Protein 3EPH (pdb70)

Secondary structure (DSSP, 8-state):
--EEEEEEE-SSSSHHHHHHHHHHHHTEEEEE--TTTTBSS-TTTTTPPPGGGTTT--EES-S-B-TTS---HHHHHHHHHHHHHHHHTTT-EEEEE-S-GGGGGGGGT-S---SSS-----HHHHHHHT-SSSSSHHHHHHHS-HHHHTTS-TT-HHHHHHHHHHHHHH-S-HHHHHHT---PPSSEEEEEEEE--HHHHHHHHHHHHHHHHHTTHHHHHHHHHHHHTTTT--GGGTTSGGGGSTTTGGGGGGG---HHHHHHHHHHHHHHHHHHHHHHIIIIIHHHTTT-EEEEE-S-TTT-IIIIIIHHHHHHHHHHTT----S-SS-GGGGGGGSGGGTGGGS-----EEEEEEEE-TTSPEEEEESHHHHHHHHTSHHHHHHHHHHHHHHHHHHTT-/--EEEEEEE-SSSSHHHHHHHHHHHHTEEEEE--TTTTBSS-TTTTTPPPGGGTTT--EES-S-B-TTS---HHHHHHHHHHHHHHHHTTT-EEEEE-S-TTGGGGGGT-S---SSS-----HHHHHHHT-SSSSSHHHHHHHS-HHHHTTS-TT-HHHHHHHHHHHHHH-S-HHHHHHT---PPSSEEEEEEEE--HHHHHHHHHHHHHHHHHTTHHHHHHHHHHHHTTTT--GGGTTSGGGGSTTTGGGGGGG---HHHHHHHHHHHHHHHHHHHHHHIIIIIHHHTTT-EEEEE-S-TTT-IIIIIIHHHHHHHHHHTT----S-SS-GGGGGGGSTTTTTTTS-----EEEEEEEE-TTSPEEEEESHHHHHHHHTSHHHHHHHHHHHHHHHHHHHH-

B-factor: mean 91.41, std 31.66, range [27.46, 200.0]

Organism: Saccharomyces cerevisiae (strain ATCC 204508 / S288c) (NCBI:txid559292)

GO terms:
  GO:0052381 tRNA dimethylallyltransferase activity (F, IDA)
  GO:0000049 tRNA binding (F, IDA)
  GO:0005634 nucleus (C, IDA)
  GO:0005730 nucleolus (C, IDA)
  GO:0005739 mitochondrion (C, IDA)
  GO:0005829 cytosol (C, IDA)
  GO:0006400 tRNA modification (P, IDA)
  GO:0005739 mitochondrion (C, HDA)
  GO:0006400 tRNA modification (P, IMP)
  GO:0005634 nucleus (C, EXP)
  GO:0005737 cytoplasm (C, EXP)
  GO:0005739 mitochondrion (C, EXP)
  GO:0052381 tRNA dimethylallyltransferase activity (F, EXP)
  GO:0005829 cytosol (C, TAS)
  GO:0006400 tRNA modification (P, TAS)

Sequence (804 aa):
SKKVIVIAGTTGVGKSQLSIQLAQKFNGEVINSDSMQVYKDIPIITNKHPLQEREGIPHHVMNHVDWSEEYYSHRFETECMNAIEDIHRRGKIPIVVGGTHYYLQTLFNKRVDTKSSERKLTRKQLDILESTDPDVIYNTLVKCDPDIATKYHPNDYRRVQRMLEIYYKTGKKPSETFNEQKITLKFDTLFLWLYSKPEPLFQRLDDRVDDMLERGALQEIKQLYEYYSQNKFTPEQCENGVWQVIGFKEFLPWLTVKLEDCIERMKTRTRQYAKRQVKWIKKMLIPDIKGDIYLLDATDLSQWDTNASQRAIAISNDFISNRPIKQERAPKALEELLSKGETTMKKLDDWTHYTCNVCRNADGKNVVAIGEKYWKIHLGSRRHKSNLKRNTRQADFEKWKISKKVIVIAGTTGVGKSQLSIQLAQKFNGEVINSDSMQVYKDIPIITNKHPLQEREGIPHHVMNHVDWSEEYYSHRFETECMNAIEDIHRRGKIPIVVGGTHYYLQTLFNKRVDTKSSERKLTRKQLDILESTDPDVIYNTLVKCDPDIATKYHPNDYRRVQRMLEIYYKTGKKPSETFNEQKITLKFDTLFLWLYSKPEPLFQRLDDRVDDMLERGALQEIKQLYEYYSQNKFTPEQCENGVWQVIGFKEFLPWLTVKLEDCIERMKTRTRQYAKRQVKWIKKMLIPDIKGDIYLLDATDLSQWDTNASQRAIAISNDFISNRPIKQERAPKALEELLSKGETTMKKLDDWTHYTCNVCRNADGKNVVAIGEKYWKIHLGSRRHKSNLKRNTRQADFEKWKI

Foldseek 3Di:
DAEAEEEEAAPPLCQLVQLLLVCVVQVAAEEEPAQQQLAADLCLQSVDDDPVRNVPGHYFSGHDDYLVDFDDQVNCLVRVVVRSVVRVVVVHYYYYYYLPCVSVLSQFPPDDDLPVLDDPADPVLVCLLPPPDQQRVLVVLCVPQVVVSLQDDSRPSVVSSVQSVCCHSVVDRVVVVNVPGPRGGHHNYAYEYRYAPLVLVLVCLLVSLVVSVVVPSVVSQVVVVVVCPVPPHDLVCCVTGSSVGLRHSLCVVVVCVCSVVSSVVSSVVSSVSNVVSLVCCAAPVCVSVVNRHAYAYSHPVVPCCPRPVVLVCQQVVCVVVVHDGPDPRYDPVCVCSSDCCNHNVPDDDFSDKDFDPQADDPVRGTDIDGGPVVVVVVCPDVRVVVRVVVVVVVVVVVVVVD/DAEAEEEEAAPPLCQLVQLLLVCVVAVAAEEEPAQQQLAADLCLQSVDDDPVRNVPGHYFSGHDHYLVDFDDQVNCLVRVVVRSVVRVVVVHYYYYYYLPCVSVLSQFPPDDDLPVLDDPADPVLVCLLPPPDQQRVLVVLCVPQVVVSLQDDSRPSVVSSVQSVCCRSVVDRVVVVNVPRPRGGHHNYAAEYRYAPLPLVLVVLLVSLVVSVVVPSVVSQVVVVVVCPVPPHDLVCCVTHSSVRLRHSLCVVVVCVCSVVSSVVSSVVSSVSSVVSLVCCAAPVCVSVVNRHAYFYSHPVVPCCPRPVVLVCQQVVCVVVVHDGPDPRYDPVCVCSSDCCRHNVPDDDFSDKDFDPQADDPVGGTDIDGGPVVVVVVCPDVRVVVRVVVVVVVVVVVVVVD

CATH classification: 3.40.50.300 (+2 more: 1.10.20.140, 3.30.160.60)

Radius of gyration: 32.75 Å; Cα contacts (8 Å, |Δi|>4): 1126; chains: 2; bounding box: 130×86×68 Å

Nearest PDB structures (foldseek):
  3eph-assembly1_A  TM=1.002E+00  e=4.430E-74  Saccharomyces cerevisiae
  3d3q-assembly2_B  TM=7.161E-01  e=1.561E-20  Staphylococcus epidermidis ATCC 12228
  3exa-assembly1_A  TM=7.192E-01  e=3.386E-19  Halalkalibacterium halodurans
  2zm5-assembly1_A  TM=8.288E-01  e=1.146E-16  Escherichia coli K-12
  2qgn-assembly1_A  TM=8.743E-01  e=1.796E-14  Halalkalibacterium halodurans C-125

InterPro domains:
  IPR018022 IPP transferase [MF_00185] (16-358)
  IPR018022 IPP transferase [TIGR00174] (16-319)
  IPR027417 P-loop containing nucleoside triphosphate hydrolase [G3DSA:3.40.50.300] (16-339)
  IPR027417 P-loop containing nucleoside triphosphate hydrolase [SSF52540] (16-160)
  IPR030666 tRNA isopentenyltransferase, eukaryotes [PIRSF039110] (10-426)
  IPR039657 Dimethylallyltransferase [PTHR11088] (14-338)

Structure (mmCIF, N/CA/C/O backbone):
data_3EPH
#
_entry.id   3EPH
#
_cell.length_a   162.463
_cell.length_b   211.596
_cell.length_c   125.518
_cell.angle_alpha   90.00
_cell.angle_beta   90.00
_cell.angle_gamma   90.00
#
_symmetry.space_group_name_H-M   'C 2 2 21'
#
loop_
_entity.id
_entity.type
_entity.pdbx_description
1 polymer 'tRNA isopentenyltransferase'
2 polymer tRNA
3 non-polymer 'ZINC ION'
4 non-polymer 'MAGNESIUM ION'
5 non-polymer PYROPHOSPHATE
6 water water
#
loop_
_atom_site.group_PDB
_atom_site.id
_atom_site.type_symbol
_atom_site.label_atom_id
_atom_site.label_alt_id
_atom_site.label_comp_id
_atom_site.label_asym_id
_atom_site.label_entity_id
_atom_site.label_seq_id
_atom_site.pdbx_PDB_ins_code
_atom_site.Cartn_x
_atom_site.Cartn_y
_atom_site.Cartn_z
_atom_site.occupancy
_atom_site.B_iso_or_equiv
_atom_site.auth_seq_id
_atom_site.auth_comp_id
_atom_site.auth_asym_id
_atom_site.auth_atom_id
_atom_site.pdbx_PDB_model_num
ATOM 1 N N . SER A 1 1 ? 84.302 40.796 64.537 1.00 80.92 13 SER A N 1
ATOM 2 C CA . SER A 1 1 ? 83.339 40.155 65.485 1.00 80.42 13 SER A CA 1
ATOM 3 C C . SER A 1 1 ? 82.957 38.757 65.016 1.00 80.10 13 SER A C 1
ATOM 4 O O . SER A 1 1 ? 83.510 38.264 64.026 1.00 79.94 13 SER A O 1
ATOM 7 N N . LYS A 1 2 ? 82.015 38.129 65.725 1.00 79.53 14 LYS A N 1
ATOM 8 C CA . LYS A 1 2 ? 81.553 36.778 65.394 1.00 79.10 14 LYS A CA 1
ATOM 9 C C . LYS A 1 2 ? 80.981 36.644 63.983 1.00 77.58 14 LYS A C 1
ATOM 10 O O . LYS A 1 2 ? 79.884 37.132 63.694 1.00 75.29 14 LYS A O 1
ATOM 16 N N . LYS A 1 3 ? 81.742 35.971 63.120 1.00 76.13 15 LYS A N 1
ATOM 17 C CA . LYS A 1 3 ? 81.361 35.762 61.731 1.00 73.59 15 LYS A CA 1
ATOM 18 C C . LYS A 1 3 ? 80.390 34.599 61.536 1.00 71.14 15 LYS A C 1
ATOM 19 O O . LYS A 1 3 ? 80.288 33.712 62.377 1.00 69.94 15 LYS A O 1
ATOM 25 N N . VAL A 1 4 ? 79.681 34.624 60.410 1.00 68.78 16 VAL A N 1
ATOM 26 C CA . VAL A 1 4 ? 78.710 33.598 60.042 1.00 64.70 16 VAL A CA 1
ATOM 27 C C . VAL A 1 4 ? 78.668 33.524 58.530 1.00 64.02 16 VAL A C 1
ATOM 28 O O . VAL A 1 4 ? 78.437 34.528 57.877 1.00 65.82 16 VAL A O 1
ATOM 32 N N . ILE A 1 5 ? 78.893 32.347 57.968 1.00 63.45 17 ILE A N 1
ATOM 33 C CA . ILE A 1 5 ? 78.859 32.202 56.518 1.00 63.88 17 ILE A CA 1
ATOM 34 C C . ILE A 1 5 ? 77.548 31.566 56.087 1.00 64.56 17 ILE A C 1
ATOM 35 O O . ILE A 1 5 ? 77.065 30.636 56.742 1.00 66.04 17 ILE A O 1
ATOM 40 N N . VAL A 1 6 ? 76.970 32.065 54.995 1.00 63.72 18 VAL A N 1
ATOM 41 C CA . VAL A 1 6 ? 75.702 31.538 54.490 1.00 62.02 18 VAL A CA 1
ATOM 42 C C . VAL A 1 6 ? 75.863 31.172 53.022 1.00 60.62 18 VAL A C 1
ATOM 43 O O . VAL A 1 6 ? 76.537 31.865 52.271 1.00 60.42 18 VAL A O 1
ATOM 47 N N . ILE A 1 7 ? 75.259 30.060 52.628 1.00 59.60 19 ILE A N 1
ATOM 48 C CA . ILE A 1 7 ? 75.342 29.606 51.254 1.00 58.82 19 ILE A CA 1
ATOM 49 C C . ILE A 1 7 ? 73.952 29.513 50.657 1.00 58.80 19 ILE A C 1
ATOM 50 O O . ILE A 1 7 ? 73.131 28.702 51.108 1.00 60.30 19 ILE A O 1
ATOM 55 N N . ALA A 1 8 ? 73.684 30.348 49.651 1.00 57.28 20 ALA A N 1
ATOM 56 C CA . ALA A 1 8 ? 72.382 30.337 48.990 1.00 55.55 20 ALA A CA 1
ATOM 57 C C . ALA A 1 8 ? 72.511 29.826 47.564 1.00 54.09 20 ALA A C 1
ATOM 58 O O . ALA A 1 8 ? 73.623 29.730 47.013 1.00 52.28 20 ALA A O 1
ATOM 60 N N . GLY A 1 9 ? 71.365 29.506 46.975 1.00 52.72 21 GLY A N 1
ATOM 61 C CA . GLY A 1 9 ? 71.348 29.016 45.616 1.00 53.71 21 GLY A CA 1
ATOM 62 C C . GLY A 1 9 ? 70.122 28.166 45.384 1.00 54.92 21 GLY A C 1
ATOM 63 O O . GLY A 1 9 ? 69.350 27.906 46.312 1.00 54.21 21 GLY A O 1
ATOM 64 N N . THR A 1 10 ? 69.937 27.749 44.135 1.00 56.56 22 THR A N 1
ATOM 65 C CA . THR A 1 10 ? 68.807 26.914 43.756 1.00 57.21 22 THR A CA 1
ATOM 66 C C . THR A 1 10 ? 69.121 25.466 44.111 1.00 60.45 22 THR A C 1
ATOM 67 O O . THR A 1 10 ? 70.226 25.142 44.580 1.00 61.40 22 THR A O 1
ATOM 71 N N . THR A 1 11 ? 68.153 24.588 43.874 1.00 61.81 23 THR A N 1
ATOM 72 C CA . THR A 1 11 ? 68.336 23.173 44.161 1.00 63.01 23 THR A CA 1
ATOM 73 C C . THR A 1 11 ? 69.381 22.549 43.241 1.00 62.35 23 THR A C 1
ATOM 74 O O . THR A 1 11 ? 69.602 22.996 42.125 1.00 61.86 23 THR A O 1
ATOM 78 N N . GLY A 1 12 ? 70.030 21.508 43.726 1.00 62.53 24 GLY A N 1
ATOM 79 C CA . GLY A 1 12 ? 71.016 20.830 42.912 1.00 61.74 24 GLY A CA 1
ATOM 80 C C . GLY A 1 12 ? 72.050 21.736 42.286 1.00 60.87 24 GLY A C 1
ATOM 81 O O . GLY A 1 12 ? 72.229 21.750 41.072 1.00 58.97 24 GLY A O 1
ATOM 82 N N . VAL A 1 13 ? 72.732 22.498 43.133 1.00 62.60 25 VAL A N 1
ATOM 83 C CA . VAL A 1 13 ? 73.789 23.392 42.686 1.00 63.18 25 VAL A CA 1
ATOM 84 C C . VAL A 1 13 ? 75.101 23.070 43.410 1.00 64.16 25 VAL A C 1
ATOM 85 O O . VAL A 1 13 ? 76.171 23.555 43.022 1.00 65.65 25 VAL A O 1
ATOM 89 N N . GLY A 1 14 ? 75.017 22.245 44.458 1.00 63.22 26 GLY A N 1
ATOM 90 C CA . GLY A 1 14 ? 76.201 21.857 45.207 1.00 61.78 26 GLY A CA 1
ATOM 91 C C . GLY A 1 14 ? 76.366 22.632 46.494 1.00 61.78 26 GLY A C 1
ATOM 92 O O . GLY A 1 14 ? 77.469 22.776 47.026 1.00 59.63 26 GLY A O 1
ATOM 93 N N . LYS A 1 15 ? 75.258 23.140 47.006 1.00 62.56 27 LYS A N 1
ATOM 94 C CA . LYS A 1 15 ? 75.330 23.911 48.226 1.00 64.73 27 LYS A CA 1
ATOM 95 C C . LYS A 1 15 ? 75.878 23.075 49.366 1.00 66.07 27 LYS A C 1
ATOM 96 O O . LYS A 1 15 ? 76.852 23.467 50.002 1.00 68.55 27 LYS A O 1
ATOM 102 N N . SER A 1 16 ? 75.266 21.922 49.616 1.00 66.84 28 SER A N 1
ATOM 103 C CA . SER A 1 16 ? 75.712 21.043 50.690 1.00 67.32 28 SER A CA 1
ATOM 104 C C . SER A 1 16 ? 77.153 20.631 50.411 1.00 68.29 28 SER A C 1
ATOM 105 O O . SER A 1 16 ? 78.032 20.742 51.271 1.00 67.92 28 SER A O 1
ATOM 108 N N . GLN A 1 17 ? 77.392 20.178 49.187 1.00 69.84 29 GLN A N 1
ATOM 109 C CA . GLN A 1 17 ? 78.715 19.749 48.771 1.00 71.81 29 GLN A CA 1
ATOM 110 C C . GLN A 1 17 ? 79.774 20.810 49.130 1.00 70.86 29 GLN A C 1
ATOM 111 O O . GLN A 1 17 ? 80.850 20.480 49.651 1.00 69.85 29 GLN A O 1
ATOM 117 N N . LEU A 1 18 ? 79.449 22.079 48.872 1.00 69.93 30 LEU A N 1
ATOM 118 C CA . LEU A 1 18 ? 80.352 23.186 49.176 1.00 68.41 30 LEU A CA 1
ATOM 119 C C . LEU A 1 18 ? 80.421 23.418 50.676 1.00 68.35 30 LEU A C 1
ATOM 120 O O . LEU A 1 18 ? 81.506 23.547 51.239 1.00 68.47 30 LEU A O 1
ATOM 125 N N . SER A 1 19 ? 79.262 23.469 51.322 1.00 68.24 31 SER A N 1
ATOM 126 C CA . SER A 1 19 ? 79.211 23.724 52.756 1.00 69.96 31 SER A CA 1
ATOM 127 C C . SER A 1 19 ? 80.185 22.857 53.531 1.00 70.35 31 SER A C 1
ATOM 128 O O . SER A 1 19 ? 80.796 23.315 54.506 1.00 70.94 31 SER A O 1
ATOM 131 N N . ILE A 1 20 ? 80.319 21.604 53.094 1.00 69.58 32 ILE A N 1
ATOM 132 C CA . ILE A 1 20 ? 81.207 20.655 53.747 1.00 67.73 32 ILE A CA 1
ATOM 133 C C . ILE A 1 20 ? 82.665 21.067 53.578 1.00 68.05 32 ILE A C 1
ATOM 134 O O . ILE A 1 20 ? 83.417 21.137 54.556 1.00 68.08 32 ILE A O 1
ATOM 139 N N . GLN A 1 21 ? 83.059 21.339 52.335 1.00 67.71 33 GLN A N 1
ATOM 140 C CA . GLN A 1 21 ? 84.427 21.735 52.035 1.00 66.73 33 GLN A CA 1
ATOM 141 C C . GLN A 1 21 ? 84.839 22.900 52.912 1.00 65.68 33 GLN A C 1
ATOM 142 O O . GLN A 1 21 ? 85.887 22.876 53.544 1.00 64.85 33 GLN A O 1
ATOM 148 N N . LEU A 1 22 ? 84.004 23.929 52.952 1.00 66.01 34 LEU A N 1
ATOM 149 C CA . LEU A 1 22 ? 84.318 25.090 53.764 1.00 66.42 34 LEU A CA 1
ATOM 150 C C . LEU A 1 22 ? 84.420 24.706 55.226 1.00 68.01 34 LEU A C 1
ATOM 151 O O . LEU A 1 22 ? 85.404 25.050 55.880 1.00 68.56 34 LEU A O 1
ATOM 156 N N . ALA A 1 23 ? 83.419 23.982 55.728 1.00 69.96 35 ALA A N 1
ATOM 157 C CA . ALA A 1 23 ? 83.396 23.546 57.128 1.00 72.00 35 ALA A CA 1
ATOM 158 C C . ALA A 1 23 ? 84.737 22.941 57.567 1.00 72.90 35 ALA A C 1
ATOM 159 O O . ALA A 1 23 ? 85.277 23.288 58.627 1.00 72.38 35 ALA A O 1
ATOM 161 N N . GLN A 1 24 ? 85.273 22.041 56.748 1.00 73.55 36 GLN A N 1
ATOM 162 C CA . GLN A 1 24 ? 86.546 21.412 57.062 1.00 75.53 36 GLN A CA 1
ATOM 163 C C . GLN A 1 24 ? 87.611 22.487 57.046 1.00 76.67 36 GLN A C 1
ATOM 164 O O . GLN A 1 24 ? 88.171 22.853 58.077 1.00 77.83 36 GLN A O 1
ATOM 170 N N . LYS A 1 25 ? 87.875 22.996 55.853 1.00 77.45 37 LYS A N 1
ATOM 171 C CA . LYS A 1 25 ? 88.875 24.033 55.648 1.00 77.01 37 LYS A CA 1
ATOM 172 C C . LYS A 1 25 ? 88.885 25.160 56.693 1.00 75.37 37 LYS A C 1
ATOM 173 O O . LYS A 1 25 ? 89.948 25.615 57.089 1.00 75.12 37 LYS A O 1
ATOM 179 N N . PHE A 1 26 ? 87.717 25.603 57.144 1.00 73.45 38 PHE A N 1
ATOM 180 C CA . PHE A 1 26 ? 87.660 26.708 58.096 1.00 71.86 38 PHE A CA 1
ATOM 181 C C . PHE A 1 26 ? 87.109 26.383 59.477 1.00 72.23 38 PHE A C 1
ATOM 182 O O . PHE A 1 26 ? 86.733 27.299 60.227 1.00 71.27 38 PHE A O 1
ATOM 190 N N . ASN A 1 27 ? 87.057 25.096 59.814 1.00 72.47 39 ASN A N 1
ATOM 191 C CA . ASN A 1 27 ? 86.577 24.676 61.131 1.00 73.91 39 ASN A CA 1
ATOM 192 C C . ASN A 1 27 ? 85.183 25.229 61.449 1.00 74.08 39 ASN A C 1
ATOM 193 O O . ASN A 1 27 ? 85.039 26.146 62.257 1.00 75.38 39 ASN A O 1
ATOM 198 N N . GLY A 1 28 ? 84.151 24.672 60.828 1.00 73.48 40 GLY A N 1
ATOM 199 C CA . GLY A 1 28 ? 82.816 25.155 61.119 1.00 72.84 40 GLY A CA 1
ATOM 200 C C . GLY A 1 28 ? 81.798 24.039 61.113 1.00 73.24 40 GLY A C 1
ATOM 201 O O . GLY A 1 28 ? 82.126 22.892 60.797 1.00 73.47 40 GLY A O 1
ATOM 202 N N . GLU A 1 29 ? 80.560 24.372 61.462 1.00 73.11 41 GLU A N 1
ATOM 203 C CA . GLU A 1 29 ? 79.485 23.386 61.481 1.00 72.90 41 GLU A CA 1
ATOM 204 C C . GLU A 1 29 ? 78.312 23.884 60.650 1.00 71.98 41 GLU A C 1
ATOM 205 O O . GLU A 1 29 ? 77.988 25.076 60.656 1.00 73.33 41 GLU A O 1
ATOM 211 N N . VAL A 1 30 ? 77.672 22.964 59.937 1.00 69.26 42 VAL A N 1
ATOM 212 C CA . VAL A 1 30 ? 76.545 23.294 59.079 1.00 65.36 42 VAL A CA 1
ATOM 213 C C . VAL A 1 30 ? 75.231 23.465 59.822 1.00 65.37 42 VAL A C 1
ATOM 214 O O . VAL A 1 30 ? 74.974 22.784 60.810 1.00 66.42 42 VAL A O 1
ATOM 218 N N . ILE A 1 31 ? 74.399 24.376 59.327 1.00 63.82 43 ILE A N 1
ATOM 219 C CA . ILE A 1 31 ? 73.091 24.637 59.899 1.00 62.12 43 ILE A CA 1
ATOM 220 C C . ILE A 1 31 ? 72.137 24.623 58.723 1.00 63.48 43 ILE A C 1
ATOM 221 O O . ILE A 1 31 ? 72.209 25.491 57.854 1.00 64.05 43 ILE A O 1
ATOM 226 N N . ASN A 1 32 ? 71.253 23.635 58.683 1.00 63.61 44 ASN A N 1
ATOM 227 C CA . ASN A 1 32 ? 70.295 23.523 57.599 1.00 63.32 44 ASN A CA 1
ATOM 228 C C . ASN A 1 32 ? 69.219 24.593 57.672 1.00 63.97 44 ASN A C 1
ATOM 229 O O . ASN A 1 32 ? 68.719 24.895 58.753 1.00 64.24 44 ASN A O 1
ATOM 234 N N . SER A 1 33 ? 68.869 25.168 56.522 1.00 64.74 45 SER A N 1
ATOM 235 C CA . SER A 1 33 ? 67.834 26.194 56.465 1.00 66.07 45 SER A CA 1
ATOM 236 C C . SER A 1 33 ? 66.723 25.780 55.500 1.00 67.09 45 SER A C 1
ATOM 237 O O . SER A 1 33 ? 65.863 26.579 55.139 1.00 67.29 45 SER A O 1
ATOM 240 N N . ASP A 1 34 ? 66.752 24.519 55.083 1.00 68.72 46 ASP A N 1
ATOM 241 C CA . ASP A 1 34 ? 65.734 23.983 54.189 1.00 69.49 46 ASP A CA 1
ATOM 242 C C . ASP A 1 34 ? 64.471 23.636 54.992 1.00 69.26 46 ASP A C 1
ATOM 243 O O . ASP A 1 34 ? 64.493 22.765 55.857 1.00 68.64 46 ASP A O 1
ATOM 248 N N . SER A 1 35 ? 63.365 24.308 54.693 1.00 69.66 47 SER A N 1
ATOM 249 C CA . SER A 1 35 ? 62.125 24.094 55.431 1.00 69.84 47 SER A CA 1
ATOM 250 C C . SER A 1 35 ? 61.601 22.672 55.374 1.00 69.49 47 SER A C 1
ATOM 251 O O . SER A 1 35 ? 60.771 22.283 56.196 1.00 69.85 47 SER A O 1
ATOM 254 N N . MET A 1 36 ? 62.063 21.890 54.409 1.00 68.86 48 MET A N 1
ATOM 255 C CA . MET A 1 36 ? 61.590 20.520 54.338 1.00 69.32 48 MET A CA 1
ATOM 256 C C . MET A 1 36 ? 62.572 19.521 54.902 1.00 70.28 48 MET A C 1
ATOM 257 O O . MET A 1 36 ? 62.177 18.421 55.240 1.00 70.96 48 MET A O 1
ATOM 262 N N . GLN A 1 37 ? 63.849 19.878 54.993 1.00 71.81 49 GLN A N 1
ATOM 263 C CA . GLN A 1 37 ? 64.839 18.949 55.531 1.00 72.77 49 GLN A CA 1
ATOM 264 C C . GLN A 1 37 ? 64.816 18.936 57.044 1.00 74.54 49 GLN A C 1
ATOM 265 O O . GLN A 1 37 ? 65.589 18.209 57.670 1.00 74.90 49 GLN A O 1
ATOM 271 N N . VAL A 1 38 ? 63.937 19.743 57.632 1.00 75.91 50 VAL A N 1
ATOM 272 C CA . VAL A 1 38 ? 63.832 19.805 59.080 1.00 78.85 50 VAL A CA 1
ATOM 273 C C . VAL A 1 38 ? 62.973 18.675 59.627 1.00 81.21 50 VAL A C 1
ATOM 274 O O . VAL A 1 38 ? 62.894 18.490 60.845 1.00 83.15 50 VAL A O 1
ATOM 278 N N . TYR A 1 39 ? 62.336 17.920 58.733 1.00 82.49 51 TYR A N 1
ATOM 279 C CA . TYR A 1 39 ? 61.487 16.812 59.152 1.00 83.71 51 TYR A CA 1
ATOM 280 C C . TYR A 1 39 ? 62.252 15.508 59.320 1.00 83.83 51 TYR A C 1
ATOM 281 O O . TYR A 1 39 ? 63.363 15.343 58.812 1.00 82.28 51 TYR A O 1
ATOM 290 N N . LYS A 1 40 ? 61.623 14.579 60.030 1.00 85.01 52 LYS A N 1
ATOM 291 C CA . LYS A 1 40 ? 62.214 13.285 60.308 1.00 85.94 52 LYS A CA 1
ATOM 292 C C . LYS A 1 40 ? 62.256 12.367 59.096 1.00 86.86 52 LYS A C 1
ATOM 293 O O . LYS A 1 40 ? 61.330 12.332 58.289 1.00 86.94 52 LYS A O 1
ATOM 299 N N . ASP A 1 41 ? 63.352 11.628 58.981 1.00 87.84 53 ASP A N 1
ATOM 300 C CA . ASP A 1 41 ? 63.542 10.679 57.895 1.00 88.95 53 ASP A CA 1
ATOM 301 C C . ASP A 1 41 ? 63.228 11.269 56.536 1.00 87.94 53 ASP A C 1
ATOM 302 O O . ASP A 1 41 ? 63.534 12.425 56.263 1.00 88.78 53 ASP A O 1
ATOM 307 N N . ILE A 1 42 ? 62.613 10.453 55.688 1.00 86.96 54 ILE A N 1
ATOM 308 C CA . ILE A 1 42 ? 62.247 10.856 54.338 1.00 86.52 54 ILE A CA 1
ATOM 309 C C . ILE A 1 42 ? 63.401 11.612 53.646 1.00 86.64 54 ILE A C 1
ATOM 310 O O . ILE A 1 42 ? 63.186 12.650 53.026 1.00 88.46 54 ILE A O 1
ATOM 315 N N . PRO A 1 43 ? 64.639 11.074 53.717 1.00 85.48 55 PRO A N 1
ATOM 316 C CA . PRO A 1 43 ? 65.830 11.687 53.120 1.00 85.12 55 PRO A CA 1
ATOM 317 C C . PRO A 1 43 ? 65.942 11.715 51.601 1.00 85.45 55 PRO A C 1
ATOM 318 O O . PRO A 1 43 ? 66.410 12.693 51.038 1.00 85.74 55 PRO A O 1
ATOM 322 N N . ILE A 1 44 ? 65.544 10.642 50.934 1.00 86.71 56 ILE A N 1
ATOM 323 C CA . ILE A 1 44 ? 65.651 10.606 49.476 1.00 87.00 56 ILE A CA 1
ATOM 324 C C . ILE A 1 44 ? 64.951 11.767 48.764 1.00 85.82 56 ILE A C 1
ATOM 325 O O . ILE A 1 44 ? 65.600 12.510 48.016 1.00 84.94 56 ILE A O 1
ATOM 330 N N . ILE A 1 45 ? 63.645 11.928 49.010 1.00 84.83 57 ILE A N 1
ATOM 331 C CA . ILE A 1 45 ? 62.857 12.984 48.362 1.00 83.43 57 ILE A CA 1
ATOM 332 C C . ILE A 1 45 ? 63.129 14.365 48.934 1.00 82.25 57 ILE A C 1
ATOM 333 O O . ILE A 1 45 ? 63.064 15.370 48.222 1.00 82.42 57 ILE A O 1
ATOM 338 N N . THR A 1 46 ? 63.419 14.420 50.225 1.00 80.67 58 THR A N 1
ATOM 339 C CA . THR A 1 46 ? 63.713 15.692 50.854 1.00 79.99 58 THR A CA 1
ATOM 340 C C . THR A 1 46 ? 65.188 16.051 50.597 1.00 79.50 58 THR A C 1
ATOM 341 O O . THR A 1 46 ? 65.698 17.046 51.103 1.00 79.02 58 THR A O 1
ATOM 345 N N . ASN A 1 47 ? 65.849 15.220 49.795 1.00 79.31 59 ASN A N 1
ATOM 346 C CA . ASN A 1 47 ? 67.257 15.370 49.416 1.00 78.15 59 ASN A CA 1
ATOM 347 C C . ASN A 1 47 ? 68.233 15.812 50.509 1.00 77.66 59 ASN A C 1
ATOM 348 O O . ASN A 1 47 ? 68.913 16.834 50.372 1.00 77.38 59 ASN A O 1
ATOM 353 N N . LYS A 1 48 ? 68.312 15.041 51.592 1.00 77.02 60 LYS A N 1
ATOM 354 C CA . LYS A 1 48 ? 69.245 15.354 52.668 1.00 75.86 60 LYS A CA 1
ATOM 355 C C . LYS A 1 48 ? 70.608 14.851 52.227 1.00 77.79 60 LYS A C 1
ATOM 356 O O . LYS A 1 48 ? 70.716 13.805 51.581 1.00 78.56 60 LYS A O 1
ATOM 362 N N . HIS A 1 49 ? 71.648 15.602 52.564 1.00 78.71 61 HIS A N 1
ATOM 363 C CA . HIS A 1 49 ? 73.005 15.221 52.195 1.00 79.11 61 HIS A CA 1
ATOM 364 C C . HIS A 1 49 ? 73.360 14.019 53.070 1.00 79.74 61 HIS A C 1
ATOM 365 O O . HIS A 1 49 ? 73.287 14.098 54.300 1.00 80.55 61 HIS A O 1
ATOM 372 N N . PRO A 1 50 ? 73.717 12.879 52.445 1.00 79.65 62 PRO A N 1
ATOM 373 C CA . PRO A 1 50 ? 74.087 11.639 53.143 1.00 80.62 62 PRO A CA 1
ATOM 374 C C . PRO A 1 50 ? 75.209 11.800 54.171 1.00 82.20 62 PRO A C 1
ATOM 375 O O . PRO A 1 50 ? 76.145 12.569 53.953 1.00 82.05 62 PRO A O 1
ATOM 379 N N . LEU A 1 51 ? 75.119 11.070 55.280 1.00 83.26 63 LEU A N 1
ATOM 380 C CA . LEU A 1 51 ? 76.127 11.170 56.331 1.00 84.83 63 LEU A CA 1
ATOM 381 C C . LEU A 1 51 ? 77.535 10.810 55.902 1.00 85.60 63 LEU A C 1
ATOM 382 O O . LEU A 1 51 ? 78.493 11.524 56.203 1.00 84.29 63 LEU A O 1
ATOM 387 N N . GLN A 1 52 ? 77.674 9.692 55.206 1.00 87.42 64 GLN A N 1
ATOM 388 C CA . GLN A 1 52 ? 78.997 9.275 54.783 1.00 89.61 64 GLN A CA 1
ATOM 389 C C . GLN A 1 52 ? 79.605 10.244 53.783 1.00 90.27 64 GLN A C 1
ATOM 390 O O . GLN A 1 52 ? 80.554 9.914 53.082 1.00 91.33 64 GLN A O 1
ATOM 396 N N . GLU A 1 53 ? 79.058 11.451 53.730 1.00 90.92 65 GLU A N 1
ATOM 397 C CA . GLU A 1 53 ? 79.544 12.476 52.820 1.00 90.49 65 GLU A CA 1
ATOM 398 C C . GLU A 1 53 ? 79.574 13.800 53.558 1.00 88.80 65 GLU A C 1
ATOM 399 O O . GLU A 1 53 ? 79.593 14.867 52.942 1.00 88.89 65 GLU A O 1
ATOM 405 N N . ARG A 1 54 ? 79.546 13.726 54.883 1.00 86.29 66 ARG A N 1
ATOM 406 C CA . ARG A 1 54 ? 79.600 14.925 55.697 1.00 82.87 66 ARG A CA 1
ATOM 407 C C . ARG A 1 54 ? 80.923 15.009 56.435 1.00 82.29 66 ARG A C 1
ATOM 408 O O . ARG A 1 54 ? 81.113 15.921 57.228 1.00 83.19 66 ARG A O 1
ATOM 416 N N . GLU A 1 55 ? 81.829 14.062 56.192 1.00 80.40 67 GLU A N 1
ATOM 417 C CA . GLU A 1 55 ? 83.141 14.077 56.848 1.00 79.78 67 GLU A CA 1
ATOM 418 C C . GLU A 1 55 ? 83.042 14.319 58.351 1.00 77.80 67 GLU A C 1
ATOM 419 O O . GLU A 1 55 ? 83.957 14.867 58.966 1.00 76.43 67 GLU A O 1
ATOM 425 N N . GLY A 1 56 ? 81.924 13.930 58.942 1.00 76.61 68 GLY A N 1
ATOM 426 C CA . GLY A 1 56 ? 81.770 14.118 60.369 1.00 75.92 68 GLY A CA 1
ATOM 427 C C . GLY A 1 56 ? 81.431 15.540 60.764 1.00 75.81 68 GLY A C 1
ATOM 428 O O . GLY A 1 56 ? 81.306 15.844 61.942 1.00 76.55 68 GLY A O 1
ATOM 429 N N . ILE A 1 57 ? 81.287 16.426 59.793 1.00 75.37 69 ILE A N 1
ATOM 430 C CA . ILE A 1 57 ? 80.940 17.805 60.099 1.00 73.62 69 ILE A CA 1
ATOM 431 C C . ILE A 1 57 ? 79.537 17.848 60.721 1.00 72.53 69 ILE A C 1
ATOM 432 O O . ILE A 1 57 ? 78.577 17.325 60.153 1.00 71.69 69 ILE A O 1
ATOM 437 N N . PRO A 1 58 ? 79.414 18.452 61.914 1.00 71.96 70 PRO A N 1
ATOM 438 C CA . PRO A 1 58 ? 78.152 18.594 62.662 1.00 71.71 70 PRO A CA 1
ATOM 439 C C . PRO A 1 58 ? 77.064 19.332 61.875 1.00 71.43 70 PRO A C 1
ATOM 440 O O . PRO A 1 58 ? 77.349 20.280 61.149 1.00 73.33 70 PRO A O 1
ATOM 444 N N . HIS A 1 59 ? 75.817 18.914 62.021 1.00 69.91 71 HIS A N 1
ATOM 445 C CA . HIS A 1 59 ? 74.736 19.580 61.314 1.00 67.93 71 HIS A CA 1
ATOM 446 C C . HIS A 1 59 ? 73.684 19.967 62.328 1.00 68.89 71 HIS A C 1
ATOM 447 O O . HIS A 1 59 ? 73.503 19.257 63.307 1.00 71.66 71 HIS A O 1
ATOM 454 N N . HIS A 1 60 ? 73.001 21.086 62.128 1.00 68.90 72 HIS A N 1
ATOM 455 C CA . HIS A 1 60 ? 71.993 21.510 63.096 1.00 71.03 72 HIS A CA 1
ATOM 456 C C . HIS A 1 60 ? 70.656 21.857 62.432 1.00 71.22 72 HIS A C 1
ATOM 457 O O . HIS A 1 60 ? 70.560 21.917 61.214 1.00 71.15 72 HIS A O 1
ATOM 464 N N . VAL A 1 61 ? 69.624 22.072 63.241 1.00 72.19 73 VAL A N 1
ATOM 465 C CA . VAL A 1 61 ? 68.300 22.436 62.741 1.00 73.93 73 VAL A CA 1
ATOM 466 C C . VAL A 1 61 ? 67.959 21.659 61.465 1.00 75.13 73 VAL A C 1
ATOM 467 O O . VAL A 1 61 ? 67.507 22.207 60.459 1.00 75.04 73 VAL A O 1
ATOM 471 N N . MET A 1 62 ? 68.173 20.359 61.525 1.00 76.69 74 MET A N 1
ATOM 472 C CA . MET A 1 62 ? 67.910 19.504 60.386 1.00 77.82 74 MET A CA 1
ATOM 473 C C . MET A 1 62 ? 67.480 18.113 60.835 1.00 79.78 74 MET A C 1
ATOM 474 O O . MET A 1 62 ? 68.152 17.470 61.645 1.00 80.15 74 MET A O 1
ATOM 479 N N . ASN A 1 63 ? 66.353 17.652 60.307 1.00 81.47 75 ASN A N 1
ATOM 480 C CA . ASN A 1 63 ? 65.836 16.330 60.648 1.00 82.90 75 ASN A CA 1
ATOM 481 C C . ASN A 1 63 ? 65.610 16.184 62.157 1.00 83.40 75 ASN A C 1
ATOM 482 O O . ASN A 1 63 ? 66.416 15.580 62.865 1.00 84.27 75 ASN A O 1
ATOM 487 N N . HIS A 1 64 ? 64.496 16.723 62.640 1.00 83.51 76 HIS A N 1
ATOM 488 C CA . HIS A 1 64 ? 64.185 16.653 64.057 1.00 84.06 76 HIS A CA 1
ATOM 489 C C . HIS A 1 64 ? 62.703 16.938 64.294 1.00 84.09 76 HIS A C 1
ATOM 490 O O . HIS A 1 64 ? 62.169 16.733 65.386 1.00 84.18 76 HIS A O 1
ATOM 497 N N . VAL A 1 65 ? 62.030 17.400 63.258 1.00 84.27 77 VAL A N 1
ATOM 498 C CA . VAL A 1 65 ? 60.626 17.715 63.398 1.00 86.36 77 VAL A CA 1
ATOM 499 C C . VAL A 1 65 ? 59.750 16.521 63.040 1.00 86.47 77 VAL A C 1
ATOM 500 O O . VAL A 1 65 ? 59.978 15.854 62.020 1.00 85.77 77 VAL A O 1
ATOM 504 N N . ASP A 1 66 ? 58.752 16.253 63.888 1.00 86.00 78 ASP A N 1
ATOM 505 C CA . ASP A 1 66 ? 57.834 15.139 63.666 1.00 85.35 78 ASP A CA 1
ATOM 506 C C . ASP A 1 66 ? 56.786 15.489 62.611 1.00 83.73 78 ASP A C 1
ATOM 507 O O . ASP A 1 66 ? 56.273 16.610 62.591 1.00 83.45 78 ASP A O 1
ATOM 512 N N . TRP A 1 67 ? 56.461 14.527 61.748 1.00 81.39 79 TRP A N 1
ATOM 513 C CA . TRP A 1 67 ? 55.486 14.757 60.689 1.00 80.04 79 TRP A CA 1
ATOM 514 C C . TRP A 1 67 ? 54.180 15.322 61.210 1.00 80.41 79 TRP A C 1
ATOM 515 O O . TRP A 1 67 ? 53.339 15.774 60.433 1.00 81.20 79 TRP A O 1
ATOM 526 N N . SER A 1 68 ? 54.017 15.300 62.527 1.00 81.23 80 SER A N 1
ATOM 527 C CA . SER A 1 68 ? 52.810 15.802 63.170 1.00 81.79 80 SER A CA 1
ATOM 528 C C . SER A 1 68 ? 52.922 17.284 63.514 1.00 82.73 80 SER A C 1
ATOM 529 O O . SER A 1 68 ? 51.940 17.934 63.870 1.00 82.54 80 SER A O 1
ATOM 532 N N . GLU A 1 69 ? 54.130 17.814 63.406 1.00 84.51 81 GLU A N 1
ATOM 533 C CA . GLU A 1 69 ? 54.373 19.208 63.725 1.00 85.37 81 GLU A CA 1
ATOM 534 C C . GLU A 1 69 ? 54.369 20.080 62.474 1.00 85.19 81 GLU A C 1
ATOM 535 O O . GLU A 1 69 ? 54.441 19.585 61.347 1.00 83.85 81 GLU A O 1
ATOM 541 N N . GLU A 1 70 ? 54.288 21.388 62.694 1.00 84.96 82 GLU A N 1
ATOM 542 C CA . GLU A 1 70 ? 54.281 22.350 61.611 1.00 84.26 82 GLU A CA 1
ATOM 543 C C . GLU A 1 70 ? 55.354 23.410 61.818 1.00 83.62 82 GLU A C 1
ATOM 544 O O . GLU A 1 70 ? 55.113 24.430 62.461 1.00 83.37 82 GLU A O 1
ATOM 550 N N . TYR A 1 71 ? 56.538 23.157 61.264 1.00 82.92 83 TYR A N 1
ATOM 551 C CA . TYR A 1 71 ? 57.679 24.073 61.356 1.00 81.71 83 TYR A CA 1
ATOM 552 C C . TYR A 1 71 ? 57.331 25.417 60.716 1.00 81.56 83 TYR A C 1
ATOM 553 O O . TYR A 1 71 ? 56.430 25.491 59.876 1.00 79.87 83 TYR A O 1
ATOM 562 N N . TYR A 1 72 ? 58.046 26.471 61.105 1.00 81.82 84 TYR A N 1
ATOM 563 C CA . TYR A 1 72 ? 57.813 27.807 60.546 1.00 82.97 84 TYR A CA 1
ATOM 564 C C . TYR A 1 72 ? 58.963 28.781 60.859 1.00 82.13 84 TYR A C 1
ATOM 565 O O . TYR A 1 72 ? 59.946 28.388 61.490 1.00 83.43 84 TYR A O 1
ATOM 574 N N . SER A 1 73 ? 58.839 30.036 60.415 1.00 80.59 85 SER A N 1
ATOM 575 C CA . SER A 1 73 ? 59.866 31.066 60.618 1.00 79.60 85 SER A CA 1
ATOM 576 C C . SER A 1 73 ? 60.445 31.161 62.009 1.00 80.44 85 SER A C 1
ATOM 577 O O . SER A 1 73 ? 61.614 30.843 62.222 1.00 80.10 85 SER A O 1
ATOM 580 N N . HIS A 1 74 ? 59.643 31.622 62.959 1.00 81.98 86 HIS A N 1
ATOM 581 C CA . HIS A 1 74 ? 60.138 31.747 64.319 1.00 83.26 86 HIS A CA 1
ATOM 582 C C . HIS A 1 74 ? 60.770 30.478 64.848 1.00 82.93 86 HIS A C 1
ATOM 583 O O . HIS A 1 74 ? 61.821 30.531 65.489 1.00 83.58 86 HIS A O 1
ATOM 590 N N . ARG A 1 75 ? 60.126 29.343 64.586 1.00 81.51 87 ARG A N 1
ATOM 591 C CA . ARG A 1 75 ? 60.644 28.048 65.019 1.00 80.39 87 ARG A CA 1
ATOM 592 C C . ARG A 1 75 ? 62.078 27.943 64.525 1.00 78.65 87 ARG A C 1
ATOM 593 O O . ARG A 1 75 ? 62.940 27.376 65.198 1.00 79.86 87 ARG A O 1
ATOM 601 N N . PHE A 1 76 ? 62.331 28.506 63.348 1.00 75.50 88 PHE A N 1
ATOM 602 C CA . PHE A 1 76 ? 63.664 28.481 62.766 1.00 73.20 88 PHE A CA 1
ATOM 603 C C . PHE A 1 76 ? 64.541 29.549 63.388 1.00 72.65 88 PHE A C 1
ATOM 604 O O . PHE A 1 76 ? 65.718 29.316 63.665 1.00 72.18 88 PHE A O 1
ATOM 612 N N . GLU A 1 77 ? 63.965 30.725 63.602 1.00 71.89 89 GLU A N 1
ATOM 613 C CA . GLU A 1 77 ? 64.712 31.821 64.180 1.00 72.03 89 GLU A CA 1
ATOM 614 C C . GLU A 1 77 ? 65.352 31.443 65.508 1.00 73.28 89 GLU A C 1
ATOM 615 O O . GLU A 1 77 ? 66.535 31.717 65.738 1.00 73.60 89 GLU A O 1
ATOM 621 N N . THR A 1 78 ? 64.570 30.810 66.380 1.00 75.02 90 THR A N 1
ATOM 622 C CA . THR A 1 78 ? 65.070 30.400 67.696 1.00 75.52 90 THR A CA 1
ATOM 623 C C . THR A 1 78 ? 66.060 29.263 67.566 1.00 75.00 90 THR A C 1
ATOM 624 O O . THR A 1 78 ? 67.129 29.309 68.148 1.00 75.46 90 THR A O 1
ATOM 628 N N . GLU A 1 79 ? 65.702 28.245 66.795 1.00 75.19 91 GLU A N 1
ATOM 629 C CA . GLU A 1 79 ? 66.586 27.102 66.581 1.00 76.50 91 GLU A CA 1
ATOM 630 C C . GLU A 1 79 ? 67.899 27.491 65.880 1.00 75.96 91 GLU A C 1
ATOM 631 O O . GLU A 1 79 ? 68.996 27.132 66.320 1.00 74.98 91 GLU A O 1
ATOM 637 N N . CYS A 1 80 ? 67.781 28.226 64.783 1.00 76.18 92 CYS A N 1
ATOM 638 C CA . CYS A 1 80 ? 68.959 28.648 64.046 1.00 76.64 92 CYS A CA 1
ATOM 639 C C . CYS A 1 80 ? 69.850 29.508 64.921 1.00 77.55 92 CYS A C 1
ATOM 640 O O . CYS A 1 80 ? 71.076 29.385 64.893 1.00 76.06 92 CYS A O 1
ATOM 643 N N . MET A 1 81 ? 69.214 30.379 65.698 1.00 79.27 93 MET A N 1
ATOM 644 C CA . MET A 1 81 ? 69.932 31.282 66.579 1.00 81.43 93 MET A CA 1
ATOM 645 C C . MET A 1 81 ? 70.730 30.541 67.645 1.00 82.06 93 MET A C 1
ATOM 646 O O . MET A 1 81 ? 71.875 30.892 67.923 1.00 82.99 93 MET A O 1
ATOM 651 N N . ASN A 1 82 ? 70.138 29.510 68.235 1.00 82.96 94 ASN A N 1
ATOM 652 C CA . ASN A 1 82 ? 70.838 28.733 69.250 1.00 83.75 94 ASN A CA 1
ATOM 653 C C . ASN A 1 82 ? 72.066 28.076 68.649 1.00 84.24 94 ASN A C 1
ATOM 654 O O . ASN A 1 82 ? 73.158 28.160 69.213 1.00 84.91 94 ASN A O 1
ATOM 659 N N . ALA A 1 83 ? 71.893 27.422 67.506 1.00 83.80 95 ALA A N 1
ATOM 660 C CA . ALA A 1 83 ? 73.017 26.770 66.858 1.00 84.33 95 ALA A CA 1
ATOM 661 C C . ALA A 1 83 ? 74.167 27.760 66.672 1.00 85.34 95 ALA A C 1
ATOM 662 O O . ALA A 1 83 ? 75.324 27.446 66.962 1.00 85.66 95 ALA A O 1
ATOM 664 N N . ILE A 1 84 ? 73.842 28.957 66.187 1.00 86.15 96 ILE A N 1
ATOM 665 C CA . ILE A 1 84 ? 74.846 29.991 65.964 1.00 86.68 96 ILE A CA 1
ATOM 666 C C . ILE A 1 84 ? 75.597 30.213 67.260 1.00 86.84 96 ILE A C 1
ATOM 667 O O . ILE A 1 84 ? 76.795 29.958 67.339 1.00 87.12 96 ILE A O 1
ATOM 672 N N . GLU A 1 85 ? 74.871 30.664 68.279 1.00 87.50 97 GLU A N 1
ATOM 673 C CA . GLU A 1 85 ? 75.453 30.944 69.592 1.00 88.46 97 GLU A CA 1
ATOM 674 C C . GLU A 1 85 ? 76.347 29.805 70.044 1.00 86.85 97 GLU A C 1
ATOM 675 O O . GLU A 1 85 ? 77.522 30.002 70.356 1.00 86.23 97 GLU A O 1
ATOM 681 N N . ASP A 1 86 ? 75.767 28.613 70.067 1.00 85.37 98 ASP A N 1
ATOM 682 C CA . ASP A 1 86 ? 76.462 27.412 70.487 1.00 83.52 98 ASP A CA 1
ATOM 683 C C . ASP A 1 86 ? 77.734 27.173 69.703 1.00 81.44 98 ASP A C 1
ATOM 684 O O . ASP A 1 86 ? 78.799 26.977 70.283 1.00 80.46 98 ASP A O 1
ATOM 689 N N . ILE A 1 87 ? 77.627 27.195 68.384 1.00 79.98 99 ILE A N 1
ATOM 690 C CA . ILE A 1 87 ? 78.789 26.959 67.552 1.00 79.95 99 ILE A CA 1
ATOM 691 C C . ILE A 1 87 ? 79.874 28.002 67.838 1.00 81.48 99 ILE A C 1
ATOM 692 O O . ILE A 1 87 ? 81.057 27.671 67.976 1.00 80.30 99 ILE A O 1
ATOM 697 N N . HIS A 1 88 ? 79.454 29.257 67.954 1.00 82.98 100 HIS A N 1
ATOM 698 C CA . HIS A 1 88 ? 80.369 30.362 68.209 1.00 84.73 100 HIS A CA 1
ATOM 699 C C . HIS A 1 88 ? 81.128 30.235 69.515 1.00 85.79 100 HIS A C 1
ATOM 700 O O . HIS A 1 88 ? 82.356 30.349 69.526 1.00 87.01 100 HIS A O 1
ATOM 707 N N . ARG A 1 89 ? 80.412 30.000 70.612 1.00 85.73 101 ARG A N 1
ATOM 708 C CA . ARG A 1 89 ? 81.072 29.880 71.903 1.00 85.45 101 ARG A CA 1
ATOM 709 C C . ARG A 1 89 ? 81.997 28.675 71.974 1.00 83.64 101 ARG A C 1
ATOM 710 O O . ARG A 1 89 ? 82.576 28.400 73.020 1.00 83.90 101 ARG A O 1
ATOM 718 N N . ARG A 1 90 ? 82.138 27.956 70.865 1.00 81.34 102 ARG A N 1
ATOM 719 C CA . ARG A 1 90 ? 83.027 26.808 70.837 1.00 77.83 102 ARG A CA 1
ATOM 720 C C . ARG A 1 90 ? 84.153 27.037 69.856 1.00 78.39 102 ARG A C 1
ATOM 721 O O . ARG A 1 90 ? 84.800 26.084 69.433 1.00 80.13 102 ARG A O 1
ATOM 729 N N . GLY A 1 91 ? 84.375 28.292 69.476 1.00 78.76 103 GLY A N 1
ATOM 730 C CA . GLY A 1 91 ? 85.449 28.612 68.548 1.00 78.77 103 GLY A CA 1
ATOM 731 C C . GLY A 1 91 ? 85.228 28.156 67.118 1.00 78.08 103 GLY A C 1
ATOM 732 O O . GLY A 1 91 ? 86.163 28.086 66.312 1.00 77.24 103 GLY A O 1
ATOM 733 N N . LYS A 1 92 ? 83.980 27.845 66.798 1.00 77.95 104 LYS A N 1
ATOM 734 C CA . LYS A 1 92 ? 83.635 27.385 65.467 1.00 77.56 104 LYS A CA 1
ATOM 735 C C . LYS A 1 92 ? 82.839 28.417 64.686 1.00 76.23 104 LYS A C 1
ATOM 736 O O . LYS A 1 92 ? 82.204 29.308 65.255 1.00 75.14 104 LYS A O 1
ATOM 742 N N . ILE A 1 93 ? 82.888 28.287 63.368 1.00 74.24 105 ILE A N 1
ATOM 743 C CA . ILE A 1 93 ? 82.182 29.200 62.497 1.00 72.47 105 ILE A CA 1
ATOM 744 C C . ILE A 1 93 ? 80.961 28.521 61.866 1.00 70.27 105 ILE A C 1
ATOM 745 O O . ILE A 1 93 ? 81.085 27.507 61.178 1.00 69.49 105 ILE A O 1
ATOM 750 N N . PRO A 1 94 ? 79.758 29.058 62.134 1.00 68.34 106 PRO A N 1
ATOM 751 C CA . PRO A 1 94 ? 78.485 28.537 61.608 1.00 67.65 106 PRO A CA 1
ATOM 752 C C . PRO A 1 94 ? 78.371 28.658 60.088 1.00 66.42 106 PRO A C 1
ATOM 753 O O . PRO A 1 94 ? 78.876 29.601 59.492 1.00 66.96 106 PRO A O 1
ATOM 757 N N . ILE A 1 95 ? 77.689 27.712 59.464 1.00 65.00 107 ILE A N 1
ATOM 758 C CA . ILE A 1 95 ? 77.504 27.752 58.017 1.00 62.94 107 ILE A CA 1
ATOM 759 C C . ILE A 1 95 ? 76.077 27.344 57.681 1.00 63.34 107 ILE A C 1
ATOM 760 O O . ILE A 1 95 ? 75.773 26.159 57.612 1.00 64.53 107 ILE A O 1
ATOM 765 N N . VAL A 1 96 ? 75.192 28.314 57.492 1.00 62.48 108 VAL A N 1
ATOM 766 C CA . VAL A 1 96 ? 73.809 27.990 57.185 1.00 62.73 108 VAL A CA 1
ATOM 767 C C . VAL A 1 96 ? 73.615 27.722 55.689 1.00 62.77 108 VAL A C 1
ATOM 768 O O . VAL A 1 96 ? 73.993 28.530 54.850 1.00 61.93 108 VAL A O 1
ATOM 772 N N . VAL A 1 97 ? 73.024 26.577 55.365 1.00 63.78 109 VAL A N 1
ATOM 773 C CA . VAL A 1 97 ? 72.814 26.202 53.971 1.00 64.96 109 VAL A CA 1
ATOM 774 C C . VAL A 1 97 ? 71.366 25.791 53.737 1.00 67.34 109 VAL A C 1
ATOM 775 O O . VAL A 1 97 ? 70.784 25.079 54.560 1.00 68.79 109 VAL A O 1
ATOM 779 N N . GLY A 1 98 ? 70.784 26.220 52.620 1.00 67.63 110 GLY A N 1
ATOM 780 C CA . GLY A 1 98 ? 69.411 25.839 52.347 1.00 70.59 110 GLY A CA 1
ATOM 781 C C . GLY A 1 98 ? 68.817 26.522 51.135 1.00 72.30 110 GLY A C 1
ATOM 782 O O . GLY A 1 98 ? 69.435 27.416 50.557 1.00 73.27 110 GLY A O 1
ATOM 783 N N . GLY A 1 99 ? 67.619 26.093 50.745 1.00 72.38 111 GLY A N 1
ATOM 784 C CA . GLY A 1 99 ? 66.951 26.682 49.601 1.00 72.83 111 GLY A CA 1
ATOM 785 C C . GLY A 1 99 ? 65.797 27.563 50.044 1.00 74.01 111 GLY A C 1
ATOM 786 O O . GLY A 1 99 ? 65.221 28.308 49.235 1.00 74.73 111 GLY A O 1
ATOM 787 N N . THR A 1 100 ? 65.445 27.478 51.326 1.00 73.09 112 THR A N 1
ATOM 788 C CA . THR A 1 100 ? 64.361 28.300 51.853 1.00 72.26 112 THR A CA 1
ATOM 789 C C . THR A 1 100 ? 64.973 29.638 52.238 1.00 71.40 112 THR A C 1
ATOM 790 O O . THR A 1 100 ? 65.170 29.919 53.425 1.00 71.81 112 THR A O 1
ATOM 794 N N . HIS A 1 101 ? 65.271 30.456 51.230 1.00 69.18 113 HIS A N 1
ATOM 795 C CA . HIS A 1 101 ? 65.887 31.747 51.459 1.00 66.43 113 HIS A CA 1
ATOM 796 C C . HIS A 1 101 ? 65.025 32.672 52.291 1.00 66.74 113 HIS A C 1
ATOM 797 O O . HIS A 1 101 ? 65.530 33.613 52.906 1.00 66.80 113 HIS A O 1
ATOM 804 N N . TYR A 1 102 ? 63.726 32.399 52.313 1.00 65.86 114 TYR A N 1
ATOM 805 C CA . TYR A 1 102 ? 62.802 33.183 53.114 1.00 65.01 114 TYR A CA 1
ATOM 806 C C . TYR A 1 102 ? 63.264 33.238 54.583 1.00 64.34 114 TYR A C 1
ATOM 807 O O . TYR A 1 102 ? 63.269 34.314 55.190 1.00 62.04 114 TYR A O 1
ATOM 816 N N . TYR A 1 103 ? 63.658 32.088 55.140 1.00 64.49 115 TYR A N 1
ATOM 817 C CA . TYR A 1 103 ? 64.090 32.013 56.546 1.00 65.67 115 TYR A CA 1
ATOM 818 C C . TYR A 1 103 ? 65.326 32.850 56.838 1.00 64.81 115 TYR A C 1
ATOM 819 O O . TYR A 1 103 ? 65.534 33.318 57.960 1.00 65.67 115 TYR A O 1
ATOM 828 N N . LEU A 1 104 ? 66.159 33.023 55.828 1.00 62.78 116 LEU A N 1
ATOM 829 C CA . LEU A 1 104 ? 67.353 33.822 55.988 1.00 61.61 116 LEU A CA 1
ATOM 830 C C . LEU A 1 104 ? 67.032 35.206 56.552 1.00 62.12 116 LEU A C 1
ATOM 831 O O . LEU A 1 104 ? 67.906 35.867 57.096 1.00 62.87 116 LEU A O 1
ATOM 836 N N . GLN A 1 105 ? 65.791 35.660 56.417 1.00 62.60 117 GLN A N 1
ATOM 837 C CA . GLN A 1 105 ? 65.443 36.978 56.922 1.00 64.50 117 GLN A CA 1
ATOM 838 C C . GLN A 1 105 ? 65.773 37.128 58.404 1.00 67.14 117 GLN A C 1
ATOM 839 O O . GLN A 1 105 ? 66.030 38.233 58.905 1.00 68.56 117 GLN A O 1
ATOM 845 N N . THR A 1 106 ? 65.786 36.005 59.106 1.00 69.08 118 THR A N 1
ATOM 846 C CA . THR A 1 106 ? 66.074 36.022 60.526 1.00 69.86 118 THR A CA 1
ATOM 847 C C . THR A 1 106 ? 67.475 36.552 60.801 1.00 71.00 118 THR A C 1
ATOM 848 O O . THR A 1 106 ? 67.750 37.109 61.862 1.00 72.80 118 THR A O 1
ATOM 852 N N . LEU A 1 107 ? 68.360 36.383 59.829 1.00 70.79 119 LEU A N 1
ATOM 853 C CA . LEU A 1 107 ? 69.729 36.845 59.958 1.00 69.82 119 LEU A CA 1
ATOM 854 C C . LEU A 1 107 ? 69.851 38.365 60.015 1.00 70.62 119 LEU A C 1
ATOM 855 O O . LEU A 1 107 ? 70.955 38.886 60.188 1.00 70.31 119 LEU A O 1
ATOM 860 N N . PHE A 1 108 ? 68.735 39.074 59.844 1.00 70.78 120 PHE A N 1
ATOM 861 C CA . PHE A 1 108 ? 68.760 40.534 59.890 1.00 72.32 120 PHE A CA 1
ATOM 862 C C . PHE A 1 108 ? 67.447 41.165 60.353 1.00 74.68 120 PHE A C 1
ATOM 863 O O . PHE A 1 108 ? 66.955 42.117 59.751 1.00 75.23 120 PHE A O 1
ATOM 871 N N . ASN A 1 109 ? 66.905 40.624 61.444 1.00 77.35 121 ASN A N 1
ATOM 872 C CA . ASN A 1 109 ? 65.659 41.095 62.067 1.00 79.09 121 ASN A CA 1
ATOM 873 C C . ASN A 1 109 ? 64.605 41.536 61.076 1.00 78.61 121 ASN A C 1
ATOM 874 O O . ASN A 1 109 ? 64.201 42.687 61.084 1.00 79.77 121 ASN A O 1
ATOM 879 N N . LYS A 1 110 ? 64.154 40.633 60.222 1.00 77.92 122 LYS A N 1
ATOM 880 C CA . LYS A 1 110 ? 63.150 40.995 59.240 1.00 77.90 122 LYS A CA 1
ATOM 881 C C . LYS A 1 110 ? 61.861 40.273 59.589 1.00 79.18 122 LYS A C 1
ATOM 882 O O . LYS A 1 110 ? 61.265 39.616 58.746 1.00 78.50 122 LYS A O 1
ATOM 888 N N . ARG A 1 111 ? 61.446 40.387 60.846 1.00 81.42 123 ARG A N 1
ATOM 889 C CA . ARG A 1 111 ? 60.231 39.727 61.313 1.00 84.56 123 ARG A CA 1
ATOM 890 C C . ARG A 1 111 ? 59.549 40.494 62.441 1.00 86.95 123 ARG A C 1
ATOM 891 O O . ARG A 1 111 ? 60.027 41.546 62.867 1.00 86.64 123 ARG A O 1
ATOM 899 N N . VAL A 1 112 ? 58.430 39.963 62.920 1.00 90.25 124 VAL A N 1
ATOM 900 C CA . VAL A 1 112 ? 57.690 40.601 63.997 1.00 94.97 124 VAL A CA 1
ATOM 901 C C . VAL A 1 112 ? 57.369 39.627 65.112 1.00 99.02 124 VAL A C 1
ATOM 902 O O . VAL A 1 112 ? 56.551 38.725 64.948 1.00 98.87 124 VAL A O 1
ATOM 906 N N . ASP A 1 113 ? 58.013 39.822 66.254 1.00 104.77 125 ASP A N 1
ATOM 907 C CA . ASP A 1 113 ? 57.793 38.958 67.401 1.00 110.25 125 ASP A CA 1
ATOM 908 C C . ASP A 1 113 ? 56.422 39.252 68.003 1.00 112.71 125 ASP A C 1
ATOM 909 O O . ASP A 1 113 ? 56.171 40.344 68.521 1.00 112.69 125 ASP A O 1
ATOM 914 N N . THR A 1 114 ? 55.537 38.268 67.917 1.00 116.09 126 THR A N 1
ATOM 915 C CA . THR A 1 114 ? 54.185 38.398 68.446 1.00 119.73 126 THR A CA 1
ATOM 916 C C . THR A 1 114 ? 53.859 37.315 69.471 1.00 122.15 126 THR A C 1
ATOM 917 O O . THR A 1 114 ? 52.697 37.130 69.844 1.00 121.64 126 THR A O 1
ATOM 921 N N . LYS A 1 115 ? 54.891 36.600 69.917 1.00 125.04 127 LYS A N 1
ATOM 922 C CA . LYS A 1 115 ? 54.725 35.557 70.922 1.00 127.70 127 LYS A CA 1
ATOM 923 C C . LYS A 1 115 ? 54.821 36.197 72.311 1.00 129.59 127 LYS A C 1
ATOM 924 O O . LYS A 1 115 ? 53.922 36.035 73.137 1.00 129.36 127 LYS A O 1
ATOM 930 N N . SER A 1 116 ? 55.910 36.929 72.555 1.00 131.77 128 SER A N 1
ATOM 931 C CA . SER A 1 116 ? 56.129 37.606 73.836 1.00 133.64 128 SER A CA 1
ATOM 932 C C . SER A 1 116 ? 55.098 38.716 74.038 1.00 134.65 128 SER A C 1
ATOM 933 O O . SER A 1 116 ? 54.997 39.309 75.118 1.00 134.67 128 SER A O 1
ATOM 936 N N . SER A 1 117 ? 54.341 38.990 72.981 1.00 136.07 129 SER A N 1
ATOM 937 C CA . SER A 1 117 ? 53.303 40.013 73.003 1.00 137.24 129 SER A CA 1
ATOM 938 C C . SER A 1 117 ? 51.949 39.357 73.304 1.00 138.03 129 SER A C 1
ATOM 939 O O . SER A 1 117 ? 51.065 39.292 72.443 1.00 137.65 129 SER A O 1
ATOM 942 N N . GLU A 1 118 ? 51.797 38.867 74.533 1.00 138.87 130 GLU A N 1
ATOM 943 C CA . GLU A 1 118 ? 50.559 38.219 74.949 1.00 139.29 130 GLU A CA 1
ATOM 944 C C . GLU A 1 118 ? 49.397 39.207 74.950 1.00 138.95 130 GLU A C 1
ATOM 945 O O . GLU A 1 118 ? 49.563 40.389 75.266 1.00 139.51 130 GLU A O 1
ATOM 951 N N . ARG A 1 119 ? 48.220 38.713 74.586 1.00 137.82 131 ARG A N 1
ATOM 952 C CA . ARG A 1 119 ? 47.020 39.533 74.543 1.00 136.03 131 ARG A CA 1
ATOM 953 C C . ARG A 1 119 ? 45.837 38.641 74.164 1.00 134.25 131 ARG A C 1
ATOM 954 O O . ARG A 1 119 ? 45.710 38.221 73.016 1.00 134.38 131 ARG A O 1
ATOM 962 N N . LYS A 1 120 ? 44.979 38.343 75.133 1.00 131.80 132 LYS A N 1
ATOM 963 C CA . LYS A 1 120 ? 43.810 37.504 74.879 1.00 129.45 132 LYS A CA 1
ATOM 964 C C . LYS A 1 120 ? 42.924 38.114 73.796 1.00 127.33 132 LYS A C 1
ATOM 965 O O . LYS A 1 120 ? 42.263 39.126 74.024 1.00 127.51 132 LYS A O 1
ATOM 971 N N . LEU A 1 121 ? 42.909 37.503 72.617 1.00 124.51 133 LEU A N 1
ATOM 972 C CA . LEU A 1 121 ? 42.092 38.019 71.528 1.00 121.70 133 LEU A CA 1
ATOM 973 C C . LEU A 1 121 ? 40.630 38.078 71.933 1.00 119.98 133 LEU A C 1
ATOM 974 O O . LEU A 1 121 ? 40.147 37.214 72.650 1.00 119.08 133 LEU A O 1
ATOM 979 N N . THR A 1 122 ? 39.934 39.105 71.461 1.00 119.21 134 THR A N 1
ATOM 980 C CA . THR A 1 122 ? 38.520 39.309 71.768 1.00 118.57 134 THR A CA 1
ATOM 981 C C . THR A 1 122 ? 37.604 38.518 70.858 1.00 117.72 134 THR A C 1
ATOM 982 O O . THR A 1 122 ? 37.929 38.254 69.708 1.00 117.86 134 THR A O 1
ATOM 986 N N . ARG A 1 123 ? 36.448 38.152 71.391 1.00 117.14 135 ARG A N 1
ATOM 987 C CA . ARG A 1 123 ? 35.445 37.402 70.649 1.00 116.95 135 ARG A CA 1
ATOM 988 C C . ARG A 1 123 ? 35.107 38.176 69.375 1.00 115.24 135 ARG A C 1
ATOM 989 O O . ARG A 1 123 ? 34.831 37.593 68.330 1.00 113.86 135 ARG A O 1
ATOM 997 N N . LYS A 1 124 ? 35.154 39.500 69.466 1.00 114.26 136 LYS A N 1
ATOM 998 C CA . LYS A 1 124 ? 34.866 40.348 68.321 1.00 111.89 136 LYS A CA 1
ATOM 999 C C . LYS A 1 124 ? 36.037 40.291 67.350 1.00 109.87 136 LYS A C 1
ATOM 1000 O O . LYS A 1 124 ? 35.844 40.203 66.140 1.00 108.84 136 LYS A O 1
ATOM 1006 N N . GLN A 1 125 ? 37.252 40.331 67.893 1.00 107.80 137 GLN A N 1
ATOM 1007 C CA . GLN A 1 125 ? 38.459 40.285 67.079 1.00 105.49 137 GLN A CA 1
ATOM 1008 C C . GLN A 1 125 ? 38.592 38.938 66.390 1.00 105.10 137 GLN A C 1
ATOM 1009 O O . GLN A 1 125 ? 38.750 38.871 65.173 1.00 105.27 137 GLN A O 1
ATOM 1015 N N . LEU A 1 126 ? 38.525 37.866 67.174 1.00 104.74 138 LEU A N 1
ATOM 1016 C CA . LEU A 1 126 ? 38.639 36.517 66.634 1.00 103.86 138 LEU A CA 1
ATOM 1017 C C . LEU A 1 126 ? 37.586 36.234 65.577 1.00 104.07 138 LEU A C 1
ATOM 1018 O O . LEU A 1 126 ? 37.902 35.729 64.507 1.00 104.47 138 LEU A O 1
ATOM 1023 N N . ASP A 1 127 ? 36.333 36.563 65.867 1.00 104.46 139 ASP A N 1
ATOM 1024 C CA . ASP A 1 127 ? 35.259 36.314 64.907 1.00 104.52 139 ASP A CA 1
ATOM 1025 C C . ASP A 1 127 ? 35.562 36.931 63.558 1.00 103.00 139 ASP A C 1
ATOM 1026 O O . ASP A 1 127 ? 34.991 36.541 62.547 1.00 102.21 139 ASP A O 1
ATOM 1031 N N . ILE A 1 128 ? 36.462 37.901 63.543 1.00 102.19 140 ILE A N 1
ATOM 1032 C CA . ILE A 1 128 ? 36.834 38.540 62.296 1.00 101.78 140 ILE A CA 1
ATOM 1033 C C . ILE A 1 128 ? 37.980 37.787 61.633 1.00 101.74 140 ILE A C 1
ATOM 1034 O O . ILE A 1 128 ? 37.936 37.516 60.439 1.00 100.60 140 ILE A O 1
ATOM 1039 N N . LEU A 1 129 ? 38.999 37.439 62.412 1.00 102.40 141 LEU A N 1
ATOM 1040 C CA . LEU A 1 129 ? 40.151 36.710 61.887 1.00 103.53 141 LEU A CA 1
ATOM 1041 C C . LEU A 1 129 ? 39.762 35.356 61.314 1.00 105.32 141 LEU A C 1
ATOM 1042 O O . LEU A 1 129 ? 40.137 34.997 60.197 1.00 105.01 141 LEU A O 1
ATOM 1047 N N . GLU A 1 130 ? 39.014 34.598 62.102 1.00 107.34 142 GLU A N 1
ATOM 1048 C CA . GLU A 1 130 ? 38.589 33.279 61.684 1.00 109.02 142 GLU A CA 1
ATOM 1049 C C . GLU A 1 130 ? 37.239 33.364 60.989 1.00 109.66 142 GLU A C 1
ATOM 1050 O O . GLU A 1 130 ? 36.454 32.424 61.002 1.00 110.30 142 GLU A O 1
ATOM 1056 N N . SER A 1 131 ? 36.978 34.501 60.363 1.00 110.64 143 SER A N 1
ATOM 1057 C CA . SER A 1 131 ? 35.718 34.680 59.676 1.00 112.22 143 SER A CA 1
ATOM 1058 C C . SER A 1 131 ? 35.606 33.745 58.486 1.00 113.86 143 SER A C 1
ATOM 1059 O O . SER A 1 131 ? 36.588 33.484 57.789 1.00 113.19 143 SER A O 1
ATOM 1062 N N . THR A 1 132 ? 34.393 33.243 58.268 1.00 116.73 144 THR A N 1
ATOM 1063 C CA . THR A 1 132 ? 34.116 32.329 57.164 1.00 118.82 144 THR A CA 1
ATOM 1064 C C . THR A 1 132 ? 33.953 33.121 55.874 1.00 120.05 144 THR A C 1
ATOM 1065 O O . THR A 1 132 ? 34.091 32.572 54.782 1.00 120.43 144 THR A O 1
ATOM 1069 N N . ASP A 1 133 ? 33.679 34.416 56.009 1.00 121.46 145 ASP A N 1
ATOM 1070 C CA . ASP A 1 133 ? 33.498 35.288 54.852 1.00 122.60 145 ASP A CA 1
ATOM 1071 C C . ASP A 1 133 ? 34.773 35.397 54.010 1.00 122.65 145 ASP A C 1
ATOM 1072 O O . ASP A 1 133 ? 35.890 35.324 54.537 1.00 122.64 145 ASP A O 1
ATOM 1077 N N . PRO A 1 134 ? 34.618 35.591 52.687 1.00 122.26 146 PRO A N 1
ATOM 1078 C CA . PRO A 1 134 ? 35.770 35.701 51.781 1.00 121.17 146 PRO A CA 1
ATOM 1079 C C . PRO A 1 134 ? 36.692 36.916 51.954 1.00 118.72 146 PRO A C 1
ATOM 1080 O O . PRO A 1 134 ? 37.863 36.781 52.325 1.00 117.39 146 PRO A O 1
ATOM 1084 N N . ASP A 1 135 ? 36.154 38.098 51.679 1.00 116.26 147 ASP A N 1
ATOM 1085 C CA . ASP A 1 135 ? 36.918 39.331 51.765 1.00 113.09 147 ASP A CA 1
ATOM 1086 C C . ASP A 1 135 ? 36.388 40.289 52.830 1.00 109.76 147 ASP A C 1
ATOM 1087 O O . ASP A 1 135 ? 36.138 41.461 52.554 1.00 109.16 147 ASP A O 1
ATOM 1092 N N . VAL A 1 136 ? 36.222 39.798 54.053 1.00 105.69 148 VAL A N 1
ATOM 1093 C CA . VAL A 1 136 ? 35.720 40.654 55.126 1.00 101.13 148 VAL A CA 1
ATOM 1094 C C . VAL A 1 136 ? 36.865 41.034 56.039 1.00 98.86 148 VAL A C 1
ATOM 1095 O O . VAL A 1 136 ? 36.929 42.147 56.554 1.00 97.67 148 VAL A O 1
ATOM 1099 N N . ILE A 1 137 ? 37.775 40.090 56.234 1.00 96.60 149 ILE A N 1
ATOM 1100 C CA . ILE A 1 137 ? 38.925 40.320 57.086 1.00 94.01 149 ILE A CA 1
ATOM 1101 C C . ILE A 1 137 ? 39.803 41.398 56.480 1.00 92.61 149 ILE A C 1
ATOM 1102 O O . ILE A 1 137 ? 40.479 42.126 57.196 1.00 91.88 149 ILE A O 1
ATOM 1107 N N . TYR A 1 138 ? 39.784 41.501 55.156 1.00 91.28 150 TYR A N 1
ATOM 1108 C CA . TYR A 1 138 ? 40.584 42.505 54.470 1.00 89.45 150 TYR A CA 1
ATOM 1109 C C . TYR A 1 138 ? 40.033 43.883 54.782 1.00 89.14 150 TYR A C 1
ATOM 1110 O O . TYR A 1 138 ? 40.775 44.781 55.166 1.00 89.64 150 TYR A O 1
ATOM 1119 N N . ASN A 1 139 ? 38.724 44.042 54.620 1.00 88.89 151 ASN A N 1
ATOM 1120 C CA . ASN A 1 139 ? 38.072 45.320 54.894 1.00 87.90 151 ASN A CA 1
ATOM 1121 C C . ASN A 1 139 ? 38.376 45.825 56.292 1.00 86.01 151 ASN A C 1
ATOM 1122 O O . ASN A 1 139 ? 38.480 47.026 56.512 1.00 85.28 151 ASN A O 1
ATOM 1127 N N . THR A 1 140 ? 38.504 44.901 57.236 1.00 84.32 152 THR A N 1
ATOM 1128 C CA . THR A 1 140 ? 38.795 45.259 58.614 1.00 82.79 152 THR A CA 1
ATOM 1129 C C . THR A 1 140 ? 40.178 45.877 58.691 1.00 82.07 152 THR A C 1
ATOM 1130 O O . THR A 1 140 ? 40.392 46.862 59.398 1.00 80.96 152 THR A O 1
ATOM 1134 N N . LEU A 1 141 ? 41.113 45.285 57.951 1.00 81.86 153 LEU A N 1
ATOM 1135 C CA . LEU A 1 141 ? 42.498 45.747 57.911 1.00 81.29 153 LEU A CA 1
ATOM 1136 C C . LEU A 1 141 ? 42.569 47.142 57.298 1.00 80.69 153 LEU A C 1
ATOM 1137 O O . LEU A 1 141 ? 43.239 48.033 57.818 1.00 80.15 153 LEU A O 1
ATOM 1142 N N . VAL A 1 142 ? 41.874 47.327 56.184 1.00 80.62 154 VAL A N 1
ATOM 1143 C CA . VAL A 1 142 ? 41.859 48.620 55.511 1.00 81.03 154 VAL A CA 1
ATOM 1144 C C . VAL A 1 142 ? 41.342 49.685 56.475 1.00 83.42 154 VAL A C 1
ATOM 1145 O O . VAL A 1 142 ? 41.729 50.856 56.395 1.00 83.63 154 VAL A O 1
ATOM 1149 N N . LYS A 1 143 ? 40.459 49.265 57.382 1.00 85.38 155 LYS A N 1
ATOM 1150 C CA . LYS A 1 143 ? 39.856 50.179 58.340 1.00 85.76 155 LYS A CA 1
ATOM 1151 C C . LYS A 1 143 ? 40.892 50.602 59.337 1.00 85.71 155 LYS A C 1
ATOM 1152 O O . LYS A 1 143 ? 41.071 51.781 59.603 1.00 86.63 155 LYS A O 1
ATOM 1158 N N . CYS A 1 144 ? 41.580 49.629 59.897 1.00 85.94 156 CYS A N 1
ATOM 1159 C CA . CYS A 1 144 ? 42.607 49.954 60.858 1.00 88.23 156 CYS A CA 1
ATOM 1160 C C . CYS A 1 144 ? 43.982 49.818 60.207 1.00 89.09 156 CYS A C 1
ATOM 1161 O O . CYS A 1 144 ? 44.444 48.713 59.968 1.00 91.12 156 CYS A O 1
ATOM 1164 N N . ASP A 1 145 ? 44.631 50.943 59.920 1.00 88.71 157 ASP A N 1
ATOM 1165 C CA . ASP A 1 145 ? 45.954 50.947 59.275 1.00 88.24 157 ASP A CA 1
ATOM 1166 C C . ASP A 1 145 ? 45.853 50.552 57.817 1.00 86.57 157 ASP A C 1
ATOM 1167 O O . ASP A 1 145 ? 46.247 49.455 57.431 1.00 85.49 157 ASP A O 1
ATOM 1172 N N . PRO A 1 146 ? 45.330 51.453 56.985 1.00 85.67 158 PRO A N 1
ATOM 1173 C CA . PRO A 1 146 ? 45.176 51.192 55.554 1.00 84.77 158 PRO A CA 1
ATOM 1174 C C . PRO A 1 146 ? 46.492 51.238 54.797 1.00 83.97 158 PRO A C 1
ATOM 1175 O O . PRO A 1 146 ? 46.560 50.835 53.635 1.00 82.96 158 PRO A O 1
ATOM 1179 N N . ASP A 1 147 ? 47.535 51.733 55.461 1.00 83.82 159 ASP A N 1
ATOM 1180 C CA . ASP A 1 147 ? 48.840 51.848 54.827 1.00 82.37 159 ASP A CA 1
ATOM 1181 C C . ASP A 1 147 ? 49.521 50.514 54.682 1.00 80.85 159 ASP A C 1
ATOM 1182 O O . ASP A 1 147 ? 50.531 50.399 54.002 1.00 81.26 159 ASP A O 1
ATOM 1187 N N . ILE A 1 148 ? 48.972 49.499 55.324 1.00 79.62 160 ILE A N 1
ATOM 1188 C CA . ILE A 1 148 ? 49.552 48.173 55.221 1.00 77.68 160 ILE A CA 1
ATOM 1189 C C . ILE A 1 148 ? 48.648 47.325 54.336 1.00 77.34 160 ILE A C 1
ATOM 1190 O O . ILE A 1 148 ? 49.117 46.429 53.632 1.00 78.19 160 ILE A O 1
ATOM 1195 N N . ALA A 1 149 ? 47.354 47.630 54.357 1.00 75.27 161 ALA A N 1
ATOM 1196 C CA . ALA A 1 149 ? 46.388 46.885 53.560 1.00 74.03 161 ALA A CA 1
ATOM 1197 C C . ALA A 1 149 ? 46.610 47.136 52.093 1.00 72.18 161 ALA A C 1
ATOM 1198 O O . ALA A 1 149 ? 46.284 46.305 51.256 1.00 73.48 161 ALA A O 1
ATOM 1200 N N . THR A 1 150 ? 47.161 48.293 51.778 1.00 70.14 162 THR A N 1
ATOM 1201 C CA . THR A 1 150 ? 47.392 48.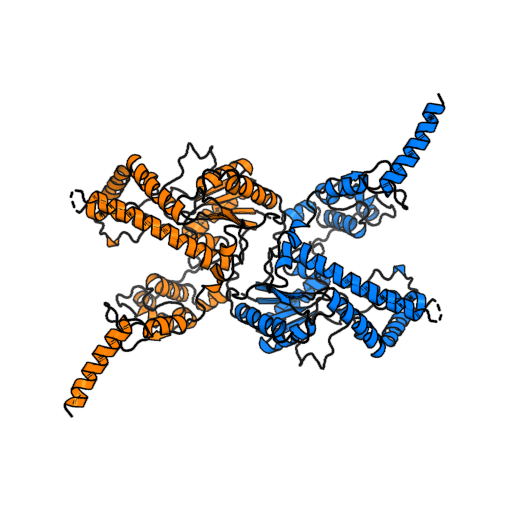619 50.391 1.00 68.87 162 THR A CA 1
ATOM 1202 C C . THR A 1 150 ? 48.578 47.874 49.803 1.00 67.94 162 THR A C 1
ATOM 1203 O O . THR A 1 150 ? 48.757 47.860 48.588 1.00 67.34 162 THR A O 1
ATOM 1207 N N . LYS A 1 151 ? 49.393 47.266 50.659 1.00 66.73 163 LYS A N 1
ATOM 1208 C CA . LYS A 1 151 ? 50.552 46.523 50.184 1.00 66.49 163 LYS A CA 1
ATOM 1209 C C . LYS A 1 151 ? 50.223 45.052 49.935 1.00 65.94 163 LYS A C 1
ATOM 1210 O O . LYS A 1 151 ? 51.103 44.265 49.591 1.00 65.55 163 LYS A O 1
ATOM 1216 N N . TYR A 1 152 ? 48.948 44.695 50.096 1.00 64.94 164 TYR A N 1
ATOM 1217 C CA . TYR A 1 152 ? 48.489 43.332 49.893 1.00 62.97 164 TYR A CA 1
ATOM 1218 C C . TYR A 1 152 ? 47.212 43.301 49.075 1.00 64.18 164 TYR A C 1
ATOM 1219 O O . TYR A 1 152 ? 46.383 44.194 49.167 1.00 65.06 164 TYR A O 1
ATOM 1228 N N . HIS A 1 153 ? 47.067 42.271 48.254 1.00 65.85 165 HIS A N 1
ATOM 1229 C CA . HIS A 1 153 ? 45.881 42.114 47.417 1.00 65.90 165 HIS A CA 1
ATOM 1230 C C . HIS A 1 153 ? 44.786 41.586 48.340 1.00 67.74 165 HIS A C 1
ATOM 1231 O O . HIS A 1 153 ? 45.070 40.851 49.291 1.00 68.64 165 HIS A O 1
ATOM 1238 N N . PRO A 1 154 ? 43.521 41.962 48.087 1.00 68.62 166 PRO A N 1
ATOM 1239 C CA . PRO A 1 154 ? 42.408 41.509 48.929 1.00 69.26 166 PRO A CA 1
ATOM 1240 C C . PRO A 1 154 ? 42.147 40.002 48.945 1.00 69.92 166 PRO A C 1
ATOM 1241 O O . PRO A 1 154 ? 41.271 39.528 49.677 1.00 71.42 166 PRO A O 1
ATOM 1245 N N . ASN A 1 155 ? 42.917 39.259 48.152 1.00 69.32 167 ASN A N 1
ATOM 1246 C CA . ASN A 1 155 ? 42.794 37.805 48.066 1.00 69.90 167 ASN A CA 1
ATOM 1247 C C . ASN A 1 155 ? 43.895 37.063 48.812 1.00 71.09 167 ASN A C 1
ATOM 1248 O O . ASN A 1 155 ? 43.788 35.861 49.041 1.00 71.94 167 ASN A O 1
ATOM 1253 N N . ASP A 1 156 ? 44.960 37.773 49.179 1.00 72.10 168 ASP A N 1
ATOM 1254 C CA . ASP A 1 156 ? 46.083 37.168 49.887 1.00 73.03 168 ASP A CA 1
ATOM 1255 C C . ASP A 1 156 ? 45.687 36.915 51.352 1.00 74.71 168 ASP A C 1
ATOM 1256 O O . ASP A 1 156 ? 46.280 37.466 52.285 1.00 74.92 168 ASP A O 1
ATOM 1261 N N . TYR A 1 157 ? 44.678 36.066 51.532 1.00 76.09 169 TYR A N 1
ATOM 1262 C CA . TYR A 1 157 ? 44.160 35.707 52.850 1.00 77.09 169 TYR A CA 1
ATOM 1263 C C . TYR A 1 157 ? 45.252 35.421 53.896 1.00 75.63 169 TYR A C 1
ATOM 1264 O O . TYR A 1 157 ? 45.265 36.033 54.964 1.00 75.01 169 TYR A O 1
ATOM 1273 N N . ARG A 1 158 ? 46.155 34.489 53.594 1.00 74.01 170 ARG A N 1
ATOM 1274 C CA . ARG A 1 158 ? 47.213 34.127 54.534 1.00 72.94 170 ARG A CA 1
ATOM 1275 C C . ARG A 1 158 ? 47.939 35.331 55.096 1.00 71.10 170 ARG A C 1
ATOM 1276 O O . ARG A 1 158 ? 48.220 35.401 56.296 1.00 69.69 170 ARG A O 1
ATOM 1284 N N . ARG A 1 159 ? 48.253 36.278 54.223 1.00 69.24 171 ARG A N 1
ATOM 1285 C CA . ARG A 1 159 ? 48.999 37.446 54.648 1.00 68.14 171 ARG A CA 1
ATOM 1286 C C . ARG A 1 159 ? 48.154 38.549 55.223 1.00 67.85 171 ARG A C 1
ATOM 1287 O O . ARG A 1 159 ? 48.503 39.132 56.242 1.00 66.85 171 ARG A O 1
ATOM 1295 N N . VAL A 1 160 ? 47.038 38.842 54.579 1.00 69.18 172 VAL A N 1
ATOM 1296 C CA . VAL A 1 160 ? 46.168 39.877 55.094 1.00 70.65 172 VAL A CA 1
ATOM 1297 C C . VAL A 1 160 ? 45.773 39.502 56.514 1.00 73.01 172 VAL A C 1
ATOM 1298 O O . VAL A 1 160 ? 45.662 40.356 57.389 1.00 74.88 172 VAL A O 1
ATOM 1302 N N . GLN A 1 161 ? 45.571 38.213 56.742 1.00 75.44 173 GLN A N 1
ATOM 1303 C CA . GLN A 1 161 ? 45.187 37.728 58.057 1.00 77.45 173 GLN A CA 1
ATOM 1304 C C . GLN A 1 161 ? 46.290 37.954 59.081 1.00 77.96 173 GLN A C 1
ATOM 1305 O O . GLN A 1 161 ? 46.042 38.424 60.191 1.00 77.93 173 GLN A O 1
ATOM 1311 N N . ARG A 1 162 ? 47.511 37.605 58.698 1.00 78.98 174 ARG A N 1
ATOM 1312 C CA . ARG A 1 162 ? 48.654 37.773 59.580 1.00 79.20 174 ARG A CA 1
ATOM 1313 C C . ARG A 1 162 ? 48.799 39.232 59.950 1.00 78.76 174 ARG A C 1
ATOM 1314 O O . ARG A 1 162 ? 49.021 39.559 61.111 1.00 79.57 174 ARG A O 1
ATOM 1322 N N . MET A 1 163 ? 48.661 40.114 58.968 1.00 77.51 175 MET A N 1
ATOM 1323 C CA . MET A 1 163 ? 48.817 41.529 59.250 1.00 76.82 175 MET A CA 1
ATOM 1324 C C . MET A 1 163 ? 47.853 41.987 60.319 1.00 77.14 175 MET A C 1
ATOM 1325 O O . MET A 1 163 ? 48.254 42.660 61.274 1.00 77.15 175 MET A O 1
ATOM 1330 N N . LEU A 1 164 ? 46.592 41.599 60.166 1.00 77.17 176 LEU A N 1
ATOM 1331 C CA . LEU A 1 164 ? 45.558 41.973 61.115 1.00 77.51 176 LEU A CA 1
ATOM 1332 C C . LEU A 1 164 ? 45.850 41.328 62.461 1.00 78.47 176 LEU A C 1
ATOM 1333 O O . LEU A 1 164 ? 45.628 41.925 63.524 1.00 78.69 176 LEU A O 1
ATOM 1338 N N . GLU A 1 165 ? 46.352 40.100 62.405 1.00 78.82 177 GLU A N 1
ATOM 1339 C CA . GLU A 1 165 ? 46.675 39.369 63.609 1.00 79.20 177 GLU A CA 1
ATOM 1340 C C . GLU A 1 165 ? 47.691 40.154 64.412 1.00 79.60 177 GLU A C 1
ATOM 1341 O O . GLU A 1 165 ? 47.604 40.220 65.634 1.00 80.59 177 GLU A O 1
ATOM 1347 N N . ILE A 1 166 ? 48.653 40.752 63.713 1.00 79.75 178 ILE A N 1
ATOM 1348 C CA . ILE A 1 166 ? 49.707 41.536 64.357 1.00 79.01 178 ILE A CA 1
ATOM 1349 C C . ILE A 1 166 ? 49.108 42.784 64.991 1.00 79.21 178 ILE A C 1
ATOM 1350 O O . ILE A 1 166 ? 49.378 43.102 66.150 1.00 78.49 178 ILE A O 1
ATOM 1355 N N . TYR A 1 167 ? 48.273 43.474 64.224 1.00 79.92 179 TYR A N 1
ATOM 1356 C CA . TYR A 1 167 ? 47.634 44.688 64.691 1.00 81.32 179 TYR A CA 1
ATOM 1357 C C . TYR A 1 167 ? 46.935 44.461 66.020 1.00 82.41 179 TYR A C 1
ATOM 1358 O O . TYR A 1 167 ? 46.888 45.359 66.869 1.00 83.05 179 TYR A O 1
ATOM 1367 N N . TYR A 1 168 ? 46.394 43.257 66.191 1.00 82.48 180 TYR A N 1
ATOM 1368 C CA . TYR A 1 168 ? 45.685 42.894 67.410 1.00 82.27 180 TYR A CA 1
ATOM 1369 C C . TYR A 1 168 ? 46.632 42.548 68.548 1.00 85.19 180 TYR A C 1
ATOM 1370 O O . TYR A 1 168 ? 46.651 43.214 69.582 1.00 87.04 180 TYR A O 1
ATOM 1379 N N . LYS A 1 169 ? 47.427 41.505 68.362 1.00 87.38 181 LYS A N 1
ATOM 1380 C CA . LYS A 1 169 ? 48.334 41.091 69.412 1.00 89.71 181 LYS A CA 1
ATOM 1381 C C . LYS A 1 169 ? 49.296 42.177 69.884 1.00 90.83 181 LYS A C 1
ATOM 1382 O O . LYS A 1 169 ? 49.683 42.193 71.057 1.00 92.64 181 LYS A O 1
ATOM 1388 N N . THR A 1 170 ? 49.669 43.088 68.989 1.00 90.91 182 THR A N 1
ATOM 1389 C CA . THR A 1 170 ? 50.615 44.140 69.346 1.00 91.11 182 THR A CA 1
ATOM 1390 C C . THR A 1 170 ? 49.939 45.475 69.609 1.00 90.06 182 THR A C 1
ATOM 1391 O O . THR A 1 170 ? 50.522 46.370 70.224 1.00 90.29 182 THR A O 1
ATOM 1395 N N . GLY A 1 171 ? 48.703 45.602 69.144 1.00 88.79 183 GLY A N 1
ATOM 1396 C CA . GLY A 1 171 ? 47.979 46.843 69.323 1.00 87.73 183 GLY A CA 1
ATOM 1397 C C . GLY A 1 171 ? 48.713 47.985 68.650 1.00 86.75 183 GLY A C 1
ATOM 1398 O O . GLY A 1 171 ? 48.456 49.150 68.927 1.00 85.83 183 GLY A O 1
ATOM 1399 N N . LYS A 1 172 ? 49.637 47.645 67.761 1.00 86.81 184 LYS A N 1
ATOM 1400 C CA . LYS A 1 172 ? 50.421 48.646 67.045 1.00 87.15 184 LYS A CA 1
ATOM 1401 C C . LYS A 1 172 ? 50.296 48.422 65.550 1.00 86.46 184 LYS A C 1
ATOM 1402 O O . LYS A 1 172 ? 50.465 47.297 65.086 1.00 86.49 184 LYS A O 1
ATOM 1408 N N . LYS A 1 173 ? 50.006 49.483 64.801 1.00 85.79 185 LYS A N 1
ATOM 1409 C CA . LYS A 1 173 ? 49.871 49.372 63.353 1.00 86.09 185 LYS A CA 1
ATOM 1410 C C . LYS A 1 173 ? 51.069 48.622 62.759 1.00 87.14 185 LYS A C 1
ATOM 1411 O O . LYS A 1 173 ? 52.219 49.007 62.984 1.00 88.63 185 LYS A O 1
ATOM 1417 N N . PRO A 1 174 ? 50.815 47.540 61.994 1.00 86.62 186 PRO A N 1
ATOM 1418 C CA . PRO A 1 174 ? 51.905 46.770 61.390 1.00 86.00 186 PRO A CA 1
ATOM 1419 C C . PRO A 1 174 ? 52.731 47.646 60.446 1.00 85.63 186 PRO A C 1
ATOM 1420 O O . PRO A 1 174 ? 53.964 47.532 60.396 1.00 85.92 186 PRO A O 1
ATOM 1424 N N . SER A 1 175 ? 52.060 48.533 59.715 1.00 83.91 187 SER A N 1
ATOM 1425 C CA . SER A 1 175 ? 52.773 49.414 58.801 1.00 82.76 187 SER A CA 1
ATOM 1426 C C . SER A 1 175 ? 53.831 50.188 59.568 1.00 81.67 187 SER A C 1
ATOM 1427 O O . SER A 1 175 ? 54.982 50.244 59.160 1.00 83.13 187 SER A O 1
ATOM 1430 N N . GLU A 1 176 ? 53.435 50.788 60.686 1.00 80.39 188 GLU A N 1
ATOM 1431 C CA . GLU A 1 176 ? 54.364 51.545 61.517 1.00 78.41 188 GLU A CA 1
ATOM 1432 C C . GLU A 1 176 ? 55.507 50.672 62.001 1.00 77.58 188 GLU A C 1
ATOM 1433 O O . GLU A 1 176 ? 56.672 51.068 61.922 1.00 77.10 188 GLU A O 1
ATOM 1439 N N . THR A 1 177 ? 55.159 49.480 62.483 1.00 77.39 189 THR A N 1
ATOM 1440 C CA . THR A 1 177 ? 56.123 48.506 62.998 1.00 77.39 189 THR A CA 1
ATOM 1441 C C . THR A 1 177 ? 57.248 48.249 61.993 1.00 77.88 189 THR A C 1
ATOM 1442 O O . THR A 1 177 ? 58.405 48.045 62.381 1.00 77.20 189 THR A O 1
ATOM 1446 N N . PHE A 1 178 ? 56.910 48.269 60.708 1.00 77.91 190 PHE A N 1
ATOM 1447 C CA . PHE A 1 178 ? 57.909 48.060 59.668 1.00 78.55 190 PHE A CA 1
ATOM 1448 C C . PHE A 1 178 ? 58.791 49.297 59.488 1.00 79.72 190 PHE A C 1
ATOM 1449 O O . PHE A 1 178 ? 60.020 49.187 59.442 1.00 81.09 190 PHE A O 1
ATOM 1457 N N . ASN A 1 179 ? 58.174 50.475 59.396 1.00 80.45 191 ASN A N 1
ATOM 1458 C CA . ASN A 1 179 ? 58.940 51.704 59.217 1.00 81.05 191 ASN A CA 1
ATOM 1459 C C . ASN A 1 179 ? 59.932 51.908 60.328 1.00 81.37 191 ASN A C 1
ATOM 1460 O O . ASN A 1 179 ? 60.895 52.654 60.177 1.00 82.29 191 ASN A O 1
ATOM 1465 N N . GLU A 1 180 ? 59.690 51.234 61.446 1.00 81.22 192 GLU A N 1
ATOM 1466 C CA . GLU A 1 180 ? 60.563 51.323 62.605 1.00 81.02 192 GLU A CA 1
ATOM 1467 C C . GLU A 1 180 ? 61.605 50.212 62.666 1.00 80.05 192 GLU A C 1
ATOM 1468 O O . GLU A 1 180 ? 62.533 50.292 63.461 1.00 79.87 192 GLU A O 1
ATOM 1474 N N . GLN A 1 181 ? 61.461 49.177 61.839 1.00 79.46 193 GLN A N 1
ATOM 1475 C CA . GLN A 1 181 ? 62.427 48.073 61.840 1.00 79.24 193 GLN A CA 1
ATOM 1476 C C . GLN A 1 181 ? 63.798 48.570 61.444 1.00 79.74 193 GLN A C 1
ATOM 1477 O O . GLN A 1 181 ? 63.916 49.437 60.569 1.00 78.36 193 GLN A O 1
ATOM 1483 N N . LYS A 1 182 ? 64.830 48.007 62.070 1.00 79.56 194 LYS A N 1
ATOM 1484 C CA . LYS A 1 182 ? 66.195 48.423 61.786 1.00 82.26 194 LYS A CA 1
ATOM 1485 C C . LYS A 1 182 ? 66.733 47.672 60.564 1.00 83.08 194 LYS A C 1
ATOM 1486 O O . LYS A 1 182 ? 67.518 48.215 59.767 1.00 84.67 194 LYS A O 1
ATOM 1492 N N . ILE A 1 183 ? 66.296 46.426 60.416 1.00 81.15 195 ILE A N 1
ATOM 1493 C CA . ILE A 1 183 ? 66.700 45.597 59.287 1.00 78.88 195 ILE A CA 1
ATOM 1494 C C . ILE A 1 183 ? 68.202 45.531 59.109 1.00 75.86 195 ILE A C 1
ATOM 1495 O O . ILE A 1 183 ? 68.700 45.524 57.997 1.00 73.81 195 ILE A O 1
ATOM 1500 N N . THR A 1 184 ? 68.916 45.480 60.222 1.00 75.68 196 THR A N 1
ATOM 1501 C CA . THR A 1 184 ? 70.364 45.396 60.200 1.00 74.91 196 THR A CA 1
ATOM 1502 C C . THR A 1 184 ? 70.830 43.958 60.286 1.00 74.00 196 THR A C 1
ATOM 1503 O O . THR A 1 184 ? 70.278 43.143 61.021 1.00 73.12 196 THR A O 1
ATOM 1507 N N . LEU A 1 185 ? 71.862 43.656 59.520 1.00 74.07 197 LEU A N 1
ATOM 1508 C CA . LEU A 1 185 ? 72.393 42.315 59.486 1.00 73.84 197 LEU A CA 1
ATOM 1509 C C . LEU A 1 185 ? 72.884 41.894 60.862 1.00 74.79 197 LEU A C 1
ATOM 1510 O O . LEU A 1 185 ? 73.505 42.663 61.591 1.00 72.68 197 LEU A O 1
ATOM 1515 N N . LYS A 1 186 ? 72.571 40.658 61.220 1.00 78.85 198 LYS A N 1
ATOM 1516 C CA . LYS A 1 186 ? 73.002 40.105 62.493 1.00 81.22 198 LYS A CA 1
ATOM 1517 C C . LYS A 1 186 ? 74.293 39.291 62.274 1.00 83.33 198 LYS A C 1
ATOM 1518 O O . LYS A 1 186 ? 74.326 38.381 61.429 1.00 85.40 198 LYS A O 1
ATOM 1524 N N . PHE A 1 187 ? 75.345 39.619 63.023 1.00 81.76 199 PHE A N 1
ATOM 1525 C CA . PHE A 1 187 ? 76.644 38.963 62.898 1.00 81.06 199 PHE A CA 1
ATOM 1526 C C . PHE A 1 187 ? 77.320 39.416 61.607 1.00 80.01 199 PHE A C 1
ATOM 1527 O O . PHE A 1 187 ? 76.671 39.883 60.671 1.00 78.79 199 PHE A O 1
ATOM 1535 N N . ASP A 1 188 ? 78.637 39.298 61.570 1.00 79.09 200 ASP A N 1
ATOM 1536 C CA . ASP A 1 188 ? 79.361 39.664 60.376 1.00 76.67 200 ASP A CA 1
ATOM 1537 C C . ASP A 1 188 ? 79.122 38.477 59.440 1.00 73.60 200 ASP A C 1
ATOM 1538 O O . ASP A 1 188 ? 79.843 37.480 59.476 1.00 73.75 200 ASP A O 1
ATOM 1543 N N . THR A 1 189 ? 78.093 38.585 58.613 1.00 68.89 201 THR A N 1
ATOM 1544 C CA . THR A 1 189 ? 77.738 37.519 57.695 1.00 65.05 201 THR A CA 1
ATOM 1545 C C . THR A 1 189 ? 78.340 37.650 56.304 1.00 63.98 201 THR A C 1
ATOM 1546 O O . THR A 1 189 ? 78.549 38.758 55.804 1.00 64.38 201 THR A O 1
ATOM 1550 N N . LEU A 1 190 ? 78.614 36.508 55.684 1.00 61.64 202 LEU A N 1
ATOM 1551 C CA . LEU A 1 190 ? 79.164 36.456 54.335 1.00 60.41 202 LEU A CA 1
ATOM 1552 C C . LEU A 1 190 ? 78.180 35.660 53.494 1.00 60.59 202 LEU A C 1
ATOM 1553 O O . LEU A 1 190 ? 77.963 34.476 53.746 1.00 60.48 202 LEU A O 1
ATOM 1558 N N . PHE A 1 191 ? 77.566 36.307 52.509 1.00 60.23 203 PHE A N 1
ATOM 1559 C C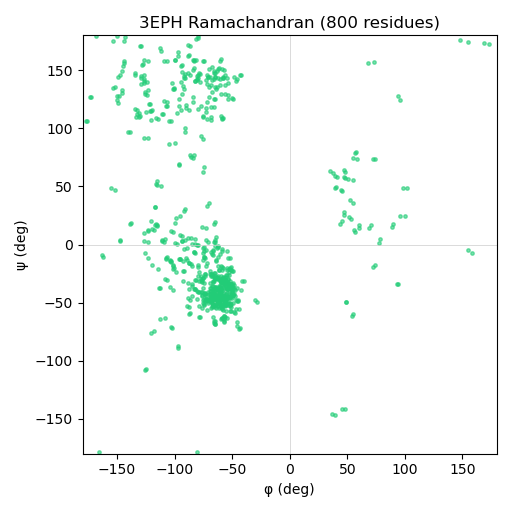A . PHE A 1 191 ? 76.615 35.607 51.660 1.00 59.05 203 PHE A CA 1
ATOM 1560 C C . PHE A 1 191 ? 77.264 35.117 50.381 1.00 59.29 203 PHE A C 1
ATOM 1561 O O . PHE A 1 191 ? 77.776 35.902 49.584 1.00 60.39 203 PHE A O 1
ATOM 1569 N N . LEU A 1 192 ? 77.246 33.801 50.208 1.00 58.90 204 LEU A N 1
ATOM 1570 C CA . LEU A 1 192 ? 77.792 33.145 49.028 1.00 56.39 204 LEU A CA 1
ATOM 1571 C C . LEU A 1 192 ? 76.607 32.607 48.224 1.00 56.71 204 LEU A C 1
ATOM 1572 O O . LEU A 1 192 ? 75.776 31.852 48.746 1.00 57.04 204 LEU A O 1
ATOM 1577 N N . TRP A 1 193 ? 76.514 33.021 46.964 1.00 56.52 205 TRP A N 1
ATOM 1578 C CA . TRP A 1 193 ? 75.431 32.588 46.084 1.00 55.86 205 TRP A CA 1
ATOM 1579 C C . TRP A 1 193 ? 75.995 31.671 45.008 1.00 57.24 205 TRP A C 1
ATOM 1580 O O . TRP A 1 193 ? 76.774 32.111 44.158 1.00 58.38 205 TRP A O 1
ATOM 1591 N N . LEU A 1 194 ? 75.626 30.395 45.062 1.00 57.55 206 LEU A N 1
ATOM 1592 C CA . LEU A 1 194 ? 76.089 29.405 44.087 1.00 57.12 206 LEU A CA 1
ATOM 1593 C C . LEU A 1 194 ? 75.046 29.439 42.970 1.00 56.27 206 LEU A C 1
ATOM 1594 O O . LEU A 1 194 ? 73.877 29.139 43.196 1.00 55.38 206 LEU A O 1
ATOM 1599 N N . TYR A 1 195 ? 75.457 29.808 41.769 1.00 57.29 207 TYR A N 1
ATOM 1600 C CA . TYR A 1 195 ? 74.509 29.934 40.667 1.00 58.86 207 TYR A CA 1
ATOM 1601 C C . TYR A 1 195 ? 74.873 29.075 39.477 1.00 60.28 207 TYR A C 1
ATOM 1602 O O . TYR A 1 195 ? 76.028 28.703 39.300 1.00 61.39 207 TYR A O 1
ATOM 1611 N N . SER A 1 196 ? 73.880 28.771 38.655 1.00 61.86 208 SER A N 1
ATOM 1612 C CA . SER A 1 196 ? 74.112 27.983 37.454 1.00 64.59 208 SER A CA 1
ATOM 1613 C C . SER A 1 196 ? 73.087 28.347 36.391 1.00 64.92 208 SER A C 1
ATOM 1614 O O . SER A 1 196 ? 71.906 28.482 36.699 1.00 64.71 208 SER A O 1
ATOM 1617 N N . LYS A 1 197 ? 73.528 28.526 35.150 1.00 65.72 209 LYS A N 1
ATOM 1618 C CA . LYS A 1 197 ? 72.590 28.845 34.081 1.00 67.97 209 LYS A CA 1
ATOM 1619 C C . LYS A 1 197 ? 71.410 27.894 34.203 1.00 69.50 209 LYS A C 1
ATOM 1620 O O . LYS A 1 197 ? 71.572 26.705 34.477 1.00 68.94 209 LYS A O 1
ATOM 1626 N N . PRO A 1 198 ? 70.204 28.403 33.980 1.00 70.99 210 PRO A N 1
ATOM 1627 C CA . PRO A 1 198 ? 68.994 27.585 34.077 1.00 72.94 210 PRO A CA 1
ATOM 1628 C C . PRO A 1 198 ? 68.984 26.304 33.242 1.00 74.67 210 PRO A C 1
ATOM 1629 O O . PRO A 1 198 ? 68.626 25.240 33.745 1.00 74.24 210 PRO A O 1
ATOM 1633 N N . GLU A 1 199 ? 69.383 26.397 31.976 1.00 76.47 211 GLU A N 1
ATOM 1634 C CA . GLU A 1 199 ? 69.354 25.227 31.106 1.00 78.19 211 GLU A CA 1
ATOM 1635 C C . GLU A 1 199 ? 70.153 24.057 31.636 1.00 75.72 211 GLU A C 1
ATOM 1636 O O . GLU A 1 199 ? 69.596 22.998 31.909 1.00 76.08 211 GLU A O 1
ATOM 1642 N N . PRO A 1 200 ? 71.470 24.230 31.801 1.00 73.33 212 PRO A N 1
ATOM 1643 C CA . PRO A 1 200 ? 72.261 23.116 32.314 1.00 71.63 212 PRO A CA 1
ATOM 1644 C C . PRO A 1 200 ? 71.698 22.606 33.630 1.00 70.49 212 PRO A C 1
ATOM 1645 O O . PRO A 1 200 ? 71.711 21.402 33.885 1.00 70.50 212 PRO A O 1
ATOM 1649 N N . LEU A 1 201 ? 71.211 23.530 34.458 1.00 69.42 213 LEU A N 1
ATOM 1650 C CA . LEU A 1 201 ? 70.647 23.176 35.760 1.00 67.76 213 LEU A CA 1
ATOM 1651 C C . LEU A 1 201 ? 69.409 22.336 35.599 1.00 66.99 213 LEU A C 1
ATOM 1652 O O . LEU A 1 201 ? 69.295 21.262 36.159 1.00 67.06 213 LEU A O 1
ATOM 1657 N N . PHE A 1 202 ? 68.469 22.847 34.830 1.00 67.67 214 PHE A N 1
ATOM 1658 C CA . PHE A 1 202 ? 67.225 22.134 34.608 1.00 68.93 214 PHE A CA 1
ATOM 1659 C C . PHE A 1 202 ? 67.472 20.697 34.196 1.00 69.03 214 PHE A C 1
ATOM 1660 O O . PHE A 1 202 ? 66.722 19.805 34.575 1.00 68.14 214 PHE A O 1
ATOM 1668 N N . GLN A 1 203 ? 68.531 20.470 33.429 1.00 70.54 215 GLN A N 1
ATOM 1669 C CA . GLN A 1 203 ? 68.853 19.118 32.991 1.00 73.09 215 GLN A CA 1
ATOM 1670 C C . GLN A 1 203 ? 69.224 18.270 34.197 1.00 72.68 215 GLN A C 1
ATOM 1671 O O . GLN A 1 203 ? 68.663 17.195 34.398 1.00 73.30 215 GLN A O 1
ATOM 1677 N N . ARG A 1 204 ? 70.163 18.765 34.998 1.00 72.08 216 ARG A N 1
ATOM 1678 C CA . ARG A 1 204 ? 70.602 18.075 36.207 1.00 72.29 216 ARG A CA 1
ATOM 1679 C C . ARG A 1 204 ? 69.442 17.834 37.158 1.00 71.39 216 ARG A C 1
ATOM 1680 O O . ARG A 1 204 ? 69.290 16.755 37.705 1.00 70.36 216 ARG A O 1
ATOM 1688 N N . LEU A 1 205 ? 68.625 18.857 37.355 1.00 71.96 217 LEU A N 1
ATOM 1689 C CA . LEU A 1 205 ? 67.474 18.749 38.240 1.00 72.29 217 LEU A CA 1
ATOM 1690 C C . LEU A 1 205 ? 66.526 17.658 37.796 1.00 73.59 217 LEU A C 1
ATOM 1691 O O . LEU A 1 205 ? 65.824 17.085 38.628 1.00 74.45 217 LEU A O 1
ATOM 1696 N N . ASP A 1 206 ? 66.489 17.382 36.493 1.00 74.66 218 ASP A N 1
ATOM 1697 C CA . ASP A 1 206 ? 65.613 16.340 35.962 1.00 76.46 218 ASP A CA 1
ATOM 1698 C C . ASP A 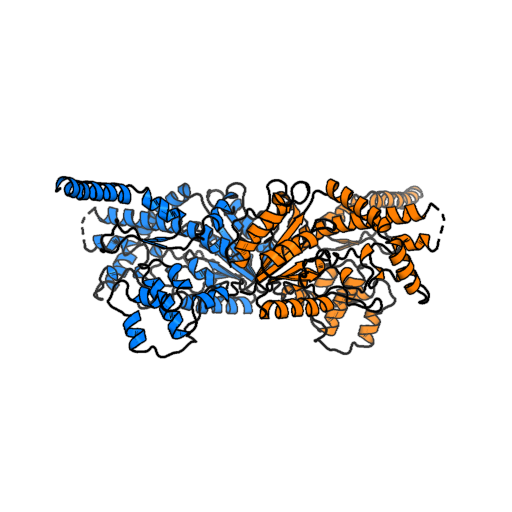1 206 ? 66.169 14.957 36.239 1.00 76.76 218 ASP A C 1
ATOM 1699 O O . ASP A 1 206 ? 65.495 14.109 36.819 1.00 76.15 218 ASP A O 1
ATOM 1704 N N . ASP A 1 207 ? 67.406 14.733 35.821 1.00 77.82 219 ASP A N 1
ATOM 1705 C CA . ASP A 1 207 ? 68.051 13.446 36.036 1.00 79.55 219 ASP A CA 1
ATOM 1706 C C . ASP A 1 207 ? 68.127 13.170 37.531 1.00 80.73 219 ASP A C 1
ATOM 1707 O O . ASP A 1 207 ? 67.990 12.037 37.976 1.00 81.45 219 ASP A O 1
ATOM 1712 N N . ARG A 1 208 ? 68.342 14.230 38.296 1.00 82.02 220 ARG A N 1
ATOM 1713 C CA . ARG A 1 208 ? 68.432 14.174 39.753 1.00 83.47 220 ARG A CA 1
ATOM 1714 C C . ARG A 1 208 ? 67.125 13.609 40.283 1.00 83.73 220 ARG A C 1
ATOM 1715 O O . ARG A 1 208 ? 67.057 13.098 41.397 1.00 83.57 220 ARG A O 1
ATOM 1723 N N . VAL A 1 209 ? 66.081 13.711 39.470 1.00 84.96 221 VAL A N 1
ATOM 1724 C CA . VAL A 1 209 ? 64.766 13.217 39.859 1.00 86.86 221 VAL A CA 1
ATOM 1725 C C . VAL A 1 209 ? 64.624 11.754 39.472 1.00 87.98 221 VAL A C 1
ATOM 1726 O O . VAL A 1 209 ? 63.956 10.986 40.165 1.00 87.76 221 VAL A O 1
ATOM 1730 N N . ASP A 1 210 ? 65.263 11.375 38.371 1.00 89.05 222 ASP A N 1
ATOM 1731 C CA . ASP A 1 210 ? 65.217 10.001 37.903 1.00 90.29 222 ASP A CA 1
ATOM 1732 C C . ASP A 1 210 ? 65.885 9.071 38.903 1.00 91.95 222 ASP A C 1
ATOM 1733 O O . ASP A 1 210 ? 65.215 8.260 39.546 1.00 92.87 222 ASP A O 1
ATOM 1738 N N . ASP A 1 211 ? 67.202 9.185 39.039 1.00 93.13 223 ASP A N 1
ATOM 1739 C CA . ASP A 1 211 ? 67.932 8.331 39.969 1.00 94.88 223 ASP A CA 1
ATOM 1740 C C . ASP A 1 211 ? 67.527 8.599 41.416 1.00 93.92 223 ASP A C 1
ATOM 1741 O O . ASP A 1 211 ? 68.052 7.993 42.352 1.00 93.89 223 ASP A O 1
ATOM 1746 N N . MET A 1 212 ? 66.578 9.508 41.590 1.00 92.60 224 MET A N 1
ATOM 1747 C CA . MET A 1 212 ? 66.082 9.813 42.915 1.00 91.91 224 MET A CA 1
ATOM 1748 C C . MET A 1 212 ? 65.046 8.739 43.265 1.00 91.34 224 MET A C 1
ATOM 1749 O O . MET A 1 212 ? 64.866 8.378 44.434 1.00 90.29 224 MET A O 1
ATOM 1754 N N . LEU A 1 213 ? 64.372 8.239 42.228 1.00 90.44 225 LEU A N 1
ATOM 1755 C CA . LEU A 1 213 ? 63.373 7.184 42.357 1.00 89.85 225 LEU A CA 1
ATOM 1756 C C . LEU A 1 213 ? 64.125 5.854 42.395 1.00 91.60 225 LEU A C 1
ATOM 1757 O O . LEU A 1 213 ? 63.765 4.936 43.136 1.00 90.98 225 LEU A O 1
ATOM 1762 N N . GLU A 1 214 ? 65.179 5.768 41.586 1.00 93.65 226 GLU A N 1
ATOM 1763 C CA . GLU A 1 214 ? 66.013 4.573 41.521 1.00 95.41 226 GLU A CA 1
ATOM 1764 C C . GLU A 1 214 ? 66.623 4.275 42.892 1.00 95.55 226 GLU A C 1
ATOM 1765 O O . GLU A 1 214 ? 66.833 3.120 43.256 1.00 96.37 226 GLU A O 1
ATOM 1771 N N . ARG A 1 215 ? 66.910 5.318 43.655 1.00 95.53 227 ARG A N 1
ATOM 1772 C CA . ARG A 1 215 ? 67.473 5.125 44.981 1.00 95.43 227 ARG A CA 1
ATOM 1773 C C . ARG A 1 215 ? 66.391 4.636 45.933 1.00 94.90 227 ARG A C 1
ATOM 1774 O O . ARG A 1 215 ? 66.664 4.316 47.084 1.00 95.12 227 ARG A O 1
ATOM 1782 N N . GLY A 1 216 ? 65.155 4.581 45.457 1.00 94.39 228 GLY A N 1
ATOM 1783 C CA . GLY A 1 216 ? 64.086 4.114 46.316 1.00 94.83 228 GLY A CA 1
ATOM 1784 C C . GLY A 1 216 ? 63.232 5.227 46.886 1.00 95.12 228 GLY A C 1
ATOM 1785 O O . GLY A 1 216 ? 62.963 5.276 48.086 1.00 95.13 228 GLY A O 1
ATOM 1786 N N . ALA A 1 217 ? 62.795 6.128 46.018 1.00 95.68 229 ALA A N 1
ATOM 1787 C CA . ALA A 1 217 ? 61.955 7.238 46.444 1.00 95.59 229 ALA A CA 1
ATOM 1788 C C . ALA A 1 217 ? 60.529 6.752 46.698 1.00 95.14 229 ALA A C 1
ATOM 1789 O O . ALA A 1 217 ? 59.897 7.129 47.692 1.00 94.13 229 ALA A O 1
ATOM 1791 N N . LEU A 1 218 ? 60.035 5.910 45.794 1.00 94.72 230 LEU A N 1
ATOM 1792 C CA . LEU A 1 218 ? 58.695 5.353 45.900 1.00 94.90 230 LEU A CA 1
ATOM 1793 C C . LEU A 1 218 ? 58.493 4.696 47.256 1.00 95.25 230 LEU A C 1
ATOM 1794 O O . LEU A 1 218 ? 57.382 4.655 47.776 1.00 95.34 230 LEU A O 1
ATOM 1799 N N . GLN A 1 219 ? 59.570 4.178 47.832 1.00 96.22 231 GLN A N 1
ATOM 1800 C CA . GLN A 1 219 ? 59.465 3.545 49.135 1.00 98.00 231 GLN A CA 1
ATOM 1801 C C . GLN A 1 219 ? 59.117 4.582 50.186 1.00 98.42 231 GLN A C 1
ATOM 1802 O O . GLN A 1 219 ? 58.323 4.314 51.094 1.00 99.09 231 GLN A O 1
ATOM 1808 N N . GLU A 1 220 ? 59.714 5.767 50.052 1.00 97.82 232 GLU A N 1
ATOM 1809 C CA . GLU A 1 220 ? 59.481 6.868 50.976 1.00 96.22 232 GLU A CA 1
ATOM 1810 C C . GLU A 1 220 ? 58.127 7.500 50.674 1.00 95.34 232 GLU A C 1
ATOM 1811 O O . GLU A 1 220 ? 57.448 8.019 51.566 1.00 94.77 232 GLU A O 1
ATOM 1817 N N . ILE A 1 221 ? 57.736 7.439 49.407 1.00 94.14 233 ILE A N 1
ATOM 1818 C CA . ILE A 1 221 ? 56.460 7.988 48.993 1.00 94.25 233 ILE A CA 1
ATOM 1819 C C . ILE A 1 221 ? 55.317 7.152 49.571 1.00 95.28 233 ILE A C 1
ATOM 1820 O O . ILE A 1 221 ? 54.369 7.702 50.134 1.00 95.55 233 ILE A O 1
ATOM 1825 N N . LYS A 1 222 ? 55.411 5.827 49.433 1.00 96.32 234 LYS A N 1
ATOM 1826 C CA . LYS A 1 222 ? 54.381 4.923 49.956 1.00 96.08 234 LYS A CA 1
ATOM 1827 C C . LYS A 1 222 ? 54.309 5.100 51.464 1.00 95.95 234 LYS A C 1
ATOM 1828 O O . LYS A 1 222 ? 53.219 5.162 52.045 1.00 95.97 234 LYS A O 1
ATOM 1834 N N . GLN A 1 223 ? 55.485 5.184 52.085 1.00 95.20 235 GLN A N 1
ATOM 1835 C CA . GLN A 1 223 ? 55.588 5.370 53.523 1.00 94.24 235 GLN A CA 1
ATOM 1836 C C . GLN A 1 223 ? 54.837 6.613 53.922 1.00 94.52 235 GLN A C 1
ATOM 1837 O O . GLN A 1 223 ? 54.077 6.607 54.886 1.00 95.34 235 GLN A O 1
ATOM 1843 N N . LEU A 1 224 ? 55.073 7.686 53.178 1.00 94.91 236 LEU A N 1
ATOM 1844 C CA . LEU A 1 224 ? 54.408 8.950 53.435 1.00 94.93 236 LEU A CA 1
ATOM 1845 C C . LEU A 1 224 ? 52.912 8.810 53.183 1.00 95.04 236 LEU A C 1
ATOM 1846 O O . LEU A 1 224 ? 52.104 9.504 53.799 1.00 94.32 236 LEU A O 1
ATOM 1851 N N . TYR A 1 225 ? 52.550 7.901 52.280 1.00 95.60 237 TYR A N 1
ATOM 1852 C CA . TYR A 1 225 ? 51.150 7.670 51.945 1.00 96.85 237 TYR A CA 1
ATOM 1853 C C . TYR A 1 225 ? 50.462 6.849 53.026 1.00 97.92 237 TYR A C 1
ATOM 1854 O O . TYR A 1 225 ? 49.259 6.976 53.252 1.00 97.52 237 TYR A O 1
ATOM 1863 N N . GLU A 1 226 ? 51.238 5.997 53.688 1.00 99.23 238 GLU A N 1
ATOM 1864 C CA . GLU A 1 226 ? 50.716 5.167 54.761 1.00 99.91 238 GLU A CA 1
ATOM 1865 C C . GLU A 1 226 ? 50.300 6.091 55.896 1.00 98.63 238 GLU A C 1
ATOM 1866 O O . GLU A 1 226 ? 49.215 5.970 56.447 1.00 97.77 238 GLU A O 1
ATOM 1872 N N . TYR A 1 227 ? 51.182 7.020 56.238 1.00 98.62 239 TYR A N 1
ATOM 1873 C CA . TYR A 1 227 ? 50.913 7.975 57.301 1.00 98.01 239 TYR A CA 1
ATOM 1874 C C . TYR A 1 227 ? 49.801 8.903 56.832 1.00 99.92 239 TYR A C 1
ATOM 1875 O O . TYR A 1 227 ? 48.920 9.270 57.613 1.00 99.34 239 TYR A O 1
ATOM 1884 N N . TYR A 1 228 ? 49.857 9.278 55.552 1.00 102.94 240 TYR A N 1
ATOM 1885 C CA . TYR A 1 228 ? 48.852 10.149 54.938 1.00 105.58 240 TYR A CA 1
ATOM 1886 C C . TYR A 1 228 ? 47.518 9.453 55.136 1.00 106.95 240 TYR A C 1
ATOM 1887 O O . TYR A 1 228 ? 46.525 10.065 55.535 1.00 106.32 240 TYR A O 1
ATOM 1896 N N . SER A 1 229 ? 47.519 8.157 54.839 1.00 108.93 241 SER A N 1
ATOM 1897 C CA . SER A 1 229 ? 46.343 7.321 55.003 1.00 109.46 241 SER A CA 1
ATOM 1898 C C . SER A 1 229 ? 46.296 6.967 56.487 1.00 110.40 241 SER A C 1
ATOM 1899 O O . SER A 1 229 ? 47.146 7.406 57.268 1.00 111.34 241 SER A O 1
ATOM 1902 N N . GLN A 1 230 ? 45.310 6.179 56.883 1.00 110.77 242 GLN A N 1
ATOM 1903 C CA . GLN A 1 230 ? 45.187 5.803 58.284 1.00 111.40 242 GLN A CA 1
ATOM 1904 C C . GLN A 1 230 ? 45.230 7.077 59.116 1.00 110.09 242 GLN A C 1
ATOM 1905 O O . GLN A 1 230 ? 45.594 7.049 60.290 1.00 111.70 242 GLN A O 1
ATOM 1911 N N . ASN A 1 231 ? 44.883 8.199 58.493 1.00 107.92 243 ASN A N 1
ATOM 1912 C CA . ASN A 1 231 ? 44.867 9.479 59.185 1.00 105.40 243 ASN A CA 1
ATOM 1913 C C . ASN A 1 231 ? 43.775 10.350 58.605 1.00 103.74 243 ASN A C 1
ATOM 1914 O O . ASN A 1 231 ? 43.619 11.499 58.997 1.00 102.35 243 ASN A O 1
ATOM 1919 N N . LYS A 1 232 ? 43.026 9.779 57.667 1.00 103.32 244 LYS A N 1
ATOM 1920 C CA . LYS A 1 232 ? 41.931 10.457 56.985 1.00 103.50 244 LYS A CA 1
ATOM 1921 C C . LYS A 1 232 ? 42.341 11.849 56.495 1.00 102.92 244 LYS A C 1
ATOM 1922 O O . LYS A 1 232 ? 41.728 12.868 56.835 1.00 102.65 244 LYS A O 1
ATOM 1928 N N . PHE A 1 233 ? 43.385 11.877 55.678 1.00 101.94 245 PHE A N 1
ATOM 1929 C CA . PHE A 1 233 ? 43.891 13.126 55.139 1.00 101.27 245 PHE A CA 1
ATOM 1930 C C . PHE A 1 233 ? 43.436 13.360 53.709 1.00 101.12 245 PHE A C 1
ATOM 1931 O O . PHE A 1 233 ? 43.506 12.463 52.869 1.00 101.04 245 PHE A O 1
ATOM 1939 N N . THR A 1 234 ? 42.969 14.573 53.441 1.00 100.51 246 THR A N 1
ATOM 1940 C CA . THR A 1 234 ? 42.527 14.948 52.107 1.00 99.79 246 THR A CA 1
ATOM 1941 C C . THR A 1 234 ? 43.640 15.731 51.429 1.00 100.43 246 THR A C 1
ATOM 1942 O O . THR A 1 234 ? 44.502 16.301 52.097 1.00 100.74 246 THR A O 1
ATOM 1946 N N . PRO A 1 235 ? 43.626 15.789 50.089 1.00 100.55 247 PRO A N 1
ATOM 1947 C CA . PRO A 1 235 ? 44.666 16.520 49.363 1.00 100.40 247 PRO A CA 1
ATOM 1948 C C . PRO A 1 235 ? 44.852 17.976 49.818 1.00 100.39 247 PRO A C 1
ATOM 1949 O O . PRO A 1 235 ? 45.970 18.490 49.811 1.00 100.39 247 PRO A O 1
ATOM 1953 N N . GLU A 1 236 ? 43.775 18.639 50.226 1.00 99.94 248 GLU A N 1
ATOM 1954 C CA . GLU A 1 236 ? 43.891 20.022 50.681 1.00 100.19 248 GLU A CA 1
ATOM 1955 C C . GLU A 1 236 ? 44.787 20.129 51.919 1.00 98.17 248 GLU A C 1
ATOM 1956 O O . GLU A 1 236 ? 45.025 21.213 52.442 1.00 97.43 248 GLU A O 1
ATOM 1962 N N . GLN A 1 237 ? 45.286 18.997 52.385 1.00 96.46 249 GLN A N 1
ATOM 1963 C CA . GLN A 1 237 ? 46.151 18.999 53.552 1.00 95.95 249 GLN A CA 1
ATOM 1964 C C . GLN A 1 237 ? 47.579 19.256 53.099 1.00 95.36 249 GLN A C 1
ATOM 1965 O O . GLN A 1 237 ? 48.442 19.615 53.902 1.00 95.63 249 GLN A O 1
ATOM 1971 N N . CYS A 1 238 ? 47.818 19.077 51.804 1.00 93.68 250 CYS A N 1
ATOM 1972 C CA . CYS A 1 238 ? 49.148 19.268 51.247 1.00 92.57 250 CYS A CA 1
ATOM 1973 C C . CYS A 1 238 ? 49.585 20.729 51.179 1.00 91.40 250 CYS A C 1
ATOM 1974 O O . CYS A 1 238 ? 50.310 21.140 50.267 1.00 91.08 250 CYS A O 1
ATOM 1977 N N . GLU A 1 239 ? 49.135 21.514 52.151 1.00 89.52 251 GLU A N 1
ATOM 1978 C CA . GLU A 1 239 ? 49.505 22.916 52.232 1.00 86.15 251 GLU A CA 1
ATOM 1979 C C . GLU A 1 239 ? 50.139 23.172 53.573 1.00 84.15 251 GLU A C 1
ATOM 1980 O O . GLU A 1 239 ? 50.497 24.298 53.882 1.00 83.61 251 GLU A O 1
ATOM 1986 N N . ASN A 1 240 ? 50.279 22.110 54.363 1.00 82.65 252 ASN A N 1
ATOM 1987 C CA . ASN A 1 240 ? 50.852 22.199 55.699 1.00 80.35 252 ASN A CA 1
ATOM 1988 C C . ASN A 1 240 ? 51.973 21.196 55.915 1.00 79.20 252 ASN A C 1
ATOM 1989 O O . ASN A 1 240 ? 52.017 20.152 55.271 1.00 78.22 252 ASN A O 1
ATOM 1994 N N . GLY A 1 241 ? 52.870 21.524 56.840 1.00 78.37 253 GLY A N 1
ATOM 1995 C CA . GLY A 1 241 ? 53.979 20.649 57.167 1.00 77.70 253 GLY A CA 1
ATOM 1996 C C . GLY A 1 241 ? 54.636 19.933 56.010 1.00 77.73 253 GLY A C 1
ATOM 1997 O O . GLY A 1 241 ? 54.713 20.458 54.900 1.00 77.74 253 GLY A O 1
ATOM 1998 N N . VAL A 1 242 ? 55.111 18.722 56.282 1.00 78.12 254 VAL A N 1
ATOM 1999 C CA . VAL A 1 242 ? 55.799 17.910 55.290 1.00 79.19 254 VAL A CA 1
ATOM 2000 C C . VAL A 1 242 ? 54.970 17.740 54.043 1.00 80.25 254 VAL A C 1
ATOM 2001 O O . VAL A 1 242 ? 55.501 17.602 52.943 1.00 81.08 254 VAL A O 1
ATOM 2005 N N . TRP A 1 243 ? 53.661 17.761 54.222 1.00 81.05 255 TRP A N 1
ATOM 2006 C CA . TRP A 1 243 ? 52.742 17.580 53.114 1.00 83.18 255 TRP A CA 1
ATOM 2007 C C . TRP A 1 243 ? 52.967 18.558 51.952 1.00 82.79 255 TRP A C 1
ATOM 2008 O O . TRP A 1 243 ? 52.337 18.431 50.896 1.00 83.39 255 TRP A O 1
ATOM 2019 N N . GLN A 1 244 ? 53.873 19.517 52.135 1.00 81.43 256 GLN A N 1
ATOM 2020 C CA . GLN A 1 244 ? 54.156 20.491 51.092 1.00 78.94 256 GLN A CA 1
ATOM 2021 C C . GLN A 1 244 ? 55.314 20.020 50.218 1.00 78.82 256 GLN A C 1
ATOM 2022 O O . GLN A 1 244 ? 55.443 20.433 49.071 1.00 77.71 256 GLN A O 1
ATOM 2028 N N . VAL A 1 245 ? 56.146 19.142 50.764 1.00 78.58 257 VAL A N 1
ATOM 2029 C CA . VAL A 1 245 ? 57.300 18.629 50.041 1.00 79.48 257 VAL A CA 1
ATOM 2030 C C . VAL A 1 245 ? 57.034 18.260 48.595 1.00 79.40 257 VAL A C 1
ATOM 2031 O O . VAL A 1 245 ? 55.951 17.793 48.252 1.00 79.40 257 VAL A O 1
ATOM 2035 N N . ILE A 1 246 ? 58.046 18.469 47.758 1.00 79.58 258 ILE A N 1
ATOM 2036 C CA . ILE A 1 246 ? 57.967 18.150 46.342 1.00 81.05 258 ILE A CA 1
ATOM 2037 C C . ILE A 1 246 ? 58.468 16.728 46.147 1.00 81.98 258 ILE A C 1
ATOM 2038 O O . ILE A 1 246 ? 59.671 16.477 46.058 1.00 82.49 258 ILE A O 1
ATOM 2043 N N . GLY A 1 247 ? 57.531 15.795 46.090 1.00 82.86 259 GLY A N 1
ATOM 2044 C CA . GLY A 1 247 ? 57.892 14.404 45.909 1.00 84.03 259 GLY A CA 1
ATOM 2045 C C . GLY A 1 247 ? 56.786 13.489 46.395 1.00 84.76 259 GLY A C 1
ATOM 2046 O O . GLY A 1 247 ? 56.847 12.271 46.208 1.00 84.89 259 GLY A O 1
ATOM 2047 N N . PHE A 1 248 ? 55.772 14.080 47.023 1.00 84.52 260 PHE A N 1
ATOM 2048 C CA . PHE A 1 248 ? 54.642 13.325 47.530 1.00 84.38 260 PHE A CA 1
ATOM 2049 C C . PHE A 1 248 ? 53.341 13.755 46.850 1.00 84.91 260 PHE A C 1
ATOM 2050 O O . PHE A 1 248 ? 52.810 13.026 46.004 1.00 86.15 260 PHE A O 1
ATOM 2058 N N . LYS A 1 249 ? 52.830 14.929 47.218 1.00 84.05 261 LYS A N 1
ATOM 2059 C CA . LYS A 1 249 ? 51.588 15.443 46.642 1.00 82.81 261 LYS A CA 1
ATOM 2060 C C . LYS A 1 249 ? 51.459 15.221 45.131 1.00 82.46 261 LYS A C 1
ATOM 2061 O O . LYS A 1 249 ? 50.354 15.055 44.617 1.00 81.40 261 LYS A O 1
ATOM 2067 N N . GLU A 1 250 ? 52.585 15.221 44.424 1.00 82.76 262 GLU A N 1
ATOM 2068 C CA . GLU A 1 250 ? 52.585 15.015 42.978 1.00 83.79 262 GLU A CA 1
ATOM 2069 C C . GLU A 1 250 ? 52.144 13.603 42.594 1.00 84.79 262 GLU A C 1
ATOM 2070 O O . GLU A 1 250 ? 51.620 13.392 41.493 1.00 85.53 262 GLU A O 1
ATOM 2076 N N . PHE A 1 251 ? 52.360 12.639 43.492 1.00 84.78 263 PHE A N 1
ATOM 2077 C CA . PHE A 1 251 ? 51.990 11.256 43.224 1.00 84.52 263 PHE A CA 1
ATOM 2078 C C . PHE A 1 251 ? 50.645 10.848 43.825 1.00 85.81 263 PHE A C 1
ATOM 2079 O O . PHE A 1 251 ? 50.213 9.704 43.675 1.00 87.03 263 PHE A O 1
ATOM 2087 N N . LEU A 1 252 ? 49.976 11.777 44.494 1.00 85.97 264 LEU A N 1
ATOM 2088 C CA . LEU A 1 252 ? 48.684 11.479 45.094 1.00 86.00 264 LEU A CA 1
ATOM 2089 C C . LEU A 1 252 ? 47.673 10.857 44.118 1.00 86.66 264 LEU A C 1
ATOM 2090 O O . LEU A 1 252 ? 47.011 9.879 44.451 1.00 86.64 264 LEU A O 1
ATOM 2095 N N . PRO A 1 253 ? 47.534 11.418 42.904 1.00 87.63 265 PRO A N 1
ATOM 2096 C CA . PRO A 1 253 ? 46.580 10.851 41.946 1.00 87.72 265 PRO A CA 1
ATOM 2097 C C . PRO A 1 253 ? 46.953 9.415 41.537 1.00 88.21 265 PRO A C 1
ATOM 2098 O O . PRO A 1 253 ? 46.084 8.606 41.214 1.00 87.93 265 PRO A O 1
ATOM 2102 N N . TRP A 1 254 ? 48.243 9.103 41.559 1.00 88.39 266 TRP A N 1
ATOM 2103 C CA . TRP A 1 254 ? 48.719 7.766 41.224 1.00 90.06 266 TRP A CA 1
ATOM 2104 C C . TRP A 1 254 ? 48.369 6.816 42.369 1.00 91.62 266 TRP A C 1
ATOM 2105 O O . TRP A 1 254 ? 48.612 5.614 42.307 1.00 91.71 266 TRP A O 1
ATOM 2116 N N . LEU A 1 255 ? 47.813 7.375 43.432 1.00 93.64 267 LEU A N 1
ATOM 2117 C CA . LEU A 1 255 ? 47.406 6.586 44.586 1.00 94.59 267 LEU A CA 1
ATOM 2118 C C . LEU A 1 255 ? 45.894 6.699 44.695 1.00 95.62 267 LEU A C 1
ATOM 2119 O O . LEU A 1 255 ? 45.317 6.382 45.727 1.00 95.31 267 LEU A O 1
ATOM 2124 N N . THR A 1 256 ? 45.268 7.157 43.611 1.00 97.05 268 THR A N 1
ATOM 2125 C CA . THR A 1 256 ? 43.822 7.335 43.532 1.00 97.67 268 THR A CA 1
ATOM 2126 C C . THR A 1 256 ? 43.330 8.012 44.807 1.00 96.97 268 THR A C 1
ATOM 2127 O O . THR A 1 256 ? 44.053 8.806 45.416 1.00 95.77 268 THR A O 1
ATOM 2131 N N . VAL A 1 264 ? 52.129 3.486 34.129 1.00 118.05 276 VAL A N 1
ATOM 2132 C CA . VAL A 1 264 ? 51.401 4.070 33.001 1.00 118.77 276 VAL A CA 1
ATOM 2133 C C . VAL A 1 264 ? 51.065 5.552 33.272 1.00 118.49 276 VAL A C 1
ATOM 2134 O O . VAL A 1 264 ? 51.310 6.429 32.433 1.00 118.94 276 VAL A O 1
ATOM 2138 N N . LYS A 1 265 ? 50.500 5.816 34.448 1.00 116.72 277 LYS A N 1
ATOM 2139 C CA . LYS A 1 265 ? 50.123 7.167 34.843 1.00 113.86 277 LYS A CA 1
ATOM 2140 C C . LYS A 1 265 ? 51.087 7.669 35.914 1.00 113.49 277 LYS A C 1
ATOM 2141 O O . LYS A 1 265 ? 51.103 8.854 36.251 1.00 112.90 277 LYS A O 1
ATOM 2147 N N . LEU A 1 266 ? 51.889 6.752 36.452 1.00 112.89 278 LEU A N 1
ATOM 2148 C CA . LEU A 1 266 ? 52.886 7.107 37.455 1.00 112.15 278 LEU A CA 1
ATOM 2149 C C . LEU A 1 266 ? 53.909 7.970 36.744 1.00 113.07 278 LEU A C 1
ATOM 2150 O O . LEU A 1 266 ? 54.517 8.858 37.344 1.00 113.54 278 LEU A O 1
ATOM 2155 N N . GLU A 1 267 ? 54.092 7.680 35.457 1.00 113.42 279 GLU A N 1
ATOM 2156 C CA . GLU A 1 267 ? 55.039 8.390 34.608 1.00 112.69 279 GLU A CA 1
ATOM 2157 C C . GLU A 1 267 ? 54.679 9.869 34.548 1.00 111.25 279 GLU A C 1
ATOM 2158 O O . GLU A 1 267 ? 55.555 10.722 34.393 1.00 111.72 279 GLU A O 1
ATOM 2164 N N . ASP A 1 268 ? 53.387 10.159 34.675 1.00 109.01 280 ASP A N 1
ATOM 2165 C CA . ASP A 1 268 ? 52.891 11.530 34.668 1.00 107.48 280 ASP A CA 1
ATOM 2166 C C . ASP A 1 268 ? 53.232 12.200 35.988 1.00 105.68 280 ASP A C 1
ATOM 2167 O O . ASP A 1 268 ? 53.722 13.323 36.020 1.00 105.93 280 ASP A O 1
ATOM 2172 N N . CYS A 1 269 ? 52.969 11.512 37.088 1.00 103.78 281 CYS A N 1
ATOM 2173 C CA . CYS A 1 269 ? 53.277 12.085 38.388 1.00 101.24 281 CYS A CA 1
ATOM 2174 C C . CYS A 1 269 ? 54.745 12.433 38.492 1.00 99.43 281 CYS A C 1
ATOM 2175 O O . CYS A 1 269 ? 55.121 13.342 39.223 1.00 99.51 281 CYS A O 1
ATOM 2178 N N . ILE A 1 270 ? 55.576 11.706 37.759 1.00 97.82 282 ILE A N 1
ATOM 2179 C CA . ILE A 1 270 ? 57.006 11.966 37.771 1.00 96.38 282 ILE A CA 1
ATOM 2180 C C . ILE A 1 270 ? 57.287 13.241 36.991 1.00 95.62 282 ILE A C 1
ATOM 2181 O O . ILE A 1 270 ? 58.085 14.072 37.423 1.00 96.44 282 ILE A O 1
ATOM 2186 N N . GLU A 1 271 ? 56.631 13.400 35.844 1.00 93.72 283 GLU A N 1
ATOM 2187 C CA . GLU A 1 271 ? 56.817 14.607 35.045 1.00 92.53 283 GLU A CA 1
ATOM 2188 C C . GLU A 1 271 ? 56.363 15.814 35.843 1.00 90.88 283 GLU A C 1
ATOM 2189 O O . GLU A 1 271 ? 57.048 16.825 35.907 1.00 90.18 283 GLU A O 1
ATOM 2195 N N . ARG A 1 272 ? 55.190 15.695 36.451 1.00 90.13 284 ARG A N 1
ATOM 2196 C CA . ARG A 1 272 ? 54.623 16.765 37.263 1.00 89.14 284 ARG A CA 1
ATOM 2197 C C . ARG A 1 272 ? 55.595 17.173 38.371 1.00 86.08 284 ARG A C 1
ATOM 2198 O O . ARG A 1 272 ? 55.671 18.339 38.743 1.00 85.71 284 ARG A O 1
ATOM 2206 N N . MET A 1 273 ? 56.346 16.209 38.891 1.00 83.34 285 MET A N 1
ATOM 2207 C CA . MET A 1 273 ? 57.316 16.491 39.942 1.00 80.36 285 MET A CA 1
ATOM 2208 C C . MET A 1 273 ? 58.508 17.243 39.356 1.00 79.56 285 MET A C 1
ATOM 2209 O O . MET A 1 273 ? 58.942 18.255 39.907 1.00 80.48 285 MET A O 1
ATOM 2214 N N . LYS A 1 274 ? 59.039 16.751 38.241 1.00 77.08 286 LYS A N 1
ATOM 2215 C CA . LYS A 1 274 ? 60.168 17.408 37.591 1.00 73.97 286 LYS A CA 1
ATOM 2216 C C . LYS A 1 274 ? 59.844 18.875 37.300 1.00 72.87 286 LYS A C 1
ATOM 2217 O O . LYS A 1 274 ? 60.721 19.731 37.311 1.00 72.97 286 LYS A O 1
ATOM 2223 N N . THR A 1 275 ? 58.570 19.154 37.048 1.00 72.01 287 THR A N 1
ATOM 2224 C CA . THR A 1 275 ? 58.113 20.510 36.765 1.00 70.96 287 THR A CA 1
ATOM 2225 C C . THR A 1 275 ? 58.163 21.338 38.044 1.00 71.30 287 THR A C 1
ATOM 2226 O O . THR A 1 275 ? 58.814 22.377 38.082 1.00 71.47 287 THR A O 1
ATOM 2230 N N . ARG A 1 276 ? 57.491 20.877 39.095 1.00 71.59 288 ARG A N 1
ATOM 2231 C CA . ARG A 1 276 ? 57.481 21.608 40.359 1.00 72.19 288 ARG A CA 1
ATOM 2232 C C . ARG A 1 276 ? 58.885 21.978 40.804 1.00 73.08 288 ARG A C 1
ATOM 2233 O O . ARG A 1 276 ? 59.106 23.070 41.317 1.00 73.46 288 ARG A O 1
ATOM 2241 N N . THR A 1 277 ? 59.824 21.049 40.627 1.00 73.50 289 THR A N 1
ATOM 2242 C CA . THR A 1 277 ? 61.220 21.262 41.002 1.00 73.19 289 THR A CA 1
ATOM 2243 C C . THR A 1 277 ? 61.794 22.377 40.139 1.00 73.50 289 THR A C 1
ATOM 2244 O O . THR A 1 277 ? 62.462 23.283 40.629 1.00 73.96 289 THR A O 1
ATOM 2248 N N . ARG A 1 278 ? 61.532 22.295 38.842 1.00 73.78 290 ARG A N 1
ATOM 2249 C CA . ARG A 1 278 ? 62.009 23.295 37.902 1.00 73.69 290 ARG A CA 1
ATOM 2250 C C . ARG A 1 278 ? 61.517 24.670 38.332 1.00 72.22 290 ARG A C 1
ATOM 2251 O O . ARG A 1 278 ? 62.291 25.605 38.446 1.00 72.65 290 ARG A O 1
ATOM 2259 N N . GLN A 1 279 ? 60.218 24.777 38.576 1.00 71.96 291 GLN A N 1
ATOM 2260 C CA . GLN A 1 279 ? 59.596 26.029 39.006 1.00 70.98 291 GLN A CA 1
ATOM 2261 C C . GLN A 1 279 ? 60.219 26.541 40.304 1.00 69.54 291 GLN A C 1
ATOM 2262 O O . GLN A 1 279 ? 60.493 27.731 40.455 1.00 69.94 291 GLN A O 1
ATOM 2268 N N . TYR A 1 280 ? 60.425 25.631 41.244 1.00 68.29 292 TYR A N 1
ATOM 2269 C CA . TYR A 1 280 ? 61.020 25.973 42.527 1.00 66.49 292 TYR A CA 1
ATOM 2270 C C . TYR A 1 280 ? 62.367 26.654 42.330 1.00 65.26 292 TYR A C 1
ATOM 2271 O O . TYR A 1 280 ? 62.665 27.669 42.959 1.00 64.54 292 TYR A O 1
ATOM 2280 N N . ALA A 1 281 ? 63.189 26.079 41.463 1.00 64.09 293 ALA A N 1
ATOM 2281 C CA . ALA A 1 281 ? 64.495 26.641 41.197 1.00 62.14 293 ALA A CA 1
ATOM 2282 C C . ALA A 1 281 ? 64.326 28.046 40.648 1.00 61.67 293 ALA A C 1
ATOM 2283 O O . ALA A 1 281 ? 65.059 28.951 41.032 1.00 64.05 293 ALA A O 1
ATOM 2285 N N . LYS A 1 282 ? 63.350 28.239 39.769 1.00 60.09 294 LYS A N 1
ATOM 2286 C CA . LYS A 1 282 ? 63.118 29.558 39.185 1.00 60.03 294 LYS A CA 1
ATOM 2287 C C . LYS A 1 282 ? 62.681 30.584 40.234 1.00 60.56 294 LYS A C 1
ATOM 2288 O O . LYS A 1 282 ? 63.192 31.707 40.268 1.00 60.92 294 LYS A O 1
ATOM 2294 N N . ARG A 1 283 ? 61.743 30.194 41.091 1.00 60.50 295 ARG A N 1
ATOM 2295 C CA . ARG A 1 283 ? 61.268 31.080 42.135 1.00 60.78 295 ARG A CA 1
ATOM 2296 C C . ARG A 1 283 ? 62.384 31.397 43.119 1.00 62.10 295 ARG A C 1
ATOM 2297 O O . ARG A 1 283 ? 62.393 32.460 43.739 1.00 63.83 295 ARG A O 1
ATOM 2305 N N . GLN A 1 284 ? 63.330 30.478 43.271 1.00 62.14 296 GLN A N 1
ATOM 2306 C CA . GLN A 1 284 ? 64.427 30.706 44.202 1.00 61.03 296 GLN A CA 1
ATOM 2307 C C . GLN A 1 284 ? 65.302 31.838 43.729 1.00 60.76 296 GLN A C 1
ATOM 2308 O O . GLN A 1 284 ? 65.691 32.691 44.522 1.00 61.83 296 GLN A O 1
ATOM 2314 N N . VAL A 1 285 ? 65.614 31.844 42.436 1.00 60.14 297 VAL A N 1
ATOM 2315 C CA . VAL A 1 285 ? 66.456 32.893 41.868 1.00 58.06 297 VAL A CA 1
ATOM 2316 C C . VAL A 1 285 ? 65.742 34.235 42.006 1.00 56.54 297 VAL A C 1
ATOM 2317 O O . VAL A 1 285 ? 66.329 35.229 42.433 1.00 56.48 297 VAL A O 1
ATOM 2321 N N . LYS A 1 286 ? 64.469 34.258 41.645 1.00 53.94 298 LYS A N 1
ATOM 2322 C CA . LYS A 1 286 ? 63.699 35.475 41.748 1.00 52.36 298 LYS A CA 1
ATOM 2323 C C . LYS A 1 286 ? 63.776 36.034 43.163 1.00 54.33 298 LYS A C 1
ATOM 2324 O O . LYS A 1 286 ? 63.854 37.252 43.354 1.00 57.48 298 LYS A O 1
ATOM 2330 N N . TRP A 1 287 ? 63.765 35.158 44.160 1.00 53.40 299 TRP A N 1
ATOM 2331 C CA . TRP A 1 287 ? 63.827 35.635 45.531 1.00 52.88 299 TRP A CA 1
ATOM 2332 C C . TRP A 1 287 ? 65.192 36.239 45.805 1.00 54.15 299 TRP A C 1
ATOM 2333 O O . TRP A 1 287 ? 65.308 37.384 46.225 1.00 55.27 299 TRP A O 1
ATOM 2344 N N . ILE A 1 288 ? 66.227 35.457 45.552 1.00 56.27 300 ILE A N 1
ATOM 2345 C CA . ILE A 1 288 ? 67.589 35.909 45.767 1.00 57.99 300 ILE A CA 1
ATOM 2346 C C . ILE A 1 288 ? 67.866 37.236 45.062 1.00 58.87 300 ILE A C 1
ATOM 2347 O O . ILE A 1 288 ? 68.582 38.084 45.603 1.00 60.99 300 ILE A O 1
ATOM 2352 N N . LYS A 1 289 ? 67.303 37.415 43.866 1.00 58.21 301 LYS A N 1
ATOM 2353 C CA . LYS A 1 289 ? 67.510 38.640 43.091 1.00 56.98 301 LYS A CA 1
ATOM 2354 C C . LYS A 1 289 ? 66.621 39.804 43.480 1.00 56.09 301 LYS A C 1
ATOM 2355 O O . LYS A 1 289 ? 67.076 40.933 43.472 1.00 56.66 301 LYS A O 1
ATOM 2361 N N . LYS A 1 290 ? 65.360 39.544 43.809 1.00 54.49 302 LYS A N 1
ATOM 2362 C CA . LYS A 1 290 ? 64.449 40.625 44.161 1.00 54.79 302 LYS A CA 1
ATOM 2363 C C . LYS A 1 290 ? 64.193 40.830 45.648 1.00 57.01 302 LYS A C 1
ATOM 2364 O O . LYS A 1 290 ? 63.716 41.902 46.048 1.00 58.29 302 LYS A O 1
ATOM 2370 N N . MET A 1 291 ? 64.497 39.815 46.460 1.00 57.40 303 MET A N 1
ATOM 2371 C CA . MET A 1 291 ? 64.283 39.897 47.901 1.00 56.01 303 MET A CA 1
ATOM 2372 C C . MET A 1 291 ? 65.578 39.901 48.716 1.00 55.53 303 MET A C 1
ATOM 2373 O O . MET A 1 291 ? 65.884 40.874 49.397 1.00 55.86 303 MET A O 1
ATOM 2378 N N . LEU A 1 292 ? 66.335 38.810 48.651 1.00 55.72 304 LEU A N 1
ATOM 2379 C CA . LEU A 1 292 ? 67.575 38.707 49.418 1.00 53.48 304 LEU A CA 1
ATOM 2380 C C . LEU A 1 292 ? 68.568 39.816 49.130 1.00 51.72 304 LEU A C 1
ATOM 2381 O O . LEU A 1 292 ? 68.865 40.608 50.008 1.00 50.65 304 LEU A O 1
ATOM 2386 N N . ILE A 1 293 ? 69.071 39.882 47.903 1.00 51.40 305 ILE A N 1
ATOM 2387 C CA . ILE A 1 293 ? 70.060 40.904 47.549 1.00 53.26 305 ILE A CA 1
ATOM 2388 C C . ILE A 1 293 ? 69.654 42.338 47.927 1.00 52.28 305 ILE A C 1
ATOM 2389 O O . ILE A 1 293 ? 70.370 43.021 48.663 1.00 51.48 305 ILE A O 1
ATOM 2394 N N . PRO A 1 294 ? 68.502 42.807 47.440 1.00 52.23 306 PRO A N 1
ATOM 2395 C CA . PRO A 1 294 ? 68.055 44.161 47.772 1.00 54.47 306 PRO A CA 1
ATOM 2396 C C . PRO A 1 294 ? 68.067 44.403 49.295 1.00 56.49 306 PRO A C 1
ATOM 2397 O O . PRO A 1 294 ? 68.411 45.501 49.747 1.00 58.50 306 PRO A O 1
ATOM 2401 N N . ASP A 1 295 ? 67.704 43.382 50.077 1.00 57.17 307 ASP A N 1
ATOM 2402 C CA . ASP A 1 295 ? 67.673 43.490 51.541 1.00 58.94 307 ASP A CA 1
ATOM 2403 C C . ASP A 1 295 ? 69.063 43.597 52.172 1.00 59.66 307 ASP A C 1
ATOM 2404 O O . ASP A 1 295 ? 69.230 44.262 53.197 1.00 61.03 307 ASP A O 1
ATOM 2409 N N . ILE A 1 296 ? 70.057 42.944 51.583 1.00 58.70 308 ILE A N 1
ATOM 2410 C CA . ILE A 1 296 ? 71.407 43.024 52.124 1.00 58.67 308 ILE A CA 1
ATOM 2411 C C . ILE A 1 296 ? 72.254 44.051 51.360 1.00 59.41 308 ILE A C 1
ATOM 2412 O O . ILE A 1 296 ? 73.483 43.978 51.369 1.00 59.10 308 ILE A O 1
ATOM 2417 N N . LYS A 1 297 ? 71.590 45.006 50.702 1.00 60.26 309 LYS A N 1
ATOM 2418 C CA . LYS A 1 297 ? 72.282 46.056 49.950 1.00 60.55 309 LYS A CA 1
ATOM 2419 C C . LYS A 1 297 ? 73.230 45.552 48.873 1.00 60.67 309 LYS A C 1
ATOM 2420 O O . LYS A 1 297 ? 74.030 46.323 48.334 1.00 61.35 309 LYS A O 1
ATOM 2426 N N . GLY A 1 298 ? 73.168 44.262 48.572 1.00 59.40 310 GLY A N 1
ATOM 2427 C CA . GLY A 1 298 ? 74.030 43.730 47.535 1.00 58.58 310 GLY A CA 1
ATOM 2428 C C . GLY A 1 298 ? 75.381 43.224 47.998 1.00 59.18 310 GLY A C 1
ATOM 2429 O O . GLY A 1 298 ? 76.296 43.061 47.188 1.00 57.15 310 GLY A O 1
ATOM 2430 N N . ASP A 1 299 ? 75.521 42.971 49.293 1.00 59.52 311 ASP A N 1
ATOM 2431 C CA . ASP A 1 299 ? 76.784 42.467 49.809 1.00 60.86 311 ASP A CA 1
ATOM 2432 C C . ASP A 1 299 ? 76.764 40.932 49.665 1.00 62.02 311 ASP A C 1
ATOM 2433 O O . ASP A 1 299 ? 76.562 40.182 50.623 1.00 62.05 311 ASP A O 1
ATOM 2438 N N . ILE A 1 300 ? 76.975 40.467 48.440 1.00 61.92 312 ILE A N 1
ATOM 2439 C CA . ILE A 1 300 ? 76.952 39.042 48.171 1.00 61.38 312 ILE A CA 1
ATOM 2440 C C . ILE A 1 300 ? 77.994 38.697 47.109 1.00 62.29 312 ILE A C 1
ATOM 2441 O O . ILE A 1 300 ? 78.377 39.553 46.330 1.00 64.42 312 ILE A O 1
ATOM 2446 N N . TYR A 1 301 ? 78.464 37.454 47.077 1.00 62.95 313 TYR A N 1
ATOM 2447 C CA . TYR A 1 301 ? 79.463 37.050 46.088 1.00 63.02 313 TYR A CA 1
ATOM 2448 C C . TYR A 1 301 ? 78.972 35.856 45.290 1.00 62.87 313 TYR A C 1
ATOM 2449 O O . TYR A 1 301 ? 78.544 34.855 45.859 1.00 62.55 313 TYR A O 1
ATOM 2458 N N . LEU A 1 302 ? 79.024 35.962 43.969 1.00 62.55 314 LEU A N 1
ATOM 2459 C CA . LEU A 1 302 ? 78.557 34.880 43.106 1.00 62.55 314 LEU A CA 1
ATOM 2460 C C . LEU A 1 302 ? 79.612 33.838 42.831 1.00 62.96 314 LEU A C 1
ATOM 2461 O O . LEU A 1 302 ? 80.792 34.175 42.719 1.00 64.90 314 LEU A O 1
ATOM 2466 N N . LEU A 1 303 ? 79.170 32.585 42.702 1.00 62.18 315 LEU A N 1
ATOM 2467 C CA . LEU A 1 303 ? 80.043 31.454 42.389 1.00 61.64 315 LEU A CA 1
ATOM 2468 C C . LEU A 1 303 ? 79.432 30.642 41.248 1.00 62.56 315 LEU A C 1
ATOM 2469 O O . LEU A 1 303 ? 78.413 29.958 41.447 1.00 61.97 315 LEU A O 1
ATOM 2474 N N . ASP A 1 304 ? 80.056 30.708 40.069 1.00 63.41 316 ASP A N 1
ATOM 2475 C CA . ASP A 1 304 ? 79.571 29.994 38.889 1.00 64.85 316 ASP A CA 1
ATOM 2476 C C . ASP A 1 304 ? 79.768 28.485 38.926 1.00 65.05 316 ASP A C 1
ATOM 2477 O O . ASP A 1 304 ? 80.877 27.985 38.771 1.00 65.09 316 ASP A O 1
ATOM 2482 N N . ALA A 1 305 ? 78.670 27.765 39.097 1.00 66.06 317 ALA A N 1
ATOM 2483 C CA . ALA A 1 305 ? 78.702 26.312 39.161 1.00 67.22 317 ALA A CA 1
ATOM 2484 C C . ALA A 1 305 ? 77.898 25.728 37.994 1.00 67.77 317 ALA A C 1
ATOM 2485 O O . ALA A 1 305 ? 77.277 24.652 38.090 1.00 68.01 317 ALA A O 1
ATOM 2487 N N . THR A 1 306 ? 77.929 26.449 36.883 1.00 66.81 318 THR A N 1
ATOM 2488 C CA . THR A 1 306 ? 77.222 26.019 35.702 1.00 65.82 318 THR A CA 1
ATOM 2489 C C . THR A 1 306 ? 77.937 24.865 35.035 1.00 65.09 318 THR A C 1
ATOM 2490 O O . THR A 1 306 ? 77.298 23.926 34.574 1.00 65.77 318 THR A O 1
ATOM 2494 N N . ASP A 1 307 ? 79.259 24.953 34.966 1.00 63.55 319 ASP A N 1
ATOM 2495 C CA . ASP A 1 307 ? 80.062 23.902 34.348 1.00 64.25 319 ASP A CA 1
ATOM 2496 C C . ASP A 1 307 ? 80.759 23.069 35.429 1.00 64.02 319 ASP A C 1
ATOM 2497 O O . ASP A 1 307 ? 81.909 23.322 35.807 1.00 63.48 319 ASP A O 1
ATOM 2502 N N . LEU A 1 308 ? 80.042 22.060 35.918 1.00 63.73 320 LEU A N 1
ATOM 2503 C CA . LEU A 1 308 ? 80.556 21.189 36.966 1.00 63.37 320 LEU A CA 1
ATOM 2504 C C . LEU A 1 308 ? 81.946 20.638 36.718 1.00 63.01 320 LEU A C 1
ATOM 2505 O O . LEU A 1 308 ? 82.703 20.435 37.665 1.00 60.21 320 LEU A O 1
ATOM 2510 N N . SER A 1 309 ? 82.273 20.403 35.444 1.00 65.03 321 SER A N 1
ATOM 2511 C CA . SER A 1 309 ? 83.570 19.865 35.046 1.00 66.06 321 SER A CA 1
ATOM 2512 C C . SER A 1 309 ? 84.620 20.703 35.717 1.00 68.79 321 SER A C 1
ATOM 2513 O O . SER A 1 309 ? 85.753 20.281 35.908 1.00 69.49 321 SER A O 1
ATOM 2516 N N . GLN A 1 310 ? 84.232 21.918 36.064 1.00 72.96 322 GLN A N 1
ATOM 2517 C CA . GLN A 1 310 ? 85.137 22.821 36.745 1.00 76.10 322 GLN A CA 1
ATOM 2518 C C . GLN A 1 310 ? 84.895 22.770 38.242 1.00 76.85 322 GLN A C 1
ATOM 2519 O O . GLN A 1 310 ? 85.548 21.986 38.948 1.00 80.12 322 GLN A O 1
ATOM 2525 N N . TRP A 1 311 ? 83.957 23.588 38.718 1.00 73.65 323 TRP A N 1
ATOM 2526 C CA . TRP A 1 311 ? 83.639 23.645 40.143 1.00 71.77 323 TRP A CA 1
ATOM 2527 C C . TRP A 1 311 ? 84.837 23.899 41.057 1.00 72.76 323 TRP A C 1
ATOM 2528 O O . TRP A 1 311 ? 84.874 24.898 41.772 1.00 73.65 323 TRP A O 1
ATOM 2539 N N . ASP A 1 312 ? 85.810 22.998 41.044 1.00 73.38 324 ASP A N 1
ATOM 2540 C CA . ASP A 1 312 ? 86.958 23.150 41.903 1.00 74.05 324 ASP A CA 1
ATOM 2541 C C . ASP A 1 312 ? 87.580 24.525 41.802 1.00 73.11 324 ASP A C 1
ATOM 2542 O O . ASP A 1 312 ? 88.056 25.090 42.797 1.00 73.23 324 ASP A O 1
ATOM 2547 N N . THR A 1 313 ? 87.574 25.060 40.590 1.00 70.89 325 THR A N 1
ATOM 2548 C CA . THR A 1 313 ? 88.151 26.372 40.346 1.00 68.31 325 THR A CA 1
ATOM 2549 C C . THR A 1 313 ? 87.172 27.509 40.595 1.00 68.02 325 THR A C 1
ATOM 2550 O O . THR A 1 313 ? 87.426 28.383 41.429 1.00 68.19 325 THR A O 1
ATOM 2554 N N . ASN A 1 314 ? 86.059 27.490 39.865 1.00 66.59 326 ASN A N 1
ATOM 2555 C CA . ASN A 1 314 ? 85.030 28.509 39.980 1.00 65.97 326 ASN A CA 1
ATOM 2556 C C . ASN A 1 314 ? 84.311 28.509 41.330 1.00 67.30 326 ASN A C 1
ATOM 2557 O O . ASN A 1 314 ? 83.925 29.565 41.829 1.00 68.27 326 ASN A O 1
ATOM 2562 N N . ALA A 1 315 ? 84.109 27.334 41.914 1.00 68.20 327 ALA A N 1
ATOM 2563 C CA . ALA A 1 315 ? 83.419 27.253 43.196 1.00 69.28 327 ALA A CA 1
ATOM 2564 C C . ALA A 1 315 ? 84.342 27.050 44.395 1.00 70.62 327 ALA A C 1
ATOM 2565 O O . ALA A 1 315 ? 84.526 27.963 45.191 1.00 71.24 327 ALA A O 1
ATOM 2567 N N . SER A 1 316 ? 84.914 25.855 44.518 1.00 72.41 328 SER A N 1
ATOM 2568 C CA . SER A 1 316 ? 85.802 25.519 45.635 1.00 73.52 328 SER A CA 1
ATOM 2569 C C . SER A 1 316 ? 86.838 26.570 45.966 1.00 72.39 328 SER A C 1
ATOM 2570 O O . SER A 1 316 ? 86.796 27.170 47.041 1.00 71.08 328 SER A O 1
ATOM 2573 N N . GLN A 1 317 ? 87.773 26.780 45.045 1.00 71.81 329 GLN A N 1
ATOM 2574 C CA . GLN A 1 317 ? 88.843 27.751 45.259 1.00 71.24 329 GLN A CA 1
ATOM 2575 C C . GLN A 1 317 ? 88.361 29.164 45.546 1.00 69.01 329 GLN A C 1
ATOM 2576 O O . GLN A 1 317 ? 88.773 29.766 46.538 1.00 68.79 329 GLN A O 1
ATOM 2582 N N . ARG A 1 318 ? 87.487 29.683 44.686 1.00 66.16 330 ARG A N 1
ATOM 2583 C CA . ARG A 1 318 ? 86.928 31.023 44.859 1.00 63.36 330 ARG A CA 1
ATOM 2584 C C . ARG A 1 318 ? 86.255 31.150 46.219 1.00 61.68 330 ARG A C 1
ATOM 2585 O O . ARG A 1 318 ? 86.523 32.076 46.974 1.00 60.46 330 ARG A O 1
ATOM 2593 N N . ALA A 1 319 ? 85.371 30.215 46.529 1.00 61.07 331 ALA A N 1
ATOM 2594 C CA . ALA A 1 319 ? 84.676 30.246 47.804 1.00 60.81 331 ALA A CA 1
ATOM 2595 C C . ALA A 1 319 ? 85.682 30.253 48.934 1.00 60.82 331 ALA A C 1
ATOM 2596 O O . ALA A 1 319 ? 85.549 31.019 49.887 1.00 60.25 331 ALA A O 1
ATOM 2598 N N . ILE A 1 320 ? 86.692 29.396 48.830 1.00 61.41 332 ILE A N 1
ATOM 2599 C CA . ILE A 1 320 ? 87.704 29.338 49.868 1.00 62.15 332 ILE A CA 1
ATOM 2600 C C . ILE A 1 320 ? 88.437 30.667 49.933 1.00 62.28 332 ILE A C 1
ATOM 2601 O O . ILE A 1 320 ? 88.598 31.232 51.013 1.00 63.85 332 ILE A O 1
ATOM 2606 N N . ALA A 1 321 ? 88.862 31.176 48.782 1.00 60.48 333 ALA A N 1
ATOM 2607 C CA . ALA A 1 321 ? 89.566 32.453 48.738 1.00 59.96 333 ALA A CA 1
ATOM 2608 C C . ALA A 1 321 ? 88.795 33.553 49.459 1.00 61.00 333 ALA A C 1
ATOM 2609 O O . ALA A 1 321 ? 89.351 34.244 50.311 1.00 62.57 333 ALA A O 1
ATOM 2611 N N . ILE A 1 322 ? 87.521 33.730 49.111 1.00 61.31 334 ILE A N 1
ATOM 2612 C CA . ILE A 1 322 ? 86.694 34.757 49.744 1.00 60.09 334 ILE A CA 1
ATOM 2613 C C . ILE A 1 322 ? 86.541 34.460 51.234 1.00 62.58 334 ILE A C 1
ATOM 2614 O O . ILE A 1 322 ? 86.768 35.332 52.072 1.00 64.16 334 ILE A O 1
ATOM 2619 N N . SER A 1 323 ? 86.165 33.227 51.567 1.00 64.41 335 SER A N 1
ATOM 2620 C CA . SER A 1 323 ? 85.978 32.849 52.966 1.00 65.50 335 SER A CA 1
ATOM 2621 C C . SER A 1 323 ? 87.232 33.055 53.781 1.00 67.61 335 SER A C 1
ATOM 2622 O O . SER A 1 323 ? 87.183 33.429 54.948 1.00 68.32 335 SER A O 1
ATOM 2625 N N . ASN A 1 324 ? 88.366 32.799 53.157 1.00 70.39 336 ASN A N 1
ATOM 2626 C CA . ASN A 1 324 ? 89.626 32.959 53.839 1.00 73.35 336 ASN A CA 1
ATOM 2627 C C . ASN A 1 324 ? 89.827 34.417 54.260 1.00 74.14 336 ASN A C 1
ATOM 2628 O O . ASN A 1 324 ? 90.131 34.695 55.422 1.00 74.97 336 ASN A O 1
ATOM 2633 N N . ASP A 1 325 ? 89.644 35.347 53.328 1.00 74.95 337 ASP A N 1
ATOM 2634 C CA . ASP A 1 325 ? 89.800 36.770 53.633 1.00 76.38 337 ASP A CA 1
ATOM 2635 C C . ASP A 1 325 ? 88.735 37.198 54.638 1.00 74.90 337 ASP A C 1
ATOM 2636 O O . ASP A 1 325 ? 88.983 37.994 55.545 1.00 74.43 337 ASP A O 1
ATOM 2641 N N . PHE A 1 326 ? 87.547 36.639 54.473 1.00 73.13 338 PHE A N 1
ATOM 2642 C CA . PHE A 1 326 ? 86.431 36.943 55.348 1.00 72.35 338 PHE A CA 1
ATOM 2643 C C . PHE A 1 326 ? 86.740 36.621 56.790 1.00 73.23 338 PHE A C 1
ATOM 2644 O O . PHE A 1 326 ? 86.748 37.500 57.647 1.00 74.04 338 PHE A O 1
ATOM 2652 N N . ILE A 1 327 ? 86.975 35.342 57.050 1.00 74.22 339 ILE A N 1
ATOM 2653 C CA . ILE A 1 327 ? 87.275 34.879 58.390 1.00 75.47 339 ILE A CA 1
ATOM 2654 C C . ILE A 1 327 ? 88.490 35.586 58.973 1.00 75.94 339 ILE A C 1
ATOM 2655 O O . ILE A 1 327 ? 88.577 35.767 60.185 1.00 76.06 339 ILE A O 1
ATOM 2660 N N . SER A 1 328 ? 89.420 35.993 58.115 1.00 76.10 340 SER A N 1
ATOM 2661 C CA . SER A 1 328 ? 90.613 36.700 58.573 1.00 76.88 340 SER A CA 1
ATOM 2662 C C . SER A 1 328 ? 90.281 38.149 58.911 1.00 77.93 340 SER A C 1
ATOM 2663 O O . SER A 1 328 ? 91.163 38.990 59.048 1.00 76.25 340 SER A O 1
ATOM 2666 N N . ASN A 1 329 ? 88.990 38.423 59.043 1.00 79.98 341 ASN A N 1
ATOM 2667 C CA . ASN A 1 329 ? 88.504 39.753 59.372 1.00 81.36 341 ASN A CA 1
ATOM 2668 C C . ASN A 1 329 ? 89.203 40.765 58.476 1.00 82.16 341 ASN A C 1
ATOM 2669 O O . ASN A 1 329 ? 89.945 41.614 58.951 1.00 83.57 341 ASN A O 1
ATOM 2674 N N . ARG A 1 330 ? 88.963 40.672 57.175 1.00 82.51 342 ARG A N 1
ATOM 2675 C CA . ARG A 1 330 ? 89.587 41.571 56.209 1.00 82.72 342 ARG A CA 1
ATOM 2676 C C . ARG A 1 330 ? 88.642 41.844 55.068 1.00 82.71 342 ARG A C 1
ATOM 2677 O O . ARG A 1 330 ? 87.830 40.989 54.732 1.00 84.83 342 ARG A O 1
ATOM 2685 N N . PRO A 1 331 ? 88.731 43.039 54.453 1.00 82.38 343 PRO A N 1
ATOM 2686 C CA . PRO A 1 331 ? 87.863 43.416 53.325 1.00 81.01 343 PRO A CA 1
ATOM 2687 C C . PRO A 1 331 ? 88.139 42.551 52.095 1.00 78.50 343 PRO A C 1
ATOM 2688 O O . PRO A 1 331 ? 89.256 42.550 51.561 1.00 78.83 343 PRO A O 1
ATOM 2692 N N . ILE A 1 332 ? 87.119 41.817 51.658 1.00 75.27 344 ILE A N 1
ATOM 2693 C CA . ILE A 1 332 ? 87.240 40.912 50.517 1.00 73.21 344 ILE A CA 1
ATOM 2694 C C . ILE A 1 332 ? 87.782 41.564 49.253 1.00 71.37 344 ILE A C 1
ATOM 2695 O O . ILE A 1 332 ? 87.235 42.557 48.778 1.00 70.80 344 ILE A O 1
ATOM 2700 N N . LYS A 1 333 ? 88.848 40.985 48.705 1.00 69.47 345 LYS A N 1
ATOM 2701 C CA . LYS A 1 333 ? 89.471 41.499 47.494 1.00 67.86 345 LYS A CA 1
ATOM 2702 C C . LYS A 1 333 ? 88.926 40.848 46.235 1.00 68.79 345 LYS A C 1
ATOM 2703 O O . LYS A 1 333 ? 89.147 41.346 45.136 1.00 69.47 345 LYS A O 1
ATOM 2709 N N . GLN A 1 334 ? 88.215 39.736 46.400 1.00 69.64 346 GLN A N 1
ATOM 2710 C CA . GLN A 1 334 ? 87.643 39.005 45.277 1.00 69.11 346 GLN A CA 1
ATOM 2711 C C . GLN A 1 334 ? 86.653 39.850 44.512 1.00 69.67 346 GLN A C 1
ATOM 2712 O O . GLN A 1 334 ? 85.999 40.730 45.062 1.00 68.93 346 GLN A O 1
ATOM 2718 N N . GLU A 1 335 ? 86.524 39.542 43.234 1.00 70.79 347 GLU A N 1
ATOM 2719 C CA . GLU A 1 335 ? 85.668 40.304 42.352 1.00 70.11 347 GLU A CA 1
ATOM 2720 C C . GLU A 1 335 ? 84.176 40.358 42.628 1.00 69.96 347 GLU A C 1
ATOM 2721 O O . GLU A 1 335 ? 83.470 41.175 42.012 1.00 72.42 347 GLU A O 1
ATOM 2727 N N . ARG A 1 336 ? 83.683 39.520 43.539 1.00 67.62 348 ARG A N 1
ATOM 2728 C CA . ARG A 1 336 ? 82.249 39.538 43.884 1.00 65.39 348 ARG A CA 1
ATOM 2729 C C . ARG A 1 336 ? 81.327 38.931 42.844 1.00 63.61 348 ARG A C 1
ATOM 2730 O O . ARG A 1 336 ? 80.190 38.597 43.144 1.00 63.25 348 ARG A O 1
ATOM 2738 N N . ALA A 1 337 ? 81.820 38.788 41.625 1.00 62.38 349 ALA A N 1
ATOM 2739 C CA . ALA A 1 337 ? 81.035 38.194 40.556 1.00 61.81 349 ALA A CA 1
ATOM 2740 C C . ALA A 1 337 ? 81.867 37.964 39.296 1.00 62.73 349 ALA A C 1
ATOM 2741 O O . ALA A 1 337 ? 82.516 38.887 38.800 1.00 63.04 349 ALA A O 1
ATOM 2743 N N . PRO A 1 338 ? 81.869 36.718 38.769 1.00 63.01 350 PRO A N 1
ATOM 2744 C CA . PRO A 1 338 ? 82.630 36.385 37.557 1.00 60.67 350 PRO A CA 1
ATOM 2745 C C . PRO A 1 338 ? 82.002 37.028 36.318 1.00 60.48 350 PRO A C 1
ATOM 2746 O O . PRO A 1 338 ? 80.780 37.020 36.158 1.00 61.64 350 PRO A O 1
ATOM 2750 N N . LYS A 1 339 ? 82.838 37.603 35.460 1.00 59.89 351 LYS A N 1
ATOM 2751 C CA . LYS A 1 339 ? 82.374 38.279 34.254 1.00 60.06 351 LYS A CA 1
ATOM 2752 C C . LYS A 1 339 ? 81.066 37.723 33.699 1.00 59.32 351 LYS A C 1
ATOM 2753 O O . LYS A 1 339 ? 80.134 38.468 33.409 1.00 59.11 351 LYS A O 1
ATOM 2759 N N . ALA A 1 340 ? 81.007 36.407 33.556 1.00 58.92 352 ALA A N 1
ATOM 2760 C CA . ALA A 1 340 ? 79.840 35.751 33.011 1.00 58.15 352 ALA A CA 1
ATOM 2761 C C . ALA A 1 340 ? 78.537 36.088 33.710 1.00 59.29 352 ALA A C 1
ATOM 2762 O O . ALA A 1 340 ? 77.563 36.443 33.048 1.00 60.29 352 ALA A O 1
ATOM 2764 N N . LEU A 1 341 ? 78.520 35.985 35.038 1.00 59.98 353 LEU A N 1
ATOM 2765 C CA . LEU A 1 341 ? 77.312 36.245 35.824 1.00 62.50 353 LEU A CA 1
ATOM 2766 C C . LEU A 1 341 ? 77.205 37.678 36.350 1.00 63.20 353 LEU A C 1
ATOM 2767 O O . LEU A 1 341 ? 76.317 38.000 37.146 1.00 62.56 353 LEU A O 1
ATOM 2772 N N . GLU A 1 342 ? 78.118 38.528 35.903 1.00 63.91 354 GLU A N 1
ATOM 2773 C CA . GLU A 1 342 ? 78.172 39.921 36.317 1.00 64.36 354 GLU A CA 1
ATOM 2774 C C . GLU A 1 342 ? 76.827 40.624 36.316 1.00 63.42 354 GLU A C 1
ATOM 2775 O O . GLU A 1 342 ? 76.473 41.282 37.288 1.00 64.40 354 GLU A O 1
ATOM 2781 N N . GLU A 1 343 ? 76.069 40.493 35.235 1.00 62.12 355 GLU A N 1
ATOM 2782 C CA . GLU A 1 343 ? 74.779 41.169 35.152 1.00 62.85 355 GLU A CA 1
ATOM 2783 C C . GLU A 1 343 ? 73.727 40.727 36.168 1.00 60.98 355 GLU A C 1
ATOM 2784 O O . GLU A 1 343 ? 72.709 41.398 36.338 1.00 60.75 355 GLU A O 1
ATOM 2790 N N . LEU A 1 344 ? 73.957 39.603 36.841 1.00 57.91 356 LEU A N 1
ATOM 2791 C CA . LEU A 1 344 ? 72.989 39.107 37.812 1.00 53.20 356 LEU A CA 1
ATOM 2792 C C . LEU A 1 344 ? 72.902 39.969 39.031 1.00 51.75 356 LEU A C 1
ATOM 2793 O O . LEU A 1 344 ? 71.909 39.956 39.737 1.00 50.53 356 LEU A O 1
ATOM 2798 N N . LEU A 1 345 ? 73.962 40.714 39.292 1.00 50.87 357 LEU A N 1
ATOM 2799 C CA . LEU A 1 345 ? 73.988 41.562 40.458 1.00 50.30 357 LEU A CA 1
ATOM 2800 C C . LEU A 1 345 ? 73.748 43.007 40.099 1.00 51.20 357 LEU A C 1
ATOM 2801 O O . LEU A 1 345 ? 73.951 43.888 40.925 1.00 54.68 357 LEU A O 1
ATOM 2806 N N . SER A 1 346 ? 73.317 43.260 38.874 1.00 50.52 358 SER A N 1
ATOM 2807 C CA . SER A 1 346 ? 73.067 44.623 38.439 1.00 49.86 358 SER A CA 1
ATOM 2808 C C . SER A 1 346 ? 71.786 45.142 39.045 1.00 50.59 358 SER A C 1
ATOM 2809 O O . SER A 1 346 ? 70.908 44.368 39.408 1.00 49.47 358 SER A O 1
ATOM 2812 N N . LYS A 1 347 ? 71.668 46.461 39.115 1.00 52.38 359 LYS A N 1
ATOM 2813 C CA . LYS A 1 347 ? 70.468 47.076 39.666 1.00 54.04 359 LYS A CA 1
ATOM 2814 C C . LYS A 1 347 ? 69.245 46.689 38.850 1.00 54.67 359 LYS A C 1
ATOM 2815 O O . LYS A 1 347 ? 68.171 46.441 39.402 1.00 55.16 359 LYS A O 1
ATOM 2821 N N . GLY A 1 348 ? 69.419 46.644 37.534 1.00 55.38 360 GLY A N 1
ATOM 2822 C CA . GLY A 1 348 ? 68.320 46.307 36.652 1.00 55.41 360 GLY A CA 1
ATOM 2823 C C . GLY A 1 348 ? 67.759 44.921 36.868 1.00 56.47 360 GLY A C 1
ATOM 2824 O O . GLY A 1 348 ? 66.570 44.690 36.637 1.00 56.65 360 GLY A O 1
ATOM 2825 N N . GLU A 1 349 ? 68.612 43.998 37.309 1.00 57.23 361 GLU A N 1
ATOM 2826 C CA . GLU A 1 349 ? 68.200 42.622 37.556 1.00 57.92 361 GLU A CA 1
ATOM 2827 C C . GLU A 1 349 ? 67.748 42.396 38.990 1.00 56.58 361 GLU A C 1
ATOM 2828 O O . GLU A 1 349 ? 67.310 41.310 39.338 1.00 56.70 361 GLU A O 1
ATOM 2834 N N . THR A 1 350 ? 67.859 43.422 39.820 1.00 56.27 362 THR A N 1
ATOM 2835 C CA . THR A 1 350 ? 67.497 43.303 41.220 1.00 56.49 362 THR A CA 1
ATOM 2836 C C . THR A 1 350 ? 66.470 44.320 41.714 1.00 56.34 362 THR A C 1
ATOM 2837 O O . THR A 1 350 ? 65.291 44.215 41.389 1.00 57.14 362 THR A O 1
ATOM 2841 N N . THR A 1 351 ? 66.919 45.295 42.501 1.00 56.66 363 THR A N 1
ATOM 2842 C CA . THR A 1 351 ? 66.031 46.313 43.065 1.00 58.36 363 THR A CA 1
ATOM 2843 C C . THR A 1 351 ? 65.176 47.011 42.026 1.00 58.41 363 THR A C 1
ATOM 2844 O O . THR A 1 351 ? 64.123 47.556 42.329 1.00 59.34 363 THR A O 1
ATOM 2848 N N . MET A 1 352 ? 65.628 46.998 40.791 1.00 59.37 364 MET A N 1
ATOM 2849 C CA . MET A 1 352 ? 64.873 47.632 39.733 1.00 61.59 364 MET A CA 1
ATOM 2850 C C . MET A 1 352 ? 63.530 46.940 39.481 1.00 61.11 364 MET A C 1
ATOM 2851 O O . MET A 1 352 ? 62.594 47.564 38.996 1.00 61.95 364 MET A O 1
ATOM 2856 N N . LYS A 1 353 ? 63.427 45.660 39.825 1.00 60.44 365 LYS A N 1
ATOM 2857 C CA . LYS A 1 353 ? 62.201 44.901 39.585 1.00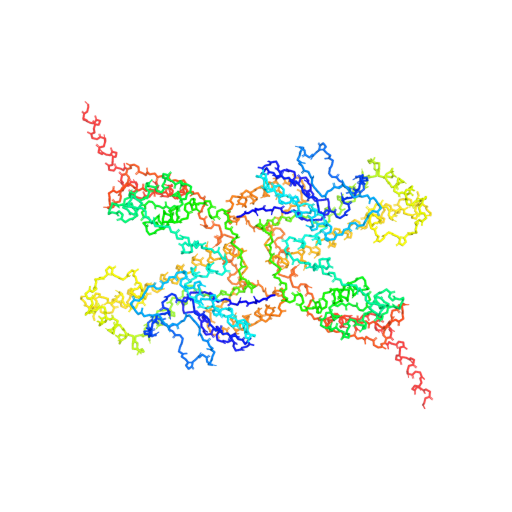 59.46 365 LYS A CA 1
ATOM 2858 C C . LYS A 1 353 ? 61.177 44.993 40.691 1.00 59.07 365 LYS A C 1
ATOM 2859 O O . LYS A 1 353 ? 60.006 44.656 40.501 1.00 58.92 365 LYS A O 1
ATOM 2865 N N . LYS A 1 354 ? 61.616 45.447 41.852 1.00 59.38 366 LYS A N 1
ATOM 2866 C CA . LYS A 1 354 ? 60.719 45.548 42.986 1.00 59.31 366 LYS A CA 1
ATOM 2867 C C . LYS A 1 354 ? 59.593 46.544 42.751 1.00 60.92 366 LYS A C 1
ATOM 2868 O O . LYS A 1 354 ? 59.828 47.660 42.276 1.00 61.11 366 LYS A O 1
ATOM 2874 N N . LEU A 1 355 ? 58.376 46.123 43.091 1.00 61.42 367 LEU A N 1
ATOM 2875 C CA . LEU A 1 355 ? 57.203 46.962 42.942 1.00 63.21 367 LEU A CA 1
ATOM 2876 C C . LEU A 1 355 ? 57.245 48.150 43.906 1.00 63.65 367 LEU A C 1
ATOM 2877 O O . LEU A 1 355 ? 57.489 47.966 45.094 1.00 62.69 367 LEU A O 1
ATOM 2882 N N . ASP A 1 356 ? 57.006 49.358 43.397 1.00 66.10 368 ASP A N 1
ATOM 2883 C CA . ASP A 1 356 ? 57.000 50.558 44.242 1.00 69.95 368 ASP A CA 1
ATOM 2884 C C . ASP A 1 356 ? 55.676 51.295 44.235 1.00 71.59 368 ASP A C 1
ATOM 2885 O O . ASP A 1 356 ? 55.425 52.116 45.108 1.00 73.76 368 ASP A O 1
ATOM 2890 N N . ASP A 1 357 ? 54.843 51.018 43.241 1.00 73.62 369 ASP A N 1
ATOM 2891 C CA . ASP A 1 357 ? 53.528 51.653 43.131 1.00 75.91 369 ASP A CA 1
ATOM 2892 C C . ASP A 1 357 ? 52.466 50.711 43.705 1.00 77.18 369 ASP A C 1
ATOM 2893 O O . ASP A 1 357 ? 52.208 49.654 43.129 1.00 78.66 369 ASP A O 1
ATOM 2898 N N . TRP A 1 358 ? 51.840 51.083 44.820 1.00 77.66 370 TRP A N 1
ATOM 2899 C CA . TRP A 1 358 ? 50.843 50.203 45.433 1.00 77.53 370 TRP A CA 1
ATOM 2900 C C . TRP A 1 358 ? 49.394 50.640 45.314 1.00 76.90 370 TRP A C 1
ATOM 2901 O O . TRP A 1 358 ? 48.507 49.996 45.884 1.00 76.54 370 TRP A O 1
ATOM 2912 N N . THR A 1 359 ? 49.144 51.724 44.586 1.00 77.28 371 THR A N 1
ATOM 2913 C CA . THR A 1 359 ? 47.776 52.218 44.424 1.00 78.20 371 THR A CA 1
ATOM 2914 C C . THR A 1 359 ? 46.900 51.143 43.777 1.00 78.11 371 THR A C 1
ATOM 2915 O O . THR A 1 359 ? 47.267 50.563 42.759 1.00 77.82 371 THR A O 1
ATOM 2919 N N . HIS A 1 360 ? 45.751 50.856 44.374 1.00 78.03 372 HIS A N 1
ATOM 2920 C CA . HIS A 1 360 ? 44.879 49.833 43.818 1.00 78.82 372 HIS A CA 1
ATOM 2921 C C . HIS A 1 360 ? 43.982 50.354 42.701 1.00 79.35 372 HIS A C 1
ATOM 2922 O O . HIS A 1 360 ? 43.736 51.549 42.579 1.00 80.38 372 HIS A O 1
ATOM 2929 N N . TYR A 1 361 ? 43.496 49.441 41.876 1.00 79.42 373 TYR A N 1
ATOM 2930 C CA . TYR A 1 361 ? 42.616 49.789 40.763 1.00 79.98 373 TYR A CA 1
ATOM 2931 C C . TYR A 1 361 ? 41.633 48.639 40.609 1.00 80.72 373 TYR A C 1
ATOM 2932 O O . TYR A 1 361 ? 42.052 47.478 40.565 1.00 80.78 373 TYR A O 1
ATOM 2941 N N . THR A 1 362 ? 40.338 48.952 40.527 1.00 80.29 374 THR A N 1
ATOM 2942 C CA . THR A 1 362 ? 39.312 47.924 40.376 1.00 78.51 374 THR A CA 1
ATOM 2943 C C . THR A 1 362 ? 38.595 48.026 39.035 1.00 78.43 374 THR A C 1
ATOM 2944 O O . THR A 1 362 ? 37.814 48.943 38.808 1.00 78.53 374 THR A O 1
ATOM 2948 N N . CYS A 1 363 ? 38.867 47.080 38.145 1.00 78.59 375 CYS A N 1
ATOM 2949 C CA . CYS A 1 363 ? 38.217 47.056 36.844 1.00 79.86 375 CYS A CA 1
ATOM 2950 C C . CYS A 1 363 ? 36.751 46.736 37.076 1.00 82.71 375 CYS A C 1
ATOM 2951 O O . CYS A 1 363 ? 36.413 45.599 37.401 1.00 84.28 375 CYS A O 1
ATOM 2954 N N . ASN A 1 364 ? 35.889 47.737 36.922 1.00 85.10 376 ASN A N 1
ATOM 2955 C CA . ASN A 1 364 ? 34.449 47.567 37.119 1.00 87.84 376 ASN A CA 1
ATOM 2956 C C . ASN A 1 364 ? 33.771 46.734 36.023 1.00 87.39 376 ASN A C 1
ATOM 2957 O O . ASN A 1 364 ? 32.557 46.541 36.052 1.00 87.46 376 ASN A O 1
ATOM 2962 N N . VAL A 1 365 ? 34.555 46.235 35.071 1.00 87.19 377 VAL A N 1
ATOM 2963 C CA . VAL A 1 365 ? 34.015 45.438 33.971 1.00 87.23 377 VAL A CA 1
ATOM 2964 C C . VAL A 1 365 ? 34.455 43.972 34.025 1.00 88.37 377 VAL A C 1
ATOM 2965 O O . VAL A 1 365 ? 33.669 43.073 33.704 1.00 89.21 377 VAL A O 1
ATOM 2969 N N . CYS A 1 366 ? 35.705 43.733 34.428 1.00 89.20 378 CYS A N 1
ATOM 2970 C CA . CYS A 1 366 ? 36.238 42.372 34.539 1.00 88.98 378 CYS A CA 1
ATOM 2971 C C . CYS A 1 366 ? 36.041 41.754 35.924 1.00 90.01 378 CYS A C 1
ATOM 2972 O O . CYS A 1 366 ? 36.131 42.438 36.950 1.00 90.22 378 CYS A O 1
ATOM 2975 N N . ARG A 1 367 ? 35.776 40.452 35.943 1.00 90.58 379 ARG A N 1
ATOM 2976 C CA . ARG A 1 367 ? 35.578 39.737 37.195 1.00 91.15 379 ARG A CA 1
ATOM 2977 C C . ARG A 1 367 ? 36.083 38.304 37.083 1.00 90.72 379 ARG A C 1
ATOM 2978 O O . ARG A 1 367 ? 36.010 37.678 36.025 1.00 89.27 379 ARG A O 1
ATOM 2986 N N . ASN A 1 368 ? 36.614 37.800 38.190 1.00 91.05 380 ASN A N 1
ATOM 2987 C CA . ASN A 1 368 ? 37.169 36.452 38.242 1.00 91.28 380 ASN A CA 1
ATOM 2988 C C . ASN A 1 368 ? 36.139 35.390 38.594 1.00 90.59 380 ASN A C 1
ATOM 2989 O O . ASN A 1 368 ? 35.006 35.696 38.980 1.00 91.87 380 ASN A O 1
ATOM 2994 N N . ALA A 1 369 ? 36.561 34.136 38.479 1.00 88.15 381 ALA A N 1
ATOM 2995 C CA . ALA A 1 369 ? 35.709 33.002 38.784 1.00 86.21 381 ALA A CA 1
ATOM 2996 C C . ALA A 1 369 ? 35.071 33.077 40.164 1.00 85.46 381 ALA A C 1
ATOM 2997 O O . ALA A 1 369 ? 34.022 32.497 40.396 1.00 85.93 381 ALA A O 1
ATOM 2999 N N . ASP A 1 370 ? 35.705 33.781 41.086 1.00 85.27 382 ASP A N 1
ATOM 3000 C CA . ASP A 1 370 ? 35.163 33.889 42.428 1.00 86.06 382 ASP A CA 1
ATOM 3001 C C . ASP A 1 370 ? 34.091 34.974 42.483 1.00 86.40 382 ASP A C 1
ATOM 3002 O O . ASP A 1 370 ? 33.496 35.230 43.532 1.00 87.51 382 ASP A O 1
ATOM 3007 N N . GLY A 1 371 ? 33.840 35.608 41.345 1.00 85.94 383 GLY A N 1
ATOM 3008 C CA . GLY A 1 371 ? 32.823 36.641 41.301 1.00 86.79 383 GLY A CA 1
ATOM 3009 C C . GLY A 1 371 ? 33.349 38.042 41.526 1.00 87.62 383 GLY A C 1
ATOM 3010 O O . GLY A 1 371 ? 32.833 39.000 40.944 1.00 87.94 383 GLY A O 1
ATOM 3011 N N . LYS A 1 372 ? 34.371 38.158 42.374 1.00 87.68 384 LYS A N 1
ATOM 3012 C CA . LYS A 1 372 ? 34.988 39.438 42.701 1.00 86.52 384 LYS A CA 1
ATOM 3013 C C . LYS A 1 372 ? 35.499 40.146 41.446 1.00 85.52 384 LYS A C 1
ATOM 3014 O O . LYS A 1 372 ? 35.863 39.500 40.462 1.00 85.41 384 LYS A O 1
ATOM 3020 N N . ASN A 1 373 ? 35.510 41.473 41.470 1.00 84.15 385 ASN A N 1
ATOM 3021 C CA . ASN A 1 373 ? 35.989 42.223 40.319 1.00 83.60 385 ASN A CA 1
ATOM 3022 C C . ASN A 1 373 ? 37.503 42.297 40.381 1.00 82.31 385 ASN A C 1
ATOM 3023 O O . ASN A 1 373 ? 38.074 42.473 41.456 1.00 83.99 385 ASN A O 1
ATOM 3028 N N . VAL A 1 374 ? 38.156 42.172 39.232 1.00 78.77 386 VAL A N 1
ATOM 3029 C CA . VAL A 1 374 ? 39.613 42.242 39.170 1.00 75.75 386 VAL A CA 1
ATOM 3030 C C . VAL A 1 374 ? 40.158 43.513 39.824 1.00 75.00 386 VAL A C 1
ATOM 3031 O O . VAL A 1 374 ? 39.582 44.589 39.665 1.00 75.93 386 VAL A O 1
ATOM 3035 N N . VAL A 1 375 ? 41.259 43.391 40.564 1.00 72.75 387 VAL A N 1
ATOM 3036 C CA . VAL A 1 375 ? 41.891 44.562 41.185 1.00 69.81 387 VAL A CA 1
ATOM 3037 C C . VAL A 1 375 ? 43.399 44.503 40.959 1.00 67.70 387 VAL A C 1
ATOM 3038 O O . VAL A 1 375 ? 44.068 43.581 41.434 1.00 66.05 387 VAL A O 1
ATOM 3042 N N . ALA A 1 376 ? 43.921 45.488 40.226 1.00 66.19 388 ALA A N 1
ATOM 3043 C CA . ALA A 1 376 ? 45.349 45.566 39.914 1.00 66.36 388 ALA A CA 1
ATOM 3044 C C . ALA A 1 376 ? 46.122 46.446 40.903 1.00 66.20 388 ALA A C 1
ATOM 3045 O O . ALA A 1 376 ? 45.568 47.363 41.510 1.00 66.78 388 ALA A O 1
ATOM 3047 N N . ILE A 1 377 ? 47.407 46.167 41.065 1.00 65.69 389 ILE A N 1
ATOM 3048 C CA . ILE A 1 377 ? 48.215 46.949 41.987 1.00 66.84 389 ILE A CA 1
ATOM 3049 C C . ILE A 1 377 ? 49.378 47.553 41.212 1.00 68.87 389 ILE A C 1
ATOM 3050 O O . ILE A 1 377 ? 50.182 46.825 40.611 1.00 69.81 389 ILE A O 1
ATOM 3055 N N . GLY A 1 378 ? 49.456 48.884 41.221 1.00 69.06 390 GLY A N 1
ATOM 3056 C CA . GLY A 1 378 ? 50.516 49.573 40.507 1.00 68.53 390 GLY A CA 1
ATOM 3057 C C . GLY A 1 378 ? 50.057 50.014 39.132 1.00 67.83 390 GLY A C 1
ATOM 3058 O O . GLY A 1 378 ? 49.614 49.197 38.326 1.00 67.40 390 GLY A O 1
ATOM 3059 N N . GLU A 1 379 ? 50.170 51.305 38.852 1.00 67.80 391 GLU A N 1
ATOM 3060 C CA . GLU A 1 379 ? 49.740 51.812 37.567 1.00 68.95 391 GLU A CA 1
ATOM 3061 C C . GLU A 1 379 ? 50.281 50.949 36.428 1.00 67.39 391 GLU A C 1
ATOM 3062 O O . GLU A 1 379 ? 49.550 50.609 35.506 1.00 67.24 391 GLU A O 1
ATOM 3068 N N . LYS A 1 380 ? 51.552 50.576 36.502 1.00 66.25 392 LYS A N 1
ATOM 3069 C CA . LYS A 1 380 ? 52.159 49.765 35.446 1.00 65.84 392 LYS A CA 1
ATOM 3070 C C . LYS A 1 380 ? 51.349 48.535 35.104 1.00 65.81 392 LYS A C 1
ATOM 3071 O O . LYS A 1 380 ? 51.051 48.267 33.937 1.00 66.88 392 LYS A O 1
ATOM 3077 N N . TYR A 1 381 ? 50.998 47.781 36.132 1.00 65.03 393 TYR A N 1
ATOM 3078 C CA . TYR A 1 381 ? 50.247 46.567 35.926 1.00 64.79 393 TYR A CA 1
ATOM 3079 C C . TYR A 1 381 ? 48.775 46.835 35.700 1.00 65.73 393 TYR A C 1
ATOM 3080 O O . TYR A 1 381 ? 48.082 46.018 35.098 1.00 66.43 393 TYR A O 1
ATOM 3089 N N . TRP A 1 382 ? 48.297 47.978 36.179 1.00 66.43 394 TRP A N 1
ATOM 3090 C CA . TRP A 1 382 ? 46.900 48.340 36.000 1.00 67.16 394 TRP A CA 1
ATOM 3091 C C . TRP A 1 382 ? 46.671 48.467 34.508 1.00 67.12 394 TRP A C 1
ATOM 3092 O O . TRP A 1 382 ? 45.631 48.075 33.978 1.00 66.93 394 TRP A O 1
ATOM 3103 N N . LYS A 1 383 ? 47.671 49.014 33.833 1.00 66.77 395 LYS A N 1
ATOM 3104 C CA . LYS A 1 383 ? 47.582 49.197 32.407 1.00 66.83 395 LYS A CA 1
ATOM 3105 C C . LYS A 1 383 ? 47.727 47.884 31.694 1.00 67.03 395 LYS A C 1
ATOM 3106 O O . LYS A 1 383 ? 46.980 47.612 30.756 1.00 67.33 395 LYS A O 1
ATOM 3112 N N . ILE A 1 384 ? 48.675 47.063 32.149 1.00 67.13 396 ILE A N 1
ATOM 3113 C CA . ILE A 1 384 ? 48.896 45.752 31.539 1.00 66.69 396 ILE A CA 1
ATOM 3114 C C . ILE A 1 384 ? 47.565 45.036 31.451 1.00 67.30 396 ILE A C 1
ATOM 3115 O O . ILE A 1 384 ? 47.266 44.369 30.467 1.00 67.75 396 ILE A O 1
ATOM 3120 N N . HIS A 1 385 ? 46.760 45.204 32.487 1.00 67.12 397 HIS A N 1
ATOM 3121 C CA . HIS A 1 385 ? 45.451 44.600 32.524 1.00 69.22 397 HIS A CA 1
ATOM 3122 C C . HIS A 1 385 ? 44.511 45.204 31.493 1.00 69.61 397 HIS A C 1
ATOM 3123 O O . HIS A 1 385 ? 43.791 44.472 30.798 1.00 71.08 397 HIS A O 1
ATOM 3130 N N . LEU A 1 386 ? 44.505 46.535 31.410 1.00 68.90 398 LEU A N 1
ATOM 3131 C CA . LEU A 1 386 ? 43.636 47.235 30.474 1.00 67.37 398 LEU A CA 1
ATOM 3132 C C . LEU A 1 386 ? 43.887 46.827 29.041 1.00 67.16 398 LEU A C 1
ATOM 3133 O O . LEU A 1 386 ? 42.975 46.807 28.234 1.00 68.27 398 LEU A O 1
ATOM 3138 N N . GLY A 1 387 ? 45.122 46.494 28.715 1.00 68.13 399 GLY A N 1
ATOM 3139 C CA . GLY A 1 387 ? 45.411 46.090 27.355 1.00 70.53 399 GLY A CA 1
ATOM 3140 C C . GLY A 1 387 ? 45.335 44.590 27.177 1.00 73.37 399 GLY A C 1
ATOM 3141 O O . GLY A 1 387 ? 45.595 44.075 26.094 1.00 73.62 399 GLY A O 1
ATOM 3142 N N . SER A 1 388 ? 44.969 43.881 28.239 1.00 76.94 400 SER A N 1
ATOM 3143 C CA . SER A 1 388 ? 44.879 42.425 28.192 1.00 79.33 400 SER A CA 1
ATOM 3144 C C . SER A 1 388 ? 43.695 41.976 27.359 1.00 81.60 400 SER A C 1
ATOM 3145 O O . SER A 1 388 ? 42.638 42.610 27.385 1.00 81.93 400 SER A O 1
ATOM 3148 N N . ARG A 1 389 ? 43.873 40.873 26.636 1.00 83.77 401 ARG A N 1
ATOM 3149 C CA . ARG A 1 389 ? 42.809 40.327 25.809 1.00 86.16 401 ARG A CA 1
ATOM 3150 C C . ARG A 1 389 ? 41.598 40.044 26.687 1.00 85.86 401 ARG A C 1
ATOM 3151 O O . ARG A 1 389 ? 40.452 40.135 26.247 1.00 86.55 401 ARG A O 1
ATOM 3159 N N . ARG A 1 390 ? 41.862 39.708 27.942 1.00 85.50 402 ARG A N 1
ATOM 3160 C CA . ARG A 1 390 ? 40.801 39.411 28.890 1.00 84.83 402 ARG A CA 1
ATOM 3161 C C . ARG A 1 390 ? 39.880 40.611 29.022 1.00 84.18 402 ARG A C 1
ATOM 3162 O O . ARG A 1 390 ? 38.665 40.506 28.854 1.00 83.97 402 ARG A O 1
ATOM 3170 N N . HIS A 1 391 ? 40.483 41.751 29.340 1.00 83.71 403 HIS A N 1
ATOM 3171 C CA . HIS A 1 391 ? 39.761 42.996 29.512 1.00 82.13 403 HIS A CA 1
ATOM 3172 C C . HIS A 1 391 ? 39.146 43.410 28.189 1.00 84.14 403 HIS A C 1
ATOM 3173 O O . HIS A 1 391 ? 37.996 43.835 28.131 1.00 84.49 403 HIS A O 1
ATOM 3180 N N . LYS A 1 392 ? 39.923 43.288 27.122 1.00 86.72 404 LYS A N 1
ATOM 3181 C CA . LYS A 1 392 ? 39.440 43.638 25.788 1.00 88.52 404 LYS A CA 1
ATOM 3182 C C . LYS A 1 392 ? 38.185 42.832 25.431 1.00 88.07 404 LYS A C 1
ATOM 3183 O O . LYS A 1 392 ? 37.105 43.406 25.298 1.00 89.65 404 LYS A O 1
ATOM 3189 N N . SER A 1 393 ? 38.330 41.513 25.280 1.00 86.13 405 SER A N 1
ATOM 3190 C CA . SER A 1 393 ? 37.210 40.632 24.944 1.00 84.56 405 SER A CA 1
ATOM 3191 C C . SER A 1 393 ? 35.975 40.933 25.782 1.00 83.82 405 SER A C 1
ATOM 3192 O O . SER A 1 393 ? 34.836 40.882 25.309 1.00 82.03 405 SER A O 1
ATOM 3195 N N . ASN A 1 394 ? 36.215 41.254 27.039 1.00 84.46 406 ASN A N 1
ATOM 3196 C CA . ASN A 1 394 ? 35.135 41.559 27.955 1.00 86.93 406 ASN A CA 1
ATOM 3197 C C . ASN A 1 394 ? 34.556 42.955 27.725 1.00 87.89 406 ASN A C 1
ATOM 3198 O O . ASN A 1 394 ? 33.358 43.181 27.920 1.00 88.74 406 ASN A O 1
ATOM 3203 N N . LEU A 1 395 ? 35.397 43.894 27.304 1.00 88.02 407 LEU A N 1
ATOM 3204 C CA . LEU A 1 395 ? 34.919 45.248 27.068 1.00 87.88 407 LEU A CA 1
ATOM 3205 C C . LEU A 1 395 ? 34.103 45.295 25.801 1.00 88.22 407 LEU A C 1
ATOM 3206 O O . LEU A 1 395 ? 33.254 46.156 25.634 1.00 89.03 407 LEU A O 1
ATOM 3211 N N . LYS A 1 396 ? 34.371 44.359 24.906 1.00 89.31 408 LYS A N 1
ATOM 3212 C CA . LYS A 1 396 ? 33.661 44.290 23.640 1.00 91.23 408 LYS A CA 1
ATOM 3213 C C . LYS A 1 396 ? 32.256 43.746 23.838 1.00 93.03 408 LYS A C 1
ATOM 3214 O O . LYS A 1 396 ? 31.285 44.359 23.391 1.00 92.85 408 LYS A O 1
ATOM 3220 N N . ARG A 1 397 ? 32.149 42.596 24.504 1.00 95.20 409 ARG A N 1
ATOM 3221 C CA . ARG A 1 397 ? 30.844 41.977 24.736 1.00 96.64 409 ARG A CA 1
ATOM 3222 C C . ARG A 1 397 ? 29.971 42.946 25.521 1.00 95.83 409 ARG A C 1
ATOM 3223 O O . ARG A 1 397 ? 28.751 42.975 25.373 1.00 96.29 409 ARG A O 1
ATOM 3231 N N . ASN A 1 398 ? 30.612 43.742 26.360 1.00 94.71 410 ASN A N 1
ATOM 3232 C CA . ASN A 1 398 ? 29.899 44.706 27.166 1.00 93.83 410 ASN A CA 1
ATOM 3233 C C . ASN A 1 398 ? 29.327 45.828 26.311 1.00 92.99 410 ASN A C 1
ATOM 3234 O O . ASN A 1 398 ? 28.197 46.251 26.507 1.00 93.40 410 ASN A O 1
ATOM 3239 N N . THR A 1 399 ? 30.119 46.310 25.360 1.00 92.77 411 THR A N 1
ATOM 3240 C CA . THR A 1 399 ? 29.689 47.389 24.473 1.00 91.51 411 THR A CA 1
ATOM 3241 C C . THR A 1 399 ? 28.597 46.907 23.527 1.00 92.51 411 THR A C 1
ATOM 3242 O O . THR A 1 399 ? 27.589 47.586 23.333 1.00 91.39 411 THR A O 1
ATOM 3246 N N . ARG A 1 400 ? 28.805 45.732 22.940 1.00 94.54 412 ARG A N 1
ATOM 3247 C CA . ARG A 1 400 ? 27.834 45.158 22.018 1.00 97.28 412 ARG A CA 1
ATOM 3248 C C . ARG A 1 400 ? 26.486 45.015 22.700 1.00 98.56 412 ARG A C 1
ATOM 3249 O O . ARG A 1 400 ? 25.452 45.304 22.108 1.00 98.75 412 ARG A O 1
ATOM 3257 N N . GLN A 1 401 ? 26.502 44.567 23.949 1.00 100.61 413 GLN A N 1
ATOM 3258 C CA . GLN A 1 401 ? 25.269 44.380 24.708 1.00 102.57 413 GLN A CA 1
ATOM 3259 C C . GLN A 1 401 ? 24.618 45.728 24.999 1.00 102.26 413 GLN A C 1
ATOM 3260 O O . GLN A 1 401 ? 23.392 45.859 24.986 1.00 103.00 413 GLN A O 1
ATOM 3266 N N . ALA A 1 402 ? 25.443 46.737 25.242 1.00 101.00 414 ALA A N 1
ATOM 3267 C CA . ALA A 1 402 ? 24.930 48.065 25.523 1.00 100.93 414 ALA A CA 1
ATOM 3268 C C . ALA A 1 402 ? 24.483 48.734 24.237 1.00 101.92 414 ALA A C 1
ATOM 3269 O O . ALA A 1 402 ? 23.617 49.603 24.240 1.00 101.47 414 ALA A O 1
ATOM 3271 N N . ASP A 1 403 ? 25.093 48.335 23.132 1.00 103.61 415 ASP A N 1
ATOM 3272 C CA . ASP A 1 403 ? 24.728 48.896 21.850 1.00 104.73 415 ASP A CA 1
ATOM 3273 C C . ASP A 1 403 ? 23.357 48.380 21.431 1.00 106.52 415 ASP A C 1
ATOM 3274 O O . ASP A 1 403 ? 22.718 48.953 20.549 1.00 107.02 415 ASP A O 1
ATOM 3279 N N . PHE A 1 404 ? 22.897 47.313 22.088 1.00 108.25 416 PHE A N 1
ATOM 3280 C CA . PHE A 1 404 ? 21.575 46.757 21.804 1.00 109.59 416 PHE A CA 1
ATOM 3281 C C . PHE A 1 404 ? 20.535 47.550 22.587 1.00 111.65 416 PHE A C 1
A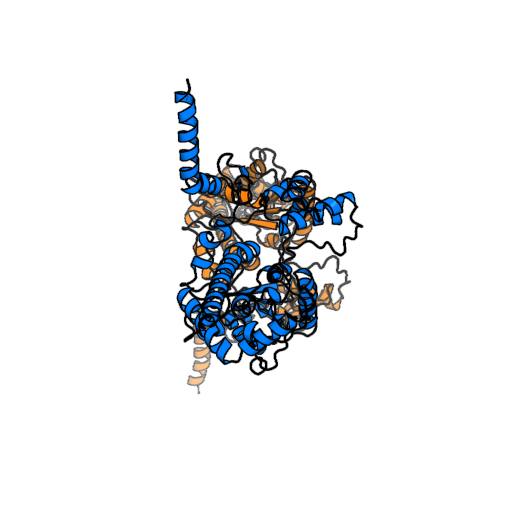TOM 3282 O O . PHE A 1 404 ? 19.338 47.338 22.433 1.00 112.47 416 PHE A O 1
ATOM 3290 N N . GLU A 1 405 ? 20.997 48.459 23.440 1.00 113.88 417 GLU A N 1
ATOM 3291 C CA . GLU A 1 405 ? 20.086 49.297 24.210 1.00 115.74 417 GLU A CA 1
ATOM 3292 C C . GLU A 1 405 ? 19.736 50.543 23.418 1.00 116.87 417 GLU A C 1
ATOM 3293 O O . GLU A 1 405 ? 18.603 51.006 23.442 1.00 116.72 417 GLU A O 1
ATOM 3299 N N . LYS A 1 406 ? 20.721 51.084 22.712 1.00 118.94 418 LYS A N 1
ATOM 3300 C CA . LYS A 1 406 ? 20.502 52.271 21.892 1.00 121.17 418 LYS A CA 1
ATOM 3301 C C . LYS A 1 406 ? 19.469 51.893 20.833 1.00 121.54 418 LYS A C 1
ATOM 3302 O O . LYS A 1 406 ? 18.542 52.653 20.535 1.00 120.92 418 LYS A O 1
ATOM 3308 N N . TRP A 1 407 ? 19.657 50.696 20.277 1.00 122.34 419 TRP A N 1
ATOM 3309 C CA . TRP A 1 407 ? 18.797 50.146 19.236 1.00 122.75 419 TRP A CA 1
ATOM 3310 C C . TRP A 1 407 ? 17.423 49.885 19.832 1.00 122.30 419 TRP A C 1
ATOM 3311 O O . TRP A 1 407 ? 16.484 49.514 19.134 1.00 122.18 419 TRP A O 1
ATOM 3322 N N . LYS A 1 408 ? 17.314 50.079 21.136 1.00 122.75 420 LYS A N 1
ATOM 3323 C CA . LYS A 1 408 ? 16.052 49.876 21.819 1.00 123.28 420 LYS A CA 1
ATOM 3324 C C . LYS A 1 408 ? 15.382 51.239 22.033 1.00 123.75 420 LYS A C 1
ATOM 3325 O O . LYS A 1 408 ? 14.482 51.380 22.860 1.00 123.44 420 LYS A O 1
ATOM 3331 N N . ILE A 1 409 ? 15.830 52.241 21.275 1.00 123.77 421 ILE A N 1
ATOM 3332 C CA . ILE A 1 409 ? 15.276 53.590 21.370 1.00 123.46 421 ILE A CA 1
ATOM 3333 C C . ILE A 1 409 ? 14.932 54.116 19.980 1.00 123.50 421 ILE A C 1
ATOM 3334 O O . ILE A 1 409 ? 13.734 54.359 19.737 1.00 123.93 421 ILE A O 1
ATOM 4812 N N . SER C 1 1 ? 63.661 52.527 59.542 1.00 80.37 13 SER B N 1
ATOM 4813 C CA . SER C 1 1 ? 64.090 53.197 60.806 1.00 80.04 13 SER B CA 1
ATOM 4814 C C . SER C 1 1 ? 64.640 54.606 60.579 1.00 79.18 13 SER B C 1
ATOM 4815 O O . SER C 1 1 ? 64.563 55.136 59.473 1.00 79.16 13 SER B O 1
ATOM 4818 N N . LYS C 1 2 ? 65.187 55.207 61.632 1.00 78.34 14 LYS B N 1
ATOM 4819 C CA . LYS C 1 2 ? 65.729 56.556 61.541 1.00 78.33 14 LYS B CA 1
ATOM 4820 C C . LYS C 1 2 ? 66.850 56.676 60.527 1.00 76.31 14 LYS B C 1
ATOM 4821 O O . LYS C 1 2 ? 67.941 56.158 60.727 1.00 75.26 14 LYS B O 1
ATOM 4827 N N . LYS C 1 3 ? 66.560 57.373 59.434 1.00 74.85 15 LYS B N 1
ATOM 4828 C CA . LYS C 1 3 ? 67.521 57.580 58.362 1.00 73.37 15 LYS B CA 1
ATOM 4829 C C . LYS C 1 3 ? 68.478 58.734 58.632 1.00 71.66 15 LYS B C 1
ATOM 4830 O O . LYS C 1 3 ? 68.174 59.629 59.417 1.00 71.36 15 LYS B O 1
ATOM 4836 N N . VAL C 1 4 ? 69.629 58.692 57.956 1.00 70.18 16 VAL B N 1
ATOM 4837 C CA . VAL C 1 4 ? 70.687 59.707 58.039 1.00 66.88 16 VAL B CA 1
ATOM 4838 C C . VAL C 1 4 ? 71.435 59.796 56.712 1.00 66.13 16 VAL B C 1
ATOM 4839 O O . VAL C 1 4 ? 72.006 58.808 56.251 1.00 66.29 16 VAL B O 1
ATOM 4843 N N . ILE C 1 5 ? 71.449 60.976 56.102 1.00 64.82 17 ILE B N 1
ATOM 4844 C CA . ILE C 1 5 ? 72.142 61.148 54.826 1.00 62.67 17 ILE B CA 1
ATOM 4845 C C . ILE C 1 5 ? 73.506 61.800 55.013 1.00 64.06 17 ILE B C 1
ATOM 4846 O O . ILE C 1 5 ? 73.633 62.791 55.731 1.00 65.96 17 ILE B O 1
ATOM 4851 N N . VAL C 1 6 ? 74.526 61.258 54.358 1.00 63.94 18 VAL B N 1
ATOM 4852 C CA . VAL C 1 6 ? 75.881 61.793 54.470 1.00 63.37 18 VAL B CA 1
ATOM 4853 C C . VAL C 1 6 ? 76.406 62.144 53.080 1.00 63.00 18 VAL B C 1
ATOM 4854 O O . VAL C 1 6 ? 76.167 61.424 52.114 1.00 63.75 18 VAL B O 1
ATOM 4858 N N . ILE C 1 7 ? 77.105 63.270 52.983 1.00 62.29 19 ILE B N 1
ATOM 4859 C CA . ILE C 1 7 ? 77.660 63.724 51.713 1.00 60.53 19 ILE B CA 1
ATOM 4860 C C . ILE C 1 7 ? 79.180 63.821 51.837 1.00 61.42 19 ILE B C 1
ATOM 4861 O O . ILE C 1 7 ? 79.697 64.621 52.638 1.00 61.29 19 ILE B O 1
ATOM 4866 N N . ALA C 1 8 ? 79.885 62.996 51.055 1.00 60.02 20 ALA B N 1
ATOM 4867 C CA . ALA C 1 8 ? 81.346 62.974 51.063 1.00 57.49 20 ALA B CA 1
ATOM 4868 C C . ALA C 1 8 ? 81.893 63.474 49.734 1.00 57.65 20 ALA B C 1
ATOM 4869 O O . ALA C 1 8 ? 81.147 63.634 48.757 1.00 57.25 20 ALA B O 1
ATOM 4871 N N . GLY C 1 9 ? 83.201 63.708 49.706 1.00 58.04 21 GLY B N 1
ATOM 4872 C CA . GLY C 1 9 ? 83.849 64.181 48.498 1.00 60.25 21 GLY B CA 1
ATOM 4873 C C . GLY C 1 9 ? 85.025 65.082 48.831 1.00 62.10 21 GLY B C 1
ATOM 4874 O O . GLY C 1 9 ? 85.273 65.380 50.003 1.00 62.77 21 GLY B O 1
ATOM 4875 N N . THR C 1 10 ? 85.749 65.515 47.802 1.00 62.81 22 THR B N 1
ATOM 4876 C CA . THR C 1 10 ? 86.903 66.397 47.975 1.00 63.92 22 THR B CA 1
ATOM 4877 C C . THR C 1 10 ? 86.453 67.836 48.171 1.00 65.43 22 THR B C 1
ATOM 4878 O O . THR C 1 10 ? 85.254 68.123 48.132 1.00 67.72 22 THR B O 1
ATOM 4882 N N . THR C 1 11 ? 87.410 68.737 48.380 1.00 65.57 23 THR B N 1
ATOM 4883 C CA . THR C 1 11 ? 87.090 70.149 48.574 1.00 66.53 23 THR B CA 1
ATOM 4884 C C . THR C 1 11 ? 86.605 70.785 47.278 1.00 66.02 23 THR B C 1
ATOM 4885 O O . THR C 1 11 ? 86.984 70.370 46.194 1.00 67.11 23 THR B O 1
ATOM 4889 N N . GLY C 1 12 ? 85.765 71.800 47.390 1.00 65.88 24 GLY B N 1
ATOM 4890 C CA . GLY C 1 12 ? 85.280 72.465 46.194 1.00 65.30 24 GLY B CA 1
ATOM 4891 C C . GLY C 1 12 ? 84.627 71.548 45.181 1.00 63.82 24 GLY B C 1
ATOM 4892 O O . GLY C 1 12 ? 85.014 71.507 44.017 1.00 63.39 24 GLY B O 1
ATOM 4893 N N . VAL C 1 13 ? 83.622 70.812 45.635 1.00 63.32 25 VAL B N 1
ATOM 4894 C CA . VAL C 1 13 ? 82.887 69.904 44.777 1.00 62.96 25 VAL B CA 1
ATOM 4895 C C . VAL C 1 13 ? 81.392 70.205 44.853 1.00 63.52 25 VAL B C 1
ATOM 4896 O O . VAL C 1 13 ? 80.589 69.637 44.119 1.00 63.44 25 VAL B O 1
ATOM 4900 N N . GLY C 1 14 ? 81.014 71.098 45.758 1.00 63.33 26 GLY B N 1
ATOM 4901 C CA . GLY C 1 14 ? 79.613 71.445 45.885 1.00 63.11 26 GLY B CA 1
ATOM 4902 C C . GLY C 1 14 ? 78.897 70.664 46.967 1.00 63.77 26 GLY B C 1
ATOM 4903 O O . GLY C 1 14 ? 77.672 70.504 46.916 1.00 63.01 26 GLY B O 1
ATOM 4904 N N . LYS C 1 15 ? 79.645 70.177 47.952 1.00 63.38 27 LYS B N 1
ATOM 4905 C CA . LYS C 1 15 ? 79.021 69.417 49.014 1.00 64.23 27 LYS B CA 1
ATOM 4906 C C . LYS C 1 15 ? 78.016 70.261 49.787 1.00 66.06 27 LYS B C 1
ATOM 4907 O O . LYS C 1 15 ? 76.857 69.863 49.941 1.00 67.57 27 LYS B O 1
ATOM 4913 N N . SER C 1 16 ? 78.450 71.425 50.266 1.00 67.36 28 SER B N 1
ATOM 4914 C CA . SER C 1 16 ? 77.559 72.293 51.022 1.00 66.67 28 SER B CA 1
ATOM 4915 C C . SER C 1 16 ? 76.403 72.686 50.121 1.00 67.34 28 SER B C 1
ATOM 4916 O O . SER C 1 16 ? 75.235 72.544 50.483 1.00 67.04 28 SER B O 1
ATOM 4919 N N . GLN C 1 17 ? 76.740 73.154 48.930 1.00 68.07 29 GLN B N 1
ATOM 4920 C CA . GLN C 1 17 ? 75.734 73.563 47.968 1.00 70.74 29 GLN B CA 1
ATOM 4921 C C . GLN C 1 17 ? 74.641 72.488 47.811 1.00 71.05 29 GLN B C 1
ATOM 4922 O O . GLN C 1 17 ? 73.448 72.800 47.765 1.00 70.86 29 GLN B O 1
ATOM 4928 N N . LEU C 1 18 ? 75.055 71.225 47.746 1.00 70.94 30 LEU B N 1
ATOM 4929 C CA . LEU C 1 18 ? 74.110 70.117 47.602 1.00 70.01 30 LEU B CA 1
ATOM 4930 C C . LEU C 1 18 ? 73.356 69.905 48.893 1.00 69.31 30 LEU B C 1
ATOM 4931 O O . LEU C 1 18 ? 72.135 69.793 48.898 1.00 69.66 30 LEU B O 1
ATOM 4936 N N . SER C 1 19 ? 74.100 69.843 49.987 1.00 68.82 31 SER B N 1
ATOM 4937 C CA . SER C 1 19 ? 73.508 69.611 51.292 1.00 68.79 31 SER B CA 1
ATOM 4938 C C . SER C 1 19 ? 72.301 70.496 51.532 1.00 68.86 31 SER B C 1
ATOM 4939 O O . SER C 1 19 ? 71.309 70.057 52.117 1.00 70.01 31 SER B O 1
ATOM 4942 N N . ILE C 1 20 ? 72.384 71.742 51.086 1.00 68.03 32 ILE B N 1
ATOM 4943 C CA . ILE C 1 20 ? 71.284 72.669 51.274 1.00 66.45 32 ILE B CA 1
ATOM 4944 C C . ILE C 1 20 ? 70.063 72.228 50.463 1.00 66.33 32 ILE B C 1
ATOM 4945 O O . ILE C 1 20 ? 68.957 72.081 51.002 1.00 64.12 32 ILE B O 1
ATOM 4950 N N . GLN C 1 21 ? 70.271 72.005 49.168 1.00 66.47 33 GLN B N 1
ATOM 4951 C CA . GLN C 1 21 ? 69.185 71.593 48.289 1.00 66.67 33 GLN B CA 1
ATOM 4952 C C . GLN C 1 21 ? 68.416 70.434 48.887 1.00 66.20 33 GLN B C 1
ATOM 4953 O O . GLN C 1 21 ? 67.200 70.476 48.977 1.00 66.12 33 GLN B O 1
ATOM 4959 N N . LEU C 1 22 ? 69.134 69.400 49.304 1.00 66.35 34 LEU B N 1
ATOM 4960 C CA . LEU C 1 22 ? 68.494 68.238 49.894 1.00 66.67 34 LEU B CA 1
ATOM 4961 C C . LEU C 1 22 ? 67.760 68.622 51.181 1.00 67.89 34 LEU B C 1
ATOM 4962 O O . LEU C 1 22 ? 66.601 68.238 51.379 1.00 67.99 34 LEU B O 1
ATOM 4967 N N . ALA C 1 23 ? 68.426 69.385 52.047 1.00 67.70 35 ALA B N 1
ATOM 4968 C CA . ALA C 1 23 ? 67.823 69.809 53.306 1.00 67.04 35 ALA B CA 1
ATOM 4969 C C . ALA C 1 23 ? 66.439 70.407 53.098 1.00 67.21 35 ALA B C 1
ATOM 4970 O O . ALA C 1 23 ? 65.500 70.076 53.826 1.00 66.68 35 ALA B O 1
ATOM 4972 N N . GLN C 1 24 ? 66.322 71.294 52.110 1.00 68.09 36 GLN B N 1
A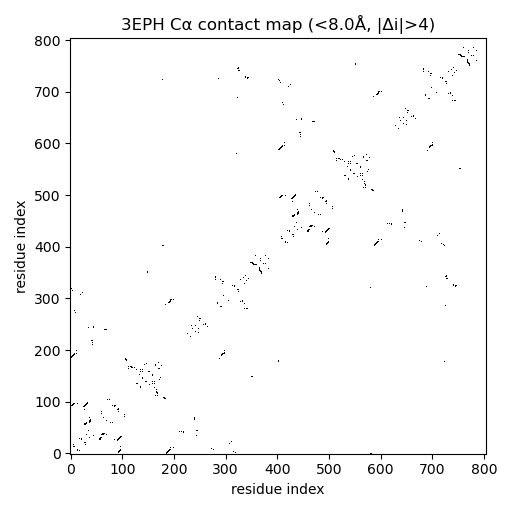TOM 4973 C CA . GLN C 1 24 ? 65.048 71.935 51.793 1.00 69.25 36 GLN B CA 1
ATOM 4974 C C . GLN C 1 24 ? 64.086 70.898 51.272 1.00 70.20 36 GLN B C 1
ATOM 4975 O O . GLN C 1 24 ? 63.044 70.645 51.866 1.00 71.24 36 GLN B O 1
ATOM 4981 N N . LYS C 1 25 ? 64.454 70.297 50.148 1.00 71.48 37 LYS B N 1
ATOM 4982 C CA . LYS C 1 25 ? 63.642 69.264 49.508 1.00 71.92 37 LYS B CA 1
ATOM 4983 C C . LYS C 1 25 ? 63.172 68.125 50.409 1.00 70.49 37 LYS B C 1
ATOM 4984 O O . LYS C 1 25 ? 62.086 67.608 50.208 1.00 71.26 37 LYS B O 1
ATOM 4990 N N . PHE C 1 26 ? 63.972 67.728 51.393 1.00 69.01 38 PHE B N 1
ATOM 4991 C CA . PHE C 1 26 ? 63.581 66.615 52.258 1.00 68.95 38 PHE B CA 1
ATOM 4992 C C . PHE C 1 26 ? 63.407 66.899 53.740 1.00 69.47 38 PHE B C 1
ATOM 4993 O O . PHE C 1 26 ? 63.304 65.965 54.552 1.00 68.13 38 PHE B O 1
ATOM 5001 N N . ASN C 1 27 ? 63.368 68.184 54.083 1.00 70.46 39 ASN B N 1
ATOM 5002 C CA . ASN C 1 27 ? 63.170 68.620 55.464 1.00 71.34 39 ASN B CA 1
ATOM 5003 C C . ASN C 1 27 ? 64.241 68.087 56.400 1.00 70.50 39 ASN B C 1
ATOM 5004 O O . ASN C 1 27 ? 63.993 67.199 57.206 1.00 71.32 39 ASN B O 1
ATOM 5009 N N . GLY C 1 28 ? 65.439 68.635 56.306 1.00 69.70 40 GLY B N 1
ATOM 5010 C CA . GLY C 1 28 ? 66.487 68.163 57.183 1.00 69.59 40 GLY B CA 1
ATOM 5011 C C . GLY C 1 28 ? 67.381 69.294 57.629 1.00 70.21 40 GLY B C 1
ATOM 5012 O O . GLY C 1 28 ? 67.190 70.446 57.217 1.00 69.88 40 GLY B O 1
ATOM 5013 N N . GLU C 1 29 ? 68.358 68.967 58.471 1.00 69.92 41 GLU B N 1
ATOM 5014 C CA . GLU C 1 29 ? 69.298 69.963 58.969 1.00 69.88 41 GLU B CA 1
ATOM 5015 C C . GLU C 1 29 ? 70.722 69.472 58.767 1.00 68.84 41 GLU B C 1
ATOM 5016 O O . GLU C 1 29 ? 71.003 68.278 58.912 1.00 70.20 41 GLU B O 1
ATOM 5022 N N . VAL C 1 30 ? 71.617 70.400 58.437 1.00 65.79 42 VAL B N 1
ATOM 5023 C CA . VAL C 1 30 ? 73.019 70.082 58.189 1.00 62.37 42 VAL B CA 1
ATOM 5024 C C . VAL C 1 30 ? 73.839 69.898 59.459 1.00 61.25 42 VAL B C 1
ATOM 5025 O O . VAL C 1 30 ? 73.584 70.530 60.478 1.00 60.98 42 VAL B O 1
ATOM 5029 N N . ILE C 1 31 ? 74.827 69.014 59.384 1.00 61.31 43 ILE B N 1
ATOM 5030 C CA . ILE C 1 31 ? 75.726 68.734 60.499 1.00 59.85 43 ILE B CA 1
ATOM 5031 C C . ILE C 1 31 ? 77.123 68.741 59.913 1.00 61.35 43 ILE B C 1
ATOM 5032 O O . ILE C 1 31 ? 77.468 67.837 59.170 1.00 63.84 43 ILE B O 1
ATOM 5037 N N . ASN C 1 32 ? 77.932 69.744 60.232 1.00 61.89 44 ASN B N 1
ATOM 5038 C CA . ASN C 1 32 ? 79.274 69.804 59.673 1.00 62.02 44 ASN B CA 1
ATOM 5039 C C . ASN C 1 32 ? 80.191 68.710 60.214 1.00 64.25 44 ASN B C 1
ATOM 5040 O O . ASN C 1 32 ? 80.096 68.310 61.377 1.00 65.22 44 ASN B O 1
ATOM 5045 N N . SER C 1 33 ? 81.067 68.200 59.355 1.00 66.12 45 SER B N 1
ATOM 5046 C CA . SER C 1 33 ? 81.999 67.168 59.774 1.00 67.45 45 SER B CA 1
ATOM 5047 C C . SER C 1 33 ? 83.412 67.592 59.420 1.00 68.18 45 SER B C 1
ATOM 5048 O O . SER C 1 33 ? 84.354 66.805 59.509 1.00 68.62 45 SER B O 1
ATOM 5051 N N . ASP C 1 34 ? 83.558 68.848 59.019 1.00 69.25 46 ASP B N 1
ATOM 5052 C CA . ASP C 1 34 ? 84.869 69.378 58.687 1.00 70.00 46 ASP B CA 1
ATOM 5053 C C . ASP C 1 34 ? 85.645 69.694 59.966 1.00 69.49 46 ASP B C 1
ATOM 5054 O O . ASP C 1 34 ? 85.217 70.536 60.758 1.00 69.48 46 ASP B O 1
ATOM 5059 N N . SER C 1 35 ? 86.790 69.043 60.159 1.00 68.24 47 SER B N 1
ATOM 5060 C CA . SER C 1 35 ? 87.565 69.252 61.375 1.00 67.70 47 SER B CA 1
ATOM 5061 C C . SER C 1 35 ? 88.061 70.681 61.560 1.00 67.84 47 SER B C 1
ATOM 5062 O O . SER C 1 35 ? 88.434 71.074 62.667 1.00 69.28 47 SER B O 1
ATOM 5065 N N . MET C 1 36 ? 88.085 71.469 60.497 1.00 67.30 48 MET B N 1
ATOM 5066 C CA . MET C 1 36 ? 88.520 72.845 60.672 1.00 66.58 48 MET B CA 1
ATOM 5067 C C . MET C 1 36 ? 87.363 73.818 60.733 1.00 67.20 48 MET B C 1
ATOM 5068 O O . MET C 1 36 ? 87.537 74.920 61.223 1.00 68.17 48 MET B O 1
ATOM 5073 N N . GLN C 1 37 ? 86.190 73.441 60.233 1.00 67.80 49 GLN B N 1
ATOM 5074 C CA . GLN C 1 37 ? 85.061 74.355 60.273 1.00 69.67 49 GLN B CA 1
ATOM 5075 C C . GLN C 1 37 ? 84.403 74.367 61.630 1.00 72.45 49 GLN B C 1
ATOM 5076 O O . GLN C 1 37 ? 83.433 75.089 61.850 1.00 74.21 49 GLN B O 1
ATOM 5082 N N . VAL C 1 38 ? 84.928 73.570 62.547 1.00 74.81 50 VAL B N 1
ATOM 5083 C CA . VAL C 1 38 ? 84.356 73.528 63.876 1.00 78.07 50 VAL B CA 1
ATOM 5084 C C . VAL C 1 38 ? 84.876 74.658 64.744 1.00 80.53 50 VAL B C 1
ATOM 5085 O O . VAL C 1 38 ? 84.394 74.839 65.865 1.00 81.87 50 VAL B O 1
ATOM 5089 N N . TYR C 1 39 ? 85.851 75.416 64.237 1.00 81.44 51 TYR B N 1
ATOM 5090 C CA . TYR C 1 39 ? 86.421 76.520 65.002 1.00 82.61 51 TYR B CA 1
ATOM 5091 C C . TYR C 1 39 ? 85.678 77.824 64.805 1.00 84.64 51 TYR B C 1
ATOM 5092 O O . TYR C 1 39 ? 84.938 77.993 63.825 1.00 84.74 51 TYR B O 1
ATOM 5101 N N . LYS C 1 40 ? 85.906 78.751 65.733 1.00 85.76 52 LYS B N 1
ATOM 5102 C CA . LYS C 1 40 ? 85.258 80.047 65.697 1.00 86.82 52 LYS B CA 1
ATOM 5103 C C . LYS C 1 40 ? 85.761 80.949 64.576 1.00 87.17 52 LYS B C 1
ATOM 5104 O O . LYS C 1 40 ? 86.943 80.936 64.225 1.00 85.32 52 LYS B O 1
ATOM 5110 N N . ASP C 1 41 ? 84.834 81.720 64.014 1.00 88.87 53 ASP B N 1
ATOM 5111 C CA . ASP C 1 41 ? 85.131 82.670 62.951 1.00 90.74 53 ASP B CA 1
ATOM 5112 C C . ASP C 1 41 ? 86.036 82.081 61.872 1.00 89.71 53 ASP B C 1
ATOM 5113 O O . ASP C 1 41 ? 85.900 80.919 61.501 1.00 90.05 53 ASP B O 1
ATOM 5118 N N . ILE C 1 42 ? 86.954 82.907 61.377 1.00 89.02 54 ILE B N 1
ATOM 5119 C CA . ILE C 1 42 ? 87.913 82.524 60.348 1.00 87.25 54 ILE B CA 1
ATOM 5120 C C . ILE C 1 42 ? 87.211 81.758 59.216 1.00 85.88 54 ILE B C 1
ATOM 5121 O O . ILE C 1 42 ? 87.705 80.737 58.750 1.00 88.38 54 ILE B O 1
ATOM 5126 N N . PRO C 1 43 ? 86.060 82.270 58.735 1.00 83.18 55 PRO B N 1
ATOM 5127 C CA . PRO C 1 43 ? 85.273 81.645 57.669 1.00 81.85 55 PRO B CA 1
ATOM 5128 C C . PRO C 1 43 ? 85.852 81.623 56.256 1.00 81.88 55 PRO B C 1
ATOM 5129 O O . PRO C 1 43 ? 85.661 80.652 55.531 1.00 82.39 55 PRO B O 1
ATOM 5133 N N . ILE C 1 44 ? 86.533 82.687 55.844 1.00 81.86 56 ILE B N 1
ATOM 5134 C CA . ILE C 1 44 ? 87.098 82.725 54.493 1.00 81.45 56 ILE B CA 1
ATOM 5135 C C . ILE C 1 44 ? 88.065 81.565 54.199 1.00 80.58 56 ILE B C 1
ATOM 5136 O O . ILE C 1 44 ? 87.850 80.802 53.256 1.00 80.18 56 ILE B O 1
ATOM 5141 N N . ILE C 1 45 ? 89.110 81.412 55.013 1.00 79.57 57 ILE B N 1
ATOM 5142 C CA . ILE C 1 45 ? 90.097 80.356 54.775 1.00 78.56 57 ILE B CA 1
ATOM 5143 C C . ILE C 1 45 ? 89.621 78.965 55.159 1.00 78.21 57 ILE B C 1
ATOM 5144 O O . ILE C 1 45 ? 90.070 77.963 54.584 1.00 79.38 57 ILE B O 1
ATOM 5149 N N . THR C 1 46 ? 88.731 78.905 56.147 1.00 76.46 58 THR B N 1
ATOM 5150 C CA . THR C 1 46 ? 88.175 77.637 56.604 1.00 73.80 58 THR B CA 1
ATOM 5151 C C . THR C 1 46 ? 86.980 77.297 55.709 1.00 72.60 58 THR B C 1
ATOM 5152 O O . THR C 1 46 ? 86.262 76.340 55.943 1.00 71.04 58 THR B O 1
ATOM 5156 N N . ASN C 1 47 ? 86.792 78.115 54.681 1.00 73.51 59 ASN B N 1
ATOM 5157 C CA . ASN C 1 47 ? 85.721 77.975 53.698 1.00 74.19 59 ASN B CA 1
ATOM 5158 C C . ASN C 1 47 ? 84.355 77.546 54.234 1.00 74.42 59 ASN B C 1
ATOM 5159 O O . ASN C 1 47 ? 83.820 76.514 53.823 1.00 75.51 59 ASN B O 1
ATOM 5164 N N . LYS C 1 48 ? 83.783 78.331 55.144 1.00 73.43 60 LYS B N 1
ATOM 5165 C CA . LYS C 1 48 ? 82.468 78.004 55.676 1.00 72.16 60 LYS B CA 1
ATOM 5166 C C . LYS C 1 48 ? 81.426 78.464 54.670 1.00 72.80 60 LYS B C 1
ATOM 5167 O O . LYS C 1 48 ? 81.608 79.482 54.010 1.00 73.63 60 LYS B O 1
ATOM 5173 N N . HIS C 1 49 ? 80.338 77.718 54.541 1.00 72.92 61 HIS B N 1
ATOM 5174 C CA . HIS C 1 49 ? 79.279 78.095 53.612 1.00 74.11 61 HIS B CA 1
ATOM 5175 C C . HIS C 1 49 ? 78.531 79.309 54.188 1.00 75.61 61 HIS B C 1
ATOM 5176 O O . HIS C 1 49 ? 77.925 79.216 55.254 1.00 74.68 61 HIS B O 1
ATOM 5183 N N . PRO C 1 50 ? 78.566 80.462 53.489 1.00 77.96 62 PRO B N 1
ATOM 5184 C CA . PRO C 1 50 ? 77.898 81.698 53.932 1.00 80.54 62 PRO B CA 1
ATOM 5185 C C . PRO C 1 50 ? 76.450 81.532 54.376 1.00 82.41 62 PRO B C 1
ATOM 5186 O O . PRO C 1 50 ? 75.711 80.745 53.789 1.00 84.32 62 PRO B O 1
ATOM 5190 N N . LEU C 1 51 ? 76.033 82.281 55.391 1.00 83.53 63 LEU B N 1
ATOM 5191 C CA . LEU C 1 51 ? 74.660 82.163 55.870 1.00 85.85 63 LEU B CA 1
ATOM 5192 C C . LEU C 1 51 ? 73.609 82.517 54.833 1.00 87.68 63 LEU B C 1
ATOM 5193 O O . LEU C 1 51 ? 72.642 81.781 54.643 1.00 88.12 63 LEU B O 1
ATOM 5198 N N . GLN C 1 52 ? 73.789 83.640 54.151 1.00 89.42 64 GLN B N 1
ATOM 5199 C CA . GLN C 1 52 ? 72.806 84.052 53.160 1.00 90.97 64 GLN B CA 1
ATOM 5200 C C . GLN C 1 52 ? 72.713 83.096 51.980 1.00 89.12 64 GLN B C 1
ATOM 5201 O O . GLN C 1 52 ? 72.199 83.441 50.917 1.00 89.23 64 GLN B O 1
ATOM 5207 N N . GLU C 1 53 ? 73.202 81.883 52.195 1.00 87.79 65 GLU B N 1
ATOM 5208 C CA . GLU C 1 53 ? 73.190 80.848 51.178 1.00 87.10 65 GLU B CA 1
ATOM 5209 C C . GLU C 1 53 ? 72.823 79.529 51.820 1.00 83.60 65 GLU B C 1
ATOM 5210 O O . GLU C 1 53 ? 73.088 78.471 51.264 1.00 82.58 65 GLU B O 1
ATOM 5216 N N . ARG C 1 54 ? 72.239 79.601 53.009 1.00 80.29 66 ARG B N 1
ATOM 5217 C CA . ARG C 1 54 ? 71.833 78.407 53.726 1.00 77.32 66 ARG B CA 1
ATOM 5218 C C . ARG C 1 54 ? 70.318 78.295 53.791 1.00 76.87 66 ARG B C 1
ATOM 5219 O O . ARG C 1 54 ? 69.791 77.380 54.421 1.00 76.61 66 ARG B O 1
ATOM 5227 N N . GLU C 1 55 ? 69.626 79.225 53.140 1.00 76.16 67 GLU B N 1
ATOM 5228 C CA . GLU C 1 55 ? 68.166 79.227 53.113 1.00 76.47 67 GLU B CA 1
ATOM 5229 C C . GLU C 1 55 ? 67.579 79.016 54.497 1.00 75.42 67 GLU B C 1
ATOM 5230 O O . GLU C 1 55 ? 66.466 78.507 54.633 1.00 75.13 67 GLU B O 1
ATOM 5236 N N . GLY C 1 56 ? 68.340 79.385 55.521 1.00 74.89 68 GLY B N 1
ATOM 5237 C CA . GLY C 1 56 ? 67.862 79.238 56.882 1.00 74.27 68 GLY B CA 1
ATOM 5238 C C . GLY C 1 56 ? 67.963 77.822 57.415 1.00 73.98 68 GLY B C 1
ATOM 5239 O O . GLY C 1 56 ? 67.512 77.530 58.529 1.00 74.62 68 GLY B O 1
ATOM 5240 N N . ILE C 1 57 ? 68.559 76.931 56.628 1.00 71.90 69 ILE B N 1
ATOM 5241 C CA . ILE C 1 57 ? 68.703 75.556 57.060 1.00 67.99 69 ILE B CA 1
ATOM 5242 C C . ILE C 1 57 ? 69.642 75.490 58.279 1.00 66.54 69 ILE B C 1
ATOM 5243 O O . ILE C 1 57 ? 70.768 76.000 58.256 1.00 64.39 69 ILE B O 1
ATOM 5248 N N . PRO C 1 58 ? 69.170 74.886 59.379 1.00 65.00 70 PRO B N 1
ATOM 5249 C CA . PRO C 1 58 ? 69.963 74.747 60.606 1.00 65.78 70 PRO B CA 1
ATOM 5250 C C . PRO C 1 58 ? 71.292 74.035 60.362 1.00 66.99 70 PRO B C 1
ATOM 5251 O O . PRO C 1 58 ? 71.371 73.138 59.532 1.00 69.62 70 PRO B O 1
ATOM 5255 N N . HIS C 1 59 ? 72.333 74.421 61.084 1.00 67.25 71 HIS B N 1
ATOM 5256 C CA . HIS C 1 59 ? 73.626 73.759 60.951 1.00 67.70 71 HIS B CA 1
ATOM 5257 C C . HIS C 1 59 ? 74.096 73.388 62.340 1.00 68.85 71 HIS B C 1
ATOM 5258 O O . HIS C 1 59 ? 73.824 74.125 63.282 1.00 71.41 71 HIS B O 1
ATOM 5265 N N . HIS C 1 60 ? 74.783 72.259 62.482 1.00 69.11 72 HIS B N 1
ATOM 5266 C CA . HIS C 1 60 ? 75.255 71.830 63.796 1.00 70.78 72 HIS B CA 1
ATOM 5267 C C . HIS C 1 60 ? 76.733 71.471 63.810 1.00 70.88 72 HIS B C 1
ATOM 5268 O O . HIS C 1 60 ? 77.369 71.385 62.765 1.00 71.26 72 HIS B O 1
ATOM 5275 N N . VAL C 1 61 ? 77.273 71.259 65.004 1.00 70.68 73 VAL B N 1
ATOM 5276 C CA . VAL C 1 61 ? 78.679 70.893 65.157 1.00 70.92 73 VAL B CA 1
ATOM 5277 C C . VAL C 1 61 ? 79.565 71.685 64.199 1.00 70.73 73 VAL B C 1
ATOM 5278 O O . VAL C 1 61 ? 80.409 71.126 63.509 1.00 71.68 73 VAL B O 1
ATOM 5282 N N . MET C 1 62 ? 79.381 72.994 64.171 1.00 71.45 74 MET B N 1
ATOM 5283 C CA . MET C 1 62 ? 80.139 73.844 63.271 1.00 72.29 74 MET B CA 1
ATOM 5284 C C . MET C 1 62 ? 80.329 75.228 63.847 1.00 74.08 74 MET B C 1
ATOM 5285 O O . MET C 1 62 ? 79.360 75.862 64.238 1.00 74.73 74 MET B O 1
ATOM 5290 N N . ASN C 1 63 ? 81.573 75.700 63.885 1.00 76.58 75 ASN B N 1
ATOM 5291 C CA . ASN C 1 63 ? 81.898 77.037 64.414 1.00 78.42 75 ASN B CA 1
ATOM 5292 C C . ASN C 1 63 ? 81.420 77.233 65.857 1.00 78.52 75 ASN B C 1
ATOM 5293 O O . ASN C 1 63 ? 80.412 77.871 66.120 1.00 79.17 75 ASN B O 1
ATOM 5298 N N . HIS C 1 64 ? 82.175 76.698 66.797 1.00 79.07 76 HIS B N 1
ATOM 5299 C CA . HIS C 1 64 ? 81.792 76.775 68.192 1.00 80.41 76 HIS B CA 1
ATOM 5300 C C . HIS C 1 64 ? 82.991 76.467 69.076 1.00 80.60 76 HIS B C 1
ATOM 5301 O O . HIS C 1 64 ? 82.950 76.630 70.295 1.00 79.91 76 HIS B O 1
ATOM 5308 N N . VAL C 1 65 ? 84.068 76.013 68.453 1.00 81.05 77 VAL B N 1
ATOM 5309 C CA . VAL C 1 65 ? 85.260 75.673 69.202 1.00 80.92 77 VAL B CA 1
ATOM 5310 C C . VAL C 1 65 ? 86.176 76.889 69.251 1.00 80.93 77 VAL B C 1
ATOM 5311 O O . VAL C 1 65 ? 86.358 77.589 68.249 1.00 79.47 77 VAL B O 1
ATOM 5315 N N . ASP C 1 66 ? 86.722 77.142 70.439 1.00 81.48 78 ASP B N 1
ATOM 5316 C CA . ASP C 1 66 ? 87.631 78.260 70.658 1.00 82.71 78 ASP B CA 1
ATOM 5317 C C . ASP C 1 66 ? 89.040 77.902 70.196 1.00 81.66 78 ASP B C 1
ATOM 5318 O O . ASP C 1 66 ? 89.499 76.777 70.413 1.00 81.80 78 ASP B O 1
ATOM 5323 N N . TRP C 1 67 ? 89.732 78.864 69.590 1.00 79.90 79 TRP B N 1
ATOM 5324 C CA . TRP C 1 67 ? 91.077 78.628 69.084 1.00 79.08 79 TRP B CA 1
ATOM 5325 C C . TRP C 1 67 ? 92.021 78.055 70.125 1.00 79.76 79 TRP B C 1
ATOM 5326 O O . TRP C 1 67 ? 93.122 77.599 69.790 1.00 80.14 79 TRP B O 1
ATOM 5337 N N . SER C 1 68 ? 91.577 78.074 71.378 1.00 80.14 80 SER B N 1
ATOM 5338 C CA . SER C 1 68 ? 92.354 77.575 72.509 1.00 80.03 80 SER B CA 1
ATOM 5339 C C . SER C 1 68 ? 92.111 76.089 72.780 1.00 80.69 80 SER B C 1
ATOM 5340 O O . SER C 1 68 ? 92.856 75.456 73.535 1.00 78.29 80 SER B O 1
ATOM 5343 N N . GLU C 1 69 ? 91.064 75.548 72.157 1.00 82.33 81 GLU B N 1
ATOM 5344 C CA . GLU C 1 69 ? 90.682 74.150 72.321 1.00 83.46 81 GLU B CA 1
ATOM 5345 C C . GLU C 1 69 ? 91.235 73.292 71.193 1.00 84.31 81 GLU B C 1
ATOM 5346 O O . GLU C 1 69 ? 91.596 73.792 70.124 1.00 84.01 81 GLU B O 1
ATOM 5352 N N . GLU C 1 70 ? 91.267 71.989 71.438 1.00 84.91 82 GLU B N 1
ATOM 5353 C CA . GLU C 1 70 ? 91.752 71.029 70.463 1.00 85.97 82 GLU B CA 1
ATOM 5354 C C . GLU C 1 70 ? 90.699 69.957 70.147 1.00 86.96 82 GLU B C 1
ATOM 5355 O O . GLU C 1 70 ? 90.629 68.925 70.816 1.00 88.68 82 GLU B O 1
ATOM 5361 N N . TYR C 1 71 ? 89.891 70.207 69.118 1.00 86.35 83 TYR B N 1
ATOM 5362 C CA . TYR C 1 71 ? 88.833 69.287 68.680 1.00 84.62 83 TYR B CA 1
ATOM 5363 C C . TYR C 1 71 ? 89.438 67.930 68.282 1.00 84.05 83 TYR B C 1
ATOM 5364 O O . TYR C 1 71 ? 90.632 67.834 67.989 1.00 82.41 83 TYR B O 1
ATOM 5373 N N . TYR C 1 72 ? 88.615 66.887 68.274 1.00 84.19 84 TYR B N 1
ATOM 5374 C CA . TYR C 1 72 ? 89.083 65.559 67.905 1.00 84.84 84 TYR B CA 1
ATOM 5375 C C . TYR C 1 72 ? 87.914 64.594 67.700 1.00 84.78 84 TYR B C 1
ATOM 5376 O O . TYR C 1 72 ? 86.756 64.974 67.856 1.00 83.55 84 TYR B O 1
ATOM 5385 N N . SER C 1 73 ? 88.231 63.349 67.345 1.00 85.52 85 SER B N 1
ATOM 5386 C CA . SER C 1 73 ? 87.230 62.312 67.085 1.00 86.47 85 SER B CA 1
ATOM 5387 C C . SER C 1 73 ? 86.093 62.234 68.067 1.00 87.07 85 SER B C 1
ATOM 5388 O O . SER C 1 73 ? 84.971 62.606 67.742 1.00 87.67 85 SER B O 1
ATOM 5391 N N . HIS C 1 74 ? 86.364 61.736 69.265 1.00 87.94 86 HIS B N 1
ATOM 5392 C CA . HIS C 1 74 ? 85.300 61.629 70.248 1.00 89.60 86 HIS B CA 1
ATOM 5393 C C . HIS C 1 74 ? 84.503 62.916 70.429 1.00 88.72 86 HIS B C 1
ATOM 5394 O O . HIS C 1 74 ? 83.274 62.877 70.497 1.00 89.60 86 HIS B O 1
ATOM 5401 N N . ARG C 1 75 ? 85.190 64.050 70.507 1.00 86.31 87 ARG B N 1
ATOM 5402 C CA . ARG C 1 75 ? 84.508 65.330 70.661 1.00 84.06 87 ARG B CA 1
ATOM 5403 C C . ARG C 1 75 ? 83.445 65.426 69.563 1.00 82.80 87 ARG B C 1
ATOM 5404 O O . ARG C 1 75 ? 82.364 65.967 69.769 1.00 82.57 87 ARG B O 1
ATOM 5412 N N . PHE C 1 76 ? 83.758 64.874 68.396 1.00 81.38 88 PHE B N 1
ATOM 5413 C CA . PHE C 1 76 ? 82.830 64.897 67.273 1.00 79.26 88 PHE B CA 1
ATOM 5414 C C . PHE C 1 76 ? 81.766 63.822 67.444 1.00 79.00 88 PHE B C 1
ATOM 5415 O O . PHE C 1 76 ? 80.589 64.049 67.168 1.00 78.76 88 PHE B O 1
ATOM 5423 N N . GLU C 1 77 ? 82.183 62.648 67.903 1.00 78.41 89 GLU B N 1
ATOM 5424 C CA . GLU C 1 77 ? 81.262 61.541 68.094 1.00 78.36 89 GLU B CA 1
ATOM 5425 C C . GLU C 1 77 ? 80.094 61.918 68.996 1.00 78.91 89 GLU B C 1
ATOM 5426 O O . GLU C 1 77 ? 78.934 61.634 68.687 1.00 79.65 89 GLU B O 1
ATOM 5432 N N . THR C 1 78 ? 80.399 62.560 70.115 1.00 78.70 90 THR B N 1
ATOM 5433 C CA . THR C 1 78 ? 79.358 62.960 71.045 1.00 77.35 90 THR B CA 1
ATOM 5434 C C . THR C 1 78 ? 78.523 64.092 70.462 1.00 76.74 90 THR B C 1
ATOM 5435 O O . THR C 1 78 ? 77.299 64.030 70.484 1.00 75.64 90 THR B O 1
ATOM 5439 N N . GLU C 1 79 ? 79.189 65.115 69.930 1.00 77.43 91 GLU B N 1
ATOM 5440 C CA . GLU C 1 79 ? 78.507 66.270 69.334 1.00 78.50 91 GLU B CA 1
ATOM 5441 C C . GLU C 1 79 ? 77.645 65.906 68.114 1.00 78.65 91 GLU B C 1
ATOM 5442 O O . GLU C 1 79 ? 76.472 66.298 68.016 1.00 77.01 91 GLU B O 1
ATOM 5448 N N . CYS C 1 80 ? 78.233 65.156 67.186 1.00 79.35 92 CYS B N 1
ATOM 5449 C CA . CYS C 1 80 ? 77.524 64.723 65.992 1.00 80.39 92 CYS B CA 1
ATOM 5450 C C . CYS C 1 80 ? 76.363 63.825 66.369 1.00 80.31 92 CYS B C 1
ATOM 5451 O O . CYS C 1 80 ? 75.286 63.894 65.773 1.00 80.89 92 CYS B O 1
ATOM 5454 N N . MET C 1 81 ? 76.583 62.968 67.353 1.00 79.43 93 MET B N 1
ATOM 5455 C CA . MET C 1 81 ? 75.533 62.072 67.769 1.00 80.56 93 MET B CA 1
ATOM 5456 C C . MET C 1 81 ? 74.341 62.837 68.356 1.00 81.44 93 MET B C 1
ATOM 5457 O O . MET C 1 81 ? 73.187 62.538 68.037 1.00 80.74 93 MET B O 1
ATOM 5462 N N . ASN C 1 82 ? 74.610 63.831 69.202 1.00 81.75 94 ASN B N 1
ATOM 5463 C CA . ASN C 1 82 ? 73.523 64.608 69.788 1.00 81.81 94 ASN B CA 1
ATOM 5464 C C . ASN C 1 82 ? 72.694 65.243 68.691 1.00 82.02 94 ASN B C 1
ATOM 5465 O O . ASN C 1 82 ? 71.479 65.116 68.684 1.00 82.80 94 ASN B O 1
ATOM 5470 N N . ALA C 1 83 ? 73.352 65.933 67.767 1.00 82.30 95 ALA B N 1
ATOM 5471 C CA . ALA C 1 83 ? 72.648 66.578 66.665 1.00 82.66 95 ALA B CA 1
ATOM 5472 C C . ALA C 1 83 ? 71.705 65.598 65.966 1.00 82.81 95 ALA B C 1
ATOM 5473 O O . ALA C 1 83 ? 70.565 65.942 65.652 1.00 81.87 95 ALA B O 1
ATOM 5475 N N . ILE C 1 84 ? 72.194 64.380 65.723 1.00 84.00 96 ILE B N 1
ATOM 5476 C CA . ILE C 1 84 ? 71.409 63.337 65.057 1.00 83.82 96 ILE B CA 1
ATOM 5477 C C . ILE C 1 84 ? 70.134 63.097 65.841 1.00 83.31 96 ILE B C 1
ATOM 5478 O O . ILE C 1 84 ? 69.037 63.312 65.329 1.00 82.23 96 ILE B O 1
ATOM 5483 N N . GLU C 1 85 ? 70.305 62.666 67.091 1.00 83.28 97 GLU B N 1
ATOM 5484 C CA . GLU C 1 85 ? 69.199 62.384 68.009 1.00 83.65 97 GLU B CA 1
ATOM 5485 C C . GLU C 1 85 ? 68.216 63.556 68.001 1.00 83.30 97 GLU B C 1
ATOM 5486 O O . GLU C 1 85 ? 67.033 63.392 67.705 1.00 82.78 97 GLU B O 1
ATOM 5492 N N . ASP C 1 86 ? 68.725 64.740 68.329 1.00 82.04 98 ASP B N 1
ATOM 5493 C CA . ASP C 1 86 ? 67.926 65.950 68.377 1.00 81.20 98 ASP B CA 1
ATOM 5494 C C . ASP C 1 86 ? 67.146 66.177 67.088 1.00 80.02 98 ASP B C 1
ATOM 5495 O O . ASP C 1 86 ? 65.928 66.358 67.117 1.00 80.45 98 ASP B O 1
ATOM 5500 N N . ILE C 1 87 ? 67.835 66.155 65.957 1.00 78.84 99 ILE B N 1
ATOM 5501 C CA . ILE C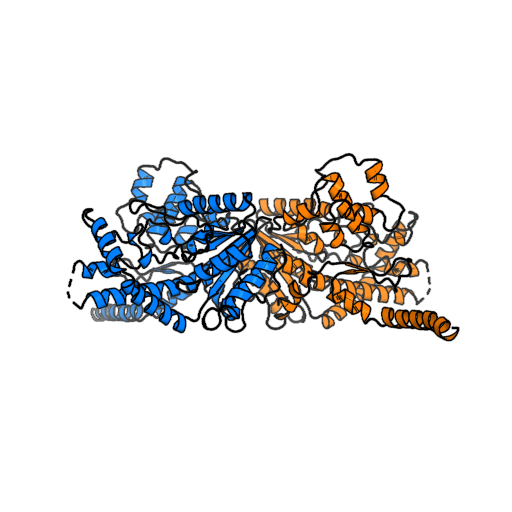 1 87 ? 67.167 66.377 64.685 1.00 77.40 99 ILE B CA 1
ATOM 5502 C C . ILE C 1 87 ? 66.093 65.323 64.418 1.00 77.36 99 ILE B C 1
ATOM 5503 O O . ILE C 1 87 ? 65.011 65.632 63.918 1.00 75.31 99 ILE B O 1
ATOM 5508 N N . HIS C 1 88 ? 66.393 64.080 64.774 1.00 78.72 100 HIS B N 1
ATOM 5509 C CA . HIS C 1 88 ? 65.464 62.975 64.571 1.00 80.47 100 HIS B CA 1
ATOM 5510 C C . HIS C 1 88 ? 64.191 63.112 65.388 1.00 81.20 100 HIS B C 1
ATOM 5511 O O . HIS C 1 88 ? 63.082 63.030 64.855 1.00 79.43 100 HIS B O 1
ATOM 5518 N N . ARG C 1 89 ? 64.351 63.329 66.687 1.00 83.01 101 ARG B N 1
ATOM 5519 C CA . ARG C 1 89 ? 63.196 63.472 67.554 1.00 83.53 101 ARG B CA 1
ATOM 5520 C C . ARG C 1 89 ? 62.369 64.699 67.202 1.00 83.05 101 ARG B C 1
ATOM 5521 O O . ARG C 1 89 ? 61.435 65.034 67.923 1.00 84.70 101 ARG B O 1
ATOM 5529 N N . ARG C 1 90 ? 62.711 65.377 66.111 1.00 81.20 102 ARG B N 1
ATOM 5530 C CA . ARG C 1 90 ? 61.932 66.531 65.692 1.00 78.85 102 ARG B CA 1
ATOM 5531 C C . ARG C 1 90 ? 61.368 66.299 64.291 1.00 79.12 102 ARG B C 1
ATOM 5532 O O . ARG C 1 90 ? 61.011 67.256 63.594 1.00 80.10 102 ARG B O 1
ATOM 5540 N N . GLY C 1 91 ? 61.296 65.031 63.880 1.00 77.67 103 GLY B N 1
ATOM 5541 C CA . GLY C 1 91 ? 60.757 64.706 62.566 1.00 76.14 103 GLY B CA 1
ATOM 5542 C C . GLY C 1 91 ? 61.610 65.147 61.391 1.00 75.57 103 GLY B C 1
ATOM 5543 O O . GLY C 1 91 ? 61.156 65.156 60.238 1.00 74.57 103 GLY B O 1
ATOM 5544 N N . LYS C 1 92 ? 62.857 65.501 61.684 1.00 75.24 104 LYS B N 1
ATOM 5545 C CA . LYS C 1 92 ? 63.779 65.955 60.663 1.00 74.98 104 LYS B CA 1
ATOM 5546 C C . LYS C 1 92 ? 64.851 64.927 60.318 1.00 73.89 104 LYS B C 1
ATOM 5547 O O . LYS C 1 92 ? 65.155 64.033 61.108 1.00 73.00 104 LYS B O 1
ATOM 5553 N N . ILE C 1 93 ? 65.416 65.067 59.123 1.00 73.01 105 ILE B N 1
ATOM 5554 C CA . ILE C 1 93 ? 66.453 64.162 58.652 1.00 71.89 105 ILE B CA 1
ATOM 5555 C C . ILE C 1 93 ? 67.836 64.829 58.658 1.00 71.17 105 ILE B C 1
ATOM 5556 O O . ILE C 1 93 ? 68.051 65.844 57.989 1.00 71.04 105 ILE B O 1
ATOM 5561 N N . PRO C 1 94 ? 68.787 64.271 59.434 1.00 69.85 106 PRO B N 1
ATOM 5562 C CA . PRO C 1 94 ? 70.153 64.803 59.536 1.00 69.31 106 PRO B CA 1
ATOM 5563 C C . PRO C 1 94 ? 70.932 64.687 58.230 1.00 69.65 106 PRO B C 1
ATOM 5564 O O . PRO C 1 94 ? 70.721 63.758 57.449 1.00 71.44 106 PRO B O 1
ATOM 5568 N N . ILE C 1 95 ? 71.845 65.622 57.999 1.00 67.85 107 ILE B N 1
ATOM 5569 C CA . ILE C 1 95 ? 72.662 65.587 56.797 1.00 65.57 107 ILE B CA 1
ATOM 5570 C C . ILE C 1 95 ? 74.083 65.996 57.145 1.00 66.17 107 ILE B C 1
ATOM 5571 O O . ILE C 1 95 ? 74.380 67.180 57.224 1.00 66.60 107 ILE B O 1
ATOM 5576 N N . VAL C 1 96 ? 74.960 65.019 57.360 1.00 66.07 108 VAL B N 1
ATOM 5577 C CA . VAL C 1 96 ? 76.344 65.312 57.701 1.00 66.34 108 VAL B CA 1
ATOM 5578 C C . VAL C 1 96 ? 77.207 65.583 56.458 1.00 67.35 108 VAL B C 1
ATOM 5579 O O . VAL C 1 96 ? 77.309 64.743 55.569 1.00 67.90 108 VAL B O 1
ATOM 5583 N N . VAL C 1 97 ? 77.830 66.762 56.412 1.00 68.64 109 VAL B N 1
ATOM 5584 C CA . VAL C 1 97 ? 78.663 67.166 55.280 1.00 69.43 109 VAL B CA 1
ATOM 5585 C C . VAL C 1 97 ? 80.055 67.599 55.721 1.00 71.20 109 VAL B C 1
ATOM 5586 O O . VAL C 1 97 ? 80.194 68.320 56.716 1.00 71.78 109 VAL B O 1
ATOM 5590 N N . GLY C 1 98 ? 81.075 67.192 54.960 1.00 72.52 110 GLY B N 1
ATOM 5591 C CA . GLY C 1 98 ? 82.441 67.568 55.293 1.00 73.28 110 GLY B CA 1
ATOM 5592 C C . GLY C 1 98 ? 83.523 66.835 54.510 1.00 73.52 110 GLY B C 1
ATOM 5593 O O . GLY C 1 98 ? 83.241 65.897 53.757 1.00 73.48 110 GLY B O 1
ATOM 5594 N N . GLY C 1 99 ? 84.771 67.270 54.698 1.00 73.15 111 GLY B N 1
ATOM 5595 C CA . GLY C 1 99 ? 85.905 66.660 54.020 1.00 70.16 111 GLY B CA 1
ATOM 5596 C C . GLY C 1 99 ? 86.703 65.756 54.943 1.00 68.17 111 GLY B C 1
ATOM 5597 O O . GLY C 1 99 ? 87.536 64.968 54.499 1.00 67.54 111 GLY B O 1
ATOM 5598 N N . THR C 1 100 ? 86.458 65.872 56.239 1.00 66.00 112 THR B N 1
ATOM 5599 C CA . THR C 1 100 ? 87.149 65.040 57.210 1.00 64.76 112 THR B CA 1
ATOM 5600 C C . THR C 1 100 ? 86.422 63.702 57.308 1.00 63.91 112 THR B C 1
ATOM 5601 O O . THR C 1 100 ? 85.728 63.432 58.298 1.00 61.99 112 THR B O 1
ATOM 5605 N N . HIS C 1 101 ? 86.602 62.868 56.284 1.00 63.39 113 HIS B N 1
ATOM 5606 C CA . HIS C 1 101 ? 85.951 61.560 56.215 1.00 62.44 113 HIS B CA 1
ATOM 5607 C C . HIS C 1 101 ? 86.340 60.640 57.349 1.00 61.74 113 HIS B C 1
ATOM 5608 O O . HIS C 1 101 ? 85.626 59.692 57.661 1.00 60.12 113 HIS B O 1
ATOM 5615 N N . TYR C 1 102 ? 87.486 60.916 57.954 1.00 62.07 114 TYR B N 1
ATOM 5616 C CA . TYR C 1 102 ? 87.965 60.124 59.072 1.00 62.90 114 TYR B CA 1
ATOM 5617 C C . TYR C 1 102 ? 86.919 60.075 60.178 1.00 64.59 114 TYR B C 1
ATOM 5618 O O . TYR C 1 102 ? 86.668 59.014 60.746 1.00 64.73 114 TYR B O 1
ATOM 5627 N N . TYR C 1 103 ? 86.314 61.226 60.481 1.00 65.77 115 TYR B N 1
ATOM 5628 C CA . TYR C 1 103 ? 85.298 61.323 61.535 1.00 65.53 115 TYR B CA 1
ATOM 5629 C C . TYR C 1 103 ? 84.076 60.458 61.232 1.00 64.07 115 TYR B C 1
ATOM 5630 O O . TYR C 1 103 ? 83.398 59.958 62.132 1.00 64.28 115 TYR B O 1
ATOM 5639 N N . LEU C 1 104 ? 83.786 60.291 59.953 1.00 62.67 116 LEU B N 1
ATOM 5640 C CA . LEU C 1 104 ? 82.644 59.494 59.554 1.00 60.66 116 LEU B CA 1
ATOM 5641 C C . LEU C 1 104 ? 82.644 58.119 60.199 1.00 61.87 116 LEU B C 1
ATOM 5642 O O . LEU C 1 104 ? 81.602 57.483 60.276 1.00 62.33 116 LEU B O 1
ATOM 5647 N N . GLN C 1 105 ? 83.804 57.658 60.662 1.00 62.71 117 GLN B N 1
ATOM 5648 C CA . GLN C 1 105 ? 83.899 56.342 61.293 1.00 64.00 117 GLN B CA 1
ATOM 5649 C C . GLN C 1 105 ? 82.941 56.207 62.479 1.00 65.79 117 GLN B C 1
ATOM 5650 O O . GLN C 1 105 ? 82.473 55.112 62.824 1.00 65.44 117 GLN B O 1
ATOM 5656 N N . THR C 1 106 ? 82.638 57.336 63.097 1.00 67.46 118 THR B N 1
ATOM 5657 C CA . THR C 1 106 ? 81.741 57.330 64.226 1.00 68.75 118 THR B CA 1
ATOM 5658 C C . THR C 1 106 ? 80.387 56.764 63.802 1.00 69.68 118 THR B C 1
ATOM 5659 O O . THR C 1 106 ? 79.700 56.122 64.601 1.00 71.48 118 THR B O 1
ATOM 5663 N N . LEU C 1 107 ? 80.016 56.972 62.540 1.00 69.20 119 LEU B N 1
ATOM 5664 C CA . LEU C 1 107 ? 78.729 56.489 62.046 1.00 68.33 119 LEU B CA 1
ATOM 5665 C C . LEU C 1 107 ? 78.582 54.978 62.022 1.00 68.28 119 LEU B C 1
ATOM 5666 O O . LEU C 1 107 ? 77.522 54.477 61.629 1.00 67.02 119 LEU B O 1
ATOM 5671 N N . PHE C 1 108 ? 79.639 54.262 62.415 1.00 67.69 120 PHE B N 1
ATOM 5672 C CA . PHE C 1 108 ? 79.603 52.805 62.435 1.00 68.84 120 PHE B CA 1
ATOM 5673 C C . PHE C 1 108 ? 80.582 52.191 63.423 1.00 70.86 120 PHE B C 1
ATOM 5674 O O . PHE C 1 108 ? 81.330 51.273 63.092 1.00 70.43 120 PHE B O 1
ATOM 5682 N N . ASN C 1 109 ? 80.550 52.712 64.646 1.00 73.61 121 ASN B N 1
ATOM 5683 C CA . ASN C 1 109 ? 81.394 52.246 65.750 1.00 76.35 121 ASN B CA 1
ATOM 5684 C C . ASN C 1 109 ? 82.783 51.802 65.338 1.00 78.05 121 ASN B C 1
ATOM 5685 O O . ASN C 1 109 ? 83.145 50.648 65.489 1.00 79.66 121 ASN B O 1
ATOM 5690 N N . LYS C 1 110 ? 83.571 52.717 64.811 1.00 80.56 122 LYS B N 1
ATOM 5691 C CA . LYS C 1 110 ? 84.916 52.364 64.405 1.00 82.87 122 LYS B CA 1
ATOM 5692 C C . LYS C 1 110 ? 85.864 53.151 65.307 1.00 85.20 122 LYS B C 1
ATOM 5693 O O . LYS C 1 110 ? 86.710 53.889 64.828 1.00 85.27 122 LYS B O 1
ATOM 5699 N N . ARG C 1 111 ? 85.699 53.017 66.619 1.00 87.85 123 ARG B N 1
ATOM 5700 C CA . ARG C 1 111 ? 86.563 53.719 67.563 1.00 91.01 123 ARG B CA 1
ATOM 5701 C C . ARG C 1 111 ? 86.637 52.965 68.875 1.00 93.79 123 ARG B C 1
ATOM 5702 O O . ARG C 1 111 ? 85.945 51.968 69.058 1.00 94.58 123 ARG B O 1
ATOM 5710 N N . VAL C 1 112 ? 87.476 53.439 69.789 1.00 97.22 124 VAL B N 1
ATOM 5711 C CA . VAL C 1 112 ? 87.627 52.783 71.082 1.00 100.83 124 VAL B CA 1
ATOM 5712 C C . VAL C 1 112 ? 87.384 53.771 72.209 1.00 104.38 124 VAL B C 1
ATOM 5713 O O . VAL C 1 112 ? 88.155 54.716 72.386 1.00 104.88 124 VAL B O 1
ATOM 5717 N N . ASP C 1 113 ? 86.311 53.551 72.967 1.00 108.38 125 ASP B N 1
ATOM 5718 C CA . ASP C 1 113 ? 85.974 54.422 74.088 1.00 112.41 125 ASP B CA 1
ATOM 5719 C C . ASP C 1 113 ? 86.901 54.165 75.272 1.00 114.61 125 ASP B C 1
ATOM 5720 O O . ASP C 1 113 ? 86.831 53.117 75.914 1.00 114.50 125 ASP B O 1
ATOM 5725 N N . THR C 1 114 ? 87.767 55.133 75.554 1.00 117.95 126 THR B N 1
ATOM 5726 C CA . THR C 1 114 ? 88.723 55.020 76.651 1.00 120.93 126 THR B CA 1
ATOM 5727 C C . THR C 1 114 ? 88.543 56.101 77.706 1.00 123.20 126 THR B C 1
ATOM 5728 O O . THR C 1 114 ? 89.419 56.307 78.548 1.00 123.75 126 THR B O 1
ATOM 5732 N N . LYS C 1 115 ? 87.411 56.797 77.650 1.00 125.79 127 LYS B N 1
ATOM 5733 C CA . LYS C 1 115 ? 87.101 57.843 78.617 1.00 128.53 127 LYS B CA 1
ATOM 5734 C C . LYS C 1 115 ? 86.376 57.217 79.808 1.00 130.33 127 LYS B C 1
ATOM 5735 O O . LYS C 1 115 ? 86.781 57.399 80.955 1.00 130.65 127 LYS B O 1
ATOM 5741 N N . SER C 1 116 ? 85.305 56.478 79.530 1.00 132.21 128 SER B N 1
ATOM 5742 C CA . SER C 1 116 ? 84.532 55.815 80.578 1.00 133.98 128 SER B CA 1
ATOM 5743 C C . SER C 1 116 ? 85.362 54.705 81.220 1.00 135.86 128 SER B C 1
ATOM 5744 O O . SER C 1 116 ? 84.961 54.107 82.220 1.00 135.77 128 SER B O 1
ATOM 5747 N N . SER C 1 117 ? 86.519 54.435 80.626 1.00 138.02 129 SER B N 1
ATOM 5748 C CA . SER C 1 117 ? 87.425 53.407 81.123 1.00 140.38 129 SER B CA 1
ATOM 5749 C C . SER C 1 117 ? 88.497 54.045 82.010 1.00 141.29 129 SER B C 1
ATOM 5750 O O . SER C 1 117 ? 89.672 54.093 81.635 1.00 141.84 129 SER B O 1
ATOM 5753 N N . GLU C 1 118 ? 88.089 54.534 83.182 1.00 141.98 130 GLU B N 1
ATOM 5754 C CA . GLU C 1 118 ? 89.016 55.174 84.116 1.00 141.74 130 GLU B CA 1
ATOM 5755 C C . GLU C 1 118 ? 90.059 54.197 84.642 1.00 141.37 130 GLU B C 1
ATOM 5756 O O . GLU C 1 118 ? 89.771 53.018 84.868 1.00 141.68 130 GLU B O 1
ATOM 5762 N N . ARG C 1 119 ? 91.273 54.696 84.835 1.00 140.28 131 ARG B N 1
ATOM 5763 C CA . ARG C 1 119 ? 92.356 53.872 85.334 1.00 139.40 131 ARG B CA 1
ATOM 5764 C C . ARG C 1 119 ? 93.581 54.750 85.525 1.00 138.51 131 ARG B C 1
ATOM 5765 O O . ARG C 1 119 ? 94.224 55.157 84.557 1.00 138.74 131 ARG B O 1
ATOM 5773 N N . LYS C 1 120 ? 93.900 55.049 86.778 1.00 137.17 132 LYS B N 1
ATOM 5774 C CA . LYS C 1 120 ? 95.054 55.884 87.073 1.00 135.88 132 LYS B CA 1
ATOM 5775 C C . LYS C 1 120 ? 96.331 55.262 86.509 1.00 134.31 132 LYS B C 1
ATOM 5776 O O . LYS C 1 120 ? 96.811 54.242 87.002 1.00 133.76 132 LYS B O 1
ATOM 5782 N N . LEU C 1 121 ? 96.872 55.877 85.464 1.00 132.38 133 LEU B N 1
ATOM 5783 C CA . LEU C 1 121 ? 98.095 55.376 84.859 1.00 131.14 133 LEU B CA 1
ATOM 5784 C C . LEU C 1 121 ? 99.221 55.326 85.886 1.00 130.74 133 LEU B C 1
ATOM 5785 O O . LEU C 1 121 ? 99.332 56.206 86.739 1.00 130.64 133 LEU B O 1
ATOM 5790 N N . THR C 1 122 ? 100.057 54.294 85.789 1.00 130.41 134 THR B N 1
ATOM 5791 C CA . THR C 1 122 ? 101.184 54.099 86.703 1.00 129.91 134 THR B CA 1
ATOM 5792 C C . THR C 1 122 ? 102.431 54.893 86.306 1.00 130.24 134 THR B C 1
ATOM 5793 O O . THR C 1 122 ? 102.650 55.188 85.124 1.00 130.46 134 THR B O 1
ATOM 5797 N N . ARG C 1 123 ? 103.236 55.231 87.314 1.00 129.70 135 ARG B N 1
ATOM 5798 C CA . ARG C 1 123 ? 104.485 55.971 87.132 1.00 129.26 135 ARG B CA 1
ATOM 5799 C C . ARG C 1 123 ? 105.284 55.207 86.083 1.00 127.92 135 ARG B C 1
ATOM 5800 O O . ARG C 1 123 ? 105.934 55.800 85.220 1.00 128.04 135 ARG B O 1
ATOM 5808 N N . LYS C 1 124 ? 105.228 53.880 86.180 1.00 125.76 136 LYS B N 1
ATOM 5809 C CA . LYS C 1 124 ? 105.948 53.009 85.266 1.00 123.56 136 LYS B CA 1
ATOM 5810 C C . LYS C 1 124 ? 105.357 53.080 83.873 1.00 122.39 136 LYS B C 1
ATOM 5811 O O . LYS C 1 124 ? 106.085 53.144 82.882 1.00 122.30 136 LYS B O 1
ATOM 5817 N N . GLN C 1 125 ? 104.031 53.077 83.805 1.00 121.41 137 GLN B N 1
ATOM 5818 C CA . GLN C 1 125 ? 103.325 53.138 82.532 1.00 120.43 137 GLN B CA 1
ATOM 5819 C C . GLN C 1 125 ? 103.527 54.490 81.860 1.00 120.85 137 GLN B C 1
ATOM 5820 O O . GLN C 1 125 ? 103.946 54.567 80.698 1.00 121.20 137 GLN B O 1
ATOM 5826 N N . LEU C 1 126 ? 103.225 55.552 82.596 1.00 120.32 138 LEU B N 1
ATOM 5827 C CA . LEU C 1 126 ? 103.376 56.898 82.078 1.00 120.55 138 LEU B CA 1
ATOM 5828 C C . LEU C 1 126 ? 104.787 57.180 81.590 1.00 121.60 138 LEU B C 1
ATOM 5829 O O . LEU C 1 126 ? 104.975 57.656 80.467 1.00 121.96 138 LEU B O 1
ATOM 5834 N N . ASP C 1 127 ? 105.775 56.884 82.431 1.00 122.48 139 ASP B N 1
ATOM 5835 C CA . ASP C 1 127 ? 107.174 57.116 82.080 1.00 123.26 139 ASP B CA 1
ATOM 5836 C C . ASP C 1 127 ? 107.515 56.499 80.728 1.00 122.93 139 ASP B C 1
ATOM 5837 O O . ASP C 1 127 ? 108.473 56.915 80.068 1.00 123.58 139 ASP B O 1
ATOM 5842 N N . ILE C 1 128 ? 106.724 55.513 80.315 1.00 121.99 140 ILE B N 1
ATOM 5843 C CA . ILE C 1 128 ? 106.946 54.861 79.035 1.00 121.07 140 ILE B CA 1
ATOM 5844 C C . ILE C 1 128 ? 106.223 55.638 77.941 1.00 120.74 140 ILE B C 1
ATOM 5845 O O . ILE C 1 128 ? 106.805 55.943 76.899 1.00 121.04 140 ILE B O 1
ATOM 5850 N N . LEU C 1 129 ? 104.963 55.979 78.182 1.00 119.83 141 LEU B N 1
ATOM 5851 C CA . LEU C 1 129 ? 104.192 56.715 77.193 1.00 120.04 141 LEU B CA 1
ATOM 5852 C C . LEU C 1 129 ? 104.819 58.057 76.846 1.00 120.63 141 LEU B C 1
ATOM 5853 O O . LEU C 1 129 ? 105.036 58.392 75.675 1.00 120.76 141 LEU B O 1
ATOM 5858 N N . GLU C 1 130 ? 105.109 58.829 77.880 1.00 120.55 142 GLU B N 1
ATOM 5859 C CA . GLU C 1 130 ? 105.689 60.135 77.681 1.00 121.04 142 GLU B CA 1
ATOM 5860 C C . GLU C 1 130 ? 107.209 60.040 77.683 1.00 120.85 142 GLU B C 1
ATOM 5861 O O . GLU C 1 130 ? 107.902 60.971 78.079 1.00 120.98 142 GLU B O 1
ATOM 5867 N N . SER C 1 131 ? 107.729 58.908 77.229 1.00 120.69 143 SER B N 1
ATOM 5868 C CA . SER C 1 131 ? 109.170 58.715 77.191 1.00 121.18 143 SER B CA 1
ATOM 5869 C C . SER C 1 131 ? 109.820 59.648 76.179 1.00 121.71 143 SER B C 1
ATOM 5870 O O . SER C 1 131 ? 109.266 59.895 75.105 1.00 121.88 143 SER B O 1
ATOM 5873 N N . THR C 1 132 ? 110.996 60.162 76.534 1.00 122.46 144 THR B N 1
ATOM 5874 C CA . THR C 1 132 ? 111.748 61.070 75.667 1.00 122.52 144 THR B CA 1
ATOM 5875 C C . THR C 1 132 ? 112.500 60.280 74.598 1.00 123.21 144 THR B C 1
ATOM 5876 O O . THR C 1 132 ? 112.926 60.847 73.590 1.00 123.68 144 THR B O 1
ATOM 5880 N N . ASP C 1 133 ? 112.658 58.974 74.825 1.00 123.08 145 ASP B N 1
ATOM 5881 C CA . ASP C 1 133 ? 113.352 58.093 73.886 1.00 122.37 145 ASP B CA 1
ATOM 5882 C C . ASP C 1 133 ? 112.583 57.981 72.568 1.00 122.38 145 ASP B C 1
ATOM 5883 O O . ASP C 1 133 ? 111.351 58.032 72.554 1.00 122.23 145 ASP B O 1
ATOM 5888 N N . PRO C 1 134 ? 113.303 57.816 71.442 1.00 122.36 146 PRO B N 1
ATOM 5889 C CA . PRO C 1 134 ? 112.682 57.704 70.114 1.00 121.42 146 PRO B CA 1
ATOM 5890 C C . PRO C 1 134 ? 111.804 56.479 69.858 1.00 119.63 146 PRO B C 1
ATOM 5891 O O . PRO C 1 134 ? 110.592 56.601 69.673 1.00 119.46 146 PRO B O 1
ATOM 5895 N N . ASP C 1 135 ? 112.418 55.302 69.845 1.00 117.63 147 ASP B N 1
ATOM 5896 C CA . ASP C 1 135 ? 111.688 54.071 69.583 1.00 115.23 147 ASP B CA 1
ATOM 5897 C C . ASP C 1 135 ? 111.661 53.118 70.770 1.00 112.35 147 ASP B C 1
ATOM 5898 O O . ASP C 1 135 ? 111.966 51.939 70.637 1.00 111.70 147 ASP B O 1
ATOM 5903 N N . VAL C 1 136 ? 111.278 53.622 71.934 1.00 109.33 148 VAL B N 1
ATOM 5904 C CA . VAL C 1 136 ? 111.227 52.774 73.118 1.00 106.51 148 VAL B CA 1
ATOM 5905 C C . VAL C 1 136 ? 109.790 52.368 73.407 1.00 104.39 148 VAL B C 1
ATOM 5906 O O . VAL C 1 136 ? 109.513 51.228 73.785 1.00 104.03 148 VAL B O 1
ATOM 5910 N N . ILE C 1 137 ? 108.877 53.311 73.208 1.00 101.87 149 ILE B N 1
ATOM 5911 C CA . ILE C 1 137 ? 107.463 53.067 73.442 1.00 98.50 149 ILE B CA 1
ATOM 5912 C C . ILE C 1 137 ? 106.939 51.996 72.505 1.00 96.92 149 ILE B C 1
ATOM 5913 O O . ILE C 1 137 ? 105.993 51.284 72.839 1.00 95.84 149 ILE B O 1
ATOM 5918 N N . TYR C 1 138 ? 107.558 51.889 71.332 1.00 95.06 150 TYR B N 1
ATOM 5919 C CA . TYR C 1 138 ? 107.157 50.891 70.355 1.00 93.59 150 TYR B CA 1
ATOM 5920 C C . TYR C 1 138 ? 107.524 49.510 70.878 1.00 94.00 150 TYR B C 1
ATOM 5921 O O . TYR C 1 138 ? 106.709 48.588 70.842 1.00 93.43 150 TYR B O 1
ATOM 5930 N N . ASN C 1 139 ? 108.752 49.372 71.371 1.00 94.32 151 ASN B N 1
ATOM 5931 C CA . ASN C 1 139 ? 109.217 48.092 71.897 1.00 94.57 151 ASN B CA 1
ATOM 5932 C C . ASN C 1 139 ? 108.317 47.583 73.010 1.00 93.51 151 ASN B C 1
ATOM 5933 O O . ASN C 1 139 ? 108.140 46.373 73.183 1.00 92.97 151 ASN B O 1
ATOM 5938 N N . THR C 1 140 ? 107.765 48.523 73.769 1.00 91.57 152 THR B N 1
ATOM 5939 C CA . THR C 1 140 ? 106.883 48.195 74.869 1.00 89.62 152 THR B CA 1
ATOM 5940 C C . THR C 1 140 ? 105.619 47.588 74.304 1.00 88.40 152 THR B C 1
ATOM 5941 O O . THR C 1 140 ? 105.103 46.612 74.837 1.00 89.03 152 THR B O 1
ATOM 5945 N N . LEU C 1 141 ? 105.130 48.166 73.215 1.00 86.74 153 LEU B N 1
ATOM 5946 C CA . LEU C 1 141 ? 103.916 47.678 72.566 1.00 85.38 153 LEU B CA 1
ATOM 5947 C C . LEU C 1 141 ? 104.143 46.284 71.975 1.00 85.98 153 LEU B C 1
ATOM 5948 O O . LEU C 1 141 ? 103.304 45.396 72.097 1.00 85.57 153 LEU B O 1
ATOM 5953 N N . VAL C 1 142 ? 105.285 46.095 71.328 1.00 86.89 154 VAL B N 1
ATOM 5954 C CA . VAL C 1 142 ? 105.600 44.807 70.734 1.00 87.67 154 VAL B CA 1
ATOM 5955 C C . VAL C 1 142 ? 105.614 43.748 71.822 1.00 90.26 154 VAL B C 1
ATOM 5956 O O . VAL C 1 142 ? 105.275 42.586 71.595 1.00 90.40 154 VAL B O 1
ATOM 5960 N N . LYS C 1 143 ? 106.016 44.170 73.012 1.00 93.57 155 LYS B N 1
ATOM 5961 C CA . LYS C 1 143 ? 106.106 43.271 74.143 1.00 96.52 155 LYS B CA 1
ATOM 5962 C C . LYS C 1 143 ? 104.720 42.817 74.570 1.00 96.85 155 LYS B C 1
ATOM 5963 O O . LYS C 1 143 ? 104.478 41.625 74.716 1.00 98.10 155 LYS B O 1
ATOM 5969 N N . CYS C 1 144 ? 103.809 43.759 74.767 1.00 96.88 156 CYS B N 1
ATOM 5970 C CA . CYS C 1 144 ? 102.450 43.411 75.166 1.00 99.15 156 CYS B CA 1
ATOM 5971 C C . CYS C 1 144 ? 101.507 43.563 73.973 1.00 100.03 156 CYS B C 1
ATOM 5972 O O . CYS C 1 144 ? 101.180 44.674 73.571 1.00 101.91 156 CYS B O 1
ATOM 5975 N N . ASP C 1 145 ? 101.075 42.439 73.408 1.00 100.08 157 ASP B N 1
ATOM 5976 C CA . ASP C 1 145 ? 100.193 42.434 72.237 1.00 99.28 157 ASP B CA 1
ATOM 5977 C C . ASP C 1 145 ? 100.963 42.824 70.966 1.00 97.30 157 ASP B C 1
ATOM 5978 O O . ASP C 1 145 ? 100.809 43.927 70.431 1.00 96.77 157 ASP B O 1
ATOM 5983 N N . PRO C 1 146 ? 101.805 41.910 70.467 1.00 94.96 158 PRO B N 1
ATOM 5984 C CA . PRO C 1 146 ? 102.594 42.174 69.263 1.00 93.73 158 PRO B CA 1
ATOM 5985 C C . PRO C 1 146 ? 101.761 42.112 67.999 1.00 92.81 158 PRO B C 1
ATOM 5986 O O . PRO C 1 146 ? 102.215 42.497 66.922 1.00 92.75 158 PRO B O 1
ATOM 5990 N N . ASP C 1 147 ? 100.537 41.622 68.124 1.00 91.39 159 ASP B N 1
ATOM 5991 C CA . ASP C 1 147 ? 99.698 41.531 66.951 1.00 90.82 159 ASP B CA 1
ATOM 5992 C C . ASP C 1 147 ? 99.148 42.865 66.530 1.00 88.91 159 ASP B C 1
ATOM 5993 O O . ASP C 1 147 ? 98.529 42.974 65.490 1.00 89.31 159 ASP B O 1
ATOM 5998 N N . ILE C 1 148 ? 99.365 43.887 67.337 1.00 87.01 160 ILE B N 1
ATOM 5999 C CA . ILE C 1 148 ? 98.872 45.203 66.982 1.00 85.00 160 ILE B CA 1
ATOM 6000 C C . ILE C 1 148 ? 100.058 46.064 66.593 1.00 83.43 160 ILE B C 1
ATOM 6001 O O . ILE C 1 148 ? 99.942 46.967 65.767 1.00 83.76 160 ILE B O 1
ATOM 6006 N N . ALA C 1 149 ? 101.204 45.765 67.189 1.00 81.50 161 ALA B N 1
ATOM 6007 C CA . ALA C 1 149 ? 102.418 46.517 66.918 1.00 80.17 161 ALA B CA 1
ATOM 6008 C C . ALA C 1 149 ? 102.911 46.284 65.508 1.00 78.79 161 ALA B C 1
ATOM 6009 O O . ALA C 1 149 ? 103.580 47.132 64.927 1.00 78.09 161 ALA B O 1
ATOM 6011 N N . THR C 1 150 ? 102.580 45.122 64.965 1.00 77.92 162 THR B N 1
ATOM 6012 C CA . THR C 1 150 ? 102.993 44.766 63.618 1.00 77.05 162 THR B CA 1
ATOM 6013 C C . THR C 1 150 ? 102.211 45.547 62.561 1.00 78.28 162 THR B C 1
ATOM 6014 O O . THR C 1 150 ? 102.644 45.653 61.411 1.00 78.71 162 THR B O 1
ATOM 6018 N N . LYS C 1 151 ? 101.064 46.103 62.949 1.00 78.60 163 LYS B N 1
ATOM 6019 C CA . LYS C 1 151 ? 100.245 46.859 62.010 1.00 78.27 163 LYS B CA 1
ATOM 6020 C C . LYS C 1 151 ? 100.655 48.324 61.965 1.00 78.12 163 LYS B C 1
ATOM 6021 O O . LYS C 1 151 ? 100.020 49.142 61.291 1.00 79.13 163 LYS B O 1
ATOM 6027 N N . TYR C 1 152 ? 101.727 48.656 62.675 1.00 76.97 164 TYR B N 1
ATOM 6028 C CA . TYR C 1 152 ? 102.211 50.027 62.696 1.00 75.04 164 TYR B CA 1
ATOM 6029 C C . TYR C 1 152 ? 103.719 50.090 62.510 1.00 74.69 164 TYR B C 1
ATOM 6030 O O . TYR C 1 152 ? 104.438 49.196 62.927 1.00 75.41 164 TYR B O 1
ATOM 6039 N N . HIS C 1 153 ? 104.196 51.143 61.872 1.00 74.69 165 HIS B N 1
ATOM 6040 C CA . HIS C 1 153 ? 105.623 51.304 61.678 1.00 76.43 165 HIS B CA 1
ATOM 6041 C C . HIS C 1 153 ? 106.211 51.837 62.991 1.00 77.67 165 HIS B C 1
ATOM 6042 O O . HIS C 1 153 ? 105.579 52.643 63.667 1.00 78.21 165 HIS B O 1
ATOM 6049 N N . PRO C 1 154 ? 107.425 51.395 63.373 1.00 78.77 166 PRO B N 1
ATOM 6050 C CA . PRO C 1 154 ? 108.052 51.855 64.621 1.00 79.34 166 PRO B CA 1
ATOM 6051 C C . PRO C 1 154 ? 108.274 53.368 64.749 1.00 79.96 166 PRO B C 1
ATOM 6052 O O . PRO C 1 154 ? 108.719 53.854 65.790 1.00 79.99 166 PRO B O 1
ATOM 6056 N N . ASN C 1 155 ? 107.952 54.103 63.692 1.00 81.01 167 ASN B N 1
ATOM 6057 C CA . ASN C 1 155 ? 108.097 55.556 63.676 1.00 82.59 167 ASN B CA 1
ATOM 6058 C C . ASN C 1 155 ? 106.756 56.276 63.837 1.00 83.02 167 ASN B C 1
ATOM 6059 O O . ASN C 1 155 ? 106.725 57.482 64.082 1.00 83.49 167 ASN B O 1
ATOM 6064 N N . ASP C 1 156 ? 105.654 55.545 63.687 1.00 82.82 168 ASP B N 1
ATOM 6065 C CA . ASP C 1 156 ? 104.332 56.148 63.802 1.00 83.74 168 ASP B CA 1
ATOM 6066 C C . ASP C 1 156 ? 104.058 56.415 65.284 1.00 84.08 168 ASP B C 1
ATOM 6067 O O . ASP C 1 156 ? 103.172 55.812 65.903 1.00 84.03 168 ASP B O 1
ATOM 6072 N N . TYR C 1 157 ? 104.838 57.339 65.840 1.00 83.93 169 TYR B N 1
ATOM 6073 C CA . TYR C 1 157 ? 104.728 57.710 67.243 1.00 83.59 169 TYR B CA 1
ATOM 6074 C C . TYR C 1 157 ? 103.291 57.969 67.676 1.00 81.30 169 TYR B C 1
ATOM 6075 O O . TYR C 1 157 ? 102.794 57.304 68.584 1.00 81.38 169 TYR B O 1
ATOM 6084 N N . ARG C 1 158 ? 102.629 58.930 67.028 1.00 78.39 170 ARG B N 1
ATOM 6085 C CA . ARG C 1 158 ? 101.253 59.294 67.366 1.00 75.90 170 ARG B CA 1
ATOM 6086 C C . ARG C 1 158 ? 100.333 58.105 67.584 1.00 75.50 170 ARG B C 1
ATOM 6087 O O . ARG C 1 158 ? 99.578 58.052 68.559 1.00 74.30 170 ARG B O 1
ATOM 6095 N N . ARG C 1 159 ? 100.395 57.161 66.650 1.00 75.32 171 ARG B N 1
ATOM 6096 C CA . ARG C 1 159 ? 99.556 55.980 66.686 1.00 73.19 171 ARG B CA 1
ATOM 6097 C C . ARG C 1 159 ? 100.062 54.894 67.610 1.00 74.26 171 ARG B C 1
ATOM 6098 O O . ARG C 1 159 ? 99.280 54.350 68.396 1.00 73.50 171 ARG B O 1
ATOM 6106 N N . VAL C 1 160 ? 101.355 54.578 67.528 1.00 75.07 172 VAL B N 1
ATOM 6107 C CA . VAL C 1 160 ? 101.917 53.539 68.379 1.00 76.57 172 VAL B CA 1
ATOM 6108 C C . VAL C 1 160 ? 101.636 53.870 69.837 1.00 77.69 172 VAL B C 1
ATOM 6109 O O . VAL C 1 160 ? 101.358 52.990 70.652 1.00 77.37 172 VAL B O 1
ATOM 6113 N N . GLN C 1 161 ? 101.713 55.155 70.149 1.00 79.18 173 GLN B N 1
ATOM 6114 C CA . GLN C 1 161 ? 101.456 55.645 71.491 1.00 80.17 173 GLN B CA 1
ATOM 6115 C C . GLN C 1 161 ? 100.006 55.423 71.870 1.00 79.46 173 GLN B C 1
ATOM 6116 O O . GLN C 1 161 ? 99.694 54.985 72.969 1.00 78.02 173 GLN B O 1
ATOM 6122 N N . ARG C 1 162 ? 99.119 55.755 70.945 1.00 80.56 174 ARG B N 1
ATOM 6123 C CA . ARG C 1 162 ? 97.697 55.605 71.173 1.00 81.36 174 ARG B CA 1
ATOM 6124 C C . ARG C 1 162 ? 97.365 54.159 71.479 1.00 82.80 174 ARG B C 1
ATOM 6125 O O . ARG C 1 162 ? 96.633 53.860 72.425 1.00 83.95 174 ARG B O 1
ATOM 6133 N N . MET C 1 163 ? 97.909 53.256 70.675 1.00 83.80 175 MET B N 1
ATOM 6134 C CA . MET C 1 163 ? 97.637 51.847 70.873 1.00 85.03 175 MET B CA 1
ATOM 6135 C C . MET C 1 163 ? 98.005 51.396 72.276 1.00 86.90 175 MET B C 1
ATOM 6136 O O . MET C 1 163 ? 97.200 50.754 72.952 1.00 86.88 175 MET B O 1
ATOM 6141 N N . LEU C 1 164 ? 99.213 51.755 72.710 1.00 89.71 176 LEU B N 1
ATOM 6142 C CA . LEU C 1 164 ? 99.716 51.398 74.036 1.00 90.86 176 LEU B CA 1
ATOM 6143 C C . LEU C 1 164 ? 98.854 52.054 75.102 1.00 91.26 176 LEU B C 1
ATOM 6144 O O . LEU C 1 164 ? 98.575 51.470 76.145 1.00 90.62 176 LEU B O 1
ATOM 6149 N N . GLU C 1 165 ? 98.436 53.282 74.826 1.00 92.77 177 GLU B N 1
ATOM 6150 C CA . GLU C 1 165 ? 97.593 54.026 75.743 1.00 94.39 177 GLU B CA 1
ATOM 6151 C C . GLU C 1 165 ? 96.312 53.248 75.988 1.00 95.11 177 GLU B C 1
ATOM 6152 O O . GLU C 1 165 ? 95.801 53.209 77.104 1.00 95.09 177 GLU B O 1
ATOM 6158 N N . ILE C 1 166 ? 95.795 52.632 74.931 1.00 96.32 178 ILE B N 1
ATOM 6159 C CA . ILE C 1 166 ? 94.567 51.852 75.028 1.00 97.72 178 ILE B CA 1
ATOM 6160 C C . ILE C 1 166 ? 94.808 50.602 75.865 1.00 98.65 178 ILE B C 1
ATOM 6161 O O . ILE C 1 166 ? 94.043 50.297 76.783 1.00 98.63 178 ILE B O 1
ATOM 6166 N N . TYR C 1 167 ? 95.884 49.892 75.551 1.00 99.18 179 TYR B N 1
ATOM 6167 C CA . TYR C 1 167 ? 96.239 48.683 76.274 1.00 100.22 179 TYR B CA 1
ATOM 6168 C C . TYR C 1 167 ? 96.265 48.922 77.776 1.00 100.86 179 TYR B C 1
ATOM 6169 O O . TYR C 1 167 ? 95.921 48.041 78.560 1.00 100.82 179 TYR B O 1
ATOM 6178 N N . TYR C 1 168 ? 96.686 50.118 78.171 1.00 101.66 180 TYR B N 1
ATOM 6179 C CA . TYR C 1 168 ? 96.762 50.477 79.581 1.00 102.01 180 TYR B CA 1
ATOM 6180 C C . TYR C 1 168 ? 95.398 50.822 80.168 1.00 102.25 180 TYR B C 1
ATOM 6181 O O . TYR C 1 168 ? 94.926 50.148 81.085 1.00 102.40 180 TYR B O 1
ATOM 6190 N N . LYS C 1 169 ? 94.765 51.866 79.639 1.00 102.04 181 LYS B N 1
ATOM 6191 C CA . LYS C 1 169 ? 93.475 52.305 80.152 1.00 102.33 181 LYS B CA 1
ATOM 6192 C C . LYS C 1 169 ? 92.386 51.238 80.138 1.00 103.40 181 LYS B C 1
ATOM 6193 O O . LYS C 1 169 ? 91.494 51.249 80.993 1.00 104.06 181 LYS B O 1
ATOM 6199 N N . THR C 1 170 ? 92.457 50.317 79.179 1.00 103.97 182 THR B N 1
ATOM 6200 C CA . THR C 1 170 ? 91.448 49.262 79.069 1.00 103.93 182 THR B CA 1
ATOM 6201 C C . THR C 1 170 ? 91.949 47.919 79.594 1.00 103.55 182 THR B C 1
ATOM 6202 O O . THR C 1 170 ? 91.162 47.002 79.826 1.00 101.79 182 THR B O 1
ATOM 6206 N N . GLY C 1 171 ? 93.261 47.806 79.773 1.00 103.96 183 GLY B N 1
ATOM 6207 C CA . GLY C 1 171 ? 93.831 46.565 80.265 1.00 104.04 183 GLY B CA 1
ATOM 6208 C C . GLY C 1 171 ? 93.517 45.411 79.333 1.00 103.90 183 GLY B C 1
ATOM 6209 O O . GLY C 1 171 ? 93.684 44.243 79.693 1.00 103.91 183 GLY B O 1
ATOM 6210 N N . LYS C 1 172 ? 93.063 45.744 78.129 1.00 103.59 184 LYS B N 1
ATOM 6211 C CA . LYS C 1 172 ? 92.720 44.746 77.124 1.00 103.12 184 LYS B CA 1
ATOM 6212 C C . LYS C 1 172 ? 93.517 44.983 75.843 1.00 102.63 184 LYS B C 1
ATOM 6213 O O . LYS C 1 172 ? 93.597 46.116 75.355 1.00 103.12 184 LYS B O 1
ATOM 6219 N N . LYS C 1 173 ? 94.106 43.919 75.300 1.00 101.19 185 LYS B N 1
ATOM 6220 C CA . LYS C 1 173 ? 94.888 44.033 74.077 1.00 99.90 185 LYS B CA 1
ATOM 6221 C C . LYS C 1 173 ? 94.084 44.779 73.021 1.00 99.99 185 LYS B C 1
ATOM 6222 O O . LYS C 1 173 ? 92.944 44.413 72.718 1.00 101.55 185 LYS B O 1
ATOM 6228 N N . PRO C 1 174 ? 94.659 45.849 72.457 1.00 98.40 186 PRO B N 1
ATOM 6229 C CA . PRO C 1 174 ? 93.962 46.621 71.430 1.00 96.50 186 PRO B CA 1
ATOM 6230 C C . PRO C 1 174 ? 93.665 45.755 70.208 1.00 94.36 186 PRO B C 1
ATOM 6231 O O . PRO C 1 174 ? 92.609 45.881 69.599 1.00 94.70 186 PRO B O 1
ATOM 6235 N N . SER C 1 175 ? 94.586 44.867 69.853 1.00 91.88 187 SER B N 1
ATOM 6236 C CA . SER C 1 175 ? 94.361 44.001 68.704 1.00 90.21 187 SER B CA 1
ATOM 6237 C C . SER C 1 175 ? 93.068 43.220 68.899 1.00 89.76 187 SER B C 1
ATOM 6238 O O . SER C 1 175 ? 92.234 43.149 67.998 1.00 89.65 187 SER B O 1
ATOM 6241 N N . GLU C 1 176 ? 92.906 42.637 70.083 1.00 89.56 188 GLU B N 1
ATOM 6242 C CA . GLU C 1 176 ? 91.707 41.867 70.406 1.00 89.49 188 GLU B CA 1
ATOM 6243 C C . GLU C 1 176 ? 90.458 42.736 70.322 1.00 88.29 188 GLU B C 1
ATOM 6244 O O . GLU C 1 176 ? 89.455 42.344 69.727 1.00 88.04 188 GLU B O 1
ATOM 6250 N N . THR C 1 177 ? 90.538 43.920 70.923 1.00 86.94 189 THR B N 1
ATOM 6251 C CA . THR C 1 177 ? 89.435 44.875 70.946 1.00 84.95 189 THR B CA 1
ATOM 6252 C C . THR C 1 177 ? 88.888 45.115 69.547 1.00 83.55 189 THR B C 1
ATOM 6253 O O . THR C 1 177 ? 87.687 45.298 69.362 1.00 82.06 189 THR B O 1
ATOM 6257 N N . PHE C 1 178 ? 89.783 45.105 68.566 1.00 83.16 190 PHE B N 1
ATOM 6258 C CA . PHE C 1 178 ? 89.404 45.306 67.177 1.00 83.34 190 PHE B CA 1
ATOM 6259 C C . PHE C 1 178 ? 88.701 44.082 66.607 1.00 84.36 190 PHE B C 1
ATOM 6260 O O . PHE C 1 178 ? 87.642 44.219 65.997 1.00 85.56 190 PHE B O 1
ATOM 6268 N N . ASN C 1 179 ? 89.276 42.893 66.799 1.00 84.92 191 ASN B N 1
ATOM 6269 C CA . ASN C 1 179 ? 88.658 41.671 66.287 1.00 86.18 191 ASN B CA 1
ATOM 6270 C C . ASN C 1 179 ? 87.266 41.468 66.838 1.00 86.65 191 ASN B C 1
ATOM 6271 O O . ASN C 1 179 ? 86.476 40.709 66.287 1.00 86.86 191 ASN B O 1
ATOM 6276 N N . GLU C 1 180 ? 86.975 42.141 67.939 1.00 87.32 192 GLU B N 1
ATOM 6277 C CA . GLU C 1 180 ? 85.672 42.032 68.567 1.00 88.28 192 GLU B CA 1
ATOM 6278 C C . GLU C 1 180 ? 84.721 43.140 68.137 1.00 88.64 192 GLU B C 1
ATOM 6279 O O . GLU C 1 180 ? 83.525 43.056 68.396 1.00 89.17 192 GLU B O 1
ATOM 6285 N N . GLN C 1 181 ? 85.244 44.177 67.483 1.00 88.50 193 GLN B N 1
ATOM 6286 C CA . GLN C 1 181 ? 84.399 45.282 67.031 1.00 88.35 193 GLN B CA 1
ATOM 6287 C C . GLN C 1 181 ? 83.354 44.778 66.077 1.00 88.39 193 GLN B C 1
ATOM 6288 O O . GLN C 1 181 ? 83.641 43.904 65.260 1.00 88.16 193 GLN B O 1
ATOM 6294 N N . LYS C 1 182 ? 82.152 45.337 66.167 1.00 88.38 194 LYS B N 1
ATOM 6295 C CA . LYS C 1 182 ? 81.071 44.908 65.295 1.00 89.98 194 LYS B CA 1
ATOM 6296 C C . LYS C 1 182 ? 81.160 45.663 63.972 1.00 90.00 194 LYS B C 1
ATOM 6297 O O . LYS C 1 182 ? 80.877 45.104 62.903 1.00 91.25 194 LYS B O 1
ATOM 6303 N N . ILE C 1 183 ? 81.564 46.929 64.054 1.00 88.23 195 ILE B N 1
ATOM 6304 C CA . ILE C 1 183 ? 81.721 47.785 62.879 1.00 86.51 195 ILE B CA 1
ATOM 6305 C C . ILE C 1 183 ? 80.461 47.877 62.023 1.00 85.28 195 ILE B C 1
ATOM 6306 O O . ILE C 1 183 ? 80.535 47.957 60.802 1.00 85.02 195 ILE B O 1
ATOM 6311 N N . THR C 1 184 ? 79.303 47.874 62.675 1.00 84.34 196 THR B N 1
ATOM 6312 C CA . THR C 1 184 ? 78.032 47.961 61.967 1.00 82.85 196 THR B CA 1
ATOM 6313 C C . THR C 1 184 ? 77.581 49.399 61.835 1.00 81.24 196 THR B C 1
ATOM 6314 O O . THR C 1 184 ? 77.765 50.217 62.725 1.00 80.88 196 THR B O 1
ATOM 6318 N N . LEU C 1 185 ? 76.975 49.694 60.702 1.00 80.45 197 LEU B N 1
ATOM 6319 C CA . LEU C 1 185 ? 76.502 51.031 60.427 1.00 79.30 197 LEU B CA 1
ATOM 6320 C C . LEU C 1 185 ? 75.424 51.447 61.416 1.00 79.76 197 LEU B C 1
ATOM 6321 O O . LEU C 1 185 ? 74.508 50.694 61.747 1.00 77.06 197 LEU B O 1
ATOM 6326 N N . LYS C 1 186 ? 75.554 52.670 61.896 1.00 82.91 198 LYS B N 1
ATOM 6327 C CA . LYS C 1 186 ? 74.586 53.212 62.829 1.00 84.77 198 LYS B CA 1
ATOM 6328 C C . LYS C 1 186 ? 73.538 53.991 62.015 1.00 85.29 198 LYS B C 1
ATOM 6329 O O . LYS C 1 186 ? 73.893 54.822 61.162 1.00 88.39 198 LYS B O 1
ATOM 6335 N N . PHE C 1 187 ? 72.260 53.715 62.261 1.00 81.81 199 PHE B N 1
ATOM 6336 C CA . PHE C 1 187 ? 71.168 54.368 61.556 1.00 78.99 199 PHE B CA 1
ATOM 6337 C C . PHE C 1 187 ? 71.177 53.935 60.102 1.00 77.31 199 PHE B C 1
ATOM 6338 O O . PHE C 1 187 ? 72.201 53.528 59.563 1.00 77.08 199 PHE B O 1
ATOM 6346 N N . ASP C 1 188 ? 70.023 54.022 59.467 1.00 75.04 200 ASP B N 1
ATOM 6347 C CA . ASP C 1 188 ? 69.922 53.658 58.075 1.00 72.97 200 ASP B CA 1
ATOM 6348 C C . ASP C 1 188 ? 70.558 54.819 57.310 1.00 70.21 200 ASP B C 1
ATOM 6349 O O . ASP C 1 188 ? 69.901 55.787 56.950 1.00 69.45 200 ASP B O 1
ATOM 6354 N N . THR C 1 189 ? 71.855 54.707 57.065 1.00 67.85 201 THR B N 1
ATOM 6355 C CA . THR C 1 189 ? 72.600 55.759 56.390 1.00 65.97 201 THR B CA 1
ATOM 6356 C C . THR C 1 189 ? 72.699 55.666 54.869 1.00 64.49 201 THR B C 1
ATOM 6357 O O . THR C 1 189 ? 72.759 54.573 54.306 1.00 65.27 201 THR B O 1
ATOM 6361 N N . LEU C 1 190 ? 72.728 56.820 54.209 1.00 61.15 202 LEU B N 1
ATOM 6362 C CA . LEU C 1 190 ? 72.844 56.869 52.755 1.00 59.50 202 LEU B CA 1
ATOM 6363 C C . LEU C 1 190 ? 74.095 57.650 52.376 1.00 58.48 202 LEU B C 1
ATOM 6364 O O . LEU C 1 190 ? 74.129 58.867 52.506 1.00 59.03 202 LEU B O 1
ATOM 6369 N N . PHE C 1 191 ? 75.124 56.969 51.897 1.00 57.28 203 PHE B N 1
ATOM 6370 C CA . PHE C 1 191 ? 76.333 57.685 51.526 1.00 58.30 203 PHE B CA 1
ATOM 6371 C C . PHE C 1 191 ? 76.351 58.208 50.089 1.00 58.96 203 PHE B C 1
ATOM 6372 O O . PHE C 1 191 ? 76.322 57.442 49.132 1.00 59.42 203 PHE B O 1
ATOM 6380 N N . LEU C 1 192 ? 76.389 59.529 49.949 1.00 59.41 204 LEU B N 1
ATOM 6381 C CA . LEU C 1 192 ? 76.454 60.185 48.640 1.00 57.75 204 LEU B CA 1
ATOM 6382 C C . LEU C 1 192 ? 77.875 60.726 48.452 1.00 57.79 204 LEU B C 1
ATOM 6383 O O . LEU C 1 192 ? 78.365 61.511 49.284 1.00 57.07 204 LEU B O 1
ATOM 6388 N N . TRP C 1 193 ? 78.538 60.303 47.377 1.00 56.11 205 TRP B N 1
ATOM 6389 C CA . TRP C 1 193 ? 79.897 60.746 47.093 1.00 54.84 205 TRP B CA 1
ATOM 6390 C C . TRP C 1 193 ? 79.893 61.667 45.888 1.00 54.96 205 TRP B C 1
ATOM 6391 O O . TRP C 1 193 ? 79.609 61.231 44.772 1.00 56.64 205 TRP B O 1
ATOM 6402 N N . LEU C 1 194 ? 80.186 62.943 46.109 1.00 53.42 206 LEU B N 1
ATOM 6403 C CA . LEU C 1 194 ? 80.209 63.910 45.022 1.00 53.36 206 LEU B CA 1
ATOM 6404 C C . LEU C 1 194 ? 81.654 63.890 44.509 1.00 54.22 206 LEU B C 1
ATOM 6405 O O . LEU C 1 194 ? 82.587 64.164 45.259 1.00 54.71 206 LEU B O 1
ATOM 6410 N N . TYR C 1 195 ? 81.836 63.550 43.239 1.00 55.25 207 TYR B N 1
ATOM 6411 C CA . TYR C 1 195 ? 83.172 63.433 42.662 1.00 56.60 207 TYR B CA 1
ATOM 6412 C C . TYR C 1 195 ? 83.337 64.266 41.412 1.00 58.40 207 TYR B C 1
ATOM 6413 O O . TYR C 1 195 ? 82.368 64.604 40.734 1.00 57.74 207 TYR B O 1
ATOM 6422 N N . SER C 1 196 ? 84.589 64.562 41.100 1.00 60.68 208 SER B N 1
ATOM 6423 C CA . SER C 1 196 ? 84.936 65.338 39.923 1.00 61.72 208 SER B CA 1
ATOM 6424 C C . SER C 1 196 ? 86.347 64.990 39.444 1.00 61.59 208 SER B C 1
ATOM 6425 O O . SER C 1 196 ? 87.268 64.888 40.251 1.00 61.35 208 SER B O 1
ATOM 6428 N N . LYS C 1 197 ? 86.523 64.797 38.143 1.00 62.94 209 LYS B N 1
ATOM 6429 C CA . LYS C 1 197 ? 87.848 64.472 37.631 1.00 65.87 209 LYS B CA 1
ATOM 6430 C C . LYS C 1 197 ? 88.848 65.406 38.268 1.00 67.02 209 LYS B C 1
ATOM 6431 O O . LYS C 1 197 ? 88.572 66.580 38.472 1.00 68.12 209 LYS B O 1
ATOM 6437 N N . PRO C 1 198 ? 90.032 64.895 38.587 1.00 68.78 210 PRO B N 1
ATOM 6438 C CA . PRO C 1 198 ? 91.074 65.706 39.218 1.00 71.17 210 PRO B CA 1
ATOM 6439 C C . PRO C 1 198 ? 91.489 66.975 38.481 1.00 72.54 210 PRO B C 1
ATOM 6440 O O . PRO C 1 198 ? 91.673 68.022 39.104 1.00 72.43 210 PRO B O 1
ATOM 6444 N N . GLU C 1 199 ? 91.644 66.891 37.164 1.00 73.76 211 GLU B N 1
ATOM 6445 C CA . GLU C 1 199 ? 92.083 68.063 36.425 1.00 75.43 211 GLU B CA 1
ATOM 6446 C C . GLU C 1 199 ? 91.128 69.235 36.580 1.00 73.30 211 GLU B C 1
ATOM 6447 O O . GLU C 1 199 ? 91.485 70.262 37.161 1.00 73.78 211 GLU B O 1
ATOM 6453 N N . PRO C 1 200 ? 89.892 69.094 36.089 1.00 70.61 212 PRO B N 1
ATOM 6454 C CA . PRO C 1 200 ? 88.935 70.190 36.219 1.00 69.36 212 PRO B CA 1
ATOM 6455 C C . PRO C 1 200 ? 88.856 70.696 37.657 1.00 68.35 212 PRO B C 1
ATOM 6456 O O . PRO C 1 200 ? 88.807 71.890 37.898 1.00 67.74 212 PRO B O 1
ATOM 6460 N N . LEU C 1 201 ? 88.858 69.778 38.610 1.00 68.22 213 LEU B N 1
ATOM 6461 C CA . LEU C 1 201 ? 88.790 70.150 40.016 1.00 67.97 213 LEU B CA 1
ATOM 6462 C C . LEU C 1 201 ? 89.988 70.987 40.421 1.00 67.71 213 LEU B C 1
ATOM 6463 O O . LEU C 1 201 ? 89.849 72.069 40.967 1.00 67.41 213 LEU B O 1
ATOM 6468 N N . PHE C 1 202 ? 91.173 70.464 40.170 1.00 68.83 214 PHE B N 1
ATOM 6469 C CA . PHE C 1 202 ? 92.378 71.176 40.525 1.00 70.49 214 PHE B CA 1
ATOM 6470 C C . PHE C 1 202 ? 92.331 72.610 40.034 1.00 72.69 214 PHE B C 1
ATOM 6471 O O . PHE C 1 202 ? 92.805 73.527 40.710 1.00 73.89 214 PHE B O 1
ATOM 6479 N N . GLN C 1 203 ? 91.745 72.821 38.863 1.00 74.19 215 GLN B N 1
ATOM 6480 C CA . GLN C 1 203 ? 91.689 74.174 38.346 1.00 76.21 215 GLN B CA 1
ATOM 6481 C C . GLN C 1 203 ? 90.837 75.023 39.279 1.00 75.42 215 GLN B C 1
ATOM 6482 O O . GLN C 1 203 ? 91.286 76.059 39.771 1.00 74.77 215 GLN B O 1
ATOM 6488 N N . ARG C 1 204 ? 89.614 74.561 39.527 1.00 74.74 216 ARG B N 1
ATOM 6489 C CA . ARG C 1 204 ? 88.680 75.240 40.409 1.00 73.28 216 ARG B CA 1
ATOM 6490 C C . ARG C 1 204 ? 89.304 75.447 41.781 1.00 71.61 216 ARG B C 1
ATOM 6491 O O . ARG C 1 204 ? 89.218 76.519 42.354 1.00 72.72 216 ARG B O 1
ATOM 6499 N N . LEU C 1 205 ? 89.935 74.417 42.311 1.00 71.00 217 LEU B N 1
ATOM 6500 C CA . LEU C 1 205 ? 90.558 74.530 43.622 1.00 71.89 217 LEU B CA 1
ATOM 6501 C C . LEU C 1 205 ? 91.616 75.611 43.678 1.00 72.91 217 LEU B C 1
ATOM 6502 O O . LEU C 1 205 ? 91.893 76.152 44.746 1.00 72.41 217 LEU B O 1
ATOM 6507 N N . ASP C 1 206 ? 92.222 75.907 42.533 1.00 74.70 218 ASP B N 1
ATOM 6508 C CA . ASP C 1 206 ? 93.242 76.942 42.480 1.00 77.42 218 ASP B CA 1
ATOM 6509 C C . ASP C 1 206 ? 92.604 78.321 42.456 1.00 77.85 218 ASP B C 1
ATOM 6510 O O . ASP C 1 206 ? 92.934 79.183 43.268 1.00 78.16 218 ASP B O 1
ATOM 6515 N N . ASP C 1 207 ? 91.690 78.525 41.518 1.00 78.35 219 ASP B N 1
ATOM 6516 C CA . ASP C 1 207 ? 91.006 79.798 41.405 1.00 79.40 219 ASP B CA 1
ATOM 6517 C C . ASP C 1 207 ? 90.258 80.083 42.695 1.00 80.52 219 ASP B C 1
ATOM 6518 O O . ASP C 1 207 ? 90.208 81.221 43.157 1.00 82.18 219 ASP B O 1
ATOM 6523 N N . ARG C 1 208 ? 89.694 79.050 43.305 1.00 81.61 220 ARG B N 1
ATOM 6524 C CA . ARG C 1 208 ? 88.959 79.292 44.529 1.00 83.62 220 ARG B CA 1
ATOM 6525 C C . ARG C 1 208 ? 89.912 79.711 45.637 1.00 85.03 220 ARG B C 1
ATOM 6526 O O . ARG C 1 208 ? 89.496 80.130 46.710 1.00 86.17 220 ARG B O 1
ATOM 6534 N N . VAL C 1 209 ? 91.205 79.650 45.348 1.00 86.26 221 VAL B N 1
ATOM 6535 C CA . VAL C 1 209 ? 92.196 80.092 46.319 1.00 87.72 221 VAL B CA 1
ATOM 6536 C C . VAL C 1 209 ? 92.503 81.552 46.029 1.00 88.18 221 VAL B C 1
ATOM 6537 O O . VAL C 1 209 ? 92.799 82.322 46.941 1.00 88.63 221 VAL B O 1
ATOM 6541 N N . ASP C 1 210 ? 92.418 81.929 44.757 1.00 88.38 222 ASP B N 1
ATOM 6542 C CA . ASP C 1 210 ? 92.684 83.301 44.359 1.00 89.04 222 ASP B CA 1
ATOM 6543 C C . ASP C 1 210 ? 91.637 84.233 44.938 1.00 89.97 222 ASP B C 1
ATOM 6544 O O . ASP C 1 210 ? 91.931 85.053 45.807 1.00 90.26 222 ASP B O 1
ATOM 6549 N N . ASP C 1 211 ? 90.408 84.107 44.461 1.00 90.69 223 ASP B N 1
ATOM 6550 C CA . ASP C 1 211 ? 89.353 84.974 44.950 1.00 92.23 223 ASP B CA 1
ATOM 6551 C C . ASP C 1 211 ? 89.061 84.717 46.420 1.00 91.11 223 ASP B C 1
ATOM 6552 O O . ASP C 1 211 ? 88.175 85.334 47.013 1.00 91.10 223 ASP B O 1
ATOM 6557 N N . MET C 1 212 ? 89.826 83.810 47.005 1.00 89.84 224 MET B N 1
ATOM 6558 C CA . MET C 1 212 ? 89.663 83.511 48.411 1.00 89.87 224 MET B CA 1
ATOM 6559 C C . MET C 1 212 ? 90.421 84.588 49.185 1.00 90.00 224 MET B C 1
ATOM 6560 O O . MET C 1 212 ? 90.042 84.950 50.299 1.00 90.20 224 MET B O 1
ATOM 6565 N N . LEU C 1 213 ? 91.495 85.092 48.576 1.00 90.34 225 LEU B N 1
ATOM 6566 C CA . LEU C 1 213 ? 92.320 86.156 49.157 1.00 89.75 225 LEU B CA 1
ATOM 6567 C C . LEU C 1 213 ? 91.627 87.476 48.837 1.00 90.37 225 LEU B C 1
ATOM 6568 O O . LEU C 1 213 ? 91.590 88.392 49.659 1.00 89.94 225 LEU B O 1
ATOM 6573 N N . GLU C 1 214 ? 91.072 87.559 47.631 1.00 90.55 226 GLU B N 1
ATOM 6574 C CA . GLU C 1 214 ? 90.350 88.744 47.199 1.00 91.28 226 GLU B CA 1
ATOM 6575 C C . GLU C 1 214 ? 89.203 89.046 48.157 1.00 91.61 226 GLU B C 1
ATOM 6576 O O . GLU C 1 214 ? 88.864 90.198 48.395 1.00 92.39 226 GLU B O 1
ATOM 6582 N N . ARG C 1 215 ? 88.594 88.008 48.705 1.00 92.03 227 ARG B N 1
ATOM 6583 C CA . ARG C 1 215 ? 87.504 88.214 49.647 1.00 92.19 227 ARG B CA 1
ATOM 6584 C C . ARG C 1 215 ? 88.047 88.688 50.988 1.00 91.57 227 ARG B C 1
ATOM 6585 O O . ARG C 1 215 ? 87.292 88.943 51.911 1.00 91.18 227 ARG B O 1
ATOM 6593 N N . GLY C 1 216 ? 89.361 88.798 51.106 1.00 91.00 228 GLY B N 1
ATOM 6594 C CA . GLY C 1 216 ? 89.919 89.257 52.364 1.00 91.88 228 GLY B CA 1
ATOM 6595 C C . GLY C 1 216 ? 90.414 88.139 53.256 1.00 92.91 228 GLY B C 1
ATOM 6596 O O . GLY C 1 216 ? 90.107 88.082 54.449 1.00 91.99 228 GLY B O 1
ATOM 6597 N N . ALA C 1 217 ? 91.195 87.239 52.674 1.00 93.85 229 ALA B N 1
ATOM 6598 C CA . ALA C 1 217 ? 91.740 86.121 53.423 1.00 94.29 229 ALA B CA 1
ATOM 6599 C C . ALA C 1 217 ? 92.893 86.608 54.287 1.00 94.75 229 ALA B C 1
ATOM 6600 O O . ALA C 1 217 ? 92.999 86.246 55.458 1.00 96.30 229 ALA B O 1
ATOM 6602 N N . LEU C 1 218 ? 93.754 87.431 53.696 1.00 94.07 230 LEU B N 1
ATOM 6603 C CA . LEU C 1 218 ? 94.906 87.976 54.394 1.00 93.48 230 LEU B CA 1
ATOM 6604 C C . LEU C 1 218 ? 94.498 88.614 55.708 1.00 94.30 230 LEU B C 1
ATOM 6605 O O . LEU C 1 218 ? 95.267 88.603 56.663 1.00 94.70 230 LEU B O 1
ATOM 6610 N N . GLN C 1 219 ? 93.286 89.165 55.757 1.00 95.22 231 GLN B N 1
ATOM 6611 C CA . GLN C 1 219 ? 92.794 89.795 56.978 1.00 95.67 231 GLN B CA 1
ATOM 6612 C C . GLN C 1 219 ? 92.625 88.753 58.076 1.00 95.08 231 GLN B C 1
ATOM 6613 O O . GLN C 1 219 ? 92.949 89.007 59.236 1.00 94.55 231 GLN B O 1
ATOM 6619 N N . GLU C 1 220 ? 92.123 87.580 57.695 1.00 94.83 232 GLU B N 1
ATOM 6620 C CA . GLU C 1 220 ? 91.907 86.480 58.629 1.00 94.21 232 GLU B CA 1
ATOM 6621 C C . GLU C 1 220 ? 93.245 85.839 58.976 1.00 93.27 232 GLU B C 1
ATOM 6622 O O . GLU C 1 220 ? 93.443 85.305 60.070 1.00 91.60 232 GLU B O 1
ATOM 6628 N N . ILE C 1 221 ? 94.171 85.913 58.030 1.00 93.46 233 ILE B N 1
ATOM 6629 C CA . ILE C 1 221 ? 95.492 85.353 58.230 1.00 93.98 233 ILE B CA 1
ATOM 6630 C C . ILE C 1 221 ? 96.256 86.185 59.256 1.00 94.29 233 ILE B C 1
ATOM 6631 O O . ILE C 1 221 ? 96.834 85.633 60.190 1.00 94.67 233 ILE B O 1
ATOM 6636 N N . LYS C 1 222 ? 96.253 87.510 59.079 1.00 94.52 234 LYS B N 1
ATOM 6637 C CA . LYS C 1 222 ? 96.936 88.421 59.998 1.00 92.82 234 LYS B CA 1
ATOM 6638 C C . LYS C 1 222 ? 96.319 88.262 61.380 1.00 92.71 234 LYS B C 1
ATOM 6639 O O . LYS C 1 222 ? 97.026 88.225 62.394 1.00 91.43 234 LYS B O 1
ATOM 6645 N N . GLN C 1 223 ? 94.991 88.172 61.400 1.00 93.27 235 GLN B N 1
ATOM 6646 C CA . GLN C 1 223 ? 94.246 87.992 62.633 1.00 93.89 235 GLN B CA 1
ATOM 6647 C C . GLN C 1 223 ? 94.743 86.740 63.324 1.00 94.44 235 GLN B C 1
ATOM 6648 O O . GLN C 1 223 ? 95.015 86.746 64.525 1.00 95.16 235 GLN B O 1
ATOM 6654 N N . LEU C 1 224 ? 94.843 85.662 62.556 1.00 94.90 236 LEU B N 1
ATOM 6655 C CA . LEU C 1 224 ? 95.323 84.398 63.088 1.00 95.57 236 LEU B CA 1
ATOM 6656 C C . LEU C 1 224 ? 96.771 84.535 63.549 1.00 96.79 236 LEU B C 1
ATOM 6657 O O . LEU C 1 224 ? 97.209 83.834 64.457 1.00 96.17 236 LEU B O 1
ATOM 6662 N N . TYR C 1 225 ? 97.502 85.453 62.921 1.00 99.04 237 TYR B N 1
ATOM 6663 C CA . TYR C 1 225 ? 98.904 85.695 63.245 1.00 100.59 237 TYR B CA 1
ATOM 6664 C C . TYR C 1 225 ? 99.014 86.536 64.506 1.00 101.76 237 TYR B C 1
ATOM 6665 O O . TYR C 1 225 ? 99.961 86.411 65.280 1.00 101.76 237 TYR B O 1
ATOM 6674 N N . GLU C 1 226 ? 98.036 87.403 64.705 1.00 103.57 238 GLU B N 1
ATOM 6675 C CA . GLU C 1 226 ? 98.021 88.230 65.889 1.00 105.13 238 GLU B CA 1
ATOM 6676 C C . GLU C 1 226 ? 97.876 87.288 67.090 1.00 104.42 238 GLU B C 1
ATOM 6677 O O . GLU C 1 226 ? 98.618 87.402 68.066 1.00 104.16 238 GLU B O 1
ATOM 6683 N N . TYR C 1 227 ? 96.924 86.356 67.004 1.00 103.40 239 TYR B N 1
ATOM 6684 C CA . TYR C 1 227 ? 96.680 85.393 68.078 1.00 102.21 239 TYR B CA 1
ATOM 6685 C C . TYR C 1 227 ? 97.878 84.461 68.180 1.00 103.61 239 TYR B C 1
ATOM 6686 O O . TYR C 1 227 ? 98.292 84.079 69.278 1.00 102.66 239 TYR B O 1
ATOM 6695 N N . TYR C 1 228 ? 98.418 84.100 67.017 1.00 106.53 240 TYR B N 1
ATOM 6696 C CA . TYR C 1 228 ? 99.587 83.231 66.926 1.00 109.09 240 TYR B CA 1
ATOM 6697 C C . TYR C 1 228 ? 100.679 83.938 67.710 1.00 110.99 240 TYR B C 1
ATOM 6698 O O . TYR C 1 228 ? 101.380 83.329 68.525 1.00 111.47 240 TYR B O 1
ATOM 6707 N N . SER C 1 229 ? 100.808 85.237 67.445 1.00 112.70 241 SER B N 1
ATOM 6708 C CA . SER C 1 229 ? 101.773 86.089 68.126 1.00 112.65 241 SER B CA 1
ATOM 6709 C C . SER C 1 229 ? 101.160 86.445 69.482 1.00 113.29 241 SER B C 1
ATOM 6710 O O . SER C 1 229 ? 100.045 86.018 69.799 1.00 114.30 241 SER B O 1
ATOM 6713 N N . GLN C 1 230 ? 101.873 87.216 70.290 1.00 112.93 242 GLN B N 1
ATOM 6714 C CA . GLN C 1 230 ? 101.334 87.582 71.594 1.00 113.00 242 GLN B CA 1
ATOM 6715 C C . GLN C 1 230 ? 100.927 86.311 72.338 1.00 111.39 242 GLN B C 1
ATOM 6716 O O . GLN C 1 230 ? 100.097 86.346 73.249 1.00 111.32 242 GLN B O 1
ATOM 6722 N N . ASN C 1 231 ? 101.508 85.189 71.929 1.00 109.13 243 ASN B N 1
ATOM 6723 C CA . ASN C 1 231 ? 101.222 83.914 72.556 1.00 106.59 243 ASN B CA 1
ATOM 6724 C C . ASN C 1 231 ? 102.457 83.044 72.526 1.00 105.76 243 ASN B C 1
ATOM 6725 O O . ASN C 1 231 ? 102.418 81.888 72.941 1.00 104.83 243 ASN B O 1
ATOM 6730 N N . LYS C 1 232 ? 103.550 83.621 72.031 1.00 105.51 244 LYS B N 1
ATOM 6731 C CA . LYS C 1 232 ? 104.837 82.939 71.917 1.00 105.25 244 LYS B CA 1
ATOM 6732 C C . LYS C 1 232 ? 104.696 81.541 71.301 1.00 104.97 244 LYS B C 1
ATOM 6733 O O . LYS C 1 232 ? 105.088 80.532 71.895 1.00 104.64 244 LYS B O 1
ATOM 6739 N N . PHE C 1 233 ? 104.139 81.496 70.095 1.00 104.39 245 PHE B N 1
ATOM 6740 C CA . PHE C 1 233 ? 103.926 80.240 69.385 1.00 102.39 245 PHE B CA 1
ATOM 6741 C C . PHE C 1 233 ? 104.983 80.010 68.317 1.00 101.37 245 PHE B C 1
ATOM 6742 O O . PHE C 1 233 ? 105.300 80.910 67.545 1.00 101.11 245 PHE B O 1
ATOM 6750 N N . THR C 1 234 ? 105.525 78.799 68.283 1.00 101.19 246 THR B N 1
ATOM 6751 C CA . THR C 1 234 ? 106.530 78.418 67.293 1.00 101.34 246 THR B CA 1
ATOM 6752 C C . THR C 1 234 ? 105.841 77.629 66.182 1.00 101.73 246 THR B C 1
ATOM 6753 O O . THR C 1 234 ? 104.765 77.063 66.387 1.00 102.80 246 THR B O 1
ATOM 6757 N N . PRO C 1 235 ? 106.457 77.569 64.991 1.00 101.11 247 PRO B N 1
ATOM 6758 C CA . PRO C 1 235 ? 105.858 76.833 63.875 1.00 99.99 247 PRO B CA 1
ATOM 6759 C C . PRO C 1 235 ? 105.484 75.383 64.204 1.00 99.12 247 PRO B C 1
ATOM 6760 O O . PRO C 1 235 ? 104.500 74.868 63.685 1.00 98.98 247 PRO B O 1
ATOM 6764 N N . GLU C 1 236 ? 106.248 74.729 65.072 1.00 98.54 248 GLU B N 1
ATOM 6765 C CA . GLU C 1 236 ? 105.940 73.346 65.442 1.00 99.04 248 GLU B CA 1
ATOM 6766 C C . GLU C 1 236 ? 104.584 73.240 66.132 1.00 98.21 248 GLU B C 1
ATOM 6767 O O . GLU C 1 236 ? 104.131 72.155 66.488 1.00 98.15 248 GLU B O 1
ATOM 6773 N N . GLN C 1 237 ? 103.932 74.375 66.328 1.00 97.27 249 GLN B N 1
ATOM 6774 C CA . GLN C 1 237 ? 102.629 74.374 66.969 1.00 96.37 249 GLN B CA 1
ATOM 6775 C C . GLN C 1 237 ? 101.576 74.103 65.906 1.00 94.59 249 GLN B C 1
ATOM 6776 O O . GLN C 1 237 ? 100.457 73.707 66.222 1.00 95.14 249 GLN B O 1
ATOM 6782 N N . CYS C 1 238 ? 101.941 74.306 64.643 1.00 91.51 250 CYS B N 1
ATOM 6783 C CA . CYS C 1 238 ? 101.013 74.091 63.543 1.00 89.50 250 CYS B CA 1
ATOM 6784 C C . CYS C 1 238 ? 100.670 72.633 63.291 1.00 88.35 250 CYS B C 1
ATOM 6785 O O . CYS C 1 238 ? 100.489 72.210 62.153 1.00 87.75 250 CYS B O 1
ATOM 6788 N N . GLU C 1 239 ? 100.584 71.866 64.365 1.00 87.32 251 GLU B N 1
ATOM 6789 C CA . GLU C 1 239 ? 100.236 70.460 64.268 1.00 85.69 251 GLU B CA 1
ATOM 6790 C C . GLU C 1 239 ? 99.070 70.204 65.193 1.00 84.35 251 GLU B C 1
ATOM 6791 O O . GLU C 1 239 ? 98.626 69.070 65.332 1.00 82.91 251 GLU B O 1
ATOM 6797 N N . ASN C 1 240 ? 98.581 71.272 65.822 1.00 84.10 252 ASN B N 1
ATOM 6798 C CA . ASN C 1 240 ? 97.467 71.184 66.767 1.00 83.64 252 ASN B CA 1
ATOM 6799 C C . ASN C 1 240 ? 96.354 72.169 66.423 1.00 82.72 252 ASN B C 1
ATOM 6800 O O . ASN C 1 240 ? 96.599 73.192 65.776 1.00 83.20 252 ASN B O 1
ATOM 6805 N N . GLY C 1 241 ? 95.138 71.848 66.860 1.00 81.52 253 GLY B N 1
ATOM 6806 C CA . GLY C 1 241 ? 93.985 72.702 66.628 1.00 81.22 253 GLY B CA 1
ATOM 6807 C C . GLY C 1 241 ? 93.914 73.428 65.302 1.00 81.59 253 GLY B C 1
ATOM 6808 O O . GLY C 1 241 ? 94.346 72.915 64.272 1.00 82.23 253 GLY B O 1
ATOM 6809 N N . VAL C 1 242 ? 93.355 74.632 65.328 1.00 81.27 254 VAL B N 1
ATOM 6810 C CA . VAL C 1 242 ? 93.211 75.431 64.122 1.00 81.14 254 VAL B CA 1
ATOM 6811 C C . VAL C 1 242 ? 94.534 75.616 63.408 1.00 82.34 254 VAL B C 1
ATOM 6812 O O . VAL C 1 242 ? 94.566 75.829 62.197 1.00 83.92 254 VAL B O 1
ATOM 6816 N N . TRP C 1 243 ? 95.625 75.543 64.160 1.00 82.06 255 TRP B N 1
ATOM 6817 C CA . TRP C 1 243 ? 96.945 75.755 63.589 1.00 82.86 255 TRP B CA 1
ATOM 6818 C C . TRP C 1 243 ? 97.278 74.788 62.458 1.00 82.29 255 TRP B C 1
ATOM 6819 O O . TRP C 1 243 ? 98.314 74.916 61.799 1.00 82.34 255 TRP B O 1
ATOM 6830 N N . GLN C 1 244 ? 96.393 73.830 62.221 1.00 80.90 256 GLN B N 1
ATOM 6831 C CA . GLN C 1 244 ? 96.622 72.875 61.157 1.00 80.21 256 GLN B CA 1
ATOM 6832 C C . GLN C 1 244 ? 95.987 73.363 59.859 1.00 81.16 256 GLN B C 1
ATOM 6833 O O . GLN C 1 244 ? 96.404 72.969 58.774 1.00 82.54 256 GLN B O 1
ATOM 6839 N N . VAL C 1 245 ? 94.987 74.233 59.965 1.00 81.31 257 VAL B N 1
ATOM 6840 C CA . VAL C 1 245 ? 94.288 74.736 58.786 1.00 81.53 257 VAL B CA 1
ATOM 6841 C C . VAL C 1 245 ? 95.174 75.085 57.607 1.00 82.01 257 VAL B C 1
ATOM 6842 O O . VAL C 1 245 ? 96.302 75.534 57.783 1.00 82.93 257 VAL B O 1
ATOM 6846 N N . ILE C 1 246 ? 94.655 74.855 56.405 1.00 81.75 258 ILE B N 1
ATOM 6847 C CA . ILE C 1 246 ? 95.382 75.168 55.190 1.00 82.61 258 ILE B CA 1
ATOM 6848 C C . ILE C 1 246 ? 94.996 76.583 54.799 1.00 84.64 258 ILE B C 1
ATOM 6849 O O . ILE C 1 246 ? 93.924 76.813 54.221 1.00 85.03 258 ILE B O 1
ATOM 6854 N N . GLY C 1 247 ? 95.876 77.526 55.129 1.00 85.86 259 GLY B N 1
ATOM 6855 C CA . GLY C 1 247 ? 95.630 78.922 54.823 1.00 87.32 259 GLY B CA 1
ATOM 6856 C C . GLY C 1 247 ? 96.375 79.835 55.779 1.00 87.77 259 GLY B C 1
ATOM 6857 O O . GLY C 1 247 ? 96.354 81.061 55.628 1.00 89.80 259 GLY B O 1
ATOM 6858 N N . PHE C 1 248 ? 97.028 79.242 56.774 1.00 86.13 260 PHE B N 1
ATOM 6859 C CA . PHE C 1 248 ? 97.787 80.010 57.740 1.00 84.85 260 PHE B CA 1
ATOM 6860 C C . PHE C 1 248 ? 99.250 79.578 57.708 1.00 83.76 260 PHE B C 1
ATOM 6861 O O . PHE C 1 248 ? 100.093 80.276 57.149 1.00 83.56 260 PHE B O 1
ATOM 6869 N N . LYS C 1 249 ? 99.551 78.425 58.294 1.00 81.73 261 LYS B N 1
ATOM 6870 C CA . LYS C 1 249 ? 100.920 77.918 58.322 1.00 80.69 261 LYS B CA 1
ATOM 6871 C C . LYS C 1 249 ? 101.707 78.134 57.015 1.00 80.79 261 LYS B C 1
ATOM 6872 O O . LYS C 1 249 ? 102.922 78.303 57.039 1.00 80.07 261 LYS B O 1
ATOM 6878 N N . GLU C 1 250 ? 101.019 78.132 55.880 1.00 82.12 262 GLU B N 1
ATOM 6879 C CA . GLU C 1 250 ? 101.681 78.325 54.588 1.00 83.53 262 GLU B CA 1
ATOM 6880 C C . GLU C 1 250 ? 102.250 79.728 54.423 1.00 85.56 262 GLU B C 1
ATOM 6881 O O . GLU C 1 250 ? 103.197 79.930 53.658 1.00 86.06 262 GLU B O 1
ATOM 6887 N N . PHE C 1 251 ? 101.671 80.700 55.130 1.00 86.73 263 PHE B N 1
ATOM 6888 C CA . PHE C 1 251 ? 102.137 82.078 55.031 1.00 86.70 263 PHE B CA 1
ATOM 6889 C C . PHE C 1 251 ? 103.055 82.490 56.177 1.00 87.68 263 PHE B C 1
ATOM 6890 O O . PHE C 1 251 ? 103.509 83.632 56.234 1.00 87.84 263 PHE B O 1
ATOM 6898 N N . LEU C 1 252 ? 103.334 81.565 57.085 1.00 88.86 264 LEU B N 1
ATOM 6899 C CA . LEU C 1 252 ? 104.203 81.858 58.216 1.00 90.42 264 LEU B CA 1
ATOM 6900 C C . LEU C 1 252 ? 105.551 82.480 57.803 1.00 91.80 264 LEU B C 1
ATOM 6901 O O . LEU C 1 252 ? 106.004 83.450 58.413 1.00 93.45 264 LEU B O 1
ATOM 6906 N N . PRO C 1 253 ? 106.204 81.941 56.758 1.00 92.28 265 PRO B N 1
ATOM 6907 C CA . PRO C 1 253 ? 107.490 82.495 56.321 1.00 92.15 265 PRO B CA 1
ATOM 6908 C C . PRO C 1 253 ? 107.338 83.915 55.793 1.00 91.99 265 PRO B C 1
ATOM 6909 O O . PRO C 1 253 ? 108.270 84.712 55.849 1.00 92.66 265 PRO B O 1
ATOM 6913 N N . TRP C 1 254 ? 106.159 84.230 55.279 1.00 91.67 266 TRP B N 1
ATOM 6914 C CA . TRP C 1 254 ? 105.900 85.570 54.774 1.00 92.46 266 TRP B CA 1
ATOM 6915 C C . TRP C 1 254 ? 105.698 86.520 55.944 1.00 92.47 266 TRP B C 1
ATOM 6916 O O . TRP C 1 254 ? 105.502 87.717 55.764 1.00 92.00 266 TRP B O 1
ATOM 6927 N N . LEU C 1 255 ? 105.726 85.967 57.149 1.00 93.10 267 LEU B N 1
ATOM 6928 C CA . LEU C 1 255 ? 105.562 86.750 58.365 1.00 93.79 267 LEU B CA 1
ATOM 6929 C C . LEU C 1 255 ? 106.858 86.627 59.148 1.00 94.27 267 LEU B C 1
ATOM 6930 O O . LEU C 1 255 ? 106.911 86.925 60.337 1.00 94.06 267 LEU B O 1
ATOM 6935 N N . THR C 1 256 ? 107.901 86.178 58.458 1.00 95.29 268 THR B N 1
ATOM 6936 C CA . THR C 1 256 ? 109.223 86.009 59.052 1.00 96.39 268 THR B CA 1
ATOM 6937 C C . THR C 1 256 ? 109.096 85.359 60.434 1.00 96.47 268 THR B C 1
ATOM 6938 O O . THR C 1 256 ? 108.145 84.616 60.705 1.00 95.02 268 THR B O 1
ATOM 6942 N N . VAL C 1 264 ? 106.042 89.847 46.880 1.00 115.68 276 VAL B N 1
ATOM 6943 C CA . VAL C 1 264 ? 107.201 89.270 46.196 1.00 116.29 276 VAL B CA 1
ATOM 6944 C C . VAL C 1 264 ? 107.385 87.786 46.581 1.00 115.44 276 VAL B C 1
ATOM 6945 O O . VAL C 1 264 ? 107.542 86.913 45.717 1.00 114.91 276 VAL B O 1
ATOM 6949 N N . LYS C 1 265 ? 107.369 87.518 47.886 1.00 113.92 277 LYS B N 1
ATOM 6950 C CA . LYS C 1 265 ? 107.531 86.170 48.417 1.00 111.26 277 LYS B CA 1
ATOM 6951 C C . LYS C 1 265 ? 106.181 85.681 48.942 1.00 110.35 277 LYS B C 1
ATOM 6952 O O . LYS C 1 265 ? 106.005 84.498 49.237 1.00 110.59 277 LYS B O 1
ATOM 6958 N N . LEU C 1 266 ? 105.227 86.599 49.063 1.00 108.59 278 LEU B N 1
ATOM 6959 C CA . LEU C 1 266 ? 103.890 86.234 49.512 1.00 106.95 278 LEU B CA 1
ATOM 6960 C C . LEU C 1 266 ? 103.314 85.363 48.405 1.00 106.96 278 LEU B C 1
ATOM 6961 O O . LEU C 1 266 ? 102.530 84.445 48.648 1.00 107.01 278 LEU B O 1
ATOM 6966 N N . GLU C 1 267 ? 103.724 85.667 47.179 1.00 106.53 279 GLU B N 1
ATOM 6967 C CA . GLU C 1 267 ? 103.266 84.941 46.009 1.00 106.17 279 GLU B CA 1
ATOM 6968 C C . GLU C 1 267 ? 103.609 83.465 46.146 1.00 105.11 279 GLU B C 1
ATOM 6969 O O . GLU C 1 267 ? 102.885 82.608 45.657 1.00 105.53 279 GLU B O 1
ATOM 6975 N N . ASP C 1 268 ? 104.717 83.176 46.816 1.00 103.81 280 ASP B N 1
ATOM 6976 C CA . ASP C 1 268 ? 105.138 81.798 47.039 1.00 102.77 280 ASP B CA 1
ATOM 6977 C C . ASP C 1 268 ? 104.234 81.139 48.061 1.00 101.58 280 ASP B C 1
ATOM 6978 O O . ASP C 1 268 ? 103.783 80.016 47.864 1.00 101.61 280 ASP B O 1
ATOM 6983 N N . CYS C 1 269 ? 103.975 81.829 49.164 1.00 99.93 281 CYS B N 1
ATOM 6984 C CA . CYS C 1 269 ? 103.113 81.264 50.193 1.00 99.04 281 CYS B CA 1
ATOM 6985 C C . CYS C 1 269 ? 101.755 80.906 49.630 1.00 97.25 281 CYS B C 1
ATOM 6986 O O . CYS C 1 269 ? 101.090 80.007 50.130 1.00 97.60 281 CYS B O 1
ATOM 6989 N N . ILE C 1 270 ? 101.341 81.625 48.595 1.00 95.33 282 ILE B N 1
ATOM 6990 C CA . ILE C 1 270 ? 100.059 81.369 47.955 1.00 93.42 282 ILE B CA 1
ATOM 6991 C C . ILE C 1 270 ? 100.149 80.077 47.146 1.00 92.94 282 ILE B C 1
ATOM 6992 O O . ILE C 1 270 ? 99.236 79.243 47.200 1.00 93.44 282 ILE B O 1
ATOM 6997 N N . GLU C 1 271 ? 101.245 79.913 46.402 1.00 90.97 283 GLU B N 1
ATOM 6998 C CA . GLU C 1 271 ? 101.457 78.705 45.610 1.00 88.85 283 GLU B CA 1
ATOM 6999 C C . GLU C 1 271 ? 101.510 77.509 46.541 1.00 88.19 283 GLU B C 1
ATOM 7000 O O . GLU C 1 271 ? 100.842 76.511 46.316 1.00 88.27 283 GLU B O 1
ATOM 7006 N N . ARG C 1 272 ? 102.319 77.616 47.587 1.00 87.88 284 ARG B N 1
ATOM 7007 C CA . ARG C 1 272 ? 102.453 76.547 48.571 1.00 88.07 284 ARG B CA 1
ATOM 7008 C C . ARG C 1 272 ? 101.067 76.148 49.105 1.00 86.33 284 ARG B C 1
ATOM 7009 O O . ARG C 1 272 ? 100.808 74.969 49.373 1.00 86.19 284 ARG B O 1
ATOM 7017 N N . MET C 1 273 ? 100.180 77.133 49.248 1.00 84.11 285 MET B N 1
ATOM 7018 C CA . MET C 1 273 ? 98.825 76.881 49.729 1.00 81.95 285 MET B CA 1
ATOM 7019 C C . MET C 1 273 ? 98.043 76.130 48.667 1.00 80.94 285 MET B C 1
ATOM 7020 O O . MET C 1 273 ? 97.372 75.140 48.960 1.00 83.33 285 MET B O 1
ATOM 7025 N N . LYS C 1 274 ? 98.116 76.604 47.432 1.00 77.36 286 LYS B N 1
ATOM 7026 C CA . LYS C 1 274 ? 97.408 75.940 46.353 1.00 74.72 286 LYS B CA 1
ATOM 7027 C C . LYS C 1 274 ? 97.813 74.471 46.249 1.00 73.63 286 LYS B C 1
ATOM 7028 O O . LYS C 1 274 ? 97.018 73.621 45.848 1.00 73.22 286 LYS B O 1
ATOM 7034 N N . THR C 1 275 ? 99.053 74.178 46.619 1.00 72.22 287 THR B N 1
ATOM 7035 C CA . THR C 1 275 ? 99.563 72.821 46.563 1.00 71.44 287 THR B CA 1
ATOM 7036 C C . THR C 1 275 ? 98.996 71.986 47.677 1.00 71.49 287 THR B C 1
ATOM 7037 O O . THR C 1 275 ? 98.492 70.900 47.441 1.00 72.89 287 THR B O 1
ATOM 7041 N N . ARG C 1 276 ? 99.083 72.486 48.897 1.00 72.23 288 ARG B N 1
ATOM 7042 C CA . ARG C 1 276 ? 98.541 71.754 50.029 1.00 74.45 288 ARG B CA 1
ATOM 7043 C C . ARG C 1 276 ? 97.085 71.361 49.780 1.00 74.22 288 ARG B C 1
ATOM 7044 O O . ARG C 1 276 ? 96.683 70.238 50.098 1.00 74.14 288 ARG B O 1
ATOM 7052 N N . THR C 1 277 ? 96.307 72.295 49.224 1.00 73.67 289 THR B N 1
ATOM 7053 C CA . THR C 1 277 ? 94.889 72.078 48.928 1.00 73.61 289 THR B CA 1
ATOM 7054 C C . THR C 1 277 ? 94.760 70.937 47.938 1.00 72.79 289 THR B C 1
ATOM 7055 O O . THR C 1 277 ? 93.956 70.029 48.119 1.00 72.32 289 THR B O 1
ATOM 7059 N N . ARG C 1 278 ? 95.571 71.003 46.889 1.00 73.23 290 ARG B N 1
ATOM 7060 C CA . ARG C 1 278 ? 95.585 69.996 45.830 1.00 73.65 290 ARG B CA 1
ATOM 7061 C C . ARG C 1 278 ? 95.845 68.620 46.436 1.00 72.79 290 ARG B C 1
ATOM 7062 O O . ARG C 1 278 ? 95.098 67.676 46.194 1.00 73.28 290 ARG B O 1
ATOM 7070 N N . GLN C 1 279 ? 96.902 68.515 47.234 1.00 71.66 291 GLN B N 1
ATOM 7071 C CA . GLN C 1 279 ? 97.252 67.265 47.903 1.00 70.12 291 GLN B CA 1
ATOM 7072 C C . GLN C 1 279 ? 96.099 66.771 48.788 1.00 69.10 291 GLN B C 1
ATOM 7073 O O . GLN C 1 279 ? 95.777 65.587 48.802 1.00 69.53 291 GLN B O 1
ATOM 7079 N N . TYR C 1 280 ? 95.488 67.687 49.531 1.00 67.09 292 TYR B N 1
ATOM 7080 C CA . TYR C 1 280 ? 94.369 67.354 50.404 1.00 63.43 292 TYR B CA 1
ATOM 7081 C C . TYR C 1 280 ? 93.252 66.663 49.638 1.00 62.36 292 TYR B C 1
ATOM 7082 O O . TYR C 1 280 ? 92.700 65.661 50.084 1.00 60.91 292 TYR B O 1
ATOM 7091 N N . ALA C 1 281 ? 92.915 67.217 48.481 1.00 62.51 293 ALA B N 1
ATOM 7092 C CA . ALA C 1 281 ? 91.854 66.660 47.655 1.00 62.27 293 ALA B CA 1
ATOM 7093 C C . ALA C 1 281 ? 92.236 65.253 47.218 1.00 62.22 293 ALA B C 1
ATOM 7094 O O . ALA C 1 281 ? 91.391 64.355 47.192 1.00 62.92 293 ALA B O 1
ATOM 7096 N N . LYS C 1 282 ? 93.513 65.059 46.896 1.00 61.08 294 LYS B N 1
ATOM 7097 C CA . LYS C 1 282 ? 94.007 63.753 46.469 1.00 60.86 294 LYS B CA 1
ATOM 7098 C C . LYS C 1 282 ? 93.946 62.732 47.605 1.00 61.40 294 LYS B C 1
ATOM 7099 O O . LYS C 1 282 ? 93.496 61.599 47.411 1.00 62.66 294 LYS B O 1
ATOM 7105 N N . ARG C 1 283 ? 94.388 63.134 48.791 1.00 61.19 295 ARG B N 1
ATOM 7106 C CA . ARG C 1 283 ? 94.352 62.247 49.941 1.00 60.69 295 ARG B CA 1
ATOM 7107 C C . ARG C 1 283 ? 92.918 61.923 50.331 1.00 60.12 295 ARG B C 1
ATOM 7108 O O . ARG C 1 283 ? 92.648 60.896 50.951 1.00 60.04 295 ARG B O 1
ATOM 7116 N N . GLN C 1 284 ? 91.999 62.808 49.973 1.00 59.24 296 GLN B N 1
ATOM 7117 C CA . GLN C 1 284 ? 90.611 62.601 50.320 1.00 59.30 296 GLN B CA 1
ATOM 7118 C C . GLN C 1 284 ? 90.019 61.476 49.503 1.00 59.08 296 GLN B C 1
ATOM 7119 O O . GLN C 1 284 ? 89.245 60.648 50.014 1.00 58.57 296 GLN B O 1
ATOM 7125 N N . VAL C 1 285 ? 90.376 61.445 48.225 1.00 58.30 297 VAL B N 1
ATOM 7126 C CA . VAL C 1 285 ? 89.841 60.415 47.352 1.00 56.95 297 VAL B CA 1
ATOM 7127 C C . VAL C 1 285 ? 90.410 59.091 47.811 1.00 56.18 297 VAL B C 1
ATOM 7128 O O . VAL C 1 285 ? 89.691 58.111 48.001 1.00 57.77 297 VAL B O 1
ATOM 7132 N N . LYS C 1 286 ? 91.711 59.070 48.016 1.00 53.31 298 LYS B N 1
ATOM 7133 C CA . LYS C 1 286 ? 92.342 57.870 48.481 1.00 52.37 298 LYS B CA 1
ATOM 7134 C C . LYS C 1 286 ? 91.617 57.285 49.683 1.00 54.38 298 LYS B C 1
ATOM 7135 O O . LYS C 1 286 ? 91.416 56.080 49.751 1.00 56.62 298 LYS B O 1
ATOM 7141 N N . TRP C 1 287 ? 91.210 58.128 50.626 1.00 56.54 299 TRP B N 1
ATOM 7142 C CA . TRP C 1 287 ? 90.530 57.639 51.821 1.00 56.68 299 TRP B CA 1
ATOM 7143 C C . TRP C 1 287 ? 89.168 57.054 51.476 1.00 58.01 299 TRP B C 1
ATOM 7144 O O . TRP C 1 287 ? 88.851 55.920 51.856 1.00 57.20 299 TRP B O 1
ATOM 7155 N N . ILE C 1 288 ? 88.375 57.834 50.746 1.00 59.61 300 ILE B N 1
ATOM 7156 C CA . ILE C 1 288 ? 87.048 57.400 50.333 1.00 60.47 300 ILE B CA 1
ATOM 7157 C C . ILE C 1 288 ? 87.140 56.061 49.602 1.00 60.84 300 ILE B C 1
ATOM 7158 O O . ILE C 1 288 ? 86.285 55.190 49.790 1.00 61.67 300 ILE B O 1
ATOM 7163 N N . LYS C 1 289 ? 88.183 55.897 48.785 1.00 60.21 301 LYS B N 1
ATOM 7164 C CA . LYS C 1 289 ? 88.378 54.669 48.009 1.00 59.45 301 LYS B CA 1
ATOM 7165 C C . LYS C 1 289 ? 88.992 53.491 48.763 1.00 57.85 301 LYS B C 1
ATOM 7166 O O . LYS C 1 289 ? 88.568 52.357 48.571 1.00 57.72 301 LYS B O 1
ATOM 7172 N N . LYS C 1 290 ? 89.972 53.756 49.621 1.00 56.13 302 LYS B N 1
ATOM 7173 C CA . LYS C 1 290 ? 90.620 52.695 50.386 1.00 55.45 302 LYS B CA 1
ATOM 7174 C C . LYS C 1 290 ? 90.119 52.512 51.825 1.00 56.82 302 LYS B C 1
ATOM 7175 O O . LYS C 1 290 ? 90.256 51.416 52.386 1.00 58.24 302 LYS B O 1
ATOM 7181 N N . MET C 1 291 ? 89.531 53.556 52.418 1.00 56.96 303 MET B N 1
ATOM 7182 C CA . MET C 1 291 ? 89.029 53.468 53.797 1.00 57.00 303 MET B CA 1
ATOM 7183 C C . MET C 1 291 ? 87.496 53.441 53.929 1.00 57.49 303 MET B C 1
ATOM 7184 O O . MET C 1 291 ? 86.921 52.459 54.401 1.00 56.82 303 MET B O 1
ATOM 7189 N N . LEU C 1 292 ? 86.840 54.518 53.509 1.00 56.91 304 LEU B N 1
ATOM 7190 C CA . LEU C 1 292 ? 85.391 54.620 53.622 1.00 56.06 304 LEU B CA 1
ATOM 7191 C C . LEU C 1 292 ? 84.6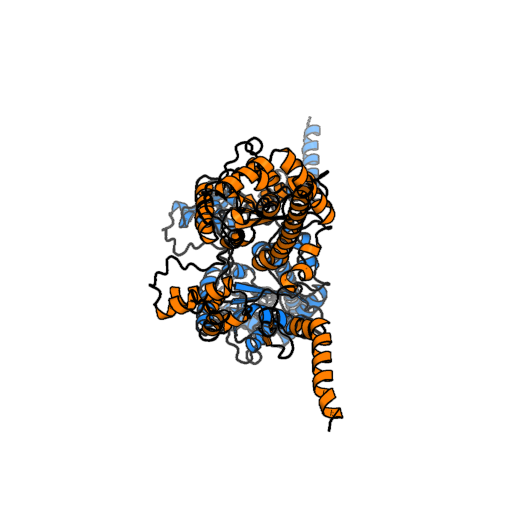22 53.509 52.939 1.00 56.47 304 LEU B C 1
ATOM 7192 O O . LEU C 1 292 ? 83.944 52.725 53.591 1.00 56.46 304 LEU B O 1
ATOM 7197 N N . ILE C 1 293 ? 84.710 53.456 51.619 1.00 58.01 305 ILE B N 1
ATOM 7198 C CA . ILE C 1 293 ? 83.993 52.443 50.855 1.00 57.66 305 ILE B CA 1
ATOM 7199 C C . ILE C 1 293 ? 84.220 51.010 51.370 1.00 57.20 305 ILE B C 1
ATOM 7200 O O . ILE C 1 293 ? 83.269 50.281 51.655 1.00 56.56 305 ILE B O 1
ATOM 7205 N N . PRO C 1 294 ? 85.482 50.585 51.491 1.00 57.34 306 PRO B N 1
ATOM 7206 C CA . PRO C 1 294 ? 85.749 49.232 51.984 1.00 59.54 306 PRO B CA 1
ATOM 7207 C C . PRO C 1 294 ? 85.045 48.973 53.319 1.00 61.85 306 PRO B C 1
ATOM 7208 O O . PRO C 1 294 ? 84.539 47.881 53.565 1.00 64.70 306 PRO B O 1
ATOM 7212 N N . ASP C 1 295 ? 85.005 49.987 54.175 1.00 63.81 307 ASP B N 1
ATOM 7213 C CA . ASP C 1 295 ? 84.352 49.867 55.482 1.00 64.13 307 ASP B CA 1
ATOM 7214 C C . ASP C 1 295 ? 82.835 49.725 55.372 1.00 62.57 307 ASP B C 1
ATOM 7215 O O . ASP C 1 295 ? 82.219 48.990 56.137 1.00 63.73 307 ASP B O 1
ATOM 7220 N N . ILE C 1 296 ? 82.222 50.424 54.428 1.00 59.88 308 ILE B N 1
ATOM 7221 C CA . ILE C 1 296 ? 80.785 50.319 54.292 1.00 58.10 308 ILE B CA 1
ATOM 7222 C C . ILE C 1 296 ? 80.373 49.303 53.244 1.00 57.86 308 ILE B C 1
ATOM 7223 O O . ILE C 1 296 ? 79.281 49.397 52.685 1.00 55.29 308 ILE B O 1
ATOM 7228 N N . LYS C 1 297 ? 81.250 48.329 52.984 1.00 58.80 309 LYS B N 1
ATOM 7229 C CA . LYS C 1 297 ? 80.967 47.276 52.008 1.00 60.06 309 LYS B CA 1
ATOM 7230 C C . LYS C 1 297 ? 80.608 47.778 50.624 1.00 60.68 309 LYS B C 1
ATOM 7231 O O . LYS C 1 297 ? 80.115 47.021 49.793 1.00 62.08 309 LYS B O 1
ATOM 7237 N N . GLY C 1 298 ? 80.827 49.057 50.375 1.00 60.41 310 GLY B N 1
ATOM 7238 C CA . GLY C 1 298 ? 80.526 49.584 49.062 1.00 60.32 310 GLY B CA 1
ATOM 7239 C C . GLY C 1 298 ? 79.118 50.099 48.855 1.00 61.66 310 GLY B C 1
ATOM 7240 O O . GLY C 1 298 ? 78.709 50.303 47.711 1.00 62.38 310 GLY B O 1
ATOM 7241 N N . ASP C 1 299 ? 78.373 50.313 49.936 1.00 61.89 311 ASP B N 1
ATOM 7242 C CA . ASP C 1 299 ? 77.016 50.838 49.812 1.00 62.20 311 ASP B CA 1
ATOM 7243 C C . ASP C 1 299 ? 77.095 52.358 49.691 1.00 61.95 311 ASP B C 1
ATOM 7244 O O . ASP C 1 299 ? 76.845 53.088 50.648 1.00 62.29 311 ASP B O 1
ATOM 7249 N N . ILE C 1 300 ? 77.455 52.831 48.505 1.00 60.74 312 ILE B N 1
ATOM 7250 C CA . ILE C 1 300 ? 77.595 54.256 48.272 1.00 59.61 312 ILE B CA 1
ATOM 7251 C C . ILE C 1 300 ? 77.136 54.593 46.855 1.00 59.04 312 ILE B C 1
ATOM 7252 O O . ILE C 1 300 ? 77.096 53.725 46.003 1.00 59.65 312 ILE B O 1
ATOM 7257 N N . TYR C 1 301 ? 76.772 55.847 46.611 1.00 58.90 313 TYR B N 1
ATOM 7258 C CA . TYR C 1 301 ? 76.322 56.270 45.288 1.00 59.73 313 TYR B CA 1
ATOM 7259 C C . TYR C 1 301 ? 77.131 57.467 44.787 1.00 60.61 313 TYR B C 1
ATOM 7260 O O . TYR C 1 301 ? 77.297 58.462 45.489 1.00 62.77 313 TYR B O 1
ATOM 7269 N N . LEU C 1 302 ? 77.642 57.372 43.570 1.00 59.61 314 LEU B N 1
ATOM 7270 C CA . LEU C 1 302 ? 78.442 58.450 43.010 1.00 58.81 314 LEU B CA 1
ATOM 7271 C C . LEU C 1 302 ? 77.604 59.478 42.290 1.00 60.88 314 LEU B C 1
ATOM 7272 O O . LEU C 1 302 ? 76.579 59.145 41.694 1.00 61.17 314 LEU B O 1
ATOM 7277 N N . LEU C 1 303 ? 78.069 60.725 42.341 1.00 62.45 315 LEU B N 1
ATOM 7278 C CA . LEU C 1 303 ? 77.427 61.860 41.674 1.00 62.69 315 LEU B CA 1
ATOM 7279 C C . LEU C 1 303 ? 78.510 62.639 40.919 1.00 63.48 315 LEU B C 1
ATOM 7280 O O . LEU C 1 303 ? 79.390 63.251 41.544 1.00 64.01 315 LEU B O 1
ATOM 7285 N N . ASP C 1 304 ? 78.458 62.614 39.587 1.00 62.97 316 ASP B N 1
ATOM 7286 C CA . ASP C 1 304 ? 79.458 63.304 38.781 1.00 63.72 316 ASP B CA 1
ATOM 7287 C C . ASP C 1 304 ? 79.289 64.814 38.743 1.00 64.00 316 ASP B C 1
ATOM 7288 O O . ASP C 1 304 ? 78.368 65.332 38.107 1.00 64.62 316 ASP B O 1
ATOM 7293 N N . ALA C 1 305 ? 80.204 65.522 39.393 1.00 63.75 317 ALA B N 1
ATOM 7294 C CA . ALA C 1 305 ? 80.141 66.973 39.437 1.00 63.47 317 ALA B CA 1
ATOM 7295 C C . ALA C 1 305 ? 81.365 67.573 38.764 1.00 64.25 317 ALA B C 1
ATOM 7296 O O . ALA C 1 305 ? 81.852 68.646 39.137 1.00 64.15 317 ALA B O 1
ATOM 7298 N N . THR C 1 306 ? 81.849 66.862 37.756 1.00 64.47 318 THR B N 1
ATOM 7299 C CA . THR C 1 306 ? 83.005 67.296 37.006 1.00 63.99 318 THR B CA 1
ATOM 7300 C C . THR C 1 306 ? 82.648 68.464 36.117 1.00 63.59 318 THR B C 1
ATOM 7301 O O . THR C 1 306 ? 83.365 69.451 36.075 1.00 63.70 318 THR B O 1
ATOM 7305 N N . ASP C 1 307 ? 81.537 68.337 35.400 1.00 64.91 319 ASP B N 1
ATOM 7306 C CA . ASP C 1 307 ? 81.069 69.390 34.498 1.00 65.60 319 ASP B CA 1
ATOM 7307 C C . ASP C 1 307 ? 79.965 70.224 35.154 1.00 65.58 319 ASP B C 1
ATOM 7308 O O . ASP C 1 307 ? 78.768 69.945 35.008 1.00 65.10 319 ASP B O 1
ATOM 7313 N N . LEU C 1 308 ? 80.387 71.249 35.891 1.00 65.15 320 LEU B N 1
ATOM 7314 C CA . LEU C 1 308 ? 79.452 72.118 36.585 1.00 63.95 320 LEU B CA 1
ATOM 7315 C C . LEU C 1 308 ? 78.348 72.647 35.696 1.00 64.32 320 LEU B C 1
ATOM 7316 O O . LEU C 1 308 ? 77.221 72.826 36.146 1.00 62.75 320 LEU B O 1
ATOM 7321 N N . SER C 1 309 ? 78.661 72.891 34.430 1.00 66.49 321 SER B N 1
ATOM 7322 C CA . SER C 1 309 ? 77.659 73.422 33.517 1.00 70.77 321 SER B CA 1
ATOM 7323 C C . SER C 1 309 ? 76.394 72.592 33.638 1.00 72.15 321 SER B C 1
ATOM 7324 O O . SER C 1 309 ? 75.299 73.038 33.293 1.00 72.14 321 SER B O 1
ATOM 7327 N N . GLN C 1 310 ? 76.567 71.366 34.117 1.00 74.42 322 GLN B N 1
ATOM 7328 C CA . GLN C 1 310 ? 75.459 70.457 34.318 1.00 75.50 322 GLN B CA 1
ATOM 7329 C C . GLN C 1 310 ? 75.014 70.518 35.768 1.00 76.49 322 GLN B C 1
ATOM 7330 O O . GLN C 1 310 ? 74.145 71.319 36.108 1.00 80.07 322 GLN B O 1
ATOM 7336 N N . TRP C 1 311 ? 75.609 69.688 36.621 1.00 74.40 323 TRP B N 1
ATOM 7337 C CA . TRP C 1 311 ? 75.244 69.659 38.040 1.00 73.24 323 TRP B CA 1
ATOM 7338 C C . TRP C 1 311 ? 73.763 69.424 38.338 1.00 72.91 323 TRP B C 1
ATOM 7339 O O . TRP C 1 311 ? 73.401 68.466 39.010 1.00 73.41 323 TRP B O 1
ATOM 7350 N N . ASP C 1 312 ? 72.903 70.306 37.861 1.00 72.93 324 ASP B N 1
ATOM 7351 C CA . ASP C 1 312 ? 71.498 70.152 38.132 1.00 73.52 324 ASP B CA 1
ATOM 7352 C C . ASP C 1 312 ? 70.979 68.787 37.738 1.00 72.11 324 ASP B C 1
ATOM 7353 O O . ASP C 1 312 ? 70.087 68.236 38.378 1.00 72.90 324 ASP B O 1
ATOM 7358 N N . THR C 1 313 ? 71.544 68.245 36.675 1.00 70.45 325 THR B N 1
ATOM 7359 C CA . THR C 1 313 ? 71.143 66.934 36.190 1.00 68.80 325 THR B CA 1
ATOM 7360 C C . THR C 1 313 ? 71.919 65.814 36.872 1.00 68.16 325 THR B C 1
ATOM 7361 O O . THR C 1 313 ? 71.330 64.953 37.520 1.00 68.47 325 THR B O 1
ATOM 7365 N N . ASN C 1 314 ? 73.240 65.843 36.720 1.00 66.40 326 ASN B N 1
ATOM 7366 C CA . ASN C 1 314 ? 74.127 64.843 37.299 1.00 67.46 326 ASN B CA 1
ATOM 7367 C C . ASN C 1 314 ? 74.161 64.803 38.831 1.00 68.72 326 ASN B C 1
ATOM 7368 O O . ASN C 1 314 ? 74.286 63.723 39.412 1.00 71.77 326 ASN B O 1
ATOM 7373 N N . ALA C 1 315 ? 74.072 65.963 39.483 1.00 69.06 327 ALA B N 1
ATOM 7374 C CA . ALA C 1 315 ? 74.095 66.031 40.954 1.00 68.17 327 ALA B CA 1
ATOM 7375 C C . ALA C 1 315 ? 72.711 66.249 41.568 1.00 69.01 327 ALA B C 1
ATOM 7376 O O . ALA C 1 315 ? 72.151 65.349 42.187 1.00 68.59 327 ALA B O 1
ATOM 7378 N N . SER C 1 316 ? 72.165 67.449 41.393 1.00 69.80 328 SER B N 1
ATOM 7379 C CA . SER C 1 316 ? 70.859 67.782 41.948 1.00 70.18 328 SER B CA 1
ATOM 7380 C C . SER C 1 316 ? 69.820 66.699 41.775 1.00 69.69 328 SER B C 1
ATOM 7381 O O . SER C 1 316 ? 69.426 66.040 42.735 1.00 69.34 328 SER B O 1
ATOM 7384 N N . GLN C 1 317 ? 69.368 66.528 40.540 1.00 69.06 329 GLN B N 1
ATOM 7385 C CA . GLN C 1 317 ? 68.329 65.557 40.259 1.00 68.45 329 GLN B CA 1
ATOM 7386 C C . GLN C 1 317 ? 68.643 64.154 40.755 1.00 67.39 329 GLN B C 1
ATOM 7387 O O . GLN C 1 317 ? 67.825 63.543 41.464 1.00 66.66 329 GLN B O 1
ATOM 7393 N N . ARG C 1 318 ? 69.821 63.647 40.389 1.00 64.74 330 ARG B N 1
ATOM 7394 C CA . ARG C 1 318 ? 70.223 62.314 40.795 1.00 61.27 330 ARG B CA 1
ATOM 7395 C C . ARG C 1 318 ? 70.181 62.206 42.312 1.00 61.42 330 ARG B C 1
ATOM 7396 O O . ARG C 1 318 ? 69.546 61.298 42.855 1.00 61.82 330 ARG B O 1
ATOM 7404 N N . ALA C 1 319 ? 70.844 63.130 43.002 1.00 60.42 331 ALA B N 1
ATOM 7405 C CA . ALA C 1 319 ? 70.858 63.092 44.457 1.00 58.27 331 ALA B CA 1
ATOM 7406 C C . ALA C 1 319 ? 69.444 63.098 45.012 1.00 58.45 331 ALA B C 1
ATOM 7407 O O . ALA C 1 319 ? 69.117 62.354 45.924 1.00 58.83 331 ALA B O 1
ATOM 7409 N N . ILE C 1 320 ? 68.596 63.951 44.468 1.00 59.86 332 ILE B N 1
ATOM 7410 C CA . ILE C 1 320 ? 67.218 63.999 44.933 1.00 61.51 332 ILE B CA 1
ATOM 7411 C C . ILE C 1 320 ? 66.537 62.665 44.664 1.00 62.00 332 ILE B C 1
ATOM 7412 O O . ILE C 1 320 ? 65.882 62.115 45.543 1.00 61.97 332 ILE B O 1
ATOM 7417 N N . ALA C 1 321 ? 66.709 62.143 43.451 1.00 62.07 333 ALA B N 1
ATOM 7418 C CA . ALA C 1 321 ? 66.132 60.850 43.072 1.00 61.21 333 ALA B CA 1
ATOM 7419 C C . ALA C 1 321 ? 66.485 59.757 44.071 1.00 59.61 333 ALA B C 1
ATOM 7420 O O . ALA C 1 321 ? 65.615 59.109 44.626 1.00 58.26 333 ALA B O 1
ATOM 7422 N N . ILE C 1 322 ? 67.773 59.549 44.288 1.00 59.06 334 ILE B N 1
ATOM 7423 C CA . ILE C 1 322 ? 68.220 58.556 45.241 1.00 59.84 334 ILE B CA 1
ATOM 7424 C C . ILE C 1 322 ? 67.662 58.869 46.644 1.00 61.08 334 ILE B C 1
ATOM 7425 O O . ILE C 1 322 ? 67.041 58.025 47.286 1.00 59.72 334 ILE B O 1
ATOM 7430 N N . SER C 1 323 ? 67.869 60.089 47.122 1.00 64.24 335 SER B N 1
ATOM 7431 C CA . SER C 1 323 ? 67.389 60.446 48.457 1.00 67.12 335 SER B CA 1
ATOM 7432 C C . SER C 1 323 ? 65.893 60.252 48.636 1.00 69.19 335 SER B C 1
ATOM 7433 O O . SER C 1 323 ? 65.411 59.888 49.704 1.00 68.05 335 SER B O 1
ATOM 7436 N N . ASN C 1 324 ? 65.162 60.503 47.565 1.00 73.02 336 ASN B N 1
ATOM 7437 C CA . ASN C 1 324 ? 63.732 60.358 47.594 1.00 75.04 336 ASN B CA 1
ATOM 7438 C C . ASN C 1 324 ? 63.381 58.904 47.872 1.00 75.96 336 ASN B C 1
ATOM 7439 O O . ASN C 1 324 ? 62.614 58.615 48.771 1.00 78.20 336 ASN B O 1
ATOM 7444 N N . ASP C 1 325 ? 63.951 57.984 47.108 1.00 77.00 337 ASP B N 1
ATOM 7445 C CA . ASP C 1 325 ? 63.672 56.566 47.318 1.00 77.66 337 ASP B CA 1
ATOM 7446 C C . ASP C 1 325 ? 64.174 56.151 48.697 1.00 76.53 337 ASP B C 1
ATOM 7447 O O . ASP C 1 325 ? 63.551 55.356 49.393 1.00 76.29 337 ASP B O 1
ATOM 7452 N N . PHE C 1 326 ? 65.302 56.721 49.094 1.00 76.00 338 PHE B N 1
ATOM 7453 C CA . PHE C 1 326 ? 65.912 56.403 50.376 1.00 75.34 338 PHE B CA 1
ATOM 7454 C C . PHE C 1 326 ? 64.991 56.702 51.536 1.00 74.88 338 PHE B C 1
ATOM 7455 O O . PHE C 1 326 ? 64.597 55.818 52.292 1.00 74.83 338 PHE B O 1
ATOM 7463 N N . ILE C 1 327 ? 64.666 57.976 51.676 1.00 75.24 339 ILE B N 1
ATOM 7464 C CA . ILE C 1 327 ? 63.792 58.419 52.738 1.00 73.99 339 ILE B CA 1
ATOM 7465 C C . ILE C 1 327 ? 62.462 57.693 52.700 1.00 74.33 339 ILE B C 1
ATOM 7466 O O . ILE C 1 327 ? 61.868 57.462 53.743 1.00 74.99 339 ILE B O 1
ATOM 7471 N N . SER C 1 328 ? 61.997 57.326 51.510 1.00 74.76 340 SER B N 1
ATOM 7472 C CA . SER C 1 328 ? 60.725 56.617 51.371 1.00 76.50 340 SER B CA 1
ATOM 7473 C C . SER C 1 328 ? 60.852 55.185 51.840 1.00 78.56 340 SER B C 1
ATOM 7474 O O . SER C 1 328 ? 59.984 54.353 51.574 1.00 78.77 340 SER B O 1
ATOM 7477 N N . ASN C 1 329 ? 61.944 54.906 52.537 1.00 81.53 341 ASN B N 1
ATOM 7478 C CA . ASN C 1 329 ? 62.217 53.575 53.056 1.00 83.84 341 ASN B CA 1
ATOM 7479 C C . ASN C 1 329 ? 62.010 52.527 51.965 1.00 84.39 341 ASN B C 1
ATOM 7480 O O . ASN C 1 329 ? 61.157 51.653 52.078 1.00 84.83 341 ASN B O 1
ATOM 7485 N N . ARG C 1 330 ? 62.803 52.629 50.906 1.00 84.83 342 ARG B N 1
ATOM 7486 C CA . ARG C 1 330 ? 62.722 51.715 49.775 1.00 84.32 342 ARG B CA 1
ATOM 7487 C C . ARG C 1 330 ? 64.100 51.458 49.190 1.00 84.31 342 ARG B C 1
ATOM 7488 O O . ARG C 1 330 ? 64.991 52.303 49.296 1.00 84.29 342 ARG B O 1
ATOM 7496 N N . PRO C 1 331 ? 64.291 50.288 48.553 1.00 83.70 343 PRO B N 1
ATOM 7497 C CA . PRO C 1 331 ? 65.566 49.900 47.934 1.00 82.76 343 PRO B CA 1
ATOM 7498 C C . PRO C 1 331 ? 65.868 50.767 46.704 1.00 80.77 343 PRO B C 1
ATOM 7499 O O . PRO C 1 331 ? 65.107 50.786 45.730 1.00 81.06 343 PRO B O 1
ATOM 7503 N N . ILE C 1 332 ? 66.977 51.493 46.773 1.00 78.01 344 ILE B N 1
ATOM 7504 C CA . ILE C 1 332 ? 67.363 52.400 45.706 1.00 76.40 344 ILE B CA 1
ATOM 7505 C C . ILE C 1 332 ? 67.424 51.731 44.340 1.00 74.92 344 ILE B C 1
ATOM 7506 O O . ILE C 1 332 ? 68.066 50.693 44.176 1.00 75.12 344 ILE B O 1
ATOM 7511 N N . LYS C 1 333 ? 66.759 52.331 43.357 1.00 72.11 345 LYS B N 1
ATOM 7512 C CA . LYS C 1 333 ? 66.756 51.785 42.009 1.00 69.76 345 LYS B CA 1
ATOM 7513 C C . LYS C 1 333 ? 67.806 52.456 41.148 1.00 70.28 345 LYS B C 1
ATOM 7514 O O . LYS C 1 333 ? 68.103 51.979 40.055 1.00 71.88 345 LYS B O 1
ATOM 7520 N N . GLN C 1 334 ? 68.368 53.559 41.631 1.00 69.50 346 GLN B N 1
ATOM 7521 C CA . GLN C 1 334 ? 69.376 54.289 40.866 1.00 68.58 346 GLN B CA 1
ATOM 7522 C C . GLN C 1 334 ? 70.612 53.449 40.623 1.00 68.20 346 GLN B C 1
ATOM 7523 O O . GLN C 1 334 ? 70.963 52.588 41.430 1.00 67.67 346 GLN B O 1
ATOM 7529 N N . GLU C 1 335 ? 71.289 53.731 39.517 1.00 67.24 347 GLU B N 1
ATOM 7530 C CA . GLU C 1 335 ? 72.459 52.972 39.123 1.00 66.32 347 GLU B CA 1
ATOM 7531 C C . GLU C 1 335 ? 73.659 52.944 40.054 1.00 66.36 347 GLU B C 1
ATOM 7532 O O . GLU C 1 335 ? 74.611 52.188 39.813 1.00 70.66 347 GLU B O 1
ATOM 7538 N N . ARG C 1 336 ? 73.648 53.739 41.113 1.00 63.54 348 ARG B N 1
ATOM 7539 C CA . ARG C 1 336 ? 74.790 53.727 42.033 1.00 60.86 348 ARG B CA 1
ATOM 7540 C C . ARG C 1 336 ? 76.069 54.369 41.504 1.00 60.24 348 ARG B C 1
ATOM 7541 O O . ARG C 1 336 ? 76.930 54.723 42.272 1.00 61.27 348 ARG B O 1
ATOM 7549 N N . ALA C 1 337 ? 76.199 54.519 40.195 1.00 61.03 349 ALA B N 1
ATOM 7550 C CA . ALA C 1 337 ? 77.379 55.159 39.610 1.00 60.05 349 ALA B CA 1
ATOM 7551 C C . ALA C 1 337 ? 77.227 55.362 38.108 1.00 60.46 349 ALA B C 1
ATOM 7552 O O . ALA C 1 337 ? 76.912 54.428 37.380 1.00 61.31 349 ALA B O 1
ATOM 7554 N N . PRO C 1 338 ? 77.423 56.602 37.627 1.00 60.91 350 PRO B N 1
ATOM 7555 C CA . PRO C 1 338 ? 77.315 56.918 36.197 1.00 61.65 350 PRO B CA 1
ATOM 7556 C C . PRO C 1 338 ? 78.448 56.269 35.392 1.00 62.45 350 PRO B C 1
ATOM 7557 O O . PRO C 1 338 ? 79.598 56.280 35.820 1.00 62.76 350 PRO B O 1
ATOM 7561 N N . LYS C 1 339 ? 78.114 55.700 34.236 1.00 63.75 351 LYS B N 1
ATOM 7562 C CA . LYS C 1 339 ? 79.096 55.023 33.385 1.00 64.59 351 LYS B CA 1
ATOM 7563 C C . LYS C 1 339 ? 80.510 55.583 33.481 1.00 65.36 351 LYS B C 1
ATOM 7564 O O . LYS C 1 339 ? 81.483 54.837 33.633 1.00 65.87 351 LYS B O 1
ATOM 7570 N N . ALA C 1 340 ? 80.620 56.901 33.405 1.00 65.61 352 ALA B N 1
ATOM 7571 C CA . ALA C 1 340 ? 81.915 57.562 33.465 1.00 65.55 352 ALA B CA 1
ATOM 7572 C C . ALA C 1 340 ? 82.756 57.229 34.685 1.00 65.83 352 ALA B C 1
ATOM 7573 O O . ALA C 1 340 ? 83.927 56.908 34.558 1.00 67.51 352 ALA B O 1
ATOM 7575 N N . LEU C 1 341 ? 82.159 57.307 35.867 1.00 66.26 353 LEU B N 1
ATOM 7576 C CA . LEU C 1 341 ? 82.881 57.050 37.113 1.00 66.12 353 LEU B CA 1
ATOM 7577 C C . LEU C 1 341 ? 82.747 55.630 37.633 1.00 65.67 353 LEU B C 1
ATOM 7578 O O . LEU C 1 341 ? 83.180 55.321 38.745 1.00 63.63 353 LEU B O 1
ATOM 7583 N N . GLU C 1 342 ? 82.144 54.778 36.817 1.00 67.50 354 GLU B N 1
ATOM 7584 C CA . GLU C 1 342 ? 81.900 53.378 37.156 1.00 69.49 354 GLU B CA 1
ATOM 7585 C C . GLU C 1 342 ? 83.089 52.650 37.784 1.00 67.80 354 GLU B C 1
ATOM 7586 O O . GLU C 1 342 ? 82.947 51.986 38.805 1.00 66.89 354 GLU B O 1
ATOM 7592 N N . GLU C 1 343 ? 84.257 52.775 37.173 1.00 66.63 355 GLU B N 1
ATOM 7593 C CA . GLU C 1 343 ? 85.443 52.100 37.674 1.00 67.46 355 GLU B CA 1
ATOM 7594 C C . GLU C 1 343 ? 85.900 52.561 39.049 1.00 65.06 355 GLU B C 1
ATOM 7595 O O . GLU C 1 343 ? 86.714 51.912 39.693 1.00 64.73 355 GLU B O 1
ATOM 7601 N N . LEU C 1 344 ? 85.376 53.682 39.510 1.00 62.48 356 LEU B N 1
ATOM 7602 C CA . LEU C 1 344 ? 85.789 54.187 40.807 1.00 59.06 356 LEU B CA 1
ATOM 7603 C C . LEU C 1 344 ? 85.329 53.312 41.950 1.00 58.11 356 LEU B C 1
ATOM 7604 O O . LEU C 1 344 ? 85.924 53.315 43.017 1.00 59.62 356 LEU B O 1
ATOM 7609 N N . LEU C 1 345 ? 84.257 52.568 41.730 1.00 56.67 357 LEU B N 1
ATOM 7610 C CA . LEU C 1 345 ? 83.714 51.713 42.771 1.00 53.94 357 LEU B CA 1
ATOM 7611 C C . LEU C 1 345 ? 84.115 50.270 42.563 1.00 53.83 357 LEU B C 1
ATOM 7612 O O . LEU C 1 345 ? 83.590 49.373 43.225 1.00 55.62 357 LEU B O 1
ATOM 7617 N N . SER C 1 346 ? 85.041 50.037 41.648 1.00 51.85 358 SER B N 1
ATOM 7618 C CA . SER C 1 346 ? 85.472 48.683 41.379 1.00 51.44 358 SER B CA 1
ATOM 7619 C C . SER C 1 346 ? 86.362 48.173 42.510 1.00 52.72 358 SER B C 1
ATOM 7620 O O . SER C 1 346 ? 86.973 48.952 43.242 1.00 53.34 358 SER B O 1
ATOM 7623 N N . LYS C 1 347 ? 86.449 46.854 42.638 1.00 53.41 359 LYS B N 1
ATOM 7624 C CA . LYS C 1 347 ? 87.270 46.243 43.673 1.00 53.67 359 LYS B CA 1
ATOM 7625 C C . LYS C 1 347 ? 88.724 46.605 43.499 1.00 54.49 359 LYS B C 1
ATOM 7626 O O . LYS C 1 347 ? 89.451 46.786 44.464 1.00 54.41 359 LYS B O 1
ATOM 7632 N N . GLY C 1 348 ? 89.142 46.710 42.251 1.00 56.18 360 GLY B N 1
ATOM 7633 C CA . GLY C 1 348 ? 90.523 47.040 41.976 1.00 58.42 360 GLY B CA 1
ATOM 7634 C C . GLY C 1 348 ? 90.893 48.434 42.420 1.00 59.14 360 GLY B C 1
ATOM 7635 O O . GLY C 1 348 ? 92.029 48.692 42.809 1.00 58.80 360 GLY B O 1
ATOM 7636 N N . GLU C 1 349 ? 89.933 49.342 42.372 1.00 60.06 361 GLU B N 1
ATOM 7637 C CA . GLU C 1 349 ? 90.202 50.711 42.773 1.00 62.43 361 GLU B CA 1
ATOM 7638 C C . GLU C 1 349 ? 89.962 50.935 44.250 1.00 61.67 361 GLU B C 1
ATOM 7639 O O . GLU C 1 349 ? 90.206 52.041 44.751 1.00 62.03 361 GLU B O 1
ATOM 7645 N N . THR C 1 350 ? 89.495 49.896 44.945 1.00 60.01 362 THR B N 1
ATOM 7646 C CA . THR C 1 350 ? 89.184 50.019 46.363 1.00 58.18 362 THR B CA 1
ATOM 7647 C C . THR C 1 350 ? 89.860 48.998 47.274 1.00 58.02 362 THR B C 1
ATOM 7648 O O . THR C 1 350 ? 91.067 49.076 47.501 1.00 58.54 362 THR B O 1
ATOM 7652 N N . THR C 1 351 ? 89.088 48.044 47.794 1.00 58.19 363 THR B N 1
ATOM 7653 C CA . THR C 1 351 ? 89.617 47.013 48.709 1.00 59.84 363 THR B CA 1
ATOM 7654 C C . THR C 1 351 ? 90.856 46.283 48.201 1.00 60.25 363 THR B C 1
ATOM 7655 O O . THR C 1 351 ? 91.586 45.669 48.975 1.00 60.61 363 THR B O 1
ATOM 7659 N N . MET C 1 352 ? 91.075 46.342 46.895 1.00 62.42 364 MET B N 1
ATOM 7660 C CA . MET C 1 352 ? 92.223 45.699 46.267 1.00 63.65 364 MET B CA 1
ATOM 7661 C C . MET C 1 352 ? 93.542 46.373 46.637 1.00 61.22 364 MET B C 1
ATOM 7662 O O . MET C 1 352 ? 94.587 45.747 46.618 1.00 59.48 364 MET B O 1
ATOM 7667 N N . LYS C 1 353 ? 93.484 47.652 46.982 1.00 61.22 365 LYS B N 1
ATOM 7668 C CA . LYS C 1 353 ? 94.679 48.424 47.317 1.00 60.83 365 LYS B CA 1
ATOM 7669 C C . LYS C 1 353 ? 95.085 48.330 48.784 1.00 60.04 365 LYS B C 1
ATOM 7670 O O . LYS C 1 353 ? 96.207 48.666 49.163 1.00 57.56 365 LYS B O 1
ATOM 7676 N N . LYS C 1 354 ? 94.168 47.865 49.613 1.00 60.83 366 LYS B N 1
ATOM 7677 C CA . LYS C 1 354 ? 94.467 47.764 51.023 1.00 61.56 366 LYS B CA 1
ATOM 7678 C C . LYS C 1 354 ? 95.563 46.758 51.305 1.00 64.03 366 LYS B C 1
ATOM 7679 O O . LYS C 1 354 ? 95.581 45.662 50.761 1.00 63.62 366 LYS B O 1
ATOM 7685 N N . LEU C 1 355 ? 96.485 47.164 52.166 1.00 68.07 367 LEU B N 1
ATOM 7686 C CA . LEU C 1 355 ? 97.609 46.330 52.570 1.00 71.29 367 LEU B CA 1
ATOM 7687 C C . LEU C 1 355 ? 97.154 45.174 53.454 1.00 73.71 367 LEU B C 1
ATOM 7688 O O . LEU C 1 355 ? 96.475 45.389 54.469 1.00 73.33 367 LEU B O 1
ATOM 7693 N N . ASP C 1 356 ? 97.538 43.956 53.075 1.00 76.55 368 ASP B N 1
ATOM 7694 C CA . ASP C 1 356 ? 97.173 42.761 53.842 1.00 79.31 368 ASP B CA 1
ATOM 7695 C C . ASP C 1 356 ? 98.371 42.052 54.463 1.00 79.49 368 ASP B C 1
ATOM 7696 O O . ASP C 1 356 ? 98.216 41.292 55.413 1.00 79.45 368 ASP B O 1
ATOM 7701 N N . ASP C 1 357 ? 99.559 42.296 53.919 1.00 80.12 369 ASP B N 1
ATOM 7702 C CA . ASP C 1 357 ? 100.782 41.683 54.423 1.00 80.44 369 ASP B CA 1
ATOM 7703 C C . ASP C 1 357 ? 101.441 42.644 55.411 1.00 81.17 369 ASP B C 1
ATOM 7704 O O . ASP C 1 357 ? 101.868 43.732 55.029 1.00 81.12 369 ASP B O 1
ATOM 7709 N N . TRP C 1 358 ? 101.528 42.255 56.677 1.00 81.44 370 TRP B N 1
ATOM 7710 C CA . TRP C 1 358 ? 102.128 43.145 57.663 1.00 82.95 370 TRP B CA 1
ATOM 7711 C C . TRP C 1 358 ? 103.492 42.708 58.192 1.00 84.01 370 TRP B C 1
ATOM 7712 O O . TRP C 1 358 ? 104.056 43.381 59.056 1.00 84.34 370 TRP B O 1
ATOM 7723 N N . THR C 1 359 ? 104.029 41.597 57.685 1.00 84.42 371 THR B N 1
ATOM 7724 C CA . THR C 1 359 ? 105.333 41.110 58.146 1.00 84.08 371 THR B CA 1
ATOM 7725 C C . THR C 1 359 ? 106.394 42.194 57.969 1.00 84.62 371 THR B C 1
ATOM 7726 O O . THR C 1 359 ? 106.510 42.768 56.887 1.00 86.19 371 THR B O 1
ATOM 7730 N N . HIS C 1 360 ? 107.161 42.483 59.020 1.00 84.52 372 HIS B N 1
ATOM 7731 C CA . HIS C 1 360 ? 108.193 43.518 58.935 1.00 84.16 372 HIS B CA 1
ATOM 7732 C C . HIS C 1 360 ? 109.498 43.003 58.345 1.00 84.69 372 HIS B C 1
ATOM 7733 O O . HIS C 1 360 ? 109.764 41.812 58.346 1.00 86.41 372 HIS B O 1
ATOM 7740 N N . TYR C 1 361 ? 110.315 43.910 57.838 1.00 84.47 373 TYR B N 1
ATOM 7741 C CA . TYR C 1 361 ? 111.593 43.541 57.251 1.00 83.32 373 TYR B CA 1
ATOM 7742 C C . TYR C 1 361 ? 112.540 44.676 57.562 1.00 82.58 373 TYR B C 1
ATOM 7743 O O . TYR C 1 361 ? 112.184 45.829 57.367 1.00 84.01 373 TYR B O 1
ATOM 7752 N N . THR C 1 362 ? 113.737 44.374 58.045 1.00 81.12 374 THR B N 1
ATOM 7753 C CA . THR C 1 362 ? 114.680 45.440 58.365 1.00 80.28 374 THR B CA 1
ATOM 7754 C C . THR C 1 362 ? 115.932 45.374 57.496 1.00 80.62 374 THR B C 1
ATOM 7755 O O . THR C 1 362 ? 116.748 44.475 57.652 1.00 82.28 374 THR B O 1
ATOM 7759 N N . CYS C 1 363 ? 116.089 46.314 56.574 1.00 80.28 375 CYS B N 1
ATOM 7760 C CA . CYS C 1 363 ? 117.279 46.315 55.733 1.00 80.79 375 CYS B CA 1
ATOM 7761 C C . CYS C 1 363 ? 118.498 46.646 56.601 1.00 83.16 375 CYS B C 1
ATOM 7762 O O . CYS C 1 363 ? 118.650 47.781 57.056 1.00 83.41 375 CYS B O 1
ATOM 7765 N N . ASN C 1 364 ? 119.359 45.654 56.830 1.00 85.73 376 ASN B N 1
ATOM 7766 C CA . ASN C 1 364 ? 120.571 45.821 57.652 1.00 87.49 376 ASN B CA 1
ATOM 7767 C C . ASN C 1 364 ? 121.670 46.636 56.968 1.00 86.67 376 ASN B C 1
ATOM 7768 O O . ASN C 1 364 ? 122.759 46.808 57.511 1.00 86.65 376 ASN B O 1
ATOM 7773 N N . VAL C 1 365 ? 121.377 47.143 55.780 1.00 85.54 377 VAL B N 1
ATOM 7774 C CA . VAL C 1 365 ? 122.352 47.921 55.043 1.00 84.83 377 VAL B CA 1
ATOM 7775 C C . VAL C 1 365 ? 121.923 49.389 54.901 1.00 85.86 377 VAL B C 1
ATOM 7776 O O . VAL C 1 365 ? 122.758 50.294 54.971 1.00 85.99 377 VAL B O 1
ATOM 7780 N N . CYS C 1 366 ? 120.624 49.625 54.716 1.00 86.08 378 CYS B N 1
ATOM 7781 C CA . CYS C 1 366 ? 120.103 50.987 54.585 1.00 85.43 378 CYS B CA 1
ATOM 7782 C C . CYS C 1 366 ? 119.662 51.588 55.915 1.00 85.48 378 CYS B C 1
ATOM 7783 O O . CYS C 1 366 ? 119.141 50.893 56.783 1.00 84.69 378 CYS B O 1
ATOM 7786 N N . ARG C 1 367 ? 119.863 52.893 56.061 1.00 86.26 379 ARG B N 1
ATOM 7787 C CA . ARG C 1 367 ? 119.469 53.604 57.273 1.00 85.68 379 ARG B CA 1
ATOM 7788 C C . ARG C 1 367 ? 119.081 55.044 56.963 1.00 85.27 379 ARG B C 1
ATOM 7789 O O . ARG C 1 367 ? 119.658 55.683 56.084 1.00 85.38 379 ARG B O 1
ATOM 7797 N N . ASN C 1 368 ? 118.085 55.542 57.687 1.00 84.87 380 ASN B N 1
ATOM 7798 C CA . ASN C 1 368 ? 117.583 56.896 57.499 1.00 84.50 380 ASN B CA 1
ATOM 7799 C C . ASN C 1 368 ? 118.333 57.948 58.281 1.00 84.51 380 ASN B C 1
ATOM 7800 O O . ASN C 1 368 ? 119.148 57.648 59.146 1.00 82.93 380 ASN B O 1
ATOM 7805 N N . ALA C 1 369 ? 118.019 59.199 57.974 1.00 86.43 381 ALA B N 1
ATOM 7806 C CA . ALA C 1 369 ? 118.657 60.345 58.608 1.00 87.18 381 ALA B CA 1
ATOM 7807 C C . ALA C 1 369 ? 118.579 60.316 60.132 1.00 86.98 381 ALA B C 1
ATOM 7808 O O . ALA C 1 369 ? 119.379 60.952 60.815 1.00 87.03 381 ALA B O 1
ATOM 7810 N N . ASP C 1 370 ? 117.614 59.580 60.667 1.00 86.93 382 ASP B N 1
ATOM 7811 C CA . ASP C 1 370 ? 117.462 59.498 62.109 1.00 85.78 382 ASP B CA 1
ATOM 7812 C C . ASP C 1 370 ? 118.374 58.416 62.667 1.00 83.63 382 ASP B C 1
ATOM 7813 O O . ASP C 1 370 ? 118.395 58.176 63.874 1.00 82.34 382 ASP B O 1
ATOM 7818 N N . GLY C 1 371 ? 119.130 57.771 61.782 1.00 81.94 383 GLY B N 1
ATOM 7819 C CA . GLY C 1 371 ? 120.044 56.728 62.220 1.00 82.47 383 GLY B CA 1
ATOM 7820 C C . GLY C 1 371 ? 119.499 55.311 62.175 1.00 81.66 383 GLY B C 1
ATOM 7821 O O . GLY C 1 371 ? 120.236 54.357 61.905 1.00 80.97 383 GLY B O 1
ATOM 7822 N N . LYS C 1 372 ? 118.205 55.181 62.446 1.00 81.19 384 LYS B N 1
ATOM 7823 C CA . LYS C 1 372 ? 117.519 53.898 62.433 1.00 79.70 384 LYS B CA 1
ATOM 7824 C C . LYS C 1 372 ? 117.621 53.215 61.068 1.00 80.04 384 LYS B C 1
ATOM 7825 O O . LYS C 1 372 ? 117.742 53.872 60.031 1.00 79.38 384 LYS B O 1
ATOM 7831 N N . ASN C 1 373 ? 117.582 51.887 61.074 1.00 80.32 385 ASN B N 1
ATOM 7832 C CA . ASN C 1 373 ? 117.660 51.128 59.837 1.00 80.61 385 ASN B CA 1
ATOM 7833 C C . ASN C 1 373 ? 116.266 51.066 59.200 1.00 80.10 385 ASN B C 1
ATOM 7834 O O . ASN C 1 373 ? 115.260 50.928 59.900 1.00 80.10 385 ASN B O 1
ATOM 7839 N N . VAL C 1 374 ? 116.209 51.177 57.876 1.00 78.06 386 VAL B N 1
ATOM 7840 C CA . VAL C 1 374 ? 114.943 51.118 57.155 1.00 75.49 386 VAL B CA 1
ATOM 7841 C C . VAL C 1 374 ? 114.185 49.827 57.444 1.00 74.23 386 VAL B C 1
ATOM 7842 O O . VAL C 1 374 ? 114.780 48.753 57.467 1.00 73.62 386 VAL B O 1
ATOM 7846 N N . VAL C 1 375 ? 112.874 49.933 57.651 1.00 72.70 387 VAL B N 1
ATOM 7847 C CA . VAL C 1 375 ? 112.041 48.757 57.908 1.00 71.37 387 VAL B CA 1
ATOM 7848 C C . VAL C 1 375 ? 110.803 48.834 57.036 1.00 71.36 387 VAL B C 1
ATOM 7849 O O . VAL C 1 375 ? 109.988 49.742 57.193 1.00 72.56 387 VAL B O 1
ATOM 7853 N N . ALA C 1 376 ? 110.667 47.880 56.118 1.00 70.47 388 ALA B N 1
ATOM 7854 C CA . ALA C 1 376 ? 109.529 47.828 55.203 1.00 70.78 388 ALA B CA 1
ATOM 7855 C C . ALA C 1 376 ? 108.408 46.939 55.757 1.00 71.80 388 ALA B C 1
ATOM 7856 O O . ALA C 1 376 ? 108.650 46.037 56.569 1.00 72.98 388 ALA B O 1
ATOM 7858 N N . ILE C 1 377 ? 107.180 47.198 55.326 1.00 71.05 389 ILE B N 1
ATOM 7859 C CA . ILE C 1 377 ? 106.055 46.409 55.792 1.00 69.78 389 ILE B CA 1
ATOM 7860 C C . ILE C 1 377 ? 105.376 45.779 54.596 1.00 71.86 389 ILE B C 1
ATOM 7861 O O . ILE C 1 377 ? 104.917 46.486 53.694 1.00 72.97 389 ILE B O 1
ATOM 7866 N N . GLY C 1 378 ? 105.317 44.450 54.593 1.00 73.13 390 GLY B N 1
ATOM 7867 C CA . GLY C 1 378 ? 104.701 43.736 53.492 1.00 74.02 390 GLY B CA 1
ATOM 7868 C C . GLY C 1 378 ? 105.730 43.326 52.459 1.00 74.97 390 GLY B C 1
ATOM 7869 O O . GLY C 1 378 ? 106.499 44.158 51.977 1.00 74.15 390 GLY B O 1
ATOM 7870 N N . GLU C 1 379 ? 105.740 42.043 52.109 1.00 76.74 391 GLU B N 1
ATOM 7871 C CA . GLU C 1 379 ? 106.690 41.530 51.131 1.00 78.29 391 GLU B CA 1
ATOM 7872 C C . GLU C 1 379 ? 106.732 42.361 49.851 1.00 76.83 391 GLU B C 1
ATOM 7873 O O . GLU C 1 379 ? 107.805 42.646 49.328 1.00 75.60 391 GLU B O 1
ATOM 7879 N N . LYS C 1 380 ? 105.566 42.751 49.352 1.00 76.16 392 LYS B N 1
ATOM 7880 C CA . LYS C 1 380 ? 105.499 43.559 48.133 1.00 76.54 392 LYS B CA 1
ATOM 7881 C C . LYS C 1 380 ? 106.378 44.793 48.189 1.00 76.03 392 LYS B C 1
ATOM 7882 O O . LYS C 1 380 ? 107.153 45.071 47.275 1.00 75.44 392 LYS B O 1
ATOM 7888 N N . TYR C 1 381 ? 106.236 45.539 49.274 1.00 76.50 393 TYR B N 1
ATOM 7889 C CA . TYR C 1 381 ? 106.991 46.761 49.454 1.00 76.49 393 TYR B CA 1
ATOM 7890 C C . TYR C 1 381 ? 108.409 46.485 49.923 1.00 77.47 393 TYR B C 1
ATOM 7891 O O . TYR C 1 381 ? 109.314 47.277 49.660 1.00 78.82 393 TYR B O 1
ATOM 7900 N N . TRP C 1 382 ? 108.611 45.362 50.605 1.00 77.74 394 TRP B N 1
ATOM 7901 C CA . TRP C 1 382 ? 109.942 45.001 51.073 1.00 77.92 394 TRP B CA 1
ATOM 7902 C C . TRP C 1 382 ? 110.839 44.860 49.847 1.00 77.94 394 TRP B C 1
ATOM 7903 O O . TRP C 1 382 ? 112.018 45.224 49.856 1.00 77.03 394 TRP B O 1
ATOM 7914 N N . LYS C 1 383 ? 110.257 44.335 48.779 1.00 78.46 395 LYS B N 1
ATOM 7915 C CA . LYS C 1 383 ? 110.995 44.151 47.546 1.00 77.70 395 LYS B CA 1
ATOM 7916 C C . LYS C 1 383 ? 111.147 45.478 46.839 1.00 75.85 395 LYS B C 1
ATOM 7917 O O . LYS C 1 383 ? 112.205 45.777 46.311 1.00 75.62 395 LYS B O 1
ATOM 7923 N N . ILE C 1 384 ? 110.093 46.287 46.842 1.00 74.11 396 ILE B N 1
ATOM 7924 C CA . ILE C 1 384 ? 110.166 47.581 46.181 1.00 71.10 396 ILE B CA 1
ATOM 7925 C C . ILE C 1 384 ? 111.400 48.288 46.675 1.00 70.97 396 ILE B C 1
ATOM 7926 O O . ILE C 1 384 ? 112.107 48.941 45.913 1.00 70.44 396 ILE B O 1
ATOM 7931 N N . HIS C 1 385 ? 111.665 48.119 47.959 1.00 71.80 397 HIS B N 1
ATOM 7932 C CA . HIS C 1 385 ? 112.811 48.745 48.578 1.00 72.71 397 HIS B CA 1
ATOM 7933 C C . HIS C 1 385 ? 114.122 48.157 48.115 1.00 73.14 397 HIS B C 1
ATOM 7934 O O . HIS C 1 385 ? 115.072 48.878 47.823 1.00 72.62 397 HIS B O 1
ATOM 7941 N N . LEU C 1 386 ? 114.176 46.834 48.071 1.00 74.46 398 LEU B N 1
ATOM 7942 C CA . LEU C 1 386 ? 115.381 46.150 47.643 1.00 75.22 398 LEU B CA 1
ATOM 7943 C C . LEU C 1 386 ? 115.782 46.578 46.238 1.00 75.68 398 LEU B C 1
ATOM 7944 O O . LEU C 1 386 ? 116.955 46.638 45.920 1.00 77.70 398 LEU B O 1
ATOM 7949 N N . GLY C 1 387 ? 114.818 46.897 45.394 1.00 76.43 399 GLY B N 1
ATOM 7950 C CA . GLY C 1 387 ? 115.169 47.288 44.044 1.00 78.87 399 GLY B CA 1
ATOM 7951 C C . GLY C 1 387 ? 115.304 48.784 43.890 1.00 80.93 399 GLY B C 1
ATOM 7952 O O . GLY C 1 387 ? 115.544 49.287 42.785 1.00 81.32 399 GLY B O 1
ATOM 7953 N N . SER C 1 388 ? 115.152 49.497 44.998 1.00 82.24 400 SER B N 1
ATOM 7954 C CA . SER C 1 388 ? 115.243 50.947 44.973 1.00 84.47 400 SER B CA 1
ATOM 7955 C C . SER C 1 388 ? 116.677 51.379 44.767 1.00 85.66 400 SER B C 1
ATOM 7956 O O . SER C 1 388 ? 117.609 50.726 45.252 1.00 85.47 400 SER B O 1
ATOM 7959 N N . ARG C 1 389 ? 116.846 52.485 44.052 1.00 86.70 401 ARG B N 1
ATOM 7960 C CA . ARG C 1 389 ? 118.168 53.019 43.785 1.00 87.09 401 ARG B CA 1
ATOM 7961 C C . ARG C 1 389 ? 118.839 53.317 45.108 1.00 86.08 401 ARG B C 1
ATOM 7962 O O . ARG C 1 389 ? 120.052 53.244 45.229 1.00 85.02 401 ARG B O 1
ATOM 7970 N N . ARG C 1 390 ? 118.035 53.649 46.108 1.00 86.25 402 ARG B N 1
ATOM 7971 C CA . ARG C 1 390 ? 118.565 53.950 47.427 1.00 86.52 402 ARG B CA 1
ATOM 7972 C C . ARG C 1 390 ? 119.337 52.750 47.958 1.00 87.21 402 ARG B C 1
ATOM 7973 O O . ARG C 1 390 ? 120.504 52.854 48.329 1.00 87.43 402 ARG B O 1
ATOM 7981 N N . HIS C 1 391 ? 118.656 51.609 47.993 1.00 87.93 403 HIS B N 1
ATOM 7982 C CA . HIS C 1 391 ? 119.233 50.361 48.461 1.00 87.32 403 HIS B CA 1
ATOM 7983 C C . HIS C 1 391 ? 120.389 49.966 47.546 1.00 88.28 403 HIS B C 1
ATOM 7984 O O . HIS C 1 391 ? 121.453 49.588 48.017 1.00 88.38 403 HIS B O 1
ATOM 7991 N N . LYS C 1 392 ? 120.182 50.064 46.237 1.00 89.78 404 LYS B N 1
ATOM 7992 C CA . LYS C 1 392 ? 121.223 49.706 45.271 1.00 91.40 404 LYS B CA 1
ATOM 7993 C C . LYS C 1 392 ? 122.526 50.483 45.488 1.00 91.74 404 LYS B C 1
ATOM 7994 O O . LYS C 1 392 ? 123.578 49.898 45.761 1.00 91.08 404 LYS B O 1
ATOM 8000 N N . SER C 1 393 ? 122.442 51.804 45.348 1.00 93.04 405 SER B N 1
ATOM 8001 C CA . SER C 1 393 ? 123.584 52.699 45.524 1.00 92.84 405 SER B CA 1
ATOM 8002 C C . SER C 1 393 ? 124.305 52.421 46.825 1.00 92.11 405 SER B C 1
ATOM 8003 O O . SER C 1 393 ? 125.522 52.501 46.909 1.00 92.74 405 SER B O 1
ATOM 8006 N N . ASN C 1 394 ? 123.537 52.101 47.850 1.00 91.88 406 ASN B N 1
ATOM 8007 C CA . ASN C 1 394 ? 124.113 51.808 49.148 1.00 91.74 406 ASN B CA 1
ATOM 8008 C C . ASN C 1 394 ? 124.724 50.414 49.204 1.00 91.20 406 ASN B C 1
ATOM 8009 O O . ASN C 1 394 ? 125.695 50.185 49.913 1.00 89.89 406 ASN B O 1
ATOM 8014 N N . LEU C 1 395 ? 124.154 49.478 48.458 1.00 92.14 407 LEU B N 1
ATOM 8015 C CA . LEU C 1 395 ? 124.664 48.111 48.464 1.00 92.54 407 LEU B CA 1
ATOM 8016 C C . LEU C 1 395 ? 125.962 48.061 47.700 1.00 93.12 407 LEU B C 1
ATOM 8017 O O . LEU C 1 395 ? 126.804 47.201 47.940 1.00 93.96 407 LEU B O 1
ATOM 8022 N N . LYS C 1 396 ? 126.123 48.997 46.778 1.00 93.77 408 LYS B N 1
ATOM 8023 C CA . LYS C 1 396 ? 127.330 49.057 45.975 1.00 94.59 408 LYS B CA 1
ATOM 8024 C C . LYS C 1 396 ? 128.505 49.614 46.777 1.00 95.16 408 LYS B C 1
ATOM 8025 O O . LYS C 1 396 ? 129.579 49.019 46.807 1.00 95.95 408 LYS B O 1
ATOM 8031 N N . ARG C 1 397 ? 128.300 50.754 47.432 1.00 95.62 409 ARG B N 1
ATOM 8032 C CA . ARG C 1 397 ? 129.363 51.374 48.222 1.00 95.52 409 ARG B CA 1
ATOM 8033 C C . ARG C 1 397 ? 129.796 50.410 49.308 1.00 94.27 409 ARG B C 1
ATOM 8034 O O . ARG C 1 397 ? 130.949 50.381 49.717 1.00 93.96 409 ARG B O 1
ATOM 8042 N N . ASN C 1 398 ? 128.848 49.617 49.775 1.00 93.71 410 ASN B N 1
ATOM 8043 C CA . ASN C 1 398 ? 129.119 48.662 50.823 1.00 92.99 410 ASN B CA 1
ATOM 8044 C C . ASN C 1 398 ? 130.002 47.537 50.307 1.00 92.92 410 ASN B C 1
ATOM 8045 O O . ASN C 1 398 ? 130.932 47.108 50.984 1.00 92.91 410 ASN B O 1
ATOM 8050 N N . THR C 1 399 ? 129.707 47.067 49.101 1.00 93.29 411 THR B N 1
ATOM 8051 C CA . THR C 1 399 ? 130.477 45.988 48.488 1.00 94.75 411 THR B CA 1
ATOM 8052 C C . THR C 1 399 ? 131.882 46.438 48.129 1.00 97.09 411 THR B C 1
ATOM 8053 O O . THR C 1 399 ? 132.854 45.718 48.364 1.00 97.37 411 THR B O 1
ATOM 8057 N N . ARG C 1 400 ? 131.981 47.627 47.543 1.00 99.48 412 ARG B N 1
ATOM 8058 C CA . ARG C 1 400 ? 133.267 48.182 47.155 1.00 101.12 412 ARG B CA 1
ATOM 8059 C C . ARG C 1 400 ? 134.176 48.350 48.371 1.00 103.31 412 ARG B C 1
ATOM 8060 O O . ARG C 1 400 ? 135.369 48.057 48.315 1.00 102.90 412 ARG B O 1
ATOM 8068 N N . GLN C 1 401 ? 133.604 48.829 49.471 1.00 105.70 413 GLN B N 1
ATOM 8069 C CA . GLN C 1 401 ? 134.365 49.032 50.700 1.00 107.43 413 GLN B CA 1
ATOM 8070 C C . GLN C 1 401 ? 134.850 47.686 51.223 1.00 107.17 413 GLN B C 1
ATOM 8071 O O . GLN C 1 401 ? 135.981 47.562 51.686 1.00 106.52 413 GLN B O 1
ATOM 8077 N N . ALA C 1 402 ? 133.989 46.678 51.124 1.00 107.79 414 ALA B N 1
ATOM 8078 C CA . ALA C 1 402 ? 134.318 45.334 51.578 1.00 107.95 414 ALA B CA 1
ATOM 8079 C C . ALA C 1 402 ? 135.307 44.669 50.620 1.00 107.85 414 ALA B C 1
ATOM 8080 O O . ALA C 1 402 ? 136.092 43.812 51.014 1.00 106.85 414 ALA B O 1
ATOM 8082 N N . ASP C 1 403 ? 135.266 45.084 49.361 1.00 109.14 415 ASP B N 1
ATOM 8083 C CA . ASP C 1 403 ? 136.149 44.550 48.323 1.00 111.39 415 ASP B CA 1
ATOM 8084 C C . ASP C 1 403 ? 137.566 45.106 48.379 1.00 112.79 415 ASP B C 1
ATOM 8085 O O . ASP C 1 403 ? 138.532 44.386 48.136 1.00 112.75 415 ASP B O 1
ATOM 8090 N N . PHE C 1 404 ? 137.685 46.405 48.641 1.00 114.51 416 PHE B N 1
ATOM 8091 C CA . PHE C 1 404 ? 138.992 47.056 48.722 1.00 115.09 416 PHE B CA 1
ATOM 8092 C C . PHE C 1 404 ? 139.930 46.239 49.605 1.00 115.14 416 PHE B C 1
ATOM 8093 O O . PHE C 1 404 ? 141.133 46.175 49.359 1.00 114.36 416 PHE B O 1
ATOM 8101 N N . GLU C 1 405 ? 139.367 45.624 50.641 1.00 115.72 417 GLU B N 1
ATOM 8102 C CA . GLU C 1 405 ? 140.143 44.803 51.559 1.00 116.57 417 GLU B CA 1
ATOM 8103 C C . GLU C 1 405 ? 140.482 43.464 50.922 1.00 116.72 417 GLU B C 1
ATOM 8104 O O . GLU C 1 405 ? 141.571 42.932 51.127 1.00 117.97 417 GLU B O 1
ATOM 8110 N N . LYS C 1 406 ? 139.544 42.921 50.153 1.00 116.67 418 LYS B N 1
ATOM 8111 C CA . LYS C 1 406 ? 139.756 41.652 49.468 1.00 115.79 418 LYS B CA 1
ATOM 8112 C C . LYS C 1 406 ? 141.018 41.769 48.624 1.00 114.94 418 LYS B C 1
ATOM 8113 O O . LYS C 1 406 ? 141.839 40.848 48.573 1.00 114.44 418 LYS B O 1
ATOM 8119 N N . TRP C 1 407 ? 141.152 42.915 47.959 1.00 113.83 419 TRP B N 1
ATOM 8120 C CA . TRP C 1 407 ? 142.298 43.195 47.108 1.00 112.46 419 TRP B CA 1
ATOM 8121 C C . TRP C 1 407 ? 143.581 43.271 47.929 1.00 111.55 419 TRP B C 1
ATOM 8122 O O . TRP C 1 407 ? 144.614 42.740 47.515 1.00 111.92 419 TRP B O 1
ATOM 8133 N N . LYS C 1 408 ? 143.510 43.924 49.090 1.00 109.89 420 LYS B N 1
ATOM 8134 C CA . LYS C 1 408 ? 144.665 44.081 49.979 1.00 108.20 420 LYS B CA 1
ATOM 8135 C C . LYS C 1 408 ? 145.296 42.732 50.363 1.00 106.49 420 LYS B C 1
ATOM 8136 O O . LYS C 1 408 ? 146.509 42.633 50.546 1.00 105.17 420 LYS B O 1
ATOM 8142 N N . ILE C 1 409 ? 144.463 41.700 50.478 1.00 105.32 421 ILE B N 1
ATOM 8143 C CA . ILE C 1 409 ? 144.910 40.349 50.821 1.00 103.62 421 ILE B CA 1
ATOM 8144 C C . ILE C 1 409 ? 145.449 39.613 49.580 1.00 103.89 421 ILE B C 1
ATOM 8145 O O . ILE C 1 409 ? 146.568 39.060 49.663 1.00 103.58 421 ILE B O 1
#

Solvent-accessible surface area: 40862 Å² total; per-residue (Å²): 24,111,22,0,0,1,2,0,0,4,27,29,3,22,21,40,92,1,1,7,41,0,1,90,132,27,72,3,4,6,0,6,2,24,20,35,19,0,3,80,85,1,49,31,10,8,56,18,27,50,138,148,78,33,107,70,25,55,39,42,17,26,59,69,0,46,20,83,68,102,20,96,34,21,58,1,23,79,37,1,35,95,8,0,74,54,0,16,176,106,64,56,16,0,0,1,9,8,8,23,6,110,18,4,30,8,1,4,44,58,82,18,60,12,117,89,32,144,136,183,26,59,135,158,49,45,79,51,17,112,25,146,61,84,53,51,3,22,75,28,0,57,158,24,1,65,99,2,2,42,96,42,61,27,81,41,88,150,129,1,55,68,15,0,42,2,57,19,59,35,48,70,75,0,13,72,26,62,86,100,23,88,54,36,47,60,35,33,3,7,3,0,1,0,23,4,92,55,120,55,5,29,107,54,3,22,62,51,1,53,67,7,26,142,136,18,0,41,114,16,1,107,82,1,59,95,74,14,36,148,67,204,58,69,83,128,53,19,103,55,5,1,9,67,6,38,0,0,37,10,0,20,78,71,28,159,176,116,38,118,88,4,28,102,109,2,32,52,66,10,59,67,51,0,99,135,5,29,121,73,0,17,68,57,3,7,10,35,15,98,20,24,0,9,0,0,21,0,24,70,88,91,80,24,81,73,49,0,5,96,39,0,41,40,0,0,70,15,13,54,50,53,89,53,15,37,46,102,47,6,36,170,74,4,70,126,21,41,32,28,39,58,4,9,81,81,46,58,59,42,73,77,64,66,76,3,128,28,0,139,70,121,81,35,58,46,17,29,12,31,0,84,140,92,42,122,104,19,68,54,32,199,101,16,113,74,37,79,128,119,53,72,133,104,45,36,129,85,124,177,152,199,24,110,22,0,0,0,1,1,0,5,25,30,3,23,21,42,90,0,1,7,41,0,1,93,131,28,71,3,4,6,0,7,2,23,21,34,20,0,3,80,84,0,48,30,10,9,55,18,28,50,140,149,78,33,106,70,24,54,41,42,16,27,58,70,0,44,22,85,68,104,20,94,34,22,56,1,23,77,37,0,34,94,7,0,72,55,0,16,174,104,68,56,15,0,0,1,8,8,7,23,6,111,18,4,29,8,1,4,43,58,82,17,59,12,116,90,30,142,132,184,26,60,134,157,48,44,79,51,17,112,24,145,61,87,52,52,4,23,73,27,0,55,158,24,1,66,100,2,1,43,96,42,62,27,80,39,89,153,129,1,54,63,15,0,43,2,58,19,58,37,49,71,75,0,14,72,28,63,85,99,23,90,53,38,46,59,32,31,3,7,2,0,1,0,24,4,91,56,122,55,5,28,109,53,2,21,60,52,2,53,69,7,26,142,135,17,0,42,114,15,1,107,85,0,60,94,75,14,36,149,67,204,58,70,82,128,53,18,105,55,6,1,9,66,6,40,0,0,37,10,0,21,76,70,28,161,179,115,39,119,87,4,29,100,108,3,32,52,67,11,58,66,48,1,98,138,6,29,122,72,0,17,68,53,4,8,11,33,14,101,20,23,0,8,0,0,22,0,23,70,88,94,81,25,82,72,49,0,5,98,39,0,40,38,0,0,67,17,14,55,52,53,85,51,15,36,45,98,50,6,39,168,73,4,71,125,19,41,32,28,37,59,4,9,81,82,47,58,64,42,77,78,63,65,77,4,128,28,0,138,67,121,80,36,57,44,19,26,13,31,0,83,141,88,44,119,102,19,65,54,32,200,103,16,114,71,39,81,130,120,53,76,152,113,63,61,112,83,148,185,114,196